Protein AF-0000000085015401 (afdb_homodimer)

pLDDT: mean 90.05, std 7.19, range [37.72, 98.69]

Sequence (870 aa):
MEKFFNSKFMTKLQEIGYKLANNVFIQSLQAGLGSLLGLITVGSLFQVLAAIGNETALGWFKTGDAVYNTLTLPFRYSMDFISIWVAIFFAYHYAKNLKLKSPIMAAVDTAVTFMLVAGAFVDTEKFSGLQLDYLGSQGMFISFFIVFVVVQIEKFCYEKDIKIKMPDVVPQFLQDSFGSILPVFFSITLFLLLNVGISALTAGAYNVPSGFMALLRAPLGAVSSVPGIVMLCMLALVLWCFGIHGTLIIIPIISPLGIQAATTNAALHANGQPMQFFPVLLYTSMALVGGTGNTWALVLMGLRSKSKQISAVSKISLIPGWFGINEPVTFGMPIMFNPILCIPYVLNVPIMMILTYFAYQTGFIIPAWIVVSAQLPMGFSNYLTTLRWQNFVWDYILILPAMLIYYPFFKKYEEQLVKQEAEAEAIEAKGGAAAMEKFFNSKFMTKLQEIGYKLANNVFIQSLQAGLGSLLGLITVGSLFQVLAAIGNETALGWFKTGDAVYNTLTLPFRYSMDFISIWVAIFFAYHYAKNLKLKSPIMAAVDTAVTFMLVAGAFVDTEKFSGLQLDYLGSQGMFISFFIVFVVVQIEKFCYEKDIKIKMPDVVPQFLQDSFGSILPVFFSITLFLLLNVGISALTAGAYNVPSGFMALLRAPLGAVSSVPGIVMLCMLALVLWCFGIHGTLIIIPIISPLGIQAATTNAALHANGQPMQFFPVLLYTSMALVGGTGNTWALVLMGLRSKSKQISAVSKISLIPGWFGINEPVTFGMPIMFNPILCIPYVLNVPIMMILTYFAYQTGFIIPAWIVVSAQLPMGFSNYLTTLRWQNFVWDYILILPAMLIYYPFFKKYEEQLVKQEAEAEAIEAKGGAAA

Solvent-accessible surface area (backbone atoms only — not comparable to full-atom values): 42132 Å² total; per-residue (Å²): 96,66,64,58,63,64,26,70,66,44,46,50,49,50,51,50,47,50,50,50,68,67,28,64,66,53,48,12,45,43,39,11,57,37,42,42,27,18,55,37,30,44,12,31,52,32,38,47,53,34,52,46,30,16,62,90,56,68,45,76,42,44,83,81,34,71,65,33,51,57,36,34,42,53,26,46,58,38,47,47,34,35,15,50,55,37,21,28,41,21,21,24,40,34,28,46,76,70,64,47,92,55,24,65,58,46,9,51,48,29,35,47,44,46,38,67,63,38,44,45,76,44,77,54,98,90,40,57,30,33,41,40,74,35,28,8,49,73,16,35,67,57,29,52,52,47,28,51,54,39,46,48,43,41,48,51,26,60,76,67,65,50,51,53,83,62,65,84,86,49,57,64,44,46,41,53,12,38,33,39,29,51,37,44,41,52,45,44,49,51,53,51,51,48,30,53,47,43,17,60,75,47,75,61,74,29,41,56,55,58,42,50,49,59,70,41,43,61,62,50,49,49,43,41,28,58,68,30,35,52,50,53,51,49,50,20,41,54,30,34,30,71,69,36,70,18,62,64,69,47,39,78,60,48,47,48,53,38,49,37,49,14,52,52,20,30,55,26,49,74,69,73,39,80,66,65,88,54,45,45,63,47,59,56,36,33,32,39,33,14,5,72,39,26,42,34,30,55,28,61,55,21,59,73,41,85,23,66,67,49,23,53,36,16,60,70,25,46,66,44,9,36,38,38,44,38,63,54,40,40,64,60,58,40,25,37,78,24,64,62,48,32,50,38,37,48,53,39,25,62,53,40,30,52,53,50,50,50,31,46,76,71,55,63,28,72,63,51,34,39,62,68,49,60,80,39,47,61,24,48,49,49,17,64,15,52,75,35,69,51,33,22,50,45,28,63,61,47,36,54,63,40,31,64,55,36,42,69,40,49,51,53,52,42,51,52,46,36,52,51,50,51,51,52,50,50,50,50,57,56,52,54,71,75,98,98,68,65,58,64,64,26,70,67,43,45,49,48,49,51,50,49,51,51,49,68,66,29,63,65,53,48,13,46,45,39,10,57,37,41,42,27,18,55,37,29,45,11,32,51,32,36,48,53,33,53,45,31,15,60,90,56,69,44,76,41,45,83,81,34,72,66,35,52,56,36,34,42,52,24,47,58,36,47,46,35,36,15,48,55,36,22,29,41,20,22,25,41,34,28,45,75,68,65,47,92,55,22,66,58,45,11,52,46,29,34,46,44,45,39,66,62,36,45,45,75,44,76,54,99,89,40,56,29,34,40,40,75,35,27,9,50,75,17,35,67,56,28,53,53,46,28,53,53,39,46,50,44,41,48,50,27,60,75,66,64,48,51,53,84,60,67,84,87,50,56,64,46,47,40,52,12,38,32,41,29,51,37,45,41,51,45,45,50,51,53,51,51,47,29,53,47,42,18,61,76,48,75,62,74,28,39,55,57,58,41,52,50,59,69,40,44,61,61,51,50,48,43,41,28,60,68,30,36,53,49,54,51,49,51,21,42,55,30,34,30,71,69,36,70,19,63,64,69,47,39,77,62,47,48,47,53,38,49,38,48,14,51,53,20,31,54,26,49,75,70,73,39,82,67,66,88,54,45,47,64,47,59,54,36,33,33,38,32,14,6,71,40,25,43,34,29,55,28,62,56,19,60,73,41,88,23,67,66,48,22,53,36,16,61,69,24,48,65,44,9,35,39,38,45,36,62,54,42,39,64,60,60,39,26,37,78,25,63,62,49,32,50,37,37,46,54,37,25,61,53,40,31,52,54,48,51,50,33,46,76,70,55,63,28,74,63,49,34,40,61,67,51,59,80,40,45,62,23,48,49,49,16,65,16,52,74,33,70,52,33,22,50,44,27,62,60,46,36,55,62,40,31,63,56,38,42,68,40,50,51,54,52,42,52,53,47,36,52,52,51,52,51,51,51,52,50,52,59,55,52,58,76,72,103

Organism: Streptococcus sanguinis (strain SK36) (NCBI:txid388919)

InterPro domains:
  IPR003352 Phosphotransferase system, EIIC [PF02378] (36-347)
  IPR004501 Phosphotransferase system, EIIC component, type 3 [PS51105] (9-409)
  IPR004796 Phosphotransferase system, cellobiose-type IIC component [PIRSF006351] (4-425)
  IPR051088 Bacterial PTS System Sugar-Specific EIIC/EIIB [PTHR33989] (8-426)

Foldseek 3Di:
DVCVCPDPVNVVLLVVLVCLLPDLLLVLLLQLVVVLQVLQAVLLVLVLVLVCCECVHVNVDHPPDPVSVVSNVSVCVCALQVQLSSLLSSQLSSLVSVVHDDSNLSSVLLSVLLCLQQWDWDDDPVDTDTDSVLSGLLVNVVSSVSSVVLSVLVVVCRVVVPFDADDPVDDPVVRVVRRCVVSSVVSNVVQVCQQVVVCVVVVNPDGDSRVVCVVCVVVLVQCQDLVNVLVLLLSQLSNLLAVRRSCSSCCSSLVSVQSVLLQVQLVCVSVVHARDDTSSLLNCLCQLLQAGLNCLLQLVVLCPFPFPQSNVLSVVCNVNSQLHNCVSVCPSVPSHNDPLQSVSSSVLSVVSSVVVVVCCVVVLAHGFNRDRSGSDGRLPNQCSRGVDNSSSCSSVVSSVVSNVSRPVSSVVSSVVNSVVVVVVVVVVVVVVVVD/DVCVCPDPVNVVLLVVLVCLLPDLLLVLLLQLVVVLQVLQAVLLVLVLVLVCCECVHVNVDHQPDPVSVVSNVSVCVCALQVQLSSLLSSQLSSLVSVVHDDSNLSSVLLSVLLCLQQWDWDDDPVDTDTDSVLSGLLVNVVSSVSSVVLSVLVVVCRVVVPFDADDPVDDPVVRVVRRCVVSSVVSNVVQVCQQVVVCVVVVNPDGDSRVVCVVCVVVLVQCQDLVNVLVLLLSQLSNLLAVRRSCSSCCSSLVSVQSVLLQVQLVCVSVVHARDDTSSLLNCLCQLLQAGLNCLLQLVVLCPFPFPQSNVLSVVCNVNSQLHNCVSVCPSVPSHNDPLQSVSSSVLSVVSSVVVVVCCVVPLAHGFNRDRSGSDGRLPNQCSRGVDNSSSCSSVVSSVVSNVSRPVSSVVSSVVNSVVVVVVVVVVVVVVVVD

Structure (mmCIF, N/CA/C/O backbone):
data_AF-0000000085015401-model_v1
#
loop_
_entity.id
_entity.type
_entity.pdbx_description
1 polymer 'Permease IIC component'
#
loop_
_atom_site.group_PDB
_atom_site.id
_atom_site.type_symbol
_atom_site.label_atom_id
_atom_site.label_alt_id
_atom_site.label_comp_id
_atom_site.label_asym_id
_atom_site.label_entity_id
_atom_site.label_seq_id
_atom_site.pdbx_PDB_ins_code
_atom_site.Cartn_x
_atom_site.Cartn_y
_atom_site.Cartn_z
_atom_site.occupancy
_atom_site.B_iso_or_equiv
_atom_site.auth_seq_id
_atom_site.auth_comp_id
_atom_site.auth_asym_id
_atom_site.auth_atom_id
_atom_site.pdbx_PDB_model_num
ATOM 1 N N . MET A 1 1 ? -19.281 45.75 6.742 1 64.31 1 MET A N 1
ATOM 2 C CA . MET A 1 1 ? -18.844 44.344 6.836 1 64.31 1 MET A CA 1
ATOM 3 C C . MET A 1 1 ? -19.797 43.438 6.059 1 64.31 1 MET A C 1
ATOM 5 O O . MET A 1 1 ? -19.359 42.594 5.27 1 64.31 1 MET A O 1
ATOM 9 N N . GLU A 1 2 ? -21.016 43.812 6.207 1 68.12 2 GLU A N 1
ATOM 10 C CA . GLU A 1 2 ? -22 43.031 5.465 1 68.12 2 GLU A CA 1
ATOM 11 C C . GLU A 1 2 ? -21.844 43.188 3.959 1 68.12 2 GLU A C 1
ATOM 13 O O . GLU A 1 2 ? -21.953 42.25 3.193 1 68.12 2 GLU A O 1
ATOM 18 N N . LYS A 1 3 ? -21.547 44.406 3.586 1 76 3 LYS A N 1
ATOM 19 C CA . LYS A 1 3 ? -21.375 44.688 2.166 1 76 3 LYS A CA 1
ATOM 20 C C . LYS A 1 3 ? -20.172 43.938 1.603 1 76 3 LYS A C 1
ATOM 22 O O . LYS A 1 3 ? -20.219 43.438 0.475 1 76 3 LYS A O 1
ATOM 27 N N . PHE A 1 4 ? -19.125 43.875 2.348 1 78.12 4 PHE A N 1
ATOM 28 C CA . PHE A 1 4 ? -17.922 43.156 1.923 1 78.12 4 PHE A CA 1
ATOM 29 C C . PHE A 1 4 ? -18.203 41.688 1.797 1 78.12 4 PHE A C 1
ATOM 31 O O . PHE A 1 4 ? -17.828 41.062 0.806 1 78.12 4 PHE A O 1
ATOM 38 N N . PHE A 1 5 ? -18.906 41.188 2.715 1 78.56 5 PHE A N 1
ATOM 39 C CA . PHE A 1 5 ? -19.188 39.75 2.73 1 78.56 5 PHE A CA 1
ATOM 40 C C . PHE A 1 5 ? -20.141 39.375 1.591 1 78.56 5 PHE A C 1
ATOM 42 O O . PHE A 1 5 ? -20.125 38.25 1.119 1 78.56 5 PHE A O 1
ATOM 49 N N . ASN A 1 6 ? -20.844 40.406 1.13 1 80 6 ASN A N 1
ATOM 50 C CA . ASN A 1 6 ? -21.781 40.156 0.04 1 80 6 ASN A CA 1
ATOM 51 C C . ASN A 1 6 ? -21.219 40.625 -1.299 1 80 6 ASN A C 1
ATOM 53 O O . ASN A 1 6 ? -21.938 40.656 -2.301 1 80 6 ASN A O 1
ATOM 57 N N . SER A 1 7 ? -20.047 41 -1.231 1 86.88 7 SER A N 1
ATOM 58 C CA . SER A 1 7 ? -19.422 41.469 -2.471 1 86.88 7 SER A CA 1
ATOM 59 C C . SER A 1 7 ? -19.281 40.312 -3.477 1 86.88 7 SER A C 1
ATOM 61 O O . SER A 1 7 ? -19.328 39.156 -3.104 1 86.88 7 SER A O 1
ATOM 63 N N . LYS A 1 8 ? -19.156 40.75 -4.758 1 88.94 8 LYS A N 1
ATOM 64 C CA . LYS A 1 8 ? -19.016 39.781 -5.832 1 88.94 8 LYS A CA 1
ATOM 65 C C . LYS A 1 8 ? -17.75 38.938 -5.645 1 88.94 8 LYS A C 1
ATOM 67 O O . LYS A 1 8 ? -17.75 37.75 -5.941 1 88.94 8 LYS A O 1
ATOM 72 N N . PHE A 1 9 ? -16.781 39.562 -5.203 1 87.56 9 PHE A N 1
ATOM 73 C CA . PHE A 1 9 ? -15.516 38.875 -4.977 1 87.56 9 PHE A CA 1
ATOM 74 C C . PHE A 1 9 ? -15.672 37.812 -3.91 1 87.56 9 PHE A C 1
ATOM 76 O O . PHE A 1 9 ? -15.25 36.656 -4.109 1 87.56 9 PHE A O 1
ATOM 83 N N . MET A 1 10 ? -16.281 38.188 -2.846 1 85.31 10 MET A N 1
ATOM 84 C CA . MET A 1 10 ? -16.453 37.25 -1.739 1 85.31 10 MET A CA 1
ATOM 85 C C . MET A 1 10 ? -17.391 36.094 -2.131 1 85.31 10 MET A C 1
ATOM 87 O O . MET A 1 10 ? -17.172 34.969 -1.736 1 85.31 10 MET A O 1
ATOM 91 N N . THR A 1 11 ? -18.312 36.406 -2.857 1 86.38 11 THR A N 1
ATOM 92 C CA . THR A 1 11 ? -19.266 35.406 -3.307 1 86.38 11 THR A CA 1
ATOM 93 C C . THR A 1 11 ? -18.562 34.406 -4.234 1 86.38 11 THR A C 1
ATOM 95 O O . THR A 1 11 ? -18.812 33.188 -4.148 1 86.38 11 THR A O 1
ATOM 98 N N . LYS A 1 12 ? -17.812 34.906 -5.062 1 89.62 12 LYS A N 1
ATOM 99 C CA . LYS A 1 12 ? -17.078 34.031 -5.965 1 89.62 12 LYS A CA 1
ATOM 100 C C . LYS A 1 12 ? -16.094 33.125 -5.191 1 89.62 12 LYS A C 1
ATOM 102 O O . LYS A 1 12 ? -15.93 31.969 -5.523 1 89.62 12 LYS A O 1
ATOM 107 N N . LEU A 1 13 ? -15.477 33.719 -4.254 1 86.06 13 LEU A N 1
ATOM 108 C CA . LEU A 1 13 ? -14.555 32.969 -3.418 1 86.06 13 LEU A CA 1
ATOM 109 C C . LEU A 1 13 ? -15.289 31.844 -2.682 1 86.06 13 LEU A C 1
ATOM 111 O O . LEU A 1 13 ? -14.766 30.734 -2.549 1 86.06 13 LEU A O 1
ATOM 115 N N . GLN A 1 14 ? -16.359 32.188 -2.211 1 85 14 GLN A N 1
ATOM 116 C CA . GLN A 1 14 ? -17.188 31.203 -1.535 1 85 14 GLN A CA 1
ATOM 117 C C . GLN A 1 14 ? -17.578 30.078 -2.486 1 85 14 GLN A C 1
ATOM 119 O O . GLN A 1 14 ? -17.531 28.891 -2.111 1 85 14 GLN A O 1
ATOM 124 N N . GLU A 1 15 ? -17.938 30.469 -3.637 1 88.94 15 GLU A N 1
ATOM 125 C CA . GLU A 1 15 ? -18.344 29.484 -4.633 1 88.94 15 GLU A CA 1
ATOM 126 C C . GLU A 1 15 ? -17.188 28.547 -4.992 1 88.94 15 GLU A C 1
ATOM 128 O O . GLU A 1 15 ? -17.359 27.328 -5.078 1 88.94 15 GLU A O 1
ATOM 133 N N . ILE A 1 16 ? -16.062 29.125 -5.18 1 89.19 16 ILE A N 1
ATOM 134 C CA . ILE A 1 16 ? -14.875 28.344 -5.508 1 89.19 16 ILE A CA 1
ATOM 135 C C . ILE A 1 16 ? -14.523 27.422 -4.34 1 89.19 16 ILE A C 1
ATOM 137 O O . ILE A 1 16 ? -14.188 26.25 -4.535 1 89.19 16 ILE A O 1
ATOM 141 N N . GLY A 1 17 ? -14.523 27.984 -3.139 1 87.31 17 GLY A N 1
ATOM 142 C CA . GLY A 1 17 ? -14.258 27.188 -1.954 1 87.31 17 GLY A CA 1
ATOM 143 C C . GLY A 1 17 ? -15.188 26 -1.82 1 87.31 17 GLY A C 1
ATOM 144 O O . GLY A 1 17 ? -14.742 24.891 -1.485 1 87.31 17 GLY A O 1
ATOM 145 N N . TYR A 1 18 ? -16.406 26.266 -2.133 1 86.62 18 TYR A N 1
ATOM 146 C CA . TYR A 1 18 ? -17.406 25.188 -2.055 1 86.62 18 TYR A CA 1
ATOM 147 C C . TYR A 1 18 ? -17.125 24.109 -3.092 1 86.62 18 TYR A C 1
ATOM 149 O O . TYR A 1 18 ? -17.234 22.922 -2.805 1 86.62 18 TYR A O 1
ATOM 157 N N . LYS A 1 19 ? -16.781 24.562 -4.215 1 90.81 19 LYS A N 1
ATOM 158 C CA . LYS A 1 19 ? -16.469 23.609 -5.281 1 90.81 19 LYS A CA 1
ATOM 159 C C . LYS A 1 19 ? -15.242 22.781 -4.926 1 90.81 19 LYS A C 1
ATOM 161 O O . LYS A 1 19 ? -15.219 21.578 -5.184 1 90.81 19 LYS A O 1
ATOM 166 N N . LEU A 1 20 ? -14.297 23.391 -4.375 1 89.06 20 LEU A N 1
ATOM 167 C CA . LEU A 1 20 ? -13.086 22.672 -3.979 1 89.06 20 LEU A CA 1
ATOM 168 C C . LEU A 1 20 ? -13.375 21.703 -2.842 1 89.06 20 LEU A C 1
ATOM 170 O O . LEU A 1 20 ? -12.875 20.578 -2.848 1 89.06 20 LEU A O 1
ATOM 174 N N . ALA A 1 21 ? -14.164 22.172 -1.906 1 85.94 21 ALA A N 1
ATOM 175 C CA . ALA A 1 21 ? -14.484 21.344 -0.742 1 85.94 21 ALA A CA 1
ATOM 176 C C . ALA A 1 21 ? -15.273 20.109 -1.146 1 85.94 21 ALA A C 1
ATOM 178 O O . ALA A 1 21 ? -15.18 19.062 -0.497 1 85.94 21 ALA A O 1
ATOM 179 N N . ASN A 1 22 ? -15.961 20.203 -2.256 1 89.5 22 ASN A N 1
ATOM 180 C CA . ASN A 1 22 ? -16.828 19.109 -2.674 1 89.5 22 ASN A CA 1
ATOM 181 C C . ASN A 1 22 ? -16.203 18.312 -3.816 1 89.5 22 ASN A C 1
ATOM 183 O O . ASN A 1 22 ? -16.812 17.375 -4.336 1 89.5 22 ASN A O 1
ATOM 187 N N . ASN A 1 23 ? -15.047 18.688 -4.172 1 93.12 23 ASN A N 1
ATOM 188 C CA . ASN A 1 23 ? -14.336 17.953 -5.211 1 93.12 23 ASN A CA 1
ATOM 189 C C . ASN A 1 23 ? -13.812 16.625 -4.695 1 93.12 23 ASN A C 1
ATOM 191 O O . ASN A 1 23 ? -13.062 16.578 -3.713 1 93.12 23 ASN A O 1
ATOM 195 N N . VAL A 1 24 ? -14.141 15.562 -5.383 1 94.88 24 VAL A N 1
ATOM 196 C CA . VAL A 1 24 ? -13.852 14.203 -4.934 1 94.88 24 VAL A CA 1
ATOM 197 C C . VAL A 1 24 ? -12.336 13.984 -4.898 1 94.88 24 VAL A C 1
ATOM 199 O O . VAL A 1 24 ? -11.82 13.305 -4.008 1 94.88 24 VAL A O 1
ATOM 202 N N . PHE A 1 25 ? -11.695 14.508 -5.863 1 95.88 25 PHE A N 1
ATOM 203 C CA . PHE A 1 25 ? -10.242 14.391 -5.922 1 95.88 25 PHE A CA 1
ATOM 204 C C . PHE A 1 25 ? -9.594 15.047 -4.707 1 95.88 25 PHE A C 1
ATOM 206 O O . PHE A 1 25 ? -8.758 14.445 -4.039 1 95.88 25 PHE A O 1
ATOM 213 N N . ILE A 1 26 ? -10.008 16.266 -4.363 1 91.94 26 ILE A N 1
ATOM 214 C CA . ILE A 1 26 ? -9.43 17.047 -3.27 1 91.94 26 ILE A CA 1
ATOM 215 C C . ILE A 1 26 ? -9.773 16.375 -1.936 1 91.94 26 ILE A C 1
ATOM 217 O O . ILE A 1 26 ? -8.922 16.266 -1.055 1 91.94 26 ILE A O 1
ATOM 221 N N . GLN A 1 27 ? -10.961 15.914 -1.752 1 91.5 27 GLN A N 1
ATOM 222 C CA . GLN A 1 27 ? -11.375 15.227 -0.534 1 91.5 27 GLN A CA 1
ATOM 223 C C . GLN A 1 27 ? -10.547 13.969 -0.306 1 91.5 27 GLN A C 1
ATOM 225 O O . GLN A 1 27 ? -10.156 13.672 0.825 1 91.5 27 GLN A O 1
ATOM 230 N N . SER A 1 28 ? -10.289 13.289 -1.422 1 95.69 28 SER A N 1
ATOM 231 C CA . SER A 1 28 ? -9.523 12.055 -1.335 1 95.69 28 SER A CA 1
ATOM 232 C C . SER A 1 28 ? -8.062 12.328 -1.005 1 95.69 28 SER A C 1
ATOM 234 O O . SER A 1 28 ? -7.426 11.555 -0.288 1 95.69 28 SER A O 1
ATOM 236 N N . LEU A 1 29 ? -7.59 13.367 -1.611 1 94.56 29 LEU A N 1
ATOM 237 C CA . LEU A 1 29 ? -6.215 13.766 -1.341 1 94.56 29 LEU A CA 1
ATOM 238 C C . LEU A 1 29 ? -6.035 14.148 0.126 1 94.56 29 LEU A C 1
ATOM 240 O O . LEU A 1 29 ? -5.059 13.75 0.76 1 94.56 29 LEU A O 1
ATOM 244 N N . GLN A 1 30 ? -7.004 14.875 0.738 1 89.44 30 GLN A N 1
ATOM 245 C CA . GLN A 1 30 ? -6.996 15.211 2.156 1 89.44 30 GLN A CA 1
ATOM 246 C C . GLN A 1 30 ? -7.027 13.961 3.021 1 89.44 30 GLN A C 1
ATOM 248 O O . GLN A 1 30 ? -6.285 13.859 4.004 1 89.44 30 GLN A O 1
ATOM 253 N N . ALA A 1 31 ? -7.844 13.062 2.588 1 91.69 31 ALA A N 1
ATOM 254 C CA . ALA A 1 31 ? -7.953 11.805 3.324 1 91.69 31 ALA A CA 1
ATOM 255 C C . ALA A 1 31 ? -6.648 11.016 3.262 1 91.69 31 ALA A C 1
ATOM 257 O O . ALA A 1 31 ? -6.23 10.414 4.254 1 91.69 31 ALA A O 1
ATOM 258 N N . GLY A 1 32 ? -6.047 11.008 2.107 1 94.44 32 GLY A N 1
ATOM 259 C CA . GLY A 1 32 ? -4.773 10.328 1.948 1 94.44 32 GLY A CA 1
ATOM 260 C C . GLY A 1 32 ? -3.676 10.906 2.824 1 94.44 32 GLY A C 1
ATOM 261 O O . GLY A 1 32 ? -2.982 10.164 3.527 1 94.44 32 GLY A O 1
ATOM 262 N N . LEU A 1 33 ? -3.504 12.164 2.789 1 90.44 33 LEU A N 1
ATOM 263 C CA . LEU A 1 33 ? -2.49 12.844 3.59 1 90.44 33 LEU A CA 1
ATOM 264 C C . LEU A 1 33 ? -2.795 12.711 5.078 1 90.44 33 LEU A C 1
ATOM 266 O O . LEU A 1 33 ? -1.888 12.5 5.887 1 90.44 33 LEU A O 1
ATOM 270 N N . GLY A 1 34 ? -4.086 12.82 5.422 1 88.12 34 GLY A N 1
ATOM 271 C CA . GLY A 1 34 ? -4.488 12.664 6.809 1 88.12 34 GLY A CA 1
ATOM 272 C C . GLY A 1 34 ? -4.207 11.281 7.359 1 88.12 34 GLY A C 1
ATOM 273 O O . GLY A 1 34 ? -3.867 11.125 8.531 1 88.12 34 GLY A O 1
ATOM 274 N N . SER A 1 35 ? -4.328 10.305 6.496 1 91.94 35 SER A N 1
ATOM 275 C CA . SER A 1 35 ? -4.109 8.922 6.898 1 91.94 35 SER A CA 1
ATOM 276 C C . SER A 1 35 ? -2.641 8.664 7.219 1 91.94 35 SER A C 1
ATOM 278 O O . SER A 1 35 ? -2.311 7.691 7.902 1 91.94 35 SER A O 1
ATOM 280 N N . LEU A 1 36 ? -1.766 9.539 6.801 1 91.5 36 LEU A N 1
ATOM 281 C CA . LEU A 1 36 ? -0.328 9.359 6.969 1 91.5 36 LEU A CA 1
ATOM 282 C C . LEU A 1 36 ? 0.133 9.891 8.32 1 91.5 36 LEU A C 1
ATOM 284 O O . LEU A 1 36 ? 1.236 9.578 8.773 1 91.5 36 LEU A O 1
ATOM 288 N N . LEU A 1 37 ? -0.65 10.672 8.961 1 85.31 37 LEU A N 1
ATOM 289 C CA . LEU A 1 37 ? -0.226 11.414 10.141 1 85.31 37 LEU A CA 1
ATOM 290 C C . LEU A 1 37 ? 0.227 10.469 11.242 1 85.31 37 LEU A C 1
ATOM 292 O O . LEU A 1 37 ? 1.225 10.734 11.922 1 85.31 37 LEU A O 1
ATOM 296 N N . GLY A 1 38 ? -0.52 9.391 11.406 1 86.62 38 GLY A N 1
ATOM 297 C CA . GLY A 1 38 ? -0.127 8.422 12.422 1 86.62 38 GLY A CA 1
ATOM 298 C C . GLY A 1 38 ? 1.246 7.824 12.172 1 86.62 38 GLY A C 1
ATOM 299 O O . GLY A 1 38 ? 2.066 7.742 13.094 1 86.62 38 GLY A O 1
ATOM 300 N N . LEU A 1 39 ? 1.505 7.445 10.961 1 90.94 39 LEU A N 1
ATOM 301 C CA . LEU A 1 39 ? 2.789 6.863 10.586 1 90.94 39 LEU A CA 1
ATOM 302 C C . LEU A 1 39 ? 3.918 7.871 10.773 1 90.94 39 LEU A C 1
ATOM 304 O O . LEU A 1 39 ? 4.98 7.527 11.297 1 90.94 39 LEU A O 1
ATOM 308 N N . ILE A 1 40 ? 3.715 9.109 10.344 1 87.06 40 ILE A N 1
ATOM 309 C CA . ILE A 1 40 ? 4.703 10.18 10.469 1 87.06 40 ILE A CA 1
ATOM 310 C C . ILE A 1 40 ? 5.016 10.414 11.945 1 87.06 40 ILE A C 1
ATOM 312 O O . ILE A 1 40 ? 6.18 10.57 12.328 1 87.06 40 ILE A O 1
ATOM 316 N N . THR A 1 41 ? 3.977 10.367 12.75 1 86.12 41 THR A N 1
ATOM 317 C CA . THR A 1 41 ? 4.133 10.594 14.18 1 86.12 41 THR A CA 1
ATOM 318 C C . THR A 1 41 ? 5.035 9.531 14.797 1 86.12 41 THR A C 1
ATOM 320 O O . THR A 1 41 ? 5.949 9.852 15.562 1 86.12 41 THR A O 1
ATOM 323 N N . VAL A 1 42 ? 4.824 8.312 14.469 1 90.69 42 VAL A N 1
ATOM 324 C CA . VAL A 1 42 ? 5.621 7.227 15.031 1 90.69 42 VAL A CA 1
ATOM 325 C C . VAL A 1 42 ? 7.07 7.359 14.57 1 90.69 42 VAL A C 1
ATOM 327 O O . VAL A 1 42 ? 8 7.23 15.375 1 90.69 42 VAL A O 1
ATOM 330 N N . GLY A 1 43 ? 7.309 7.574 13.281 1 90.19 43 GLY A N 1
ATOM 331 C CA . GLY A 1 43 ? 8.664 7.805 12.789 1 90.19 43 GLY A CA 1
ATOM 332 C C . GLY A 1 43 ? 9.359 8.953 13.5 1 90.19 43 GLY A C 1
ATOM 333 O O . GLY A 1 43 ? 10.531 8.844 13.859 1 90.19 43 GLY A O 1
ATOM 334 N N . SER A 1 44 ? 8.641 9.984 13.75 1 84.56 44 SER A N 1
ATOM 335 C CA . SER A 1 44 ? 9.203 11.18 14.367 1 84.56 44 SER A CA 1
ATOM 336 C C . SER A 1 44 ? 9.555 10.938 15.828 1 84.56 44 SER A C 1
ATOM 338 O O . SER A 1 44 ? 10.516 11.508 16.344 1 84.56 44 SER A O 1
ATOM 340 N N . LEU A 1 45 ? 8.742 10.164 16.469 1 86.12 45 LEU A N 1
ATOM 341 C CA . LEU A 1 45 ? 9.039 9.828 17.844 1 86.12 45 LEU A CA 1
ATOM 342 C C . LEU A 1 45 ? 10.406 9.164 17.969 1 86.12 45 LEU A C 1
ATOM 344 O O . LEU A 1 45 ? 11.172 9.477 18.891 1 86.12 45 LEU A O 1
ATOM 348 N N . PHE A 1 46 ? 10.719 8.305 17.109 1 89.88 46 PHE A N 1
ATOM 349 C CA . PHE A 1 46 ? 12.016 7.633 17.141 1 89.88 46 PHE A CA 1
ATOM 350 C C . PHE A 1 46 ? 13.133 8.594 16.766 1 89.88 46 PHE A C 1
ATOM 352 O O . PHE A 1 46 ? 14.242 8.5 17.297 1 89.88 46 PHE A O 1
ATOM 359 N N . GLN A 1 47 ? 12.844 9.469 15.867 1 84.62 47 GLN A N 1
ATOM 360 C CA . GLN A 1 47 ? 13.828 10.484 15.516 1 84.62 47 GLN A CA 1
ATOM 361 C C . GLN A 1 47 ? 14.125 11.391 16.703 1 84.62 47 GLN A C 1
ATOM 363 O O . GLN A 1 47 ? 15.273 11.805 16.906 1 84.62 47 GLN A O 1
ATOM 368 N N . VAL A 1 48 ? 13.109 11.781 17.453 1 83.56 48 VAL A N 1
ATOM 369 C CA . VAL A 1 48 ? 13.258 12.609 18.641 1 83.56 48 VAL A CA 1
ATOM 370 C C . VAL A 1 48 ? 14.117 11.883 19.672 1 83.56 48 VAL A C 1
ATOM 372 O O . VAL A 1 48 ? 15.016 12.477 20.266 1 83.56 48 VAL A O 1
ATOM 375 N N . LEU A 1 49 ? 13.812 10.617 19.844 1 87 49 LEU A N 1
ATOM 376 C CA . LEU A 1 49 ? 14.594 9.82 20.797 1 87 49 LEU A CA 1
ATOM 377 C C . LEU A 1 49 ? 16.062 9.773 20.375 1 87 49 LEU A C 1
ATOM 379 O O . LEU A 1 49 ? 16.953 9.875 21.219 1 87 49 LEU A O 1
ATOM 383 N N . ALA A 1 50 ? 16.328 9.633 19.109 1 86.44 50 ALA A N 1
ATOM 384 C CA . ALA A 1 50 ? 17.703 9.617 18.594 1 86.44 50 ALA A CA 1
ATOM 385 C C . ALA A 1 50 ? 18.375 10.969 18.812 1 86.44 50 ALA A C 1
ATOM 387 O O . ALA A 1 50 ? 19.547 11.031 19.156 1 86.44 50 ALA A O 1
ATOM 388 N N . ALA A 1 51 ? 17.656 11.992 18.641 1 81.12 51 ALA A N 1
ATOM 389 C CA . ALA A 1 51 ? 18.203 13.344 18.766 1 81.12 51 ALA A CA 1
ATOM 390 C C . ALA A 1 51 ? 18.484 13.695 20.219 1 81.12 51 ALA A C 1
ATOM 392 O O . ALA A 1 51 ? 19.5 14.344 20.516 1 81.12 51 ALA A O 1
ATOM 393 N N . ILE A 1 52 ? 17.594 13.266 21.031 1 82.38 52 ILE A N 1
ATOM 394 C CA . ILE A 1 52 ? 17.766 13.547 22.453 1 82.38 52 ILE A CA 1
ATOM 395 C C . ILE A 1 52 ? 18.953 12.75 23 1 82.38 52 ILE A C 1
ATOM 397 O O . ILE A 1 52 ? 19.703 13.242 23.844 1 82.38 52 ILE A O 1
ATOM 401 N N . GLY A 1 53 ? 19.109 11.609 22.547 1 86.38 53 GLY A N 1
ATOM 402 C CA . GLY A 1 53 ? 20.156 10.734 23.047 1 86.38 53 GLY A CA 1
ATOM 403 C C . GLY A 1 53 ? 21.516 11.008 22.438 1 86.38 53 GLY A C 1
ATOM 404 O O . GLY A 1 53 ? 22.531 10.586 22.969 1 86.38 53 GLY A O 1
ATOM 405 N N . ASN A 1 54 ? 21.531 11.734 21.359 1 84.12 54 ASN A N 1
ATOM 406 C CA . ASN A 1 54 ? 22.781 11.906 20.625 1 84.12 54 ASN A CA 1
ATOM 407 C C . ASN A 1 54 ? 23.734 12.867 21.344 1 84.12 54 ASN A C 1
ATOM 409 O O . ASN A 1 54 ? 23.438 13.32 22.453 1 84.12 54 ASN A O 1
ATOM 413 N N . GLU A 1 55 ? 24.844 13.141 20.812 1 80.31 55 GLU A N 1
ATOM 414 C CA . GLU A 1 55 ? 25.938 13.852 21.469 1 80.31 55 GLU A CA 1
ATOM 415 C C . GLU A 1 55 ? 25.594 15.32 21.688 1 80.31 55 GLU A C 1
ATOM 417 O O . GLU A 1 55 ? 26.156 15.984 22.547 1 80.31 55 GLU A O 1
ATOM 422 N N . THR A 1 56 ? 24.656 15.844 21.016 1 73.62 56 THR A N 1
ATOM 423 C CA . THR A 1 56 ? 24.312 17.25 21.109 1 73.62 56 THR A CA 1
ATOM 424 C C . THR A 1 56 ? 23.344 17.5 22.266 1 73.62 56 THR A C 1
ATOM 426 O O . THR A 1 56 ? 23.141 18.641 22.672 1 73.62 56 THR A O 1
ATOM 429 N N . ALA A 1 57 ? 22.828 16.406 22.828 1 81.06 57 ALA A N 1
ATOM 430 C CA . ALA A 1 57 ? 21.906 16.547 23.953 1 81.06 57 ALA A CA 1
ATOM 431 C C . ALA A 1 57 ? 22.391 15.727 25.156 1 81.06 57 ALA A C 1
ATOM 433 O O . ALA A 1 57 ? 23.328 16.125 25.844 1 81.06 57 ALA A O 1
ATOM 434 N N . LEU A 1 58 ? 21.797 14.445 25.328 1 87.94 58 LEU A N 1
ATOM 435 C CA . LEU A 1 58 ? 22.125 13.664 26.516 1 87.94 58 LEU A CA 1
ATOM 436 C C . LEU A 1 58 ? 23.422 12.898 26.328 1 87.94 58 LEU A C 1
ATOM 438 O O . LEU A 1 58 ? 24.031 12.438 27.297 1 87.94 58 LEU A O 1
ATOM 442 N N . GLY A 1 59 ? 23.812 12.703 25.125 1 87.38 59 GLY A N 1
ATOM 443 C CA . GLY A 1 59 ? 25.094 12.094 24.828 1 87.38 59 GLY A CA 1
ATOM 444 C C . GLY A 1 59 ? 25.141 10.609 25.141 1 87.38 59 GLY A C 1
ATOM 445 O O . GLY A 1 59 ? 26.188 10.07 25.5 1 87.38 59 GLY A O 1
ATOM 446 N N . TRP A 1 60 ? 24.016 9.984 25.109 1 91.75 60 TRP A N 1
ATOM 447 C CA . TRP A 1 60 ? 23.969 8.547 25.359 1 91.75 60 TRP A CA 1
ATOM 448 C C . TRP A 1 60 ? 24.672 7.773 24.25 1 91.75 60 TRP A C 1
ATOM 450 O O . TRP A 1 60 ? 25.219 6.691 24.484 1 91.75 60 TRP A O 1
ATOM 460 N N . PHE A 1 61 ? 24.641 8.195 23 1 91.56 61 PHE A N 1
ATOM 461 C CA . PHE A 1 61 ? 25.297 7.637 21.828 1 91.56 61 PHE A CA 1
ATOM 462 C C . PHE A 1 61 ? 25.672 8.742 20.844 1 91.56 61 PHE A C 1
ATOM 464 O O . PHE A 1 61 ? 25.328 9.906 21.062 1 91.56 61 PHE A O 1
ATOM 471 N N . LYS A 1 62 ? 26.516 8.352 19.906 1 87.38 62 LYS A N 1
ATOM 472 C CA . LYS A 1 62 ? 26.969 9.312 18.906 1 87.38 62 LYS A CA 1
ATOM 473 C C . LYS A 1 62 ? 26.25 9.078 17.578 1 87.38 62 LYS A C 1
ATOM 475 O O . LYS A 1 62 ? 25.828 7.961 17.281 1 87.38 62 LYS A O 1
ATOM 480 N N . THR A 1 63 ? 26.109 10.18 16.844 1 82.25 63 THR A N 1
ATOM 481 C CA . THR A 1 63 ? 25.562 10.062 15.5 1 82.25 63 THR A CA 1
ATOM 482 C C . THR A 1 63 ? 26.391 9.102 14.664 1 82.25 63 THR A C 1
ATOM 484 O O . THR A 1 63 ? 27.625 9.18 14.648 1 82.25 63 THR A O 1
ATOM 487 N N . GLY A 1 64 ? 25.688 8.148 14.055 1 81.69 64 GLY A N 1
ATOM 488 C CA . GLY A 1 64 ? 26.391 7.18 13.234 1 81.69 64 GLY A CA 1
ATOM 489 C C . GLY A 1 64 ? 26.625 5.859 13.945 1 81.69 64 GLY A C 1
ATOM 490 O O . GLY A 1 64 ? 26.891 4.84 13.305 1 81.69 64 GLY A O 1
ATOM 491 N N . ASP A 1 65 ? 26.531 5.918 15.289 1 88.44 65 ASP A N 1
ATOM 492 C CA . ASP A 1 65 ? 26.625 4.676 16.047 1 88.44 65 ASP A CA 1
ATOM 493 C C . ASP A 1 65 ? 25.469 3.736 15.719 1 88.44 65 ASP A C 1
ATOM 495 O O . ASP A 1 65 ? 24.469 4.152 15.141 1 88.44 65 ASP A O 1
ATOM 499 N N . ALA A 1 66 ? 25.672 2.492 16.125 1 86.69 66 ALA A N 1
ATOM 500 C CA . ALA A 1 66 ? 24.688 1.454 15.844 1 86.69 66 ALA A CA 1
ATOM 501 C C . ALA A 1 66 ? 23.328 1.789 16.484 1 86.69 66 ALA A C 1
ATOM 503 O O . ALA A 1 66 ? 22.281 1.56 15.883 1 86.69 66 ALA A O 1
ATOM 504 N N . VAL A 1 67 ? 23.438 2.326 17.656 1 89.88 67 VAL A N 1
ATOM 505 C CA . VAL A 1 67 ? 22.219 2.65 18.391 1 89.88 67 VAL A CA 1
ATOM 506 C C . VAL A 1 67 ? 21.484 3.787 17.672 1 89.88 67 VAL A C 1
ATOM 508 O O . VAL A 1 67 ? 20.266 3.709 17.453 1 89.88 67 VAL A O 1
ATOM 511 N N . TYR A 1 68 ? 22.219 4.836 17.312 1 88.62 68 TYR A N 1
ATOM 512 C CA . TYR A 1 68 ? 21.641 5.973 16.594 1 88.62 68 TYR A CA 1
ATOM 513 C C . TYR A 1 68 ? 21.031 5.527 15.273 1 88.62 68 TYR A C 1
ATOM 515 O O . TYR A 1 68 ? 19.891 5.902 14.953 1 88.62 68 TYR A O 1
ATOM 523 N N . ASN A 1 69 ? 21.75 4.742 14.586 1 87.81 69 ASN A N 1
ATOM 524 C CA . ASN A 1 69 ? 21.297 4.285 13.273 1 87.81 69 ASN A CA 1
ATOM 525 C C . ASN A 1 69 ? 20.047 3.418 13.391 1 87.81 69 ASN A C 1
ATOM 527 O O . ASN A 1 69 ? 19.156 3.49 12.539 1 87.81 69 ASN A O 1
ATOM 531 N N . THR A 1 70 ? 20 2.648 14.406 1 91 70 THR A N 1
ATOM 532 C CA . THR A 1 70 ? 18.828 1.8 14.633 1 91 70 THR A CA 1
ATOM 533 C C . THR A 1 70 ? 17.609 2.641 15.008 1 91 70 THR A C 1
ATOM 535 O O . THR A 1 70 ? 16.516 2.42 14.492 1 91 70 THR A O 1
ATOM 538 N N . LEU A 1 71 ? 17.828 3.605 15.844 1 90.69 71 LEU A N 1
ATOM 539 C CA . LEU A 1 71 ? 16.734 4.434 16.344 1 90.69 71 LEU A CA 1
ATOM 540 C C . LEU A 1 71 ? 16.156 5.301 15.234 1 90.69 71 LEU A C 1
ATOM 542 O O . LEU A 1 71 ? 14.961 5.625 15.25 1 90.69 71 LEU A O 1
ATOM 546 N N . THR A 1 72 ? 16.922 5.625 14.219 1 88.94 72 THR A N 1
ATOM 547 C CA . THR A 1 72 ? 16.469 6.543 13.18 1 88.94 72 THR A CA 1
ATOM 548 C C . THR A 1 72 ? 15.797 5.785 12.047 1 88.94 72 THR A C 1
ATOM 550 O O . THR A 1 72 ? 15.164 6.391 11.18 1 88.94 72 THR A O 1
ATOM 553 N N . LEU A 1 73 ? 15.797 4.5 12.07 1 92.69 73 LEU A N 1
ATOM 554 C CA . LEU A 1 73 ? 15.297 3.678 10.969 1 92.69 73 LEU A CA 1
ATOM 555 C C . LEU A 1 73 ? 13.812 3.916 10.742 1 92.69 73 LEU A C 1
ATOM 557 O O . LEU A 1 73 ? 13.375 4.094 9.602 1 92.69 73 LEU A O 1
ATOM 561 N N . PRO A 1 74 ? 13.031 3.93 11.836 1 92.38 74 PRO A N 1
ATOM 562 C CA . PRO A 1 74 ? 11.602 4.148 11.602 1 92.38 74 PRO A CA 1
ATOM 563 C C . PRO A 1 74 ? 11.32 5.473 10.898 1 92.38 74 PRO A C 1
ATOM 565 O O . PRO A 1 74 ? 10.422 5.551 10.055 1 92.38 74 PRO A O 1
ATOM 568 N N . PHE A 1 75 ? 12.062 6.453 11.297 1 89.19 75 PHE A N 1
ATOM 569 C CA . PHE A 1 75 ? 11.914 7.746 10.633 1 89.19 75 PHE A CA 1
ATOM 570 C C . PHE A 1 75 ? 12.266 7.641 9.156 1 89.19 75 PHE A C 1
ATOM 572 O O . PHE A 1 75 ? 11.547 8.164 8.297 1 89.19 75 PHE A O 1
ATOM 579 N N . ARG A 1 76 ? 13.289 7.031 8.82 1 89.5 76 ARG A N 1
ATOM 580 C CA . ARG A 1 76 ? 13.734 6.895 7.438 1 89.5 76 ARG A CA 1
ATOM 581 C C . ARG A 1 76 ? 12.703 6.145 6.602 1 89.5 76 ARG A C 1
ATOM 583 O O . ARG A 1 76 ? 12.414 6.535 5.469 1 89.5 76 ARG A O 1
ATOM 590 N N . TYR A 1 77 ? 12.125 5.098 7.141 1 93.12 77 TYR A N 1
ATOM 591 C CA . TYR A 1 77 ? 11.18 4.297 6.371 1 93.12 77 TYR A CA 1
ATOM 592 C C . TYR A 1 77 ? 9.836 5.004 6.254 1 93.12 77 TYR A C 1
ATOM 594 O O . TYR A 1 77 ? 9.016 4.656 5.402 1 93.12 77 TYR A O 1
ATOM 602 N N . SER A 1 78 ? 9.594 5.941 7.098 1 90.19 78 SER A N 1
ATOM 603 C CA . SER A 1 78 ? 8.398 6.773 6.969 1 90.19 78 SER A CA 1
ATOM 604 C C . SER A 1 78 ? 8.617 7.902 5.969 1 90.19 78 SER A C 1
ATOM 606 O O . SER A 1 78 ? 7.902 8 4.973 1 90.19 78 SER A O 1
ATOM 608 N N . MET A 1 79 ? 9.75 8.586 6.102 1 86.44 79 MET A N 1
ATOM 609 C CA . MET A 1 79 ? 9.938 9.836 5.375 1 86.44 79 MET A CA 1
ATOM 610 C C . MET A 1 79 ? 10.578 9.594 4.016 1 86.44 79 MET A C 1
ATOM 612 O O . MET A 1 79 ? 10.25 10.258 3.035 1 86.44 79 MET A O 1
ATOM 616 N N . ASP A 1 80 ? 11.547 8.703 3.943 1 89.44 80 ASP A N 1
ATOM 617 C CA . ASP A 1 80 ? 12.25 8.469 2.689 1 89.44 80 ASP A CA 1
ATOM 618 C C . ASP A 1 80 ? 11.352 7.781 1.667 1 89.44 80 ASP A C 1
ATOM 620 O O . ASP A 1 80 ? 11.656 7.758 0.474 1 89.44 80 ASP A O 1
ATOM 624 N N . PHE A 1 81 ? 10.211 7.25 2.15 1 94.12 81 PHE A N 1
ATOM 625 C CA . PHE A 1 81 ? 9.266 6.574 1.268 1 94.12 81 PHE A CA 1
ATOM 626 C C . PHE A 1 81 ? 7.887 7.219 1.353 1 94.12 81 PHE A C 1
ATOM 628 O O . PHE A 1 81 ? 6.887 6.605 0.983 1 94.12 81 PHE A O 1
ATOM 635 N N . ILE A 1 82 ? 7.816 8.367 1.829 1 92.75 82 ILE A N 1
ATOM 636 C CA . ILE A 1 82 ? 6.539 8.992 2.156 1 92.75 82 ILE A CA 1
ATOM 637 C C . ILE A 1 82 ? 5.68 9.102 0.899 1 92.75 82 ILE A C 1
ATOM 639 O O . ILE A 1 82 ? 4.453 8.992 0.967 1 92.75 82 ILE A O 1
ATOM 643 N N . SER A 1 83 ? 6.27 9.289 -0.303 1 94.81 83 SER A N 1
ATOM 644 C CA . SER A 1 83 ? 5.508 9.461 -1.536 1 94.81 83 SER A CA 1
ATOM 645 C C . SER A 1 83 ? 4.773 8.188 -1.921 1 94.81 83 SER A C 1
ATOM 647 O O . SER A 1 83 ? 3.68 8.234 -2.488 1 94.81 83 SER A O 1
ATOM 649 N N . ILE A 1 84 ? 5.359 7.059 -1.636 1 96.31 84 ILE A N 1
ATOM 650 C CA . ILE A 1 84 ? 4.703 5.797 -1.955 1 96.31 84 ILE A CA 1
ATOM 651 C C . ILE A 1 84 ? 3.529 5.57 -1.005 1 96.31 84 ILE A C 1
ATOM 653 O O . ILE A 1 84 ? 2.48 5.066 -1.412 1 96.31 84 ILE A O 1
ATOM 657 N N . TRP A 1 85 ? 3.742 5.902 0.281 1 96.94 85 TRP A N 1
ATOM 658 C CA . TRP A 1 85 ? 2.658 5.75 1.247 1 96.94 85 TRP A CA 1
ATOM 659 C C . TRP A 1 85 ? 1.479 6.648 0.893 1 96.94 85 TRP A C 1
ATOM 661 O O . TRP A 1 85 ? 0.324 6.223 0.96 1 96.94 85 TRP A O 1
ATOM 671 N N . VAL A 1 86 ? 1.812 7.852 0.459 1 94.5 86 VAL A N 1
ATOM 672 C CA . VAL A 1 86 ? 0.767 8.781 0.047 1 94.5 86 VAL A CA 1
ATOM 673 C C . VAL A 1 86 ? 0.03 8.227 -1.169 1 94.5 86 VAL A C 1
ATOM 675 O O . VAL A 1 86 ? -1.2 8.289 -1.237 1 94.5 86 VAL A O 1
ATOM 678 N N . ALA A 1 87 ? 0.762 7.715 -2.088 1 97.19 87 ALA A N 1
ATOM 679 C CA . ALA A 1 87 ? 0.153 7.168 -3.297 1 97.19 87 ALA A CA 1
ATOM 680 C C . ALA A 1 87 ? -0.853 6.07 -2.955 1 97.19 87 ALA A C 1
ATOM 682 O O . ALA A 1 87 ? -1.941 6.016 -3.531 1 97.19 87 ALA A O 1
ATOM 683 N N . ILE A 1 88 ? -0.519 5.246 -2.002 1 98.31 88 ILE A N 1
ATOM 684 C CA . ILE A 1 88 ? -1.364 4.117 -1.63 1 98.31 88 ILE A CA 1
ATOM 685 C C . ILE A 1 88 ? -2.623 4.621 -0.931 1 98.31 88 ILE A C 1
ATOM 687 O O . ILE A 1 88 ? -3.74 4.289 -1.332 1 98.31 88 ILE A O 1
ATOM 691 N N . PHE A 1 89 ? -2.473 5.473 0.091 1 97.62 89 PHE A N 1
ATOM 692 C CA . PHE A 1 89 ? -3.617 5.98 0.836 1 97.62 89 PHE A CA 1
ATOM 693 C C . PHE A 1 89 ? -4.52 6.816 -0.064 1 97.62 89 PHE A C 1
ATOM 695 O O . PHE A 1 89 ? -5.738 6.648 -0.057 1 97.62 89 PHE A O 1
ATOM 702 N N . PHE A 1 90 ? -3.906 7.719 -0.847 1 97.88 90 PHE A N 1
ATOM 703 C CA . PHE A 1 90 ? -4.652 8.625 -1.716 1 97.88 90 PHE A CA 1
ATOM 704 C C . PHE A 1 90 ? -5.422 7.844 -2.773 1 97.88 90 PHE A C 1
ATOM 706 O O . PHE A 1 90 ? -6.617 8.078 -2.979 1 97.88 90 PHE A O 1
ATOM 713 N N . ALA A 1 91 ? -4.793 6.918 -3.404 1 98.69 91 ALA A N 1
ATOM 714 C CA . ALA A 1 91 ? -5.449 6.117 -4.434 1 98.69 91 ALA A CA 1
ATOM 715 C C . ALA A 1 91 ? -6.594 5.301 -3.844 1 98.69 91 ALA A C 1
ATOM 717 O O . ALA A 1 91 ? -7.656 5.168 -4.461 1 98.69 91 ALA A O 1
ATOM 718 N N . TYR A 1 92 ? -6.383 4.746 -2.674 1 98.31 92 TYR A N 1
ATOM 719 C CA . TYR A 1 92 ? -7.426 3.969 -2.014 1 98.31 92 TYR A CA 1
ATOM 720 C C . TYR A 1 92 ? -8.656 4.824 -1.75 1 98.31 92 TYR A C 1
ATOM 722 O O . TYR A 1 92 ? -9.781 4.434 -2.098 1 98.31 92 TYR A O 1
ATOM 730 N N . HIS A 1 93 ? -8.445 5.965 -1.151 1 96.88 93 HIS A N 1
ATOM 731 C CA . HIS A 1 93 ? -9.562 6.84 -0.812 1 96.88 93 HIS A CA 1
ATOM 732 C C . HIS A 1 93 ? -10.227 7.398 -2.066 1 96.88 93 HIS A C 1
ATOM 734 O O . HIS A 1 93 ? -11.445 7.555 -2.111 1 96.88 93 HIS A O 1
ATOM 740 N N . TYR A 1 94 ? -9.422 7.762 -3.037 1 98.06 94 TYR A N 1
ATOM 741 C CA . TYR A 1 94 ? -9.961 8.289 -4.285 1 98.06 94 TYR A CA 1
ATOM 742 C C . TYR A 1 94 ? -10.828 7.25 -4.98 1 98.06 94 TYR A C 1
ATOM 744 O O . TYR A 1 94 ? -11.953 7.547 -5.391 1 98.06 94 TYR A O 1
ATOM 752 N N . ALA A 1 95 ? -10.32 6.02 -5.094 1 98.25 95 ALA A N 1
ATOM 753 C CA . ALA A 1 95 ? -11.094 4.938 -5.699 1 98.25 95 ALA A CA 1
ATOM 754 C C . ALA A 1 95 ? -12.367 4.66 -4.898 1 98.25 95 ALA A C 1
ATOM 756 O O . ALA A 1 95 ? -13.43 4.441 -5.477 1 98.25 95 ALA A O 1
ATOM 757 N N . LYS A 1 96 ? -12.242 4.602 -3.615 1 96.88 96 LYS A N 1
ATOM 758 C CA . LYS A 1 96 ? -13.391 4.383 -2.738 1 96.88 96 LYS A CA 1
ATOM 759 C C . LYS A 1 96 ? -14.453 5.465 -2.934 1 96.88 96 LYS A C 1
ATOM 761 O O . LYS A 1 96 ? -15.641 5.164 -3.053 1 96.88 96 LYS A O 1
ATOM 766 N N . ASN A 1 97 ? -14.031 6.707 -2.971 1 96.12 97 ASN A N 1
ATOM 767 C CA . ASN A 1 97 ? -14.953 7.832 -3.105 1 96.12 97 ASN A CA 1
ATOM 768 C C . ASN A 1 97 ? -15.609 7.859 -4.484 1 96.12 97 ASN A C 1
ATOM 770 O O . ASN A 1 97 ? -16.719 8.367 -4.641 1 96.12 97 ASN A O 1
ATOM 774 N N . LEU A 1 98 ? -14.938 7.32 -5.457 1 97 98 LEU A N 1
ATOM 775 C CA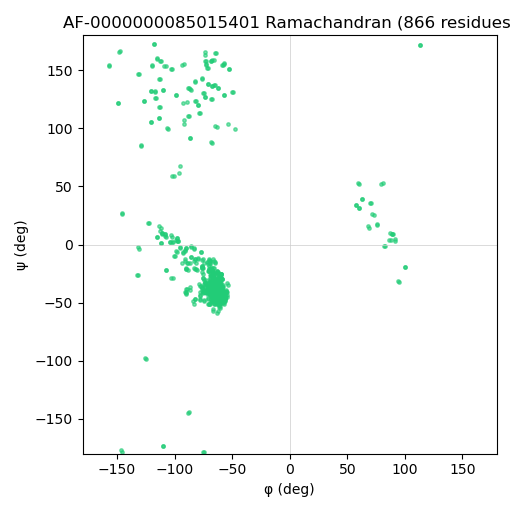 . LEU A 1 98 ? -15.508 7.199 -6.793 1 97 98 LEU A CA 1
ATOM 776 C C . LEU A 1 98 ? -16.344 5.926 -6.914 1 97 98 LEU A C 1
ATOM 778 O O . LEU A 1 98 ? -16.844 5.609 -7.996 1 97 98 LEU A O 1
ATOM 782 N N . LYS A 1 99 ? -16.406 5.117 -5.883 1 95.56 99 LYS A N 1
ATOM 783 C CA . LYS A 1 99 ? -17.25 3.928 -5.758 1 95.56 99 LYS A CA 1
ATOM 784 C C . LYS A 1 99 ? -16.766 2.816 -6.68 1 95.56 99 LYS A C 1
ATOM 786 O O . LYS A 1 99 ? -17.562 2.1 -7.281 1 95.56 99 LYS A O 1
ATOM 791 N N . LEU A 1 100 ? -15.477 2.773 -6.801 1 95.12 100 LEU A N 1
ATOM 792 C CA . LEU A 1 100 ? -14.906 1.637 -7.523 1 95.12 100 LEU A CA 1
ATOM 793 C C . LEU A 1 100 ? -15.008 0.364 -6.688 1 95.12 100 LEU A C 1
ATOM 795 O O . LEU A 1 100 ? -14.984 0.419 -5.457 1 95.12 100 LEU A O 1
ATOM 799 N N . LYS A 1 101 ? -15.023 -0.762 -7.316 1 89.44 101 LYS A N 1
ATOM 800 C CA . LYS A 1 101 ? -15.328 -2.039 -6.68 1 89.44 101 LYS A CA 1
ATOM 801 C C . LYS A 1 101 ? -14.188 -2.477 -5.762 1 89.44 101 LYS A C 1
ATOM 803 O O . LYS A 1 101 ? -14.422 -3.064 -4.703 1 89.44 101 LYS A O 1
ATOM 808 N N . SER A 1 102 ? -13.023 -2.307 -6.168 1 92.94 102 SER A N 1
ATOM 809 C CA . SER A 1 102 ? -11.891 -2.783 -5.391 1 92.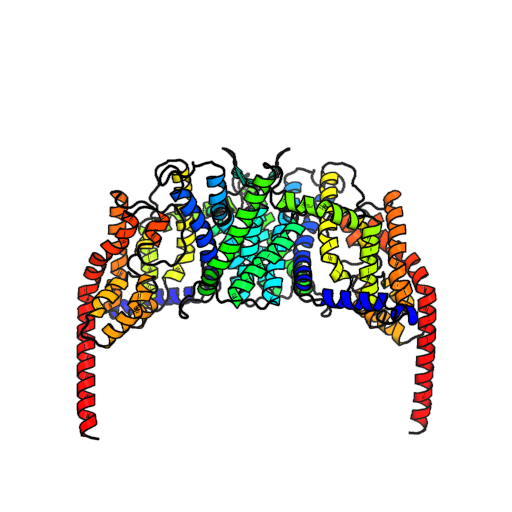94 102 SER A CA 1
ATOM 810 C C . SER A 1 102 ? -10.852 -1.683 -5.199 1 92.94 102 SER A C 1
ATOM 812 O O . SER A 1 102 ? -9.812 -1.678 -5.867 1 92.94 102 SER A O 1
ATOM 814 N N . PRO A 1 103 ? -11.008 -0.855 -4.188 1 96.44 103 PRO A N 1
ATOM 815 C CA . PRO A 1 103 ? -10.102 0.27 -3.969 1 96.44 103 PRO A CA 1
ATOM 816 C C . PRO A 1 103 ? -8.664 -0.177 -3.691 1 96.44 103 PRO A C 1
ATOM 818 O O . PRO A 1 103 ? -7.715 0.525 -4.047 1 96.44 103 PRO A O 1
ATOM 821 N N . ILE A 1 104 ? -8.492 -1.371 -3.1 1 97.25 104 ILE A N 1
ATOM 822 C CA . ILE A 1 104 ? -7.16 -1.847 -2.756 1 97.25 104 ILE A CA 1
ATOM 823 C C . ILE A 1 104 ? -6.383 -2.17 -4.031 1 97.25 104 ILE A C 1
ATOM 825 O O . ILE A 1 104 ? -5.164 -1.981 -4.086 1 97.25 104 ILE A O 1
ATOM 829 N N . MET A 1 105 ? -7.055 -2.617 -5.113 1 96.31 105 MET A N 1
ATOM 830 C CA . MET A 1 105 ? -6.402 -2.871 -6.395 1 96.31 105 MET A CA 1
ATOM 831 C C . MET A 1 105 ? -5.844 -1.58 -6.984 1 96.31 105 MET A C 1
ATOM 833 O O . MET A 1 105 ? -4.715 -1.556 -7.477 1 96.31 105 MET A O 1
ATOM 837 N N . ALA A 1 106 ? -6.691 -0.538 -6.887 1 97 106 ALA A N 1
ATOM 838 C CA . ALA A 1 106 ? -6.254 0.765 -7.383 1 97 106 ALA A CA 1
ATOM 839 C C . ALA A 1 106 ? -5.047 1.273 -6.598 1 97 106 ALA A C 1
ATOM 841 O O . ALA A 1 106 ? -4.141 1.883 -7.168 1 97 106 ALA A O 1
ATOM 842 N N . ALA A 1 107 ? -5.051 1.063 -5.27 1 98.25 107 ALA A N 1
ATOM 843 C CA . ALA A 1 107 ? -3.953 1.495 -4.406 1 98.25 107 ALA A CA 1
ATOM 844 C C . ALA A 1 107 ? -2.643 0.825 -4.809 1 98.25 107 ALA A C 1
ATOM 846 O O . ALA A 1 107 ? -1.625 1.497 -4.988 1 98.25 107 ALA A O 1
ATOM 847 N N . VAL A 1 108 ? -2.629 -0.459 -5.02 1 97.81 108 VAL A N 1
ATOM 848 C CA . VAL A 1 108 ? -1.411 -1.197 -5.336 1 97.81 108 VAL A CA 1
ATOM 849 C C . VAL A 1 108 ? -0.988 -0.9 -6.773 1 97.81 108 VAL A C 1
ATOM 851 O O . VAL A 1 108 ? 0.203 -0.743 -7.059 1 97.81 108 VAL A O 1
ATOM 854 N N . ASP A 1 109 ? -1.981 -0.834 -7.703 1 96.81 109 ASP A N 1
ATOM 855 C CA . ASP A 1 109 ? -1.681 -0.469 -9.086 1 96.81 109 ASP A CA 1
ATOM 856 C C . ASP A 1 109 ? -0.979 0.886 -9.148 1 96.81 109 ASP A C 1
ATOM 858 O O . ASP A 1 109 ? -0.04 1.065 -9.93 1 96.81 109 ASP A O 1
ATOM 862 N N . THR A 1 110 ? -1.474 1.788 -8.383 1 98.06 110 THR A N 1
ATOM 863 C CA . THR A 1 110 ? -0.879 3.119 -8.336 1 98.06 110 THR A CA 1
ATOM 864 C C . THR A 1 110 ? 0.537 3.061 -7.77 1 98.06 110 THR A C 1
ATOM 866 O O . THR A 1 110 ? 1.443 3.721 -8.281 1 98.06 110 THR A O 1
ATOM 869 N N . ALA A 1 111 ? 0.725 2.309 -6.68 1 97.81 111 ALA A N 1
ATOM 870 C CA . ALA A 1 111 ? 2.041 2.18 -6.059 1 97.81 111 ALA A CA 1
ATOM 871 C C . ALA A 1 111 ? 3.057 1.6 -7.039 1 97.81 111 ALA A C 1
ATOM 873 O O . ALA A 1 111 ? 4.188 2.084 -7.129 1 97.81 111 ALA A O 1
ATOM 874 N N . VAL A 1 112 ? 2.676 0.593 -7.773 1 96.94 112 VAL A N 1
ATOM 875 C CA . VAL A 1 112 ? 3.562 -0.051 -8.734 1 96.94 112 VAL A CA 1
ATOM 876 C C . VAL A 1 112 ? 3.91 0.93 -9.852 1 96.94 112 VAL A C 1
ATOM 878 O O . VAL A 1 112 ? 5.074 1.039 -10.25 1 96.94 112 VAL A O 1
ATOM 881 N N . THR A 1 113 ? 2.895 1.595 -10.367 1 96.81 113 THR A N 1
ATOM 882 C CA . THR A 1 113 ? 3.105 2.572 -11.43 1 96.81 113 THR A CA 1
ATOM 883 C C . THR A 1 113 ? 3.988 3.719 -10.945 1 96.81 113 THR A C 1
ATOM 885 O O . THR A 1 113 ? 4.848 4.199 -11.688 1 96.81 113 THR A O 1
ATOM 888 N N . PHE A 1 114 ? 3.748 4.141 -9.727 1 96.81 114 PHE A N 1
ATOM 889 C CA . PHE A 1 114 ? 4.57 5.195 -9.141 1 96.81 114 PHE A CA 1
ATOM 890 C C . PHE A 1 114 ? 6.027 4.762 -9.062 1 96.81 114 PHE A C 1
ATOM 892 O O . PHE A 1 114 ? 6.93 5.527 -9.422 1 96.81 114 PHE A O 1
ATOM 899 N N . MET A 1 115 ? 6.246 3.547 -8.578 1 95.12 115 MET A N 1
ATOM 900 C CA . MET A 1 115 ? 7.605 3.021 -8.477 1 95.12 115 MET A CA 1
ATOM 901 C C . MET A 1 115 ? 8.266 2.943 -9.852 1 95.12 115 MET A C 1
ATOM 903 O O . MET A 1 115 ? 9.461 3.213 -9.992 1 95.12 115 MET A O 1
ATOM 907 N N . LEU A 1 116 ? 7.52 2.582 -10.812 1 94.31 116 LEU A N 1
ATOM 908 C CA . LEU A 1 116 ? 8.023 2.496 -12.18 1 94.31 116 LEU A CA 1
ATOM 909 C C . LEU A 1 116 ? 8.523 3.855 -12.656 1 94.31 116 LEU A C 1
ATOM 911 O O . LEU A 1 116 ? 9.531 3.938 -13.359 1 94.31 116 LEU A O 1
ATOM 915 N N . VAL A 1 117 ? 7.879 4.855 -12.203 1 92.56 117 VAL A N 1
ATOM 916 C CA . VAL A 1 117 ? 8.164 6.207 -12.672 1 92.56 117 VAL A CA 1
ATOM 917 C C . VAL A 1 117 ? 9.25 6.84 -11.805 1 92.56 117 VAL A C 1
ATOM 919 O O . VAL A 1 117 ? 10.164 7.492 -12.312 1 92.56 117 VAL A O 1
ATOM 922 N N . ALA A 1 118 ? 9.172 6.555 -10.492 1 91.56 118 ALA A N 1
ATOM 923 C CA . ALA A 1 118 ? 9.961 7.34 -9.547 1 91.56 118 ALA A CA 1
ATOM 924 C C . ALA A 1 118 ? 11.133 6.523 -8.992 1 91.56 118 ALA A C 1
ATOM 926 O O . ALA A 1 118 ? 12.086 7.086 -8.453 1 91.56 118 ALA A O 1
ATOM 927 N N . GLY A 1 119 ? 10.977 5.219 -9.07 1 88.06 119 GLY A N 1
ATOM 928 C CA . GLY A 1 119 ? 12.023 4.371 -8.523 1 88.06 119 GLY A CA 1
ATOM 929 C C . GLY A 1 119 ? 13.07 3.98 -9.539 1 88.06 119 GLY A C 1
ATOM 930 O O . GLY A 1 119 ? 12.859 3.064 -10.336 1 88.06 119 GLY A O 1
ATOM 931 N N . ALA A 1 120 ? 14.195 4.586 -9.477 1 86.62 120 ALA A N 1
ATOM 932 C CA . ALA A 1 120 ? 15.258 4.277 -10.43 1 86.62 120 ALA A CA 1
ATOM 933 C C . ALA A 1 120 ? 16.141 3.146 -9.914 1 86.62 120 ALA A C 1
ATOM 935 O O . ALA A 1 120 ? 16.719 3.246 -8.828 1 86.62 120 ALA A O 1
ATOM 936 N N . PHE A 1 121 ? 16.234 2.09 -10.703 1 88.06 121 PHE A N 1
ATOM 937 C CA . PHE A 1 121 ? 17.125 0.984 -10.367 1 88.06 121 PHE A CA 1
ATOM 938 C C . PHE A 1 121 ? 18.578 1.393 -10.531 1 88.06 121 PHE A C 1
ATOM 940 O O . PHE A 1 121 ? 18.922 2.133 -11.461 1 88.06 121 PHE A O 1
ATOM 947 N N . VAL A 1 122 ? 19.375 1.005 -9.617 1 85.38 122 VAL A N 1
ATOM 948 C CA . VAL A 1 122 ? 20.828 1.118 -9.711 1 85.38 122 VAL A CA 1
ATOM 949 C C . VAL A 1 122 ? 21.469 -0.266 -9.609 1 85.38 122 VAL A C 1
ATOM 951 O O . VAL A 1 122 ? 21.484 -0.87 -8.531 1 85.38 122 VAL A O 1
ATOM 954 N N . ASP A 1 123 ? 21.922 -0.741 -10.773 1 81.44 123 ASP A N 1
ATOM 955 C CA . ASP A 1 123 ? 22.516 -2.076 -10.797 1 81.44 123 ASP A CA 1
ATOM 956 C C . ASP A 1 123 ? 24.016 -2.012 -11.102 1 81.44 123 ASP A C 1
ATOM 958 O O . ASP A 1 123 ? 24.422 -1.347 -12.055 1 81.44 123 ASP A O 1
ATOM 962 N N . THR A 1 124 ? 24.766 -2.469 -10.156 1 78.12 124 THR A N 1
ATOM 963 C CA . THR A 1 124 ? 26.188 -2.705 -10.352 1 78.12 124 THR A CA 1
ATOM 964 C C . THR A 1 124 ? 26.516 -4.184 -10.172 1 78.12 124 THR A C 1
ATOM 966 O O . THR A 1 124 ? 25.625 -5.004 -9.953 1 78.12 124 THR A O 1
ATOM 969 N N . GLU A 1 125 ? 27.656 -4.605 -10.43 1 69.38 125 GLU A N 1
ATOM 970 C CA . GLU A 1 125 ? 28.047 -6.004 -10.289 1 69.38 125 GLU A CA 1
ATOM 971 C C . GLU A 1 125 ? 27.766 -6.52 -8.883 1 69.38 125 GLU A C 1
ATOM 973 O O . GLU A 1 125 ? 27.406 -7.688 -8.711 1 69.38 125 GLU A O 1
ATOM 978 N N . LYS A 1 126 ? 27.922 -5.578 -7.949 1 68.81 126 LYS A N 1
ATOM 979 C CA . LYS A 1 126 ? 27.844 -6.039 -6.566 1 68.81 126 LYS A CA 1
ATOM 980 C C . LYS A 1 126 ? 26.594 -5.496 -5.879 1 68.81 126 LYS A C 1
ATOM 982 O O . LYS A 1 126 ? 26.328 -5.801 -4.715 1 68.81 126 LYS A O 1
ATOM 987 N N . PHE A 1 127 ? 25.781 -4.73 -6.664 1 76.31 127 PHE A N 1
ATOM 988 C CA . PHE A 1 127 ? 24.688 -4.059 -5.969 1 76.31 127 PHE A CA 1
ATOM 989 C C . PHE A 1 127 ? 23.484 -3.902 -6.883 1 76.31 127 PHE A C 1
ATOM 991 O O . PHE A 1 127 ? 23.625 -3.523 -8.047 1 76.31 127 PHE A O 1
ATOM 998 N N . SER A 1 128 ? 22.391 -4.449 -6.449 1 81.12 128 SER A N 1
ATOM 999 C CA . SER A 1 128 ? 21.094 -4.16 -7.059 1 81.12 128 SER A CA 1
ATOM 1000 C C . SER A 1 128 ? 20.188 -3.412 -6.094 1 81.12 128 SER A C 1
ATOM 1002 O O . SER A 1 128 ? 19.828 -3.939 -5.039 1 81.12 128 SER A O 1
ATOM 1004 N N . GLY A 1 129 ? 20.016 -2.158 -6.441 1 86.75 129 GLY A N 1
ATOM 1005 C CA . GLY A 1 129 ? 19.234 -1.358 -5.5 1 86.75 129 GLY A CA 1
ATOM 1006 C C . GLY A 1 129 ? 18.391 -0.296 -6.172 1 86.75 129 GLY A C 1
ATOM 1007 O O . GLY A 1 129 ? 18.203 -0.324 -7.391 1 86.75 129 GLY A O 1
ATOM 1008 N N . LEU A 1 130 ? 17.734 0.463 -5.344 1 90.5 130 LEU A N 1
ATOM 1009 C CA . LEU A 1 130 ? 16.812 1.516 -5.773 1 90.5 130 LEU A CA 1
ATOM 1010 C C . LEU A 1 130 ? 17.266 2.875 -5.25 1 90.5 130 LEU A C 1
ATOM 1012 O O . LEU A 1 130 ? 17.641 3 -4.078 1 90.5 130 LEU A O 1
ATOM 1016 N N . GLN A 1 131 ? 17.281 3.867 -6.184 1 88.81 131 GLN A N 1
ATOM 1017 C CA . GLN A 1 131 ? 17.531 5.238 -5.758 1 88.81 131 GLN A CA 1
ATOM 1018 C C . GLN A 1 131 ? 16.297 5.844 -5.09 1 88.81 131 GLN A C 1
ATOM 1020 O O . GLN A 1 131 ? 15.172 5.637 -5.543 1 88.81 131 GLN A O 1
ATOM 1025 N N . LEU A 1 132 ? 16.5 6.66 -4.047 1 88.5 132 LEU A N 1
ATOM 1026 C CA . LEU A 1 132 ? 15.391 7.09 -3.201 1 88.5 132 LEU A CA 1
ATOM 1027 C C . LEU A 1 132 ? 14.977 8.516 -3.541 1 88.5 132 LEU A C 1
ATOM 1029 O O . LEU A 1 132 ? 13.992 9.023 -2.994 1 88.5 132 LEU A O 1
ATOM 1033 N N . ASP A 1 133 ? 15.523 9.242 -4.496 1 84.25 133 ASP A N 1
ATOM 1034 C CA . ASP A 1 133 ? 15.383 10.672 -4.73 1 84.25 133 ASP A CA 1
ATOM 1035 C C . ASP A 1 133 ? 13.914 11.078 -4.832 1 84.25 133 ASP A C 1
ATOM 1037 O O . ASP A 1 133 ? 13.5 12.07 -4.23 1 84.25 133 ASP A O 1
ATOM 1041 N N . TYR A 1 134 ? 13.133 10.336 -5.523 1 90.25 134 TYR A N 1
ATOM 1042 C CA . TYR A 1 134 ? 11.75 10.742 -5.762 1 90.25 134 TYR A CA 1
ATOM 1043 C C . TYR A 1 134 ? 10.781 9.875 -4.969 1 90.25 134 TYR A C 1
ATOM 1045 O O . TYR A 1 134 ? 9.57 9.961 -5.16 1 90.25 134 TYR A O 1
ATOM 1053 N N . LEU A 1 135 ? 11.32 9.07 -4.102 1 92.75 135 LEU A N 1
ATOM 1054 C CA . LEU A 1 135 ? 10.445 8.242 -3.275 1 92.75 135 LEU A CA 1
ATOM 1055 C C . LEU A 1 135 ? 10.078 8.961 -1.98 1 92.75 135 LEU A C 1
ATOM 1057 O O . LEU A 1 135 ? 9.102 8.602 -1.322 1 92.75 135 LEU A O 1
ATOM 1061 N N . GLY A 1 136 ? 10.914 9.969 -1.607 1 89.69 136 GLY A N 1
ATOM 1062 C CA . GLY A 1 136 ? 10.664 10.781 -0.429 1 89.69 136 GLY A CA 1
ATOM 1063 C C . GLY A 1 136 ? 9.789 11.992 -0.713 1 89.69 136 GLY A C 1
ATOM 1064 O O . GLY A 1 136 ? 8.891 11.93 -1.555 1 89.69 136 GLY A O 1
ATOM 1065 N N . SER A 1 137 ? 10.07 13.055 -0.044 1 86.31 137 SER A N 1
ATOM 1066 C CA . SER A 1 137 ? 9.227 14.242 -0.086 1 86.31 137 SER A CA 1
ATOM 1067 C C . SER A 1 137 ? 9.242 14.883 -1.469 1 86.31 137 SER A C 1
ATOM 1069 O O . SER A 1 137 ? 8.25 15.477 -1.896 1 86.31 137 SER A O 1
ATOM 1071 N N . GLN A 1 138 ? 10.258 14.688 -2.246 1 85.94 138 GLN A N 1
ATOM 1072 C CA . GLN A 1 138 ? 10.383 15.297 -3.564 1 85.94 138 GLN A CA 1
ATOM 1073 C C . GLN A 1 138 ? 9.383 14.688 -4.547 1 85.94 138 GLN A C 1
ATOM 1075 O O . GLN A 1 138 ? 9.047 15.305 -5.562 1 85.94 138 GLN A O 1
ATOM 1080 N N . GLY A 1 139 ? 8.969 13.516 -4.246 1 91.81 139 GLY A N 1
ATOM 1081 C CA . GLY A 1 139 ? 8.094 12.828 -5.176 1 91.81 139 GLY A CA 1
ATOM 1082 C C . GLY A 1 139 ? 6.625 12.938 -4.816 1 91.81 139 GLY A C 1
ATOM 1083 O O . GLY A 1 139 ? 5.766 12.367 -5.492 1 91.81 139 GLY A O 1
ATOM 1084 N N . MET A 1 140 ? 6.25 13.695 -3.824 1 91.69 140 MET A N 1
ATOM 1085 C CA . MET A 1 140 ? 4.875 13.719 -3.332 1 91.69 140 MET A CA 1
ATOM 1086 C C . MET A 1 140 ? 3.932 14.297 -4.383 1 91.69 140 MET A C 1
ATOM 1088 O O . MET A 1 140 ? 2.861 13.742 -4.637 1 91.69 140 MET A O 1
ATOM 1092 N N . PHE A 1 141 ? 4.328 15.359 -5.082 1 92.25 141 PHE A N 1
ATOM 1093 C CA . PHE A 1 141 ? 3.451 15.977 -6.07 1 92.25 141 PHE A CA 1
ATOM 1094 C C . PHE A 1 141 ? 3.281 15.07 -7.285 1 92.25 141 PHE A C 1
ATOM 1096 O O . PHE A 1 141 ? 2.199 15 -7.871 1 92.25 141 PHE A O 1
ATOM 1103 N N . ILE A 1 142 ? 4.328 14.414 -7.668 1 93.19 142 ILE A N 1
ATOM 1104 C CA . ILE A 1 142 ? 4.23 13.477 -8.773 1 93.19 142 ILE A CA 1
ATOM 1105 C C . ILE A 1 142 ? 3.277 12.336 -8.406 1 93.19 142 ILE A C 1
ATOM 1107 O O . ILE A 1 142 ? 2.551 11.828 -9.266 1 93.19 142 ILE A O 1
ATOM 1111 N N . SER A 1 143 ? 3.369 11.938 -7.145 1 96.06 143 SER A N 1
ATOM 1112 C CA . SER A 1 143 ? 2.465 10.891 -6.688 1 96.06 143 SER A CA 1
ATOM 1113 C C . SER A 1 143 ? 1.007 11.297 -6.859 1 96.06 143 SER A C 1
ATOM 1115 O O . SER A 1 143 ? 0.163 10.477 -7.219 1 96.06 143 SER A O 1
ATOM 1117 N N . PHE A 1 144 ? 0.721 12.617 -6.629 1 95.75 144 PHE A N 1
ATOM 1118 C CA . PHE A 1 144 ? -0.645 13.094 -6.801 1 95.75 144 PHE A CA 1
ATOM 1119 C C . PHE A 1 144 ? -1.098 12.93 -8.25 1 95.75 144 PHE A C 1
ATOM 1121 O O . PHE A 1 144 ? -2.217 12.477 -8.508 1 95.75 144 PHE A O 1
ATOM 1128 N N . PHE A 1 145 ? -0.242 13.297 -9.109 1 95.31 145 PHE A N 1
ATOM 1129 C CA . PHE A 1 145 ? -0.54 13.227 -10.531 1 95.31 145 PHE A CA 1
ATOM 1130 C C . PHE A 1 145 ? -0.76 11.781 -10.969 1 95.31 145 PHE A C 1
ATOM 1132 O O . PHE A 1 145 ? -1.724 11.477 -11.68 1 95.31 145 PHE A O 1
ATOM 1139 N N . ILE A 1 146 ? 0.083 10.898 -10.562 1 97.12 146 ILE A N 1
ATOM 1140 C CA . ILE A 1 146 ? -0.003 9.5 -10.953 1 97.12 146 ILE A CA 1
ATOM 1141 C C . ILE A 1 146 ? -1.28 8.883 -10.383 1 97.12 146 ILE A C 1
ATOM 1143 O O . ILE A 1 146 ? -1.959 8.109 -11.062 1 97.12 146 ILE A O 1
ATOM 1147 N N . VAL A 1 147 ? -1.604 9.219 -9.117 1 98.31 147 VAL A N 1
ATOM 1148 C CA . VAL A 1 147 ? -2.84 8.727 -8.523 1 98.31 147 VAL A CA 1
ATOM 1149 C C . VAL A 1 147 ? -4.031 9.141 -9.383 1 98.31 147 VAL A C 1
ATOM 1151 O O . VAL A 1 147 ? -4.91 8.328 -9.672 1 98.31 147 VAL A O 1
ATOM 1154 N N . PHE A 1 148 ? -4.02 10.406 -9.789 1 97.94 148 PHE A N 1
ATOM 1155 C CA . PHE A 1 148 ? -5.125 10.914 -10.586 1 97.94 148 PHE A CA 1
ATOM 1156 C C . PHE A 1 148 ? -5.266 10.125 -11.883 1 97.94 148 PHE A C 1
ATOM 1158 O O . PHE A 1 148 ? -6.355 9.656 -12.219 1 97.94 148 PHE A O 1
ATOM 1165 N N . VAL A 1 149 ? -4.211 9.938 -12.586 1 97.81 149 VAL A N 1
ATOM 1166 C CA . VAL A 1 149 ? -4.242 9.297 -13.898 1 97.81 149 VAL A CA 1
ATOM 1167 C C . VAL A 1 149 ? -4.613 7.824 -13.742 1 97.81 149 VAL A C 1
ATOM 1169 O O . VAL A 1 149 ? -5.496 7.324 -14.445 1 97.81 149 VAL A O 1
ATOM 1172 N N . VAL A 1 150 ? -3.982 7.074 -12.852 1 98.19 150 VAL A N 1
ATOM 1173 C CA . VAL A 1 150 ? -4.188 5.637 -12.688 1 98.19 150 VAL A CA 1
ATOM 1174 C C . VAL A 1 150 ? -5.629 5.363 -12.258 1 98.19 150 VAL A C 1
ATOM 1176 O O . VAL A 1 150 ? -6.285 4.473 -12.805 1 98.19 150 VAL A O 1
ATOM 1179 N N . VAL A 1 151 ? -6.109 6.145 -11.258 1 98.31 151 VAL A N 1
ATOM 1180 C CA . VAL A 1 151 ? -7.461 5.902 -10.758 1 98.31 151 VAL A CA 1
ATOM 1181 C C . VAL A 1 151 ? -8.484 6.27 -11.828 1 98.31 151 VAL A C 1
ATOM 1183 O O . VAL A 1 151 ? -9.523 5.621 -11.945 1 98.31 151 VAL A O 1
ATOM 1186 N N . GLN A 1 152 ? -8.18 7.328 -12.641 1 98.06 152 GLN A N 1
ATOM 1187 C CA . GLN A 1 152 ? -9.078 7.668 -13.742 1 98.06 152 GLN A CA 1
ATOM 1188 C C . GLN A 1 152 ? -9.109 6.562 -14.789 1 98.06 152 GLN A C 1
ATOM 1190 O O . GLN A 1 152 ? -10.156 6.309 -15.398 1 98.06 152 GLN A O 1
ATOM 1195 N N . ILE A 1 153 ? -8.023 5.965 -15.039 1 98.06 153 ILE A N 1
ATOM 1196 C CA . ILE A 1 153 ? -7.977 4.836 -15.961 1 98.06 153 ILE A CA 1
ATOM 1197 C C . ILE A 1 153 ? -8.789 3.674 -15.398 1 98.06 153 ILE A C 1
ATOM 1199 O O . ILE A 1 153 ? -9.562 3.037 -16.125 1 98.06 153 ILE A O 1
ATOM 1203 N N . GLU A 1 154 ? -8.562 3.393 -14.125 1 96.94 154 GLU A N 1
ATOM 1204 C CA . GLU A 1 154 ? -9.352 2.35 -13.469 1 96.94 154 GLU A CA 1
ATOM 1205 C C . GLU A 1 154 ? -10.844 2.641 -13.578 1 96.94 154 GLU A C 1
ATOM 1207 O O . GLU A 1 154 ? -11.641 1.735 -13.836 1 96.94 154 GLU A O 1
ATOM 1212 N N . LYS A 1 155 ? -11.227 3.855 -13.312 1 96.88 155 LYS A N 1
ATOM 1213 C CA . LYS A 1 155 ? -12.625 4.266 -13.398 1 96.88 155 LYS A CA 1
ATOM 1214 C C . LYS A 1 155 ? -13.164 4.09 -14.82 1 96.88 155 LYS A C 1
ATOM 1216 O O . LYS A 1 155 ? -14.266 3.578 -15.008 1 96.88 155 LYS A O 1
ATOM 1221 N N . PHE A 1 156 ? -12.391 4.539 -15.773 1 97.44 156 PHE A N 1
ATOM 1222 C CA . PHE A 1 156 ? -12.789 4.418 -17.172 1 97.44 156 PHE A CA 1
ATOM 1223 C C . PHE A 1 156 ? -13.023 2.961 -17.547 1 97.44 156 PHE A C 1
ATOM 1225 O O . PHE A 1 156 ? -14.047 2.627 -18.156 1 97.44 156 PHE A O 1
ATOM 1232 N N . CYS A 1 157 ? -12.094 2.098 -17.172 1 96.25 157 CYS A N 1
ATOM 1233 C CA . CYS A 1 157 ? -12.227 0.675 -17.469 1 96.25 157 CYS A CA 1
ATOM 1234 C C . CYS A 1 157 ? -13.43 0.076 -16.766 1 96.25 157 CYS A C 1
ATOM 1236 O O . CYS A 1 157 ? -14.125 -0.778 -17.312 1 96.25 157 CYS A O 1
ATOM 1238 N N . TYR A 1 158 ? -13.656 0.49 -15.562 1 93.31 158 TYR A N 1
ATOM 1239 C CA . TYR A 1 158 ? -14.789 0.011 -14.781 1 93.31 158 TYR A CA 1
ATOM 1240 C C . TYR A 1 158 ? -16.109 0.43 -15.43 1 93.31 158 TYR A C 1
ATOM 1242 O O . TYR A 1 158 ? -17 -0.394 -15.609 1 93.31 158 TYR A O 1
ATOM 1250 N N . GLU A 1 159 ? -16.219 1.642 -15.805 1 95.19 159 GLU A N 1
ATOM 1251 C CA . GLU A 1 159 ? -17.453 2.186 -16.359 1 95.19 159 GLU A CA 1
ATOM 1252 C C . GLU A 1 159 ? -17.734 1.604 -17.734 1 95.19 159 GLU A C 1
ATOM 1254 O O . GLU A 1 159 ? -18.906 1.396 -18.109 1 95.19 159 GLU A O 1
ATOM 1259 N N . LYS A 1 160 ? -16.734 1.328 -18.453 1 96.25 160 LYS A N 1
ATOM 1260 C CA . LYS A 1 160 ? -16.891 0.807 -19.812 1 96.25 160 LYS A CA 1
ATOM 1261 C C . LYS A 1 160 ? -16.828 -0.717 -19.828 1 96.25 160 LYS A C 1
ATOM 1263 O O . LYS A 1 160 ? -16.859 -1.335 -20.891 1 96.25 160 LYS A O 1
ATOM 1268 N N . ASP A 1 161 ? -16.609 -1.312 -18.75 1 93.38 161 ASP A N 1
ATOM 1269 C CA . ASP A 1 161 ? -16.578 -2.762 -18.578 1 93.38 161 ASP A CA 1
ATOM 1270 C C . ASP A 1 161 ? -15.453 -3.383 -19.406 1 93.38 161 ASP A C 1
ATOM 1272 O O . ASP A 1 161 ? -15.656 -4.383 -20.094 1 93.38 161 ASP A O 1
ATOM 1276 N N . ILE A 1 162 ? -14.43 -2.68 -19.391 1 93.75 162 ILE A N 1
ATOM 1277 C CA . ILE A 1 162 ? -13.203 -3.182 -20 1 93.75 162 ILE A CA 1
ATOM 1278 C C . ILE A 1 162 ? -12.422 -4.02 -18.984 1 93.75 162 ILE A C 1
ATOM 1280 O O . ILE A 1 162 ? -11.625 -3.482 -18.219 1 93.75 162 ILE A O 1
ATOM 1284 N N . LYS A 1 163 ? -12.648 -5.285 -18.953 1 89.31 163 LYS A N 1
ATOM 1285 C CA . LYS A 1 163 ? -12 -6.195 -18.016 1 89.31 163 LYS A CA 1
ATOM 1286 C C . LYS A 1 163 ? -12.008 -7.625 -18.547 1 89.31 163 LYS A C 1
ATOM 1288 O O . LYS A 1 163 ? -12.797 -7.965 -19.422 1 89.31 163 LYS A O 1
ATOM 1293 N N . ILE A 1 164 ? -11.07 -8.352 -18.094 1 83.94 164 ILE A N 1
ATOM 1294 C CA . ILE A 1 164 ? -11.117 -9.797 -18.297 1 83.94 164 ILE A CA 1
ATOM 1295 C C . ILE A 1 164 ? -12.078 -10.422 -17.297 1 83.94 164 ILE A C 1
ATOM 1297 O O . ILE A 1 164 ? -11.812 -10.422 -16.094 1 83.94 164 ILE A O 1
ATOM 1301 N N . LYS A 1 165 ? -13.141 -10.938 -17.797 1 82.44 165 LYS A N 1
ATOM 1302 C CA . LYS A 1 165 ? -14.203 -11.469 -16.938 1 82.44 165 LYS A CA 1
ATOM 1303 C C . LYS A 1 165 ? -13.938 -12.93 -16.578 1 82.44 165 LYS A C 1
ATOM 1305 O O . LYS A 1 165 ? -13.5 -13.711 -17.438 1 82.44 165 LYS A O 1
ATOM 1310 N N . MET A 1 166 ? -14.148 -13.156 -15.273 1 77.5 166 MET A N 1
ATOM 1311 C CA . MET A 1 166 ? -14.086 -14.531 -14.781 1 77.5 166 MET A CA 1
ATOM 1312 C C . MET A 1 166 ? -15.477 -15.031 -14.398 1 77.5 166 MET A C 1
ATOM 1314 O O . MET A 1 166 ? -16.375 -14.234 -14.133 1 77.5 166 MET A O 1
ATOM 1318 N N . PRO A 1 167 ? -15.562 -16.359 -14.492 1 77.06 167 PRO A N 1
ATOM 1319 C CA . PRO A 1 167 ? -16.859 -16.906 -14.078 1 77.06 167 PRO A CA 1
ATOM 1320 C C . PRO A 1 167 ? -17.219 -16.562 -12.641 1 77.06 167 PRO A C 1
ATOM 1322 O O . PRO A 1 167 ? -16.312 -16.375 -11.805 1 77.06 167 PRO A O 1
ATOM 1325 N N . ASP A 1 168 ? -18.469 -16.516 -12.297 1 78.62 168 ASP A N 1
ATOM 1326 C CA . ASP A 1 168 ? -18.969 -16.109 -10.992 1 78.62 168 ASP A CA 1
ATOM 1327 C C . ASP A 1 168 ? -18.562 -17.109 -9.914 1 78.62 168 ASP A C 1
ATOM 1329 O O . ASP A 1 168 ? -18.547 -16.781 -8.727 1 78.62 168 ASP A O 1
ATOM 1333 N N . VAL A 1 169 ? -18.234 -18.281 -10.375 1 75.69 169 VAL A N 1
ATOM 1334 C CA . VAL A 1 169 ? -17.922 -19.328 -9.406 1 75.69 169 VAL A CA 1
ATOM 1335 C C . VAL A 1 169 ? -16.531 -19.094 -8.812 1 75.69 169 VAL A C 1
ATOM 1337 O O . VAL A 1 169 ? -16.219 -19.594 -7.734 1 75.69 169 VAL A O 1
ATOM 1340 N N . VAL A 1 170 ? -15.797 -18.203 -9.422 1 77.19 170 VAL A N 1
ATOM 1341 C CA . VAL A 1 170 ? -14.438 -17.922 -8.977 1 77.19 170 VAL A CA 1
ATOM 1342 C C . VAL A 1 170 ? -14.469 -16.953 -7.805 1 77.19 170 VAL A C 1
ATOM 1344 O O . VAL A 1 170 ? -15.281 -16.016 -7.785 1 77.19 170 VAL A O 1
ATOM 1347 N N . PRO A 1 171 ? -13.594 -17.234 -6.863 1 81.88 171 PRO A N 1
ATOM 1348 C CA . PRO A 1 171 ? -13.547 -16.328 -5.715 1 81.88 171 PRO A CA 1
ATOM 1349 C C . PRO A 1 171 ? -13.383 -14.867 -6.121 1 81.88 171 PRO A C 1
ATOM 1351 O O . PRO A 1 171 ? -12.727 -14.57 -7.125 1 81.88 171 PRO A O 1
ATOM 1354 N N . GLN A 1 172 ? -13.898 -13.969 -5.297 1 87.62 172 GLN A N 1
ATOM 1355 C CA . GLN A 1 172 ? -13.977 -12.547 -5.605 1 87.62 172 GLN A CA 1
ATOM 1356 C C . GLN A 1 172 ? -12.586 -11.938 -5.777 1 87.62 172 GLN A C 1
ATOM 1358 O O . GLN A 1 172 ? -12.375 -11.102 -6.656 1 87.62 172 GLN A O 1
ATOM 1363 N N . PHE A 1 173 ? -11.672 -12.289 -4.918 1 86.19 173 PHE A N 1
ATOM 1364 C CA . PHE A 1 173 ? -10.336 -11.703 -5 1 86.19 173 PHE A CA 1
ATOM 1365 C C . PHE A 1 173 ? -9.688 -12.039 -6.336 1 86.19 173 PHE A C 1
ATOM 1367 O O . PHE A 1 173 ? -8.93 -11.227 -6.883 1 86.19 173 PHE A O 1
ATOM 1374 N N . LEU A 1 174 ? -10.016 -13.188 -6.934 1 84.31 174 LEU A N 1
ATOM 1375 C CA . LEU A 1 174 ? -9.492 -13.562 -8.242 1 84.31 174 LEU A CA 1
ATOM 1376 C C . LEU A 1 174 ? -10.172 -12.758 -9.344 1 84.31 174 LEU A C 1
ATOM 1378 O O . LEU A 1 174 ? -9.523 -12.344 -10.305 1 84.31 174 LEU A O 1
ATOM 1382 N N . GLN A 1 175 ? -11.438 -12.586 -9.172 1 86.25 175 GLN A N 1
ATOM 1383 C CA . GLN A 1 175 ? -12.172 -11.773 -10.133 1 86.25 175 GLN A CA 1
ATOM 1384 C C . GLN A 1 175 ? -11.625 -10.352 -10.18 1 86.25 175 GLN A C 1
ATOM 1386 O O . GLN A 1 175 ? -11.445 -9.781 -11.258 1 86.25 175 GLN A O 1
ATOM 1391 N N . ASP A 1 176 ? -11.352 -9.82 -9.008 1 89.19 176 ASP A N 1
ATOM 1392 C CA . ASP A 1 176 ? -10.828 -8.461 -8.906 1 89.19 176 ASP A CA 1
ATOM 1393 C C . ASP A 1 176 ? -9.438 -8.367 -9.523 1 89.19 176 ASP A C 1
ATOM 1395 O O . ASP A 1 176 ? -9.117 -7.391 -10.203 1 89.19 176 ASP A O 1
ATOM 1399 N N . SER A 1 177 ? -8.656 -9.328 -9.266 1 88.38 177 SER A N 1
ATOM 1400 C CA . SER A 1 177 ? -7.289 -9.352 -9.781 1 88.38 177 SER A CA 1
ATOM 1401 C C . SER A 1 177 ? -7.281 -9.398 -11.305 1 88.38 177 SER A C 1
ATOM 1403 O O . SER A 1 177 ? -6.562 -8.625 -11.953 1 88.38 177 SER A O 1
ATOM 1405 N N . PHE A 1 178 ? -8.094 -10.234 -11.914 1 86.56 178 PHE A N 1
ATOM 1406 C CA . PHE A 1 178 ? -8.141 -10.367 -13.359 1 86.56 178 PHE A CA 1
ATOM 1407 C C . PHE A 1 178 ? -8.789 -9.133 -13.992 1 86.56 178 PHE A C 1
ATOM 1409 O O . PHE A 1 178 ? -8.398 -8.719 -15.086 1 86.56 178 PHE A O 1
ATOM 1416 N N . GLY A 1 179 ? -9.727 -8.641 -13.328 1 88.94 179 GLY A N 1
ATOM 1417 C CA . GLY A 1 179 ? -10.344 -7.414 -13.789 1 88.94 179 GLY A CA 1
ATOM 1418 C C . GLY A 1 179 ? -9.391 -6.234 -13.812 1 88.94 179 GLY A C 1
ATOM 1419 O O . GLY A 1 179 ? -9.602 -5.273 -14.555 1 88.94 179 GLY A O 1
ATOM 1420 N N . SER A 1 180 ? -8.352 -6.348 -13.016 1 91.19 180 SER A N 1
ATOM 1421 C CA . SER A 1 180 ? -7.418 -5.234 -12.891 1 91.19 180 SER A CA 1
ATOM 1422 C C . SER A 1 180 ? -6.297 -5.34 -13.914 1 91.19 180 SER A C 1
ATOM 1424 O O . SER A 1 180 ? -5.492 -4.414 -14.062 1 91.19 180 SER A O 1
ATOM 1426 N N . ILE A 1 181 ? -6.246 -6.379 -14.711 1 91.69 181 ILE A N 1
ATOM 1427 C CA . ILE A 1 181 ? -5.141 -6.629 -15.633 1 91.69 181 ILE A CA 1
ATOM 1428 C C . ILE A 1 181 ? -5.07 -5.508 -16.672 1 91.69 181 ILE A C 1
ATOM 1430 O O . ILE A 1 181 ? -4.02 -4.895 -16.859 1 91.69 181 ILE A O 1
ATOM 1434 N N . LEU A 1 182 ? -6.152 -5.188 -17.266 1 95.06 182 LEU A N 1
ATOM 1435 C CA . LEU A 1 182 ? -6.148 -4.211 -18.344 1 95.06 182 LEU A CA 1
ATOM 1436 C C . LEU A 1 182 ? -5.895 -2.807 -17.812 1 95.06 182 LEU A C 1
ATOM 1438 O O . LEU A 1 182 ? -5.039 -2.084 -18.328 1 95.06 182 LEU A O 1
ATOM 1442 N N . PRO A 1 183 ? -6.566 -2.408 -16.75 1 95.56 183 PRO A N 1
ATOM 1443 C CA . PRO A 1 183 ? -6.262 -1.089 -16.188 1 95.56 183 PRO A CA 1
ATOM 1444 C C . PRO A 1 183 ? -4.785 -0.927 -15.828 1 95.56 183 PRO A C 1
ATOM 1446 O O . PRO A 1 183 ? -4.191 0.116 -16.109 1 95.56 183 PRO A O 1
ATOM 1449 N N . VAL A 1 184 ? -4.227 -1.901 -15.188 1 95.25 184 VAL A N 1
ATOM 1450 C CA . VAL A 1 184 ? -2.822 -1.829 -14.797 1 95.25 184 VAL A CA 1
ATOM 1451 C C . VAL A 1 184 ? -1.939 -1.795 -16.047 1 95.25 184 VAL A C 1
ATOM 1453 O O . VAL A 1 184 ? -0.967 -1.038 -16.109 1 95.25 184 VAL A O 1
ATOM 1456 N N . PHE A 1 185 ? -2.314 -2.619 -17 1 95.94 185 PHE A N 1
ATOM 1457 C CA . PHE A 1 185 ? -1.581 -2.643 -18.266 1 95.94 185 PHE A CA 1
ATOM 1458 C C . PHE A 1 185 ? -1.576 -1.265 -18.906 1 95.94 185 PHE A C 1
ATOM 1460 O O . PHE A 1 185 ? -0.53 -0.785 -19.359 1 95.94 185 PHE A O 1
ATOM 1467 N N . PHE A 1 186 ? -2.697 -0.63 -19 1 97.81 186 PHE A N 1
ATOM 1468 C CA . PHE A 1 186 ? -2.816 0.683 -19.609 1 97.81 186 PHE A CA 1
ATOM 1469 C C . PHE A 1 186 ? -2.016 1.724 -18.844 1 97.81 186 PHE A C 1
ATOM 1471 O O . PHE A 1 186 ? -1.337 2.562 -19.438 1 97.81 186 PHE A O 1
ATOM 1478 N N . SER A 1 187 ? -2.109 1.717 -17.516 1 97.56 187 SER A N 1
ATOM 1479 C CA . SER A 1 187 ? -1.385 2.678 -16.688 1 97.56 187 SER A CA 1
ATOM 1480 C C . SER A 1 187 ? 0.123 2.537 -16.875 1 97.56 187 SER A C 1
ATOM 1482 O O . SER A 1 187 ? 0.82 3.525 -17.109 1 97.56 187 SER A O 1
ATOM 1484 N N . ILE A 1 188 ? 0.595 1.295 -16.781 1 96.75 188 ILE A N 1
ATOM 1485 C CA . ILE A 1 188 ? 2.023 1.015 -16.891 1 96.75 188 ILE A CA 1
ATOM 1486 C C . ILE A 1 188 ? 2.525 1.4 -18.281 1 96.75 188 ILE A C 1
ATOM 1488 O O . ILE A 1 188 ? 3.566 2.049 -18.422 1 96.75 188 ILE A O 1
ATOM 1492 N N . THR A 1 189 ? 1.761 1.019 -19.297 1 97 189 THR A N 1
ATOM 1493 C CA . THR A 1 189 ? 2.154 1.322 -20.672 1 97 189 THR A CA 1
ATOM 1494 C C . THR A 1 189 ? 2.197 2.83 -20.906 1 97 189 THR A C 1
ATOM 1496 O O . THR A 1 189 ? 3.135 3.344 -21.516 1 97 189 THR A O 1
ATOM 1499 N N . LEU A 1 190 ? 1.211 3.51 -20.438 1 97.44 190 LEU A N 1
ATOM 1500 C CA . LEU A 1 190 ? 1.139 4.957 -20.594 1 97.44 190 LEU A CA 1
ATOM 1501 C C . LEU A 1 190 ? 2.363 5.637 -20 1 97.44 190 LEU A C 1
ATOM 1503 O O . LEU A 1 190 ? 3.008 6.461 -20.641 1 97.44 190 LEU A O 1
ATOM 1507 N N . PHE A 1 191 ? 2.703 5.328 -18.781 1 96.12 191 PHE A N 1
ATOM 1508 C CA . PHE A 1 191 ? 3.787 6.023 -18.094 1 96.12 191 PHE A CA 1
ATOM 1509 C C . PHE A 1 191 ? 5.141 5.559 -18.609 1 96.12 191 PHE A C 1
ATOM 1511 O O . PHE A 1 191 ? 6.113 6.312 -18.594 1 96.12 191 PHE A O 1
ATOM 1518 N N . LEU A 1 192 ? 5.227 4.277 -19.094 1 94.62 192 LEU A N 1
ATOM 1519 C CA . LEU A 1 192 ? 6.441 3.83 -19.766 1 94.62 192 LEU A CA 1
ATOM 1520 C C . LEU A 1 192 ? 6.699 4.648 -21.031 1 94.62 192 LEU A C 1
ATOM 1522 O O . LEU A 1 192 ? 7.82 5.109 -21.25 1 94.62 192 LEU A O 1
ATOM 1526 N N . LEU A 1 193 ? 5.656 4.801 -21.828 1 94.94 193 LEU A N 1
ATOM 1527 C CA . LEU A 1 193 ? 5.77 5.559 -23.062 1 94.94 193 LEU A CA 1
ATOM 1528 C C . LEU A 1 193 ? 6.051 7.031 -22.781 1 94.94 193 LEU A C 1
ATOM 1530 O O . LEU A 1 193 ? 6.824 7.668 -23.5 1 94.94 193 LEU A O 1
ATOM 1534 N N . LEU A 1 194 ? 5.395 7.543 -21.75 1 94.62 194 LEU A N 1
ATOM 1535 C CA . LEU A 1 194 ? 5.637 8.93 -21.359 1 94.62 194 LEU A CA 1
ATOM 1536 C C . LEU A 1 194 ? 7.09 9.133 -20.953 1 94.62 194 LEU A C 1
ATOM 1538 O O . LEU A 1 194 ? 7.695 10.156 -21.281 1 94.62 194 LEU A O 1
ATOM 1542 N N . ASN A 1 195 ? 7.602 8.242 -20.156 1 90.81 195 ASN A N 1
ATOM 1543 C CA . ASN A 1 195 ? 8.984 8.344 -19.703 1 90.81 195 ASN A CA 1
ATOM 1544 C C . ASN A 1 195 ? 9.961 8.273 -20.875 1 90.81 195 ASN A C 1
ATOM 1546 O O . ASN A 1 195 ? 10.914 9.055 -20.938 1 90.81 195 ASN A O 1
ATOM 1550 N N . VAL A 1 196 ? 9.797 7.344 -21.797 1 89.12 196 VAL A N 1
ATOM 1551 C CA . VAL A 1 196 ? 10.641 7.207 -22.984 1 89.12 196 VAL A CA 1
ATOM 1552 C C . VAL A 1 196 ? 10.492 8.445 -23.859 1 89.12 196 VAL A C 1
ATOM 1554 O O . VAL A 1 196 ? 11.484 8.961 -24.375 1 89.12 196 VAL A O 1
ATOM 1557 N N . GLY A 1 197 ? 9.266 8.867 -24 1 92.06 197 GLY A N 1
ATOM 1558 C CA . GLY A 1 197 ? 9.008 10.047 -24.828 1 92.06 197 GLY A CA 1
ATOM 1559 C C . GLY A 1 197 ? 9.672 11.297 -24.297 1 92.06 197 GLY A C 1
ATOM 1560 O O . GLY A 1 197 ? 10.305 12.039 -25.047 1 92.06 197 GLY A O 1
ATOM 1561 N N . ILE A 1 198 ? 9.562 11.547 -23.047 1 91.88 198 ILE A N 1
ATOM 1562 C CA . ILE A 1 198 ? 10.156 12.727 -22.438 1 91.88 198 ILE A CA 1
ATOM 1563 C C . ILE A 1 198 ? 11.68 12.641 -22.516 1 91.88 198 ILE A C 1
ATOM 1565 O O . ILE A 1 198 ? 12.352 13.633 -22.812 1 91.88 198 ILE A O 1
ATOM 1569 N N . SER A 1 199 ? 12.211 11.477 -22.219 1 88.56 199 SER A N 1
ATOM 1570 C CA . SER A 1 199 ? 13.656 11.289 -22.297 1 88.56 199 SER A CA 1
ATOM 1571 C C . SER A 1 199 ? 14.156 11.508 -23.719 1 88.56 199 SER A C 1
ATOM 1573 O O . SER A 1 199 ? 15.203 12.133 -23.938 1 88.56 199 SER A O 1
ATOM 1575 N N . ALA A 1 200 ? 13.43 11.062 -24.703 1 89.69 200 ALA A N 1
ATOM 1576 C CA . ALA A 1 200 ? 13.805 11.219 -26.109 1 89.69 200 ALA A CA 1
ATOM 1577 C C . ALA A 1 200 ? 13.711 12.68 -26.547 1 89.69 200 ALA A C 1
ATOM 1579 O O . ALA A 1 200 ? 14.594 13.195 -27.234 1 89.69 200 ALA A O 1
ATOM 1580 N N . LEU A 1 201 ? 12.641 13.32 -26.125 1 91.44 201 LEU A N 1
ATOM 1581 C CA . LEU A 1 201 ? 12.391 14.695 -26.531 1 91.44 201 LEU A CA 1
ATOM 1582 C C . LEU A 1 201 ? 13.391 15.648 -25.875 1 91.44 201 LEU A C 1
ATOM 1584 O O . LEU A 1 201 ? 13.672 16.719 -26.422 1 91.44 201 LEU A O 1
ATOM 1588 N N . THR A 1 202 ? 13.961 15.25 -24.781 1 92.38 202 THR A N 1
ATOM 1589 C CA . THR A 1 202 ? 14.867 16.125 -24.062 1 92.38 202 THR A CA 1
ATOM 1590 C C . THR A 1 202 ? 16.312 15.617 -24.141 1 92.38 202 THR A C 1
ATOM 1592 O O . THR A 1 202 ? 17.172 16.047 -23.375 1 92.38 202 THR A O 1
ATOM 1595 N N . ALA A 1 203 ? 16.547 14.648 -24.969 1 90.69 203 ALA A N 1
ATOM 1596 C CA . ALA A 1 203 ? 17.875 14.062 -25.172 1 90.69 203 ALA A CA 1
ATOM 1597 C C . ALA A 1 203 ? 18.453 13.531 -23.859 1 90.69 203 ALA A C 1
ATOM 1599 O O . ALA A 1 203 ? 19.625 13.766 -23.547 1 90.69 203 ALA A O 1
ATOM 1600 N N . GLY A 1 204 ? 17.516 13.016 -23.016 1 86.94 204 GLY A N 1
ATOM 1601 C CA . GLY A 1 204 ? 17.953 12.344 -21.797 1 86.94 204 GLY A CA 1
ATOM 1602 C C . GLY A 1 204 ? 18.047 13.281 -20.609 1 86.94 204 GLY A C 1
ATOM 1603 O O . GLY A 1 204 ? 18.391 12.852 -19.516 1 86.94 204 GLY A O 1
ATOM 1604 N N . ALA A 1 205 ? 17.688 14.508 -20.75 1 87.19 205 ALA A N 1
ATOM 1605 C CA . ALA A 1 205 ? 17.828 15.492 -19.688 1 87.19 205 ALA A CA 1
ATOM 1606 C C . ALA A 1 205 ? 16.797 15.273 -18.578 1 87.19 205 ALA A C 1
ATOM 1608 O O . ALA A 1 205 ? 17.078 15.516 -17.406 1 87.19 205 ALA A O 1
ATOM 1609 N N . TYR A 1 206 ? 15.68 14.891 -19.062 1 90.06 206 TYR A N 1
ATOM 1610 C CA . TYR A 1 206 ? 14.602 14.734 -18.078 1 90.06 206 TYR A CA 1
ATOM 1611 C C . TYR A 1 206 ? 13.898 13.398 -18.25 1 90.06 206 TYR A C 1
ATOM 1613 O O . TYR A 1 206 ? 13.883 12.836 -19.344 1 90.06 206 TYR A O 1
ATOM 1621 N N . ASN A 1 207 ? 13.445 12.859 -17.125 1 89.31 207 ASN A N 1
ATOM 1622 C CA . ASN A 1 207 ? 12.43 11.805 -17.078 1 89.31 207 ASN A CA 1
ATOM 1623 C C . ASN A 1 207 ? 11.109 12.32 -16.516 1 89.31 207 ASN A C 1
ATOM 1625 O O . ASN A 1 207 ? 10.938 13.531 -16.328 1 89.31 207 ASN A O 1
ATOM 1629 N N . VAL A 1 208 ? 10.156 11.477 -16.297 1 88.56 208 VAL A N 1
ATOM 1630 C CA . VAL A 1 208 ? 8.828 11.914 -15.875 1 88.56 208 VAL A CA 1
ATOM 1631 C C . VAL A 1 208 ? 8.922 12.664 -14.555 1 88.56 208 VAL A C 1
ATOM 1633 O O . VAL A 1 208 ? 8.438 13.797 -14.438 1 88.56 208 VAL A O 1
ATOM 1636 N N . PRO A 1 209 ? 9.586 12.109 -13.555 1 89.56 209 PRO A N 1
ATOM 1637 C CA . PRO A 1 209 ? 9.602 12.836 -12.281 1 89.56 209 PRO A CA 1
ATOM 1638 C C . PRO A 1 209 ? 10.391 14.141 -12.359 1 89.56 209 PRO A C 1
ATOM 1640 O O . PRO A 1 209 ? 9.93 15.18 -11.875 1 89.56 209 PRO A O 1
ATOM 1643 N N . SER A 1 210 ? 11.586 14.102 -12.977 1 89.94 210 SER A N 1
ATOM 1644 C CA . SER A 1 210 ? 12.398 15.305 -13.062 1 89.94 210 SER A CA 1
ATOM 1645 C C . SER A 1 210 ? 11.742 16.359 -13.953 1 89.94 210 SER A C 1
ATOM 1647 O O . SER A 1 210 ? 11.797 17.547 -13.664 1 89.94 210 SER A O 1
ATOM 1649 N N . GLY A 1 211 ? 11.148 15.891 -15.055 1 89.75 211 GLY A N 1
ATOM 1650 C CA . GLY A 1 211 ? 10.422 16.812 -15.922 1 89.75 211 GLY A CA 1
ATOM 1651 C C . GLY A 1 211 ? 9.219 17.438 -15.242 1 89.75 211 GLY A C 1
ATOM 1652 O O . GLY A 1 211 ? 8.969 18.641 -15.391 1 89.75 211 GLY A O 1
ATOM 1653 N N . PHE A 1 212 ? 8.508 16.625 -14.57 1 91.06 212 PHE A N 1
ATOM 1654 C CA . PHE A 1 212 ? 7.336 17.109 -13.836 1 91.06 212 PHE A CA 1
ATOM 1655 C C . PHE A 1 212 ? 7.738 18.141 -12.789 1 91.06 212 PHE A C 1
ATOM 1657 O O . PHE A 1 212 ? 7.098 19.188 -12.672 1 91.06 212 PHE A O 1
ATOM 1664 N N . MET A 1 213 ? 8.727 17.875 -12.062 1 87.94 213 MET A N 1
ATOM 1665 C CA . MET A 1 213 ? 9.172 18.797 -11.016 1 87.94 213 MET A CA 1
ATOM 1666 C C . MET A 1 213 ? 9.711 20.078 -11.625 1 87.94 213 MET A C 1
ATOM 1668 O O . MET A 1 213 ? 9.57 21.156 -11.039 1 87.94 213 MET A O 1
ATOM 1672 N N . ALA A 1 214 ? 10.32 19.953 -12.789 1 89.62 214 ALA A N 1
ATOM 1673 C CA . ALA A 1 214 ? 10.789 21.141 -13.492 1 89.62 214 ALA A CA 1
ATOM 1674 C C . ALA A 1 214 ? 9.625 22.047 -13.891 1 89.62 214 ALA A C 1
ATOM 1676 O O . ALA A 1 214 ? 9.727 23.266 -13.812 1 89.62 214 ALA A O 1
ATOM 1677 N N . LEU A 1 215 ? 8.594 21.422 -14.328 1 90.38 215 LEU A N 1
ATOM 1678 C CA . LEU A 1 215 ? 7.402 22.172 -14.719 1 90.38 215 LEU A CA 1
ATOM 1679 C C . LEU A 1 215 ? 6.781 22.875 -13.516 1 90.38 215 LEU A C 1
ATOM 1681 O O . LEU A 1 215 ? 6.234 23.969 -13.648 1 90.38 215 LEU A O 1
ATOM 1685 N N . LEU A 1 216 ? 6.902 22.266 -12.312 1 91 216 LEU A N 1
ATOM 1686 C CA . LEU A 1 216 ? 6.219 22.781 -11.133 1 91 216 LEU A CA 1
ATOM 1687 C C . LEU A 1 216 ? 7.125 23.734 -10.367 1 91 216 LEU A C 1
ATOM 1689 O O . LEU A 1 216 ? 6.672 24.422 -9.445 1 91 216 LEU A O 1
ATOM 1693 N N . ARG A 1 217 ? 8.297 23.797 -10.789 1 89.12 217 ARG A N 1
ATOM 1694 C CA . ARG A 1 217 ? 9.281 24.562 -10.039 1 89.12 217 ARG A CA 1
ATOM 1695 C C . ARG A 1 217 ? 8.82 26 -9.859 1 89.12 217 ARG A C 1
ATOM 1697 O O . ARG A 1 217 ? 8.836 26.531 -8.742 1 89.12 217 ARG A O 1
ATOM 1704 N N . ALA A 1 218 ? 8.391 26.641 -10.891 1 88.56 218 ALA A N 1
ATOM 1705 C CA . ALA A 1 218 ? 8.016 28.047 -10.852 1 88.56 218 ALA A CA 1
ATOM 1706 C C . ALA A 1 218 ? 6.738 28.25 -10.039 1 88.56 218 ALA A C 1
ATOM 1708 O O . ALA A 1 218 ? 6.703 29.078 -9.117 1 88.56 218 ALA A O 1
ATOM 1709 N N . PRO A 1 219 ? 5.75 27.516 -10.336 1 91.5 219 PRO A N 1
ATOM 1710 C CA . PRO A 1 219 ? 4.539 27.688 -9.531 1 91.5 219 PRO A CA 1
ATOM 1711 C C . PRO A 1 219 ? 4.762 27.359 -8.055 1 91.5 219 PRO A C 1
ATOM 1713 O O . PRO A 1 219 ? 4.23 28.047 -7.18 1 91.5 219 PRO A O 1
ATOM 1716 N N . LEU A 1 220 ? 5.445 26.375 -7.777 1 89.56 220 LEU A N 1
ATOM 1717 C CA . LEU A 1 220 ? 5.707 26 -6.391 1 89.56 220 LEU A CA 1
ATOM 1718 C C . LEU A 1 220 ? 6.598 27.031 -5.711 1 89.56 220 LEU A C 1
ATOM 1720 O O . LEU A 1 220 ? 6.465 27.297 -4.512 1 89.56 220 LEU A O 1
ATOM 1724 N N . GLY A 1 221 ? 7.496 27.578 -6.52 1 89.94 221 GLY A N 1
ATOM 1725 C CA . GLY A 1 221 ? 8.312 28.672 -6.004 1 89.94 221 GLY A CA 1
ATOM 1726 C C . GLY A 1 221 ? 7.496 29.891 -5.617 1 89.94 221 GLY A C 1
ATOM 1727 O O . GLY A 1 221 ? 7.766 30.516 -4.594 1 89.94 221 GLY A O 1
ATOM 1728 N N . ALA A 1 222 ? 6.539 30.141 -6.387 1 91.38 222 ALA A N 1
ATOM 1729 C CA . ALA A 1 222 ? 5.656 31.281 -6.109 1 91.38 222 ALA A CA 1
ATOM 1730 C C . ALA A 1 222 ? 4.828 31.031 -4.852 1 91.38 222 ALA A C 1
ATOM 1732 O O . ALA A 1 222 ? 4.711 31.906 -3.992 1 91.38 222 ALA A O 1
ATOM 1733 N N . VAL A 1 223 ? 4.359 29.859 -4.734 1 91 223 VAL A N 1
ATOM 1734 C CA . VAL A 1 223 ? 3.488 29.516 -3.617 1 91 223 VAL A CA 1
ATOM 1735 C C . VAL A 1 223 ? 4.309 29.438 -2.33 1 91 223 VAL A C 1
ATOM 1737 O O . VAL A 1 223 ? 3.824 29.797 -1.256 1 91 223 VAL A O 1
ATOM 1740 N N . SER A 1 224 ? 5.48 29 -2.502 1 91.81 224 SER A N 1
ATOM 1741 C CA . SER A 1 224 ? 6.324 28.781 -1.331 1 91.81 224 SER A CA 1
ATOM 1742 C C . SER A 1 224 ? 6.996 30.078 -0.891 1 91.81 224 SER A C 1
ATOM 1744 O O . SER A 1 224 ? 7.668 30.125 0.142 1 91.81 224 SER A O 1
ATOM 1746 N N . SER A 1 225 ? 6.777 31.156 -1.638 1 92.81 225 SER A N 1
ATOM 1747 C CA . SER A 1 225 ? 7.289 32.469 -1.234 1 92.81 225 SER A CA 1
ATOM 1748 C C . SER A 1 225 ? 6.48 33.031 -0.076 1 92.81 225 SER A C 1
ATOM 1750 O O . SER A 1 225 ? 5.406 32.531 0.252 1 92.81 225 SER A O 1
ATOM 1752 N N . VAL A 1 226 ? 7.031 34.062 0.571 1 93.38 226 VAL A N 1
ATOM 1753 C CA . VAL A 1 226 ? 6.359 34.656 1.714 1 93.38 226 VAL A CA 1
ATOM 1754 C C . VAL A 1 226 ? 4.992 35.188 1.289 1 93.38 226 VAL A C 1
ATOM 1756 O O . VAL A 1 226 ? 3.969 34.844 1.882 1 93.38 226 VAL A O 1
ATOM 1759 N N . PRO A 1 227 ? 4.906 35.938 0.197 1 94.06 227 PRO A N 1
ATOM 1760 C CA . PRO A 1 227 ? 3.576 36.375 -0.228 1 94.06 227 PRO A CA 1
ATOM 1761 C C . PRO A 1 227 ? 2.658 35.219 -0.604 1 94.06 227 PRO A C 1
ATOM 1763 O O . PRO A 1 227 ? 1.451 35.281 -0.357 1 94.06 227 PRO A O 1
ATOM 1766 N N . GLY A 1 228 ? 3.246 34.25 -1.227 1 94.44 228 GLY A N 1
ATOM 1767 C CA . GLY A 1 228 ? 2.447 33.094 -1.62 1 94.44 228 GLY A CA 1
ATOM 1768 C C . GLY A 1 228 ? 1.814 32.375 -0.443 1 94.44 228 GLY A C 1
ATOM 1769 O O . GLY A 1 228 ? 0.62 32.062 -0.463 1 94.44 228 GLY A O 1
ATOM 1770 N N . ILE A 1 229 ? 2.584 32.156 0.538 1 94.38 229 ILE A N 1
ATOM 1771 C CA . ILE A 1 229 ? 2.096 31.422 1.706 1 94.38 229 ILE A CA 1
ATOM 1772 C C . ILE A 1 229 ? 1.079 32.281 2.457 1 94.38 229 ILE A C 1
ATOM 1774 O O . ILE A 1 229 ? 0.072 31.766 2.953 1 94.38 229 ILE A O 1
ATOM 1778 N N . VAL A 1 230 ? 1.33 33.562 2.559 1 94.56 230 VAL A N 1
ATOM 1779 C CA . VAL A 1 230 ? 0.392 34.469 3.219 1 94.56 230 VAL A CA 1
ATOM 1780 C C . VAL A 1 230 ? -0.946 34.438 2.484 1 94.56 230 VAL A C 1
ATOM 1782 O O . VAL A 1 230 ? -2.004 34.344 3.109 1 94.56 230 VAL A O 1
ATOM 1785 N N . MET A 1 231 ? -0.885 34.469 1.241 1 93.75 231 MET A N 1
ATOM 1786 C CA . MET A 1 231 ? -2.102 34.469 0.435 1 93.75 231 MET A CA 1
ATOM 1787 C C . MET A 1 231 ? -2.863 33.156 0.589 1 93.75 231 MET A C 1
ATOM 1789 O O . MET A 1 231 ? -4.094 33.156 0.688 1 93.75 231 MET A O 1
ATOM 1793 N N . LEU A 1 232 ? -2.125 32.156 0.522 1 93.69 232 LEU A N 1
ATOM 1794 C CA . LEU A 1 232 ? -2.748 30.844 0.659 1 93.69 232 LEU A CA 1
ATOM 1795 C C . LEU A 1 232 ? -3.432 30.703 2.016 1 93.69 232 LEU A C 1
ATOM 1797 O O . LEU A 1 232 ? -4.551 30.188 2.102 1 93.69 232 LEU A O 1
ATOM 1801 N N . CYS A 1 233 ? -2.809 31.141 3.037 1 94.62 233 CYS A N 1
ATOM 1802 C CA . CYS A 1 233 ? -3.381 31.062 4.375 1 94.62 233 CYS A CA 1
ATOM 1803 C C . CYS A 1 233 ? -4.59 31.984 4.5 1 94.62 233 CYS A C 1
ATOM 1805 O O . CYS A 1 233 ? -5.59 31.625 5.125 1 94.62 233 CYS A O 1
ATOM 1807 N N . MET A 1 234 ? -4.508 33.094 3.893 1 93.38 234 MET A N 1
ATOM 1808 C CA . MET A 1 234 ? -5.641 34.031 3.908 1 93.38 234 MET A CA 1
ATOM 1809 C C . MET A 1 234 ? -6.855 33.406 3.221 1 93.38 234 MET A C 1
ATOM 1811 O O . MET A 1 234 ? -7.984 33.562 3.691 1 93.38 234 MET A O 1
ATOM 1815 N N . LEU A 1 235 ? -6.531 32.812 2.172 1 92.69 235 LEU A N 1
ATOM 1816 C CA . LEU A 1 235 ? -7.609 32.125 1.475 1 92.69 235 LEU A CA 1
ATOM 1817 C C . LEU A 1 235 ? -8.281 31.094 2.389 1 92.69 235 LEU A C 1
ATOM 1819 O O . LEU A 1 235 ? -9.516 31.047 2.465 1 92.69 235 LEU A O 1
ATOM 1823 N N . ALA A 1 236 ? -7.523 30.359 3.029 1 93.38 236 ALA A N 1
ATOM 1824 C CA . ALA A 1 236 ? -8.055 29.344 3.943 1 93.38 236 ALA A CA 1
ATOM 1825 C C . ALA A 1 236 ? -8.906 29.984 5.035 1 93.38 236 ALA A C 1
ATOM 1827 O O . ALA A 1 236 ? -9.977 29.484 5.383 1 93.38 236 ALA A O 1
ATOM 1828 N N . LEU A 1 237 ? -8.469 31.062 5.578 1 93.81 237 LEU A N 1
ATOM 1829 C CA . LEU A 1 237 ? -9.164 31.75 6.668 1 93.81 237 LEU A CA 1
ATOM 1830 C C . LEU A 1 237 ? -10.492 32.344 6.188 1 93.81 237 LEU A C 1
ATOM 1832 O O . LEU A 1 237 ? -11.5 32.25 6.891 1 93.81 237 LEU A O 1
ATOM 1836 N N . VAL A 1 238 ? -10.469 32.844 5.039 1 91.88 238 VAL A N 1
ATOM 1837 C CA . VAL A 1 238 ? -11.695 33.406 4.477 1 91.88 238 VAL A CA 1
ATOM 1838 C C . VAL A 1 238 ? -12.719 32.312 4.246 1 91.88 238 VAL A C 1
ATOM 1840 O O . VAL A 1 238 ? -13.914 32.5 4.48 1 91.88 238 VAL A O 1
ATOM 1843 N N . LEU A 1 239 ? -12.266 31.234 3.822 1 91 239 LEU A N 1
ATOM 1844 C CA . LEU A 1 239 ? -13.172 30.109 3.604 1 91 239 LEU A CA 1
ATOM 1845 C C . LEU A 1 239 ? -13.812 29.656 4.914 1 91 239 LEU A C 1
ATOM 1847 O O . LEU A 1 239 ? -14.992 29.328 4.949 1 91 239 LEU A O 1
ATOM 1851 N N . TRP A 1 240 ? -13.039 29.688 5.934 1 90.12 240 TRP A N 1
ATOM 1852 C CA . TRP A 1 240 ? -13.594 29.344 7.242 1 90.12 240 TRP A CA 1
ATOM 1853 C C . TRP A 1 240 ? -14.719 30.312 7.617 1 90.12 240 TRP A C 1
ATOM 1855 O O . TRP A 1 240 ? -15.703 29.906 8.25 1 90.12 240 TRP A O 1
ATOM 1865 N N . CYS A 1 241 ? -14.641 31.547 7.238 1 89.5 241 CYS A N 1
ATOM 1866 C CA . CYS A 1 241 ? -15.664 32.531 7.531 1 89.5 241 CYS A CA 1
ATOM 1867 C C . CYS A 1 241 ? -16.984 32.188 6.836 1 89.5 241 CYS A C 1
ATOM 1869 O O . CYS A 1 241 ? -18.047 32.688 7.234 1 89.5 241 CYS A O 1
ATOM 1871 N N . PHE A 1 242 ? -16.875 31.312 5.898 1 87.12 242 PHE A N 1
ATOM 1872 C CA . PHE A 1 242 ? -18.078 30.922 5.172 1 87.12 242 PHE A CA 1
ATOM 1873 C C . PHE A 1 242 ? -18.453 29.484 5.504 1 87.12 242 PHE A C 1
ATOM 1875 O O . PHE A 1 242 ? -19.281 28.875 4.805 1 87.12 242 PHE A O 1
ATOM 1882 N N . GLY A 1 243 ? -17.812 28.938 6.457 1 83.38 243 GLY A N 1
ATOM 1883 C CA . GLY A 1 243 ? -18.188 27.625 6.93 1 83.38 243 GLY A CA 1
ATOM 1884 C C . GLY A 1 243 ? -17.469 26.5 6.184 1 83.38 243 GLY A C 1
ATOM 1885 O O . GLY A 1 243 ? -17.844 25.328 6.32 1 83.38 243 GLY A O 1
ATOM 1886 N N . ILE A 1 244 ? -16.547 26.906 5.41 1 85.5 244 ILE A N 1
ATOM 1887 C CA . ILE A 1 244 ? -15.742 25.922 4.684 1 85.5 244 ILE A CA 1
ATOM 1888 C C . ILE A 1 244 ? -14.422 25.703 5.406 1 85.5 244 ILE A C 1
ATOM 1890 O O . ILE A 1 244 ? -13.75 26.656 5.797 1 85.5 244 ILE A O 1
ATOM 1894 N N . HIS A 1 245 ? -14.109 24.406 5.656 1 87.31 245 HIS A N 1
ATOM 1895 C CA . HIS A 1 245 ? -12.836 24.125 6.309 1 87.31 245 HIS A CA 1
ATOM 1896 C C . HIS A 1 245 ? -11.664 24.453 5.387 1 87.31 245 HIS A C 1
ATOM 1898 O O . HIS A 1 245 ? -11.07 23.547 4.789 1 87.31 245 HIS A O 1
ATOM 1904 N N . GLY A 1 246 ? -11.273 25.625 5.453 1 88.88 246 GLY A N 1
ATOM 1905 C CA . GLY A 1 246 ? -10.258 26.125 4.535 1 88.88 246 GLY A CA 1
ATOM 1906 C C . GLY A 1 246 ? -8.906 25.484 4.734 1 88.88 246 GLY A C 1
ATOM 1907 O O . GLY A 1 246 ? -8.141 25.328 3.783 1 88.88 246 GLY A O 1
ATOM 1908 N N . THR A 1 247 ? -8.547 25.141 5.918 1 89.12 247 THR A N 1
ATOM 1909 C CA . THR A 1 247 ? -7.262 24.5 6.203 1 89.12 247 THR A CA 1
ATOM 1910 C C . THR A 1 247 ? -7.125 23.188 5.441 1 89.12 247 THR A C 1
ATOM 1912 O O . THR A 1 247 ? -6.062 22.891 4.898 1 89.12 247 THR A O 1
ATOM 1915 N N . LEU A 1 248 ? -8.133 22.453 5.367 1 84.12 248 LEU A N 1
ATOM 1916 C CA . LEU A 1 248 ? -8.102 21.188 4.652 1 84.12 248 LEU A CA 1
ATOM 1917 C C . LEU A 1 248 ? -7.906 21.406 3.156 1 84.12 248 LEU A C 1
ATOM 1919 O O . LEU A 1 248 ? -7.332 20.562 2.469 1 84.12 248 LEU A O 1
ATOM 1923 N N . ILE A 1 249 ? -8.344 22.562 2.717 1 87.06 249 ILE A N 1
ATOM 1924 C CA . ILE A 1 249 ? -8.258 22.859 1.292 1 87.06 249 ILE A CA 1
ATOM 1925 C C . ILE A 1 249 ? -6.809 23.141 0.913 1 87.06 249 ILE A C 1
ATOM 1927 O O . ILE A 1 249 ? -6.363 22.781 -0.18 1 87.06 249 ILE A O 1
ATOM 1931 N N . ILE A 1 250 ? -6.043 23.703 1.771 1 91.31 250 ILE A N 1
ATOM 1932 C CA . ILE A 1 250 ? -4.711 24.156 1.379 1 91.31 250 ILE A CA 1
ATOM 1933 C C . ILE A 1 250 ? -3.674 23.125 1.833 1 91.31 250 ILE A C 1
ATOM 1935 O O . ILE A 1 250 ? -2.521 23.156 1.396 1 91.31 250 ILE A O 1
ATOM 1939 N N . ILE A 1 251 ? -3.982 22.172 2.602 1 88.12 251 ILE A N 1
ATOM 1940 C CA . ILE A 1 251 ? -3.064 21.203 3.18 1 88.12 251 ILE A CA 1
ATOM 1941 C C . ILE A 1 251 ? -2.375 20.406 2.066 1 88.12 251 ILE A C 1
ATOM 1943 O O . ILE A 1 251 ? -1.178 20.125 2.148 1 88.12 251 ILE A O 1
ATOM 1947 N N . PRO A 1 252 ? -3.045 20.047 1.035 1 88.31 252 PRO A N 1
ATOM 1948 C CA . PRO A 1 252 ? -2.389 19.297 -0.035 1 88.31 252 PRO A CA 1
ATOM 1949 C C . PRO A 1 252 ? -1.216 20.062 -0.655 1 88.31 252 PRO A C 1
ATOM 1951 O O . PRO A 1 252 ? -0.293 19.438 -1.193 1 88.31 252 PRO A O 1
ATOM 1954 N N . ILE A 1 253 ? -1.309 21.328 -0.543 1 90.12 253 ILE A N 1
ATOM 1955 C CA . ILE A 1 253 ? -0.234 22.141 -1.099 1 90.12 253 ILE A CA 1
ATOM 1956 C C . ILE A 1 253 ? 0.842 22.375 -0.039 1 90.12 253 ILE A C 1
ATOM 1958 O O . ILE A 1 253 ? 2.033 22.188 -0.305 1 90.12 253 ILE A O 1
ATOM 1962 N N . ILE A 1 254 ? 0.491 22.625 1.124 1 91 254 ILE A N 1
ATOM 1963 C CA . ILE A 1 254 ? 1.383 23.031 2.201 1 91 254 ILE A CA 1
ATOM 1964 C C . ILE A 1 254 ? 2.156 21.828 2.725 1 91 254 ILE A C 1
ATOM 1966 O O . ILE A 1 254 ? 3.344 21.938 3.039 1 91 254 ILE A O 1
ATOM 1970 N N . SER A 1 255 ? 1.49 20.719 2.768 1 89.81 255 SER A N 1
ATOM 1971 C CA . SER A 1 255 ? 2.082 19.562 3.434 1 89.81 255 SER A CA 1
ATOM 1972 C C . SER A 1 255 ? 3.324 19.078 2.695 1 89.81 255 SER A C 1
ATOM 1974 O O . SER A 1 255 ? 4.387 18.922 3.299 1 89.81 255 SER A O 1
ATOM 1976 N N . PRO A 1 256 ? 3.258 18.859 1.409 1 90.69 256 PRO A N 1
ATOM 1977 C CA . PRO A 1 256 ? 4.48 18.422 0.72 1 90.69 256 PRO A CA 1
ATOM 1978 C C . PRO A 1 256 ? 5.613 19.438 0.846 1 90.69 256 PRO A C 1
ATOM 1980 O O . PRO A 1 256 ? 6.77 19.062 1.05 1 90.69 256 PRO A O 1
ATOM 1983 N N . LEU A 1 257 ? 5.293 20.719 0.771 1 91.88 257 LEU A N 1
ATOM 1984 C CA . LEU A 1 257 ? 6.297 21.766 0.849 1 91.88 257 LEU A CA 1
ATOM 1985 C C . LEU A 1 257 ? 6.902 21.844 2.248 1 91.88 257 LEU A C 1
ATOM 1987 O O . LEU A 1 257 ? 8.109 22.016 2.396 1 91.88 257 LEU A O 1
ATOM 1991 N N . GLY A 1 258 ? 6.031 21.719 3.207 1 91.5 258 GLY A N 1
ATOM 1992 C CA . GLY A 1 258 ? 6.5 21.719 4.582 1 91.5 258 GLY A CA 1
ATOM 1993 C C . GLY A 1 258 ? 7.375 20.516 4.918 1 91.5 258 GLY A C 1
ATOM 1994 O O . GLY A 1 258 ? 8.398 20.672 5.582 1 91.5 258 GLY A O 1
ATOM 1995 N N . ILE A 1 259 ? 6.93 19.406 4.48 1 90.38 259 ILE A N 1
ATOM 1996 C CA . ILE A 1 259 ? 7.691 18.172 4.715 1 90.38 259 ILE A CA 1
ATOM 1997 C C . ILE A 1 259 ? 9.047 18.281 4.027 1 90.38 259 ILE A C 1
ATOM 1999 O O . ILE A 1 259 ? 10.078 17.922 4.609 1 90.38 259 ILE A O 1
ATOM 2003 N N . GLN A 1 260 ? 9.078 18.766 2.846 1 90.19 260 GLN A N 1
ATOM 2004 C CA . GLN A 1 260 ? 10.336 18.969 2.131 1 90.19 260 GLN A CA 1
ATOM 2005 C C . GLN A 1 260 ? 11.258 19.922 2.895 1 90.19 260 GLN A C 1
ATOM 2007 O O . GLN A 1 260 ? 12.461 19.672 2.996 1 90.19 260 GLN A O 1
ATOM 2012 N N . ALA A 1 261 ? 10.719 21 3.398 1 92.19 261 ALA A N 1
ATOM 2013 C CA . ALA A 1 261 ? 11.5 21.969 4.168 1 92.19 261 ALA A CA 1
ATOM 2014 C C . ALA A 1 261 ? 12.109 21.312 5.406 1 92.19 261 ALA A C 1
ATOM 2016 O O . ALA A 1 261 ? 13.305 21.469 5.676 1 92.19 261 ALA A O 1
ATOM 2017 N N . ALA A 1 262 ? 11.297 20.562 6.094 1 90.81 262 ALA A N 1
ATOM 2018 C CA . ALA A 1 262 ? 11.758 19.938 7.328 1 90.81 262 ALA A CA 1
ATOM 2019 C C . ALA A 1 262 ? 12.805 18.859 7.039 1 90.81 262 ALA A C 1
ATOM 2021 O O . ALA A 1 262 ? 13.773 18.719 7.785 1 90.81 262 ALA A O 1
ATOM 2022 N N . THR A 1 263 ? 12.562 18.109 6.039 1 88.25 263 THR A N 1
ATOM 2023 C CA . THR A 1 263 ? 13.508 17.062 5.691 1 88.25 263 THR A CA 1
ATOM 2024 C C . THR A 1 263 ? 14.844 17.656 5.234 1 88.25 263 THR A C 1
ATOM 2026 O O . THR A 1 263 ? 15.906 17.094 5.523 1 88.25 263 THR A O 1
ATOM 2029 N N . THR A 1 264 ? 14.805 18.75 4.477 1 89.94 264 THR A N 1
ATOM 2030 C CA . THR A 1 264 ? 16.031 19.453 4.094 1 89.94 264 THR A CA 1
ATOM 2031 C C . THR A 1 264 ? 16.797 19.922 5.332 1 89.94 264 THR A C 1
ATOM 2033 O O . THR A 1 264 ? 18 19.734 5.426 1 89.94 264 THR A O 1
ATOM 2036 N N . ASN A 1 265 ? 16.078 20.453 6.246 1 93.06 265 ASN A N 1
ATOM 2037 C CA . ASN A 1 265 ? 16.703 20.922 7.48 1 93.06 265 ASN A CA 1
ATOM 2038 C C . ASN A 1 265 ? 17.219 19.766 8.32 1 93.06 265 ASN A C 1
ATOM 2040 O O . ASN A 1 265 ? 18.25 19.891 9 1 93.06 265 ASN A O 1
ATOM 2044 N N . ALA A 1 266 ? 16.484 18.625 8.289 1 87.44 266 ALA A N 1
ATOM 2045 C CA . ALA A 1 266 ? 16.969 17.438 8.992 1 87.44 266 ALA A CA 1
ATOM 2046 C C . ALA A 1 266 ? 18.328 17.016 8.477 1 87.44 266 ALA A C 1
ATOM 2048 O O . ALA A 1 266 ? 19.219 16.656 9.258 1 87.44 266 ALA A O 1
ATOM 2049 N N . ALA A 1 267 ? 18.484 17.016 7.188 1 83.38 267 ALA A N 1
ATOM 2050 C CA . ALA A 1 267 ? 19.766 16.656 6.57 1 83.38 267 ALA A CA 1
ATOM 2051 C C . ALA A 1 267 ? 20.859 17.641 6.945 1 83.38 267 ALA A C 1
ATOM 2053 O O . ALA A 1 267 ? 21.984 17.25 7.238 1 83.38 267 ALA A O 1
ATOM 2054 N N . LEU A 1 268 ? 20.547 18.953 6.941 1 88.81 268 LEU A N 1
ATOM 2055 C CA . LEU A 1 268 ? 21.5 19.984 7.328 1 88.81 268 LEU A CA 1
ATOM 2056 C C . LEU A 1 268 ? 21.906 19.828 8.789 1 88.81 268 LEU A C 1
ATOM 2058 O O . LEU A 1 268 ? 23.094 19.922 9.117 1 88.81 268 LEU A O 1
ATOM 2062 N N . HIS A 1 269 ? 20.906 19.547 9.578 1 85.88 269 HIS A N 1
ATOM 2063 C CA . HIS A 1 269 ? 21.156 19.344 11 1 85.88 269 HIS A CA 1
ATOM 2064 C C . HIS A 1 269 ? 22.062 18.141 11.234 1 85.88 269 HIS A C 1
ATOM 2066 O O . HIS A 1 269 ? 23 18.219 12.047 1 85.88 269 HIS A O 1
ATOM 2072 N N . ALA A 1 270 ? 21.766 17.094 10.586 1 77.44 270 ALA A N 1
ATOM 2073 C CA . ALA A 1 270 ? 22.531 15.867 10.727 1 77.44 270 ALA A CA 1
ATOM 2074 C C . ALA A 1 270 ? 23.984 16.078 10.32 1 77.44 270 ALA A C 1
ATOM 2076 O O . ALA A 1 270 ? 24.891 15.453 10.867 1 77.44 270 ALA A O 1
ATOM 2077 N N . ASN A 1 271 ? 24.234 17.031 9.422 1 82.25 271 ASN A N 1
ATOM 2078 C CA . ASN A 1 271 ? 25.578 17.297 8.906 1 82.25 271 ASN A CA 1
ATOM 2079 C C . ASN A 1 271 ? 26.219 18.484 9.633 1 82.25 271 ASN A C 1
ATOM 2081 O O . ASN A 1 271 ? 27.297 18.953 9.234 1 82.25 271 ASN A O 1
ATOM 2085 N N . GLY A 1 272 ? 25.531 19 10.602 1 83.12 272 GLY A N 1
ATOM 2086 C CA . GLY A 1 272 ? 26.078 20.109 11.383 1 83.12 272 GLY A CA 1
ATOM 2087 C C . GLY A 1 272 ? 26.047 21.438 10.656 1 83.12 272 GLY A C 1
ATOM 2088 O O . GLY A 1 272 ? 26.828 22.344 10.961 1 83.12 272 GLY A O 1
ATOM 2089 N N . GLN A 1 273 ? 25.297 21.5 9.68 1 90.38 273 GLN A N 1
ATOM 2090 C CA . GLN A 1 273 ? 25.141 22.734 8.914 1 90.38 273 GLN A CA 1
ATOM 2091 C C . GLN A 1 273 ? 23.984 23.562 9.438 1 90.38 273 GLN A C 1
ATOM 2093 O O . GLN A 1 273 ? 23.047 23.031 10.047 1 90.38 273 GLN A O 1
ATOM 2098 N N . PRO A 1 274 ? 24.094 24.844 9.18 1 91.81 274 PRO A N 1
ATOM 2099 C CA . PRO A 1 274 ? 22.984 25.688 9.625 1 91.81 274 PRO A CA 1
ATOM 2100 C C . PRO A 1 274 ? 21.672 25.391 8.891 1 91.81 274 PRO A C 1
ATOM 2102 O O . PRO A 1 274 ? 21.688 25.219 7.668 1 91.81 274 PRO A O 1
ATOM 2105 N N . MET A 1 275 ? 20.625 25.359 9.641 1 93.81 275 MET A N 1
ATOM 2106 C CA . MET A 1 275 ? 19.312 25.156 9.062 1 93.81 275 MET A CA 1
ATOM 2107 C C . MET A 1 275 ? 18.828 26.406 8.328 1 93.81 275 MET A C 1
ATOM 2109 O O . MET A 1 275 ? 19.328 27.5 8.57 1 93.81 275 MET A O 1
ATOM 2113 N N . GLN A 1 276 ? 17.891 26.156 7.406 1 93.19 276 GLN A N 1
ATOM 2114 C CA . GLN A 1 276 ? 17.391 27.234 6.566 1 93.19 276 GLN A CA 1
ATOM 2115 C C . GLN A 1 276 ? 15.922 27.547 6.871 1 93.19 276 GLN A C 1
ATOM 2117 O O . GLN A 1 276 ? 15.156 26.641 7.195 1 93.19 276 GLN A O 1
ATOM 2122 N N . PHE A 1 277 ? 15.68 28.859 6.793 1 94.44 277 PHE A N 1
ATOM 2123 C CA . PHE A 1 277 ? 14.289 29.281 6.883 1 94.44 277 PHE A CA 1
ATOM 2124 C C . PHE A 1 277 ? 13.594 29.141 5.531 1 94.44 277 PHE A C 1
ATOM 2126 O O . PHE A 1 277 ? 14.055 29.703 4.535 1 94.44 277 PHE A O 1
ATOM 2133 N N . PHE A 1 278 ? 12.516 28.391 5.531 1 94.25 278 PHE A N 1
ATOM 2134 C CA . PHE A 1 278 ? 11.625 28.297 4.375 1 94.25 278 PHE A CA 1
ATOM 2135 C C . PHE A 1 278 ? 10.297 28.984 4.66 1 94.25 278 PHE A C 1
ATOM 2137 O O . PHE A 1 278 ? 9.656 28.719 5.676 1 94.25 278 PHE A O 1
ATOM 2144 N N . PRO A 1 279 ? 9.812 29.797 3.766 1 93.94 279 PRO A N 1
ATOM 2145 C CA . PRO A 1 279 ? 8.586 30.578 4.004 1 93.94 279 PRO A CA 1
ATOM 2146 C C . PRO A 1 279 ? 7.387 29.688 4.305 1 93.94 279 PRO A C 1
ATOM 2148 O O . PRO A 1 279 ? 6.477 30.094 5.031 1 93.94 279 PRO A O 1
ATOM 2151 N N . VAL A 1 280 ? 7.383 28.516 3.775 1 92.44 280 VAL A N 1
ATOM 2152 C CA . VAL A 1 280 ? 6.254 27.609 3.969 1 92.44 280 VAL A CA 1
ATOM 2153 C C . VAL A 1 280 ? 6.066 27.328 5.457 1 92.44 280 VAL A C 1
ATOM 2155 O O . VAL A 1 280 ? 4.949 27.078 5.91 1 92.44 280 VAL A O 1
ATOM 2158 N N . LEU A 1 281 ? 7.066 27.438 6.219 1 91.25 281 LEU A N 1
ATOM 2159 C CA . LEU A 1 281 ? 7.004 27.141 7.645 1 91.25 281 LEU A CA 1
ATOM 2160 C C . LEU A 1 281 ? 6.18 28.188 8.383 1 91.25 281 LEU A C 1
ATOM 2162 O O . LEU A 1 281 ? 5.746 27.953 9.516 1 91.25 281 LEU A O 1
ATOM 2166 N N . LEU A 1 282 ? 5.898 29.297 7.734 1 93.56 282 LEU A N 1
ATOM 2167 C CA . LEU A 1 282 ? 5.062 30.328 8.328 1 93.56 282 LEU A CA 1
ATOM 2168 C C . LEU A 1 282 ? 3.607 29.875 8.406 1 93.56 282 LEU A C 1
ATOM 2170 O O . LEU A 1 282 ? 2.809 30.469 9.133 1 93.56 282 LEU A O 1
ATOM 2174 N N . TYR A 1 283 ? 3.293 28.828 7.684 1 92.62 283 TYR A N 1
ATOM 2175 C CA . TYR A 1 283 ? 1.927 28.328 7.703 1 92.62 283 TYR A CA 1
ATOM 2176 C C . TYR A 1 283 ? 1.513 27.922 9.117 1 92.62 283 TYR A C 1
ATOM 2178 O O . TYR A 1 283 ? 0.335 28 9.469 1 92.62 283 TYR A O 1
ATOM 2186 N N . THR A 1 284 ? 2.428 27.547 9.891 1 91.19 284 THR A N 1
ATOM 2187 C CA . THR A 1 284 ? 2.125 27.094 11.242 1 91.19 284 THR A CA 1
ATOM 2188 C C . THR A 1 284 ? 1.509 28.219 12.07 1 91.19 284 THR A C 1
ATOM 2190 O O . THR A 1 284 ? 0.745 27.969 13 1 91.19 284 THR A O 1
ATOM 2193 N N . SER A 1 285 ? 1.747 29.453 11.719 1 93.5 285 SER A N 1
ATOM 2194 C CA . SER A 1 285 ? 1.25 30.609 12.445 1 93.5 285 SER A CA 1
ATOM 2195 C C . SER A 1 285 ? -0.269 30.719 12.352 1 93.5 285 SER A C 1
ATOM 2197 O O . SER A 1 285 ? -0.895 31.438 13.125 1 93.5 285 SER A O 1
ATOM 2199 N N . MET A 1 286 ? -0.763 29.938 11.469 1 93.25 286 MET A N 1
ATOM 2200 C CA . MET A 1 286 ? -2.213 29.969 11.297 1 93.25 286 MET A CA 1
ATOM 2201 C C . MET A 1 286 ? -2.918 29.391 12.516 1 93.25 286 MET A C 1
ATOM 2203 O O . MET A 1 286 ? -4.078 29.703 12.781 1 93.25 286 MET A O 1
ATOM 2207 N N . ALA A 1 287 ? -2.127 28.578 13.273 1 91.81 287 ALA A N 1
ATOM 2208 C CA . ALA A 1 287 ? -2.814 27.844 14.336 1 91.81 287 ALA A CA 1
ATOM 2209 C C . ALA A 1 287 ? -1.911 27.672 15.555 1 91.81 287 ALA A C 1
ATOM 2211 O O . ALA A 1 287 ? -2.08 26.734 16.328 1 91.81 287 ALA A O 1
ATOM 2212 N N . LEU A 1 288 ? -0.993 28.531 15.734 1 92.81 288 LEU A N 1
ATOM 2213 C CA . LEU A 1 288 ? -0.042 28.391 16.828 1 92.81 288 LEU A CA 1
ATOM 2214 C C . LEU A 1 288 ? -0.74 28.578 18.172 1 92.81 288 LEU A C 1
ATOM 2216 O O . LEU A 1 288 ? -0.35 27.953 19.172 1 92.81 288 LEU A O 1
ATOM 2220 N N . VAL A 1 289 ? -1.711 29.438 18.156 1 94 289 VAL A N 1
ATOM 2221 C CA . VAL A 1 289 ? -2.416 29.719 19.406 1 94 289 VAL A CA 1
ATOM 2222 C C . VAL A 1 289 ? -3.746 28.984 19.422 1 94 289 VAL A C 1
ATOM 2224 O O . VAL A 1 289 ? -4.809 29.594 19.547 1 94 289 VAL A O 1
ATOM 2227 N N . GLY A 1 290 ? -3.717 27.703 19.312 1 89.56 290 GLY A N 1
ATOM 2228 C CA . GLY A 1 290 ? -4.809 26.781 19.609 1 89.56 290 GLY A CA 1
ATOM 2229 C C . GLY A 1 290 ? -5.824 26.688 18.484 1 89.56 290 GLY A C 1
ATOM 2230 O O . GLY A 1 290 ? -7.023 26.859 18.703 1 89.56 290 GLY A O 1
ATOM 2231 N N . GLY A 1 291 ? -5.418 26.422 17.266 1 88.06 291 GLY A N 1
ATOM 2232 C CA . GLY A 1 291 ? -6.324 26.203 16.141 1 88.06 291 GLY A CA 1
ATOM 2233 C C . GLY A 1 291 ? -6.258 27.281 15.086 1 88.06 291 GLY A C 1
ATOM 2234 O O . GLY A 1 291 ? -5.699 28.359 15.328 1 88.06 291 GLY A O 1
ATOM 2235 N N . THR A 1 292 ? -6.926 27 14.016 1 91.88 292 THR A N 1
ATOM 2236 C CA . THR A 1 292 ? -6.898 27.938 12.898 1 91.88 292 THR A CA 1
ATOM 2237 C C . THR A 1 292 ? -7.492 29.281 13.312 1 91.88 292 THR A C 1
ATOM 2239 O O . THR A 1 292 ? -8.555 29.344 13.945 1 91.88 292 THR A O 1
ATOM 2242 N N . GLY A 1 293 ? -6.828 30.359 12.953 1 94.19 293 GLY A N 1
ATOM 2243 C CA . GLY A 1 293 ? -7.242 31.688 13.367 1 94.19 293 GLY A CA 1
ATOM 2244 C C . GLY A 1 293 ? -6.777 32.062 14.758 1 94.19 293 GLY A C 1
ATOM 2245 O O . GLY A 1 293 ? -7.074 33.156 15.258 1 94.19 293 GLY A O 1
ATOM 2246 N N . ASN A 1 294 ? -6.078 31.062 15.383 1 96.12 294 ASN A N 1
ATOM 2247 C CA . ASN A 1 294 ? -5.582 31.297 16.734 1 96.12 294 ASN A CA 1
ATOM 2248 C C . ASN A 1 294 ? -6.715 31.594 17.703 1 96.12 294 ASN A C 1
ATOM 2250 O O . ASN A 1 294 ? -6.66 32.594 18.453 1 96.12 294 ASN A O 1
ATOM 2254 N N . THR A 1 295 ? -7.637 30.797 17.719 1 94.44 295 THR A N 1
ATOM 2255 C CA . THR A 1 295 ? -8.93 31.062 18.344 1 94.44 295 THR A CA 1
ATOM 2256 C C . THR A 1 295 ? -8.875 30.797 19.844 1 94.44 295 THR A C 1
ATOM 2258 O O . THR A 1 295 ? -9.789 31.172 20.578 1 94.44 295 THR A O 1
ATOM 2261 N N . TRP A 1 296 ? -7.809 30.156 20.266 1 95.75 296 TRP A N 1
ATOM 2262 C CA . TRP A 1 296 ? -7.707 29.906 21.703 1 95.75 296 TRP A CA 1
ATOM 2263 C C . TRP A 1 296 ? -7.68 31.219 22.484 1 95.75 296 TRP A C 1
ATOM 2265 O O . TRP A 1 296 ? -8.094 31.266 23.656 1 95.75 296 TRP A O 1
ATOM 2275 N N . ALA A 1 297 ? -7.199 32.25 21.891 1 95.62 297 ALA A N 1
ATOM 2276 C CA . ALA A 1 297 ? -7.246 33.562 22.484 1 95.62 297 ALA A CA 1
ATOM 2277 C C . ALA A 1 297 ? -8.688 34 22.781 1 95.62 297 ALA A C 1
ATOM 2279 O O . ALA A 1 297 ? -8.969 34.562 23.828 1 95.62 297 ALA A O 1
ATOM 2280 N N . LEU A 1 298 ? -9.547 33.75 21.875 1 94.44 298 LEU A N 1
ATOM 2281 C CA . LEU A 1 298 ? -10.961 34.031 22.047 1 94.44 298 LEU A CA 1
ATOM 2282 C C . LEU A 1 298 ? -11.555 33.219 23.188 1 94.44 298 LEU A C 1
ATOM 2284 O O . LEU A 1 298 ? -12.391 33.688 23.953 1 94.44 298 LEU A O 1
ATOM 2288 N N . VAL A 1 299 ? -11.172 31.984 23.203 1 95.25 299 VAL A N 1
ATOM 2289 C CA . VAL A 1 299 ? -11.656 31.062 24.234 1 95.25 299 VAL A CA 1
ATOM 2290 C C . VAL A 1 299 ? -11.266 31.578 25.609 1 95.25 299 VAL A C 1
ATOM 2292 O O . VAL A 1 299 ? -12.094 31.594 26.531 1 95.25 299 VAL A O 1
ATOM 2295 N N . LEU A 1 300 ? -10.07 31.984 25.75 1 96.75 300 LEU A N 1
ATOM 2296 C CA . LEU A 1 300 ? -9.586 32.5 27.031 1 96.75 300 LEU A CA 1
ATOM 2297 C C . LEU A 1 300 ? -10.352 33.75 27.453 1 96.75 300 LEU A C 1
ATOM 2299 O O . LEU A 1 300 ? -10.719 33.875 28.625 1 96.75 300 LEU A O 1
ATOM 2303 N N . MET A 1 301 ? -10.617 34.625 26.562 1 96.06 301 MET A N 1
ATOM 2304 C CA . MET A 1 301 ? -11.383 35.812 26.859 1 96.06 301 MET A CA 1
ATOM 2305 C C . MET A 1 301 ? -12.836 35.469 27.172 1 96.06 301 MET A C 1
ATOM 2307 O O . MET A 1 301 ? -13.453 36.094 28.047 1 96.06 301 MET A O 1
ATOM 2311 N N . GLY A 1 302 ? -13.352 34.562 26.5 1 95.62 302 GLY A N 1
ATOM 2312 C CA . GLY A 1 302 ? -14.742 34.188 26.656 1 95.62 302 GLY A CA 1
ATOM 2313 C C . GLY A 1 302 ? -15.039 33.531 27.984 1 95.62 302 GLY A C 1
ATOM 2314 O O . GLY A 1 302 ? -16.188 33.531 28.438 1 95.62 302 GLY A O 1
ATOM 2315 N N . LEU A 1 303 ? -14.031 33 28.625 1 96.06 303 LEU A N 1
ATOM 2316 C CA . LEU A 1 303 ? -14.219 32.344 29.906 1 96.06 303 LEU A CA 1
ATOM 2317 C C . LEU A 1 303 ? -14.742 33.312 30.953 1 96.06 303 LEU A C 1
ATOM 2319 O O . LEU A 1 303 ? -15.445 32.938 31.875 1 96.06 303 LEU A O 1
ATOM 2323 N N . ARG A 1 304 ? -14.5 34.562 30.734 1 94.88 304 ARG A N 1
ATOM 2324 C CA . ARG A 1 304 ? -14.914 35.594 31.688 1 94.88 304 ARG A CA 1
ATOM 2325 C C . ARG A 1 304 ? -16 36.5 31.094 1 94.88 304 ARG A C 1
ATOM 2327 O O . ARG A 1 304 ? -16.234 37.594 31.594 1 94.88 304 ARG A O 1
ATOM 2334 N N . SER A 1 305 ? -16.547 36.062 30.109 1 95.38 305 SER A N 1
ATOM 2335 C CA . SER A 1 305 ? -17.547 36.875 29.422 1 95.38 305 SER A CA 1
ATOM 2336 C C . SER A 1 305 ? -18.844 36.969 30.25 1 95.38 305 SER A C 1
ATOM 2338 O O . SER A 1 305 ? -19.203 36 30.922 1 95.38 305 SER A O 1
ATOM 2340 N N . LYS A 1 306 ? -19.547 38.031 30.078 1 94.5 306 LYS A N 1
ATOM 2341 C CA . LYS A 1 306 ? -20.844 38.219 30.719 1 94.5 306 LYS A CA 1
ATOM 2342 C C . LYS A 1 306 ? -21.953 37.5 29.938 1 94.5 306 LYS A C 1
ATOM 2344 O O . LYS A 1 306 ? -23.047 37.281 30.469 1 94.5 306 LYS A O 1
ATOM 2349 N N . SER A 1 307 ? -21.672 37.25 28.734 1 94.62 307 SER A N 1
ATOM 2350 C CA . SER A 1 307 ? -22.625 36.531 27.906 1 94.62 307 SER A CA 1
ATOM 2351 C C . SER A 1 307 ? -22.625 35.031 28.281 1 94.62 307 SER A C 1
ATOM 2353 O O . SER A 1 307 ? -21.562 34.406 28.312 1 94.62 307 SER A O 1
ATOM 2355 N N . LYS A 1 308 ? -23.812 34.438 28.516 1 92.31 308 LYS A N 1
ATOM 2356 C CA . LYS A 1 308 ? -23.938 33.031 28.859 1 92.31 308 LYS A CA 1
ATOM 2357 C C . LYS A 1 308 ? -23.516 32.125 27.703 1 92.31 308 LYS A C 1
ATOM 2359 O O . LYS A 1 308 ? -22.906 31.078 27.906 1 92.31 308 LYS A O 1
ATOM 2364 N N . GLN A 1 309 ? -23.875 32.469 26.578 1 90.56 309 GLN A N 1
ATOM 2365 C CA . GLN A 1 309 ? -23.531 31.703 25.375 1 90.56 309 GLN A CA 1
ATOM 2366 C C . GLN A 1 309 ? -22.016 31.656 25.172 1 90.56 309 GLN A C 1
ATOM 2368 O O . GLN A 1 309 ? -21.453 30.594 24.953 1 90.56 309 GLN A O 1
ATOM 2373 N N . ILE A 1 310 ? -21.438 32.844 25.219 1 93.88 310 ILE A N 1
ATOM 2374 C CA . ILE A 1 310 ? -20 32.938 25 1 93.88 310 ILE A CA 1
ATOM 2375 C C . ILE A 1 310 ? -19.266 32.125 26.078 1 93.88 310 ILE A C 1
ATOM 2377 O O . ILE A 1 310 ? -18.328 31.391 25.781 1 93.88 310 ILE A O 1
ATOM 2381 N N . SER A 1 311 ? -19.672 32.281 27.234 1 94.56 311 SER A N 1
ATOM 2382 C CA . SER A 1 311 ? -19.031 31.578 28.344 1 94.56 311 SER A CA 1
ATOM 2383 C C . SER A 1 311 ? -19.172 30.078 28.203 1 94.56 311 SER A C 1
ATOM 2385 O O . SER A 1 311 ? -18.219 29.328 28.438 1 94.56 311 SER A O 1
ATOM 2387 N N . ALA A 1 312 ? -20.328 29.625 27.875 1 90.88 312 ALA A N 1
ATOM 2388 C CA . ALA A 1 312 ? -20.594 28.203 27.703 1 90.88 312 ALA A CA 1
ATOM 2389 C C . ALA A 1 312 ? -19.719 27.609 26.594 1 90.88 312 ALA A C 1
ATOM 2391 O O . ALA A 1 312 ? -19.125 26.547 26.766 1 90.88 312 ALA A O 1
ATOM 2392 N N . VAL A 1 313 ? -19.625 28.219 25.5 1 91.5 313 VAL A N 1
ATOM 2393 C CA . VAL A 1 313 ? -18.844 27.766 24.344 1 91.5 313 VAL A CA 1
ATOM 2394 C C . VAL A 1 313 ? -17.359 27.766 24.703 1 91.5 313 VAL A C 1
ATOM 2396 O O . VAL A 1 313 ? -16.625 26.844 24.328 1 91.5 313 VAL A O 1
ATOM 2399 N N . SER A 1 314 ? -16.938 28.797 25.391 1 93.88 314 SER A N 1
ATOM 2400 C CA . SER A 1 314 ? -15.531 28.906 25.781 1 93.88 314 SER A CA 1
ATOM 2401 C C . SER A 1 314 ? -15.125 27.766 26.719 1 93.88 314 SER A C 1
ATOM 2403 O O . SER A 1 314 ? -14.039 27.219 26.594 1 93.88 314 SER A O 1
ATOM 2405 N N . LYS A 1 315 ? -15.977 27.453 27.594 1 91.38 315 LYS A N 1
ATOM 2406 C CA . LYS A 1 315 ? -15.688 26.375 28.531 1 91.38 315 LYS A CA 1
ATOM 2407 C C . LYS A 1 315 ? -15.539 25.047 27.828 1 91.38 315 LYS A C 1
ATOM 2409 O O . LYS A 1 315 ? -14.609 24.281 28.109 1 91.38 315 LYS A O 1
ATOM 2414 N N . ILE A 1 316 ? -16.359 24.781 26.906 1 88.44 316 ILE A N 1
ATOM 2415 C CA . ILE A 1 316 ? -16.344 23.516 26.203 1 88.44 316 ILE A CA 1
ATOM 2416 C C . ILE A 1 316 ? -15.188 23.484 25.203 1 88.44 316 ILE A C 1
ATOM 2418 O O . ILE A 1 316 ? -14.695 22.406 24.859 1 88.44 316 ILE A O 1
ATOM 2422 N N . SER A 1 317 ? -14.625 24.609 24.781 1 90.31 317 SER A N 1
ATOM 2423 C CA . SER A 1 317 ? -13.609 24.703 23.734 1 90.31 317 SER A CA 1
ATOM 2424 C C . SER A 1 317 ? -12.211 24.812 24.344 1 90.31 317 SER A C 1
ATOM 2426 O O . SER A 1 317 ? -11.211 24.719 23.625 1 90.31 317 SER A O 1
ATOM 2428 N N . LEU A 1 318 ? -12.141 24.922 25.594 1 92 318 LEU A N 1
ATOM 2429 C CA . LEU A 1 318 ? -10.859 25.188 26.25 1 92 318 LEU A CA 1
ATOM 2430 C C . LEU A 1 318 ? -9.859 24.062 25.969 1 92 318 LEU A C 1
ATOM 2432 O O . LEU A 1 318 ? -8.766 24.312 25.469 1 92 318 LEU A O 1
ATOM 2436 N N . ILE A 1 319 ? -10.258 22.922 26.219 1 87.06 319 ILE A N 1
ATOM 2437 C CA . ILE A 1 319 ? -9.344 21.797 26.109 1 87.06 319 ILE A CA 1
ATOM 2438 C C . ILE A 1 319 ? -9.172 21.422 24.625 1 87.06 319 ILE A C 1
ATOM 2440 O O . ILE A 1 319 ? -8.047 21.344 24.141 1 87.06 319 ILE A O 1
ATOM 2444 N N . PRO A 1 320 ? -10.242 21.281 23.844 1 84.56 320 PRO A N 1
ATOM 2445 C CA . PRO A 1 320 ? -10.055 21 22.422 1 84.56 320 PRO A CA 1
ATOM 2446 C C . PRO A 1 320 ? -9.242 22.078 21.703 1 84.56 320 PRO A C 1
ATOM 2448 O O . PRO A 1 320 ? -8.43 21.75 20.844 1 84.56 320 PRO A O 1
ATOM 2451 N N . GLY A 1 321 ? -9.484 23.266 22.125 1 88.69 321 GLY A N 1
ATOM 2452 C CA . GLY A 1 321 ? -8.734 24.359 21.531 1 88.69 321 GLY A CA 1
ATOM 2453 C C . GLY A 1 321 ? -7.246 24.297 21.828 1 88.69 321 GLY A C 1
ATOM 2454 O O . GLY A 1 321 ? -6.426 24.656 20.984 1 88.69 321 GLY A O 1
ATOM 2455 N N . TRP A 1 322 ? -6.945 23.797 22.953 1 91 322 TRP A N 1
ATOM 2456 C CA . TRP A 1 322 ? -5.543 23.625 23.328 1 91 322 TRP A CA 1
ATOM 2457 C C . TRP A 1 322 ? -4.867 22.594 22.438 1 91 322 TRP A C 1
ATOM 2459 O O . TRP A 1 322 ? -3.652 22.641 22.219 1 91 322 TRP A O 1
ATOM 2469 N N . PHE A 1 323 ? -5.68 21.703 21.844 1 85 323 PHE A N 1
ATOM 2470 C CA . PHE A 1 323 ? -5.18 20.688 20.938 1 85 323 PHE A CA 1
ATOM 2471 C C . PHE A 1 323 ? -5.332 21.141 19.484 1 85 323 PHE A C 1
ATOM 2473 O O . PHE A 1 323 ? -5.082 20.359 18.562 1 85 323 PHE A O 1
ATOM 2480 N N . GLY A 1 324 ? -5.793 22.297 19.312 1 86.81 324 GLY A N 1
ATOM 2481 C CA . GLY A 1 324 ? -5.906 22.844 17.969 1 86.81 324 GLY A CA 1
ATOM 2482 C C . GLY A 1 324 ? -7.238 22.516 17.297 1 86.81 324 GLY A C 1
ATOM 2483 O O . GLY A 1 324 ? -7.418 22.766 16.109 1 86.81 324 GLY A O 1
ATOM 2484 N N . ILE A 1 325 ? -8.156 21.969 18.047 1 83.31 325 ILE A N 1
ATOM 2485 C CA . ILE A 1 325 ? -9.492 21.688 17.547 1 83.31 325 ILE A CA 1
ATOM 2486 C C . ILE A 1 325 ? -10.383 22.922 17.75 1 83.31 325 ILE A C 1
ATOM 2488 O O . ILE A 1 325 ? -10.836 23.188 18.859 1 83.31 325 ILE A O 1
ATOM 2492 N N . ASN A 1 326 ? -10.75 23.562 16.703 1 85 326 ASN A N 1
ATOM 2493 C CA . ASN A 1 326 ? -11.406 24.859 16.875 1 85 326 ASN A CA 1
ATOM 2494 C C . ASN A 1 326 ? -12.852 24.812 16.375 1 85 326 ASN A C 1
ATOM 2496 O O . ASN A 1 326 ? -13.539 25.844 16.375 1 85 326 ASN A O 1
ATOM 2500 N N . GLU A 1 327 ? -13.391 23.719 16 1 79.5 327 GLU A N 1
ATOM 2501 C CA . GLU A 1 327 ? -14.75 23.594 15.492 1 79.5 327 GLU A CA 1
ATOM 2502 C C . GLU A 1 327 ? -15.773 24.062 16.531 1 79.5 327 GLU A C 1
ATOM 2504 O O . GLU A 1 327 ? -16.703 24.797 16.203 1 79.5 327 GLU A O 1
ATOM 2509 N N . PRO A 1 328 ? -15.57 23.75 17.797 1 81.81 328 PRO A N 1
ATOM 2510 C CA . PRO A 1 328 ? -16.531 24.234 18.781 1 81.81 328 PRO A CA 1
ATOM 2511 C C . PRO A 1 328 ? -16.594 25.766 18.844 1 81.81 328 PRO A C 1
ATOM 2513 O O . PRO A 1 328 ? -17.672 26.344 19.016 1 81.81 328 PRO A O 1
ATOM 2516 N N . VAL A 1 329 ? -15.5 26.375 18.688 1 87.38 329 VAL A N 1
ATOM 2517 C CA . VAL A 1 329 ? -15.453 27.828 18.766 1 87.38 329 VAL A CA 1
ATOM 2518 C C . VAL A 1 329 ? -15.969 28.422 17.453 1 87.38 329 VAL A C 1
ATOM 2520 O O . VAL A 1 329 ? -16.766 29.375 17.469 1 87.38 329 VAL A O 1
ATOM 2523 N N . THR A 1 330 ? -15.555 27.875 16.359 1 84.62 330 THR A N 1
ATOM 2524 C CA . THR A 1 330 ? -15.914 28.391 15.039 1 84.62 330 THR A CA 1
ATOM 2525 C C . THR A 1 330 ? -17.422 28.281 14.805 1 84.62 330 THR A C 1
ATOM 2527 O O . THR A 1 330 ? -18.016 29.156 14.18 1 84.62 330 THR A O 1
ATOM 2530 N N . PHE A 1 331 ? -18 27.312 15.414 1 76.94 331 PHE A N 1
ATOM 2531 C CA . PHE A 1 331 ? -19.422 27.109 15.188 1 76.94 331 PHE A CA 1
ATOM 2532 C C . PHE A 1 331 ? -20.25 27.625 16.359 1 76.94 331 PHE A C 1
ATOM 2534 O O . PHE A 1 331 ? -21.391 28.031 16.188 1 76.94 331 PHE A O 1
ATOM 2541 N N . GLY A 1 332 ? -19.719 27.625 17.562 1 80.38 332 GLY A N 1
ATOM 2542 C CA . GLY A 1 332 ? -20.438 28.047 18.75 1 80.38 332 GLY A CA 1
ATOM 2543 C C . GLY A 1 332 ? -20.422 29.547 18.953 1 80.38 332 GLY A C 1
ATOM 2544 O O . GLY A 1 332 ? -21.422 30.141 19.344 1 80.38 332 GLY A O 1
ATOM 2545 N N . MET A 1 333 ? -19.344 30.078 18.906 1 79.88 333 MET A N 1
ATOM 2546 C CA . MET A 1 333 ? -19.156 31.531 18.844 1 79.88 333 MET A CA 1
ATOM 2547 C C . MET A 1 333 ? -18.984 31.984 17.406 1 79.88 333 MET A C 1
ATOM 2549 O O . MET A 1 333 ? -17.891 32.406 17.016 1 79.88 333 MET A O 1
ATOM 2553 N N . PRO A 1 334 ? -20.094 31.812 16.766 1 76.75 334 PRO A N 1
ATOM 2554 C CA . PRO A 1 334 ? -19.922 31.484 15.359 1 76.75 334 PRO A CA 1
ATOM 2555 C C . PRO A 1 334 ? -19.047 32.5 14.617 1 76.75 334 PRO A C 1
ATOM 2557 O O . PRO A 1 334 ? -19.453 33.625 14.406 1 76.75 334 PRO A O 1
ATOM 2560 N N . ILE A 1 335 ? -17.859 32.094 14.383 1 85.81 335 ILE A N 1
ATOM 2561 C CA . ILE A 1 335 ? -16.984 32.844 13.492 1 85.81 335 ILE A CA 1
ATOM 2562 C C . ILE A 1 335 ? -17.531 32.781 12.062 1 85.81 335 ILE A C 1
ATOM 2564 O O . ILE A 1 335 ? -17.484 33.781 11.336 1 85.81 335 ILE A O 1
ATOM 2568 N N . MET A 1 336 ? -18.062 31.688 11.844 1 83.44 336 MET A N 1
ATOM 2569 C CA . MET A 1 336 ? -18.656 31.516 10.523 1 83.44 336 MET A CA 1
ATOM 2570 C C . MET A 1 336 ? -19.875 32.406 10.344 1 83.44 336 MET A C 1
ATOM 2572 O O . MET A 1 336 ? -20.734 32.5 11.219 1 83.44 336 MET A O 1
ATOM 2576 N N . PHE A 1 337 ? -19.875 33.188 9.344 1 79.5 337 PHE A N 1
ATOM 2577 C CA . PHE A 1 337 ? -20.953 34.094 8.938 1 79.5 337 PHE A CA 1
ATOM 2578 C C . PHE A 1 337 ? -21.141 35.219 9.945 1 79.5 337 PHE A C 1
ATOM 2580 O O . PHE A 1 337 ? -22.234 35.781 10.07 1 79.5 337 PHE A O 1
ATOM 2587 N N . ASN A 1 338 ? -20.219 35.469 10.82 1 85.94 338 ASN A N 1
ATOM 2588 C CA . ASN A 1 338 ? -20.172 36.594 11.742 1 85.94 338 ASN A CA 1
ATOM 2589 C C . ASN A 1 338 ? -19.141 37.625 11.312 1 85.94 338 ASN A C 1
ATOM 2591 O O . ASN A 1 338 ? -17.953 37.5 11.641 1 85.94 338 ASN A O 1
ATOM 2595 N N . PRO A 1 339 ? -19.578 38.625 10.703 1 85.06 339 PRO A N 1
ATOM 2596 C CA . PRO A 1 339 ? -18.641 39.594 10.164 1 85.06 339 PRO A CA 1
ATOM 2597 C C . PRO A 1 339 ? -17.797 40.281 11.25 1 85.06 339 PRO A C 1
ATOM 2599 O O . PRO A 1 339 ? -16.656 40.625 11.008 1 85.06 339 PRO A O 1
ATOM 2602 N N . ILE A 1 340 ? -18.297 40.344 12.391 1 88.88 340 ILE A N 1
ATOM 2603 C CA . ILE A 1 340 ? -17.578 41 13.484 1 88.88 340 ILE A CA 1
ATOM 2604 C C . ILE A 1 340 ? -16.375 40.156 13.891 1 88.88 340 ILE A C 1
ATOM 2606 O O . ILE A 1 340 ? -15.281 40.688 14.086 1 88.88 340 ILE A O 1
ATOM 2610 N N . LEU A 1 341 ? -16.578 38.906 13.969 1 92.06 341 LEU A N 1
ATOM 2611 C CA . LEU A 1 341 ? -15.516 38.031 14.438 1 92.06 341 LEU A CA 1
ATOM 2612 C C . LEU A 1 341 ? -14.641 37.594 13.281 1 92.06 341 LEU A C 1
ATOM 2614 O O . LEU A 1 341 ? -13.5 37.156 13.492 1 92.06 341 LEU A O 1
ATOM 2618 N N . CYS A 1 342 ? -15.086 37.625 12.07 1 92.12 342 CYS A N 1
ATOM 2619 C CA . CYS A 1 342 ? -14.328 37.188 10.898 1 92.12 342 CYS A CA 1
ATOM 2620 C C . CYS A 1 342 ? -13.109 38.094 10.688 1 92.12 342 CYS A C 1
ATOM 2622 O O . CYS A 1 342 ? -12.055 37.625 10.25 1 92.12 342 CYS A O 1
ATOM 2624 N N . ILE A 1 343 ? -13.266 39.312 11 1 91.81 343 ILE A N 1
ATOM 2625 C CA . ILE A 1 343 ? -12.203 40.281 10.758 1 91.81 343 ILE A CA 1
ATOM 2626 C C . ILE A 1 343 ? -10.969 39.906 11.578 1 91.81 343 ILE A C 1
ATOM 2628 O O . ILE A 1 343 ? -9.891 39.688 11.031 1 91.81 343 ILE A O 1
ATOM 2632 N N . PRO A 1 344 ? -11.164 39.812 12.906 1 94.44 344 PRO A N 1
ATOM 2633 C CA . PRO A 1 344 ? -9.977 39.438 13.68 1 94.44 344 PRO A CA 1
ATOM 2634 C C . PRO A 1 344 ? -9.516 38 13.383 1 94.44 344 PRO A C 1
ATOM 2636 O O . PRO A 1 344 ? -8.32 37.719 13.469 1 94.44 344 PRO A O 1
ATOM 2639 N N . TYR A 1 345 ? -10.422 37.125 13.016 1 94.88 345 TYR A N 1
ATOM 2640 C CA . TYR A 1 345 ? -10.086 35.75 12.664 1 94.88 345 TYR A CA 1
ATOM 2641 C C . TYR A 1 345 ? -9.086 35.719 11.516 1 94.88 345 TYR A C 1
ATOM 2643 O O . TYR A 1 345 ? -8.125 34.938 11.547 1 94.88 345 TYR A O 1
ATOM 2651 N N . VAL A 1 346 ? -9.242 36.562 10.547 1 94.5 346 VAL A N 1
ATOM 2652 C CA . VAL A 1 346 ? -8.398 36.594 9.359 1 94.5 346 VAL A CA 1
ATOM 2653 C C . VAL A 1 346 ? -7.168 37.469 9.625 1 94.5 346 VAL A C 1
ATOM 2655 O O . VAL A 1 346 ? -6.055 37.094 9.25 1 94.5 346 VAL A O 1
ATOM 2658 N N . LEU A 1 347 ? -7.328 38.5 10.336 1 94.31 347 LEU A N 1
ATOM 2659 C CA . LEU A 1 347 ? -6.266 39.469 10.547 1 94.31 347 LEU A CA 1
ATOM 2660 C C . LEU A 1 347 ? -5.215 38.938 11.508 1 94.31 347 LEU A C 1
ATOM 2662 O O . LEU A 1 347 ? -4.043 39.312 11.438 1 94.31 347 LEU A O 1
ATOM 2666 N N . ASN A 1 348 ? -5.59 38.156 12.375 1 95.75 348 ASN A N 1
ATOM 2667 C CA . ASN A 1 348 ? -4.688 37.594 13.383 1 95.75 348 ASN A CA 1
ATOM 2668 C C . ASN A 1 348 ? -3.523 36.844 12.75 1 95.75 348 ASN A C 1
ATOM 2670 O O . ASN A 1 348 ? -2.389 36.938 13.227 1 95.75 348 ASN A O 1
ATOM 2674 N N . VAL A 1 349 ? -3.729 36.156 11.672 1 95.94 349 VAL A N 1
ATOM 2675 C CA . VAL A 1 349 ? -2.785 35.188 11.125 1 95.94 349 VAL A CA 1
ATOM 2676 C C . VAL A 1 349 ? -1.617 35.906 10.469 1 95.94 349 VAL A C 1
ATOM 2678 O O . VAL A 1 349 ? -0.453 35.625 10.75 1 95.94 349 VAL A O 1
ATOM 2681 N N . PRO A 1 350 ? -1.876 36.938 9.609 1 96.06 350 PRO A N 1
ATOM 2682 C CA . PRO A 1 350 ? -0.724 37.625 9.047 1 96.06 350 PRO A CA 1
ATOM 2683 C C . PRO A 1 350 ? 0.139 38.312 10.117 1 96.06 350 PRO A C 1
ATOM 2685 O O . PRO A 1 350 ? 1.36 38.375 9.961 1 96.06 350 PRO A O 1
ATOM 2688 N N . ILE A 1 351 ? -0.433 38.781 11.117 1 96.62 351 ILE A N 1
ATOM 2689 C CA . ILE A 1 351 ? 0.327 39.406 12.188 1 96.62 351 ILE A CA 1
ATOM 2690 C C . ILE A 1 351 ? 1.169 38.344 12.906 1 96.62 351 ILE A C 1
ATOM 2692 O O . ILE A 1 351 ? 2.348 38.594 13.195 1 96.62 351 ILE A O 1
ATOM 2696 N N . MET A 1 352 ? 0.557 37.25 13.188 1 97.06 352 MET A N 1
ATOM 2697 C CA . MET A 1 352 ? 1.307 36.156 13.805 1 97.06 352 MET A CA 1
ATOM 2698 C C . MET A 1 352 ? 2.457 35.719 12.906 1 97.06 352 MET A C 1
ATOM 2700 O O . MET A 1 352 ? 3.525 35.344 13.398 1 97.06 352 MET A O 1
ATOM 2704 N N . MET A 1 353 ? 2.246 35.719 11.625 1 96.56 353 MET A N 1
ATOM 2705 C CA . MET A 1 353 ? 3.285 35.344 10.672 1 96.56 353 MET A CA 1
ATOM 2706 C C . MET A 1 353 ? 4.445 36.312 10.711 1 96.56 353 MET A C 1
ATOM 2708 O O . MET A 1 353 ? 5.609 35.906 10.672 1 96.56 353 MET A O 1
ATOM 2712 N N . ILE A 1 354 ? 4.094 37.562 10.766 1 96.5 354 ILE A N 1
ATOM 2713 C CA . ILE A 1 354 ? 5.117 38.625 10.836 1 96.5 354 ILE A CA 1
ATOM 2714 C C . ILE A 1 354 ? 5.934 38.438 12.117 1 96.5 354 ILE A C 1
ATOM 2716 O O . ILE A 1 354 ? 7.164 38.5 12.078 1 96.5 354 ILE A O 1
ATOM 2720 N N . LEU A 1 355 ? 5.285 38.25 13.195 1 97.19 355 LEU A N 1
ATOM 2721 C CA . LEU A 1 355 ? 5.973 38.094 14.469 1 97.19 355 LEU A CA 1
ATOM 2722 C C . LEU A 1 355 ? 6.848 36.844 14.445 1 97.19 355 LEU A C 1
ATOM 2724 O O . LEU A 1 355 ? 7.977 36.844 14.938 1 97.19 355 LEU A O 1
ATOM 2728 N N . THR A 1 356 ? 6.301 35.781 13.906 1 96.44 356 THR A N 1
ATOM 2729 C CA . THR A 1 356 ? 7.043 34.531 13.828 1 96.44 356 THR A CA 1
ATOM 2730 C C . THR A 1 356 ? 8.258 34.688 12.906 1 96.44 356 THR A C 1
ATOM 2732 O O . THR A 1 356 ? 9.328 34.125 13.195 1 96.44 356 THR A O 1
ATOM 2735 N N . TYR A 1 357 ? 8.047 35.375 11.828 1 95.25 357 TYR A N 1
ATOM 2736 C CA . TYR A 1 357 ? 9.164 35.625 10.922 1 95.25 357 TYR A CA 1
ATOM 2737 C C . TYR A 1 357 ? 10.281 36.375 11.641 1 95.25 357 TYR A C 1
ATOM 2739 O O . TYR A 1 357 ? 11.461 36.031 11.492 1 95.25 357 TYR A O 1
ATOM 2747 N N . PHE A 1 358 ? 9.93 37.312 12.383 1 95.81 358 PHE A N 1
ATOM 2748 C CA . PHE A 1 358 ? 10.914 38.062 13.148 1 95.81 358 PHE A CA 1
ATOM 2749 C C . PHE A 1 358 ? 11.602 37.188 14.18 1 95.81 358 PHE A C 1
ATOM 2751 O O . PHE A 1 358 ? 12.797 37.344 14.438 1 95.81 358 PHE A O 1
ATOM 2758 N N . ALA A 1 359 ? 10.844 36.344 14.742 1 96.38 359 ALA A N 1
ATOM 2759 C CA . ALA A 1 359 ? 11.422 35.406 15.711 1 96.38 359 ALA A CA 1
ATOM 2760 C C . ALA A 1 359 ? 12.453 34.5 15.055 1 96.38 359 ALA A C 1
ATOM 2762 O O . ALA A 1 359 ? 13.477 34.156 15.656 1 96.38 359 ALA A O 1
ATOM 2763 N N . TYR A 1 360 ? 12.195 34.094 13.867 1 94.38 360 TYR A N 1
ATOM 2764 C CA . TYR A 1 360 ? 13.172 33.312 13.109 1 94.38 360 TYR A CA 1
ATOM 2765 C C . TYR A 1 360 ? 14.422 34.125 12.812 1 94.38 360 TYR A C 1
ATOM 2767 O O . TYR A 1 360 ? 15.539 33.656 13 1 94.38 360 TYR A O 1
ATOM 2775 N N . GLN A 1 361 ? 14.266 35.375 12.383 1 93.31 361 GLN A N 1
ATOM 2776 C CA . GLN A 1 361 ? 15.367 36.219 11.969 1 93.31 361 GLN A CA 1
ATOM 2777 C C . GLN A 1 361 ? 16.281 36.531 13.141 1 93.31 361 GLN A C 1
ATOM 2779 O O . GLN A 1 361 ? 17.5 36.688 12.969 1 93.31 361 GLN A O 1
ATOM 2784 N N . THR A 1 362 ? 15.734 36.562 14.266 1 95.12 362 THR A N 1
ATOM 2785 C CA . THR A 1 362 ? 16.516 36.906 15.445 1 95.12 362 THR A CA 1
ATOM 2786 C C . THR A 1 362 ? 17.141 35.656 16.062 1 95.12 362 THR A C 1
ATOM 2788 O O . THR A 1 362 ? 18 35.75 16.938 1 95.12 362 THR A O 1
ATOM 2791 N N . GLY A 1 363 ? 16.609 34.562 15.648 1 94 363 GLY A N 1
ATOM 2792 C CA . GLY A 1 363 ? 17.141 33.312 16.172 1 94 363 GLY A CA 1
ATOM 2793 C C . GLY A 1 363 ? 16.469 32.875 17.469 1 94 363 GLY A C 1
ATOM 2794 O O . GLY A 1 363 ? 16.906 31.922 18.094 1 94 363 GLY A O 1
ATOM 2795 N N . PHE A 1 364 ? 15.5 33.656 17.828 1 96.56 364 PHE A N 1
ATOM 2796 C CA . PHE A 1 364 ? 14.797 33.25 19.047 1 96.56 364 PHE A CA 1
ATOM 2797 C C . PHE A 1 364 ? 14.195 31.844 18.875 1 96.56 364 PHE A C 1
ATOM 2799 O O . PHE A 1 364 ? 14.242 31.031 19.797 1 96.56 364 PHE A O 1
ATOM 2806 N N . ILE A 1 365 ? 13.602 31.609 17.75 1 96.56 365 ILE A N 1
ATOM 2807 C CA . ILE A 1 365 ? 13.141 30.266 17.406 1 96.56 365 ILE A CA 1
ATOM 2808 C C . ILE A 1 365 ? 13.914 29.734 16.203 1 96.56 365 ILE A C 1
ATOM 2810 O O . ILE A 1 365 ? 14.586 30.5 15.516 1 96.56 365 ILE A O 1
ATOM 2814 N N . ILE A 1 366 ? 13.922 28.484 16.016 1 95.44 366 ILE A N 1
ATOM 2815 C CA . ILE A 1 366 ? 14.602 27.859 14.891 1 95.44 366 ILE A CA 1
ATOM 2816 C C . ILE A 1 366 ? 13.594 27.094 14.031 1 95.44 366 ILE A C 1
ATOM 2818 O O . ILE A 1 366 ? 12.5 26.766 14.5 1 95.44 366 ILE A O 1
ATOM 2822 N N . PRO A 1 367 ? 13.898 26.938 12.781 1 94.88 367 PRO A N 1
ATOM 2823 C CA . PRO A 1 367 ? 12.969 26.219 11.906 1 94.88 367 PRO A CA 1
ATOM 2824 C C . PRO A 1 367 ? 12.875 24.734 12.234 1 94.88 367 PRO A C 1
ATOM 2826 O O . PRO A 1 367 ? 13.812 24.172 12.812 1 94.88 367 PRO A O 1
ATOM 2829 N N . ALA A 1 368 ? 11.742 24.172 11.805 1 92.06 368 ALA A N 1
ATOM 2830 C CA . ALA A 1 368 ? 11.484 22.75 12.031 1 92.06 368 ALA A CA 1
ATOM 2831 C C . ALA A 1 368 ? 12.445 21.875 11.227 1 92.06 368 ALA A C 1
ATOM 2833 O O . ALA A 1 368 ? 12.758 22.188 10.078 1 92.06 368 ALA A O 1
ATOM 2834 N N . TRP A 1 369 ? 12.977 20.812 11.867 1 91 369 TRP A N 1
ATOM 2835 C CA . TRP A 1 369 ? 13.828 19.859 11.18 1 91 369 TRP A CA 1
ATOM 2836 C C . TRP A 1 369 ? 13.383 18.422 11.469 1 91 369 TRP A C 1
ATOM 2838 O O . TRP A 1 369 ? 14 17.469 10.992 1 91 369 TRP A O 1
ATOM 2848 N N . ILE A 1 370 ? 12.352 18.281 12.32 1 86.44 370 ILE A N 1
ATOM 2849 C CA . ILE A 1 370 ? 11.664 17.016 12.555 1 86.44 370 ILE A CA 1
ATOM 2850 C C . ILE A 1 370 ? 10.203 17.125 12.117 1 86.44 370 ILE A C 1
ATOM 2852 O O . ILE A 1 370 ? 9.523 18.094 12.453 1 86.44 370 ILE A O 1
ATOM 2856 N N . VAL A 1 371 ? 9.789 16.266 11.312 1 85.69 371 VAL A N 1
ATOM 2857 C CA . VAL A 1 371 ? 8.398 16.266 10.875 1 85.69 371 VAL A CA 1
ATOM 2858 C C . VAL A 1 371 ? 7.516 15.617 11.945 1 85.69 371 VAL A C 1
ATOM 2860 O O . VAL A 1 371 ? 7.754 14.477 12.352 1 85.69 371 VAL A O 1
ATOM 2863 N N . VAL A 1 372 ? 6.594 16.359 12.445 1 77.75 372 VAL A N 1
ATOM 2864 C CA . VAL A 1 372 ? 5.652 15.852 13.438 1 77.75 372 VAL A CA 1
ATOM 2865 C C . VAL A 1 372 ? 4.223 16.125 12.977 1 77.75 372 VAL A C 1
ATOM 2867 O O . VAL A 1 372 ? 3.914 17.219 12.492 1 77.75 372 VAL A O 1
ATOM 2870 N N . SER A 1 373 ? 3.434 15.109 12.875 1 65.94 373 SER A N 1
ATOM 2871 C CA . SER A 1 373 ? 2.09 15.297 12.336 1 65.94 373 SER A CA 1
ATOM 2872 C C . SER A 1 373 ? 1.036 15.188 13.438 1 65.94 373 SER A C 1
ATOM 2874 O O . SER A 1 373 ? -0.151 15.414 13.188 1 65.94 373 SER A O 1
ATOM 2876 N N . ALA A 1 374 ? 1.319 15.086 14.547 1 60.28 374 ALA A N 1
ATOM 2877 C CA . ALA A 1 374 ? 0.283 14.852 15.547 1 60.28 374 ALA A CA 1
ATOM 2878 C C . ALA A 1 374 ? -0.318 16.172 16.031 1 60.28 374 ALA A C 1
ATOM 2880 O O . ALA A 1 374 ? 0.351 17.203 16.031 1 60.28 374 ALA A O 1
ATOM 2881 N N . GLN A 1 375 ? -1.573 16.047 16.031 1 66.56 375 GLN A N 1
ATOM 2882 C CA . GLN A 1 375 ? -2.217 17.109 16.797 1 66.56 375 GLN A CA 1
ATOM 2883 C C . GLN A 1 375 ? -1.832 17.062 18.266 1 66.56 375 GLN A C 1
ATOM 2885 O O . GLN A 1 375 ? -2.287 16.172 19 1 66.56 375 GLN A O 1
ATOM 2890 N N . LEU A 1 376 ? -0.983 17.859 18.625 1 78.94 376 LEU A N 1
ATOM 2891 C CA . LEU A 1 376 ? -0.498 17.938 20 1 78.94 376 LEU A CA 1
ATOM 2892 C C . LEU A 1 376 ? -0.931 19.25 20.656 1 78.94 376 LEU A C 1
ATOM 2894 O O . LEU A 1 376 ? -1.315 20.188 19.969 1 78.94 376 LEU A O 1
ATOM 2898 N N . PRO A 1 377 ? -0.913 19.125 21.953 1 84.38 377 PRO A N 1
ATOM 2899 C CA . PRO A 1 377 ? -1.236 20.359 22.672 1 84.38 377 PRO A CA 1
ATOM 2900 C C . PRO A 1 377 ? -0.306 21.516 22.297 1 84.38 377 PRO A C 1
ATOM 2902 O O . PRO A 1 377 ? 0.847 21.281 21.922 1 84.38 377 PRO A O 1
ATOM 2905 N N . MET A 1 378 ? -0.821 22.672 22.484 1 91.12 378 MET A N 1
ATOM 2906 C CA . MET A 1 378 ? -0.099 23.891 22.141 1 91.12 378 MET A CA 1
ATOM 2907 C C . MET A 1 378 ? 1.311 23.875 22.719 1 91.12 378 MET A C 1
ATOM 2909 O O . MET A 1 378 ? 1.5 23.531 23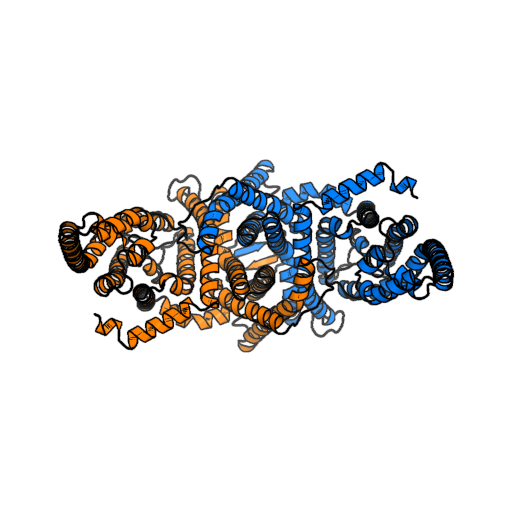.891 1 91.12 378 MET A O 1
ATOM 2913 N N . GLY A 1 379 ? 2.248 24.188 21.859 1 92.12 379 GLY A N 1
ATOM 2914 C CA . GLY A 1 379 ? 3.639 24.266 22.281 1 92.12 379 GLY A CA 1
ATOM 2915 C C . GLY A 1 379 ? 4.402 22.984 22.047 1 92.12 379 GLY A C 1
ATOM 2916 O O . GLY A 1 379 ? 5.59 23 21.703 1 92.12 379 GLY A O 1
ATOM 2917 N N . PHE A 1 380 ? 3.748 21.875 22.141 1 88.81 380 PHE A N 1
ATOM 2918 C CA . PHE A 1 380 ? 4.434 20.594 22.078 1 88.81 380 PHE A CA 1
ATOM 2919 C C . PHE A 1 380 ? 4.852 20.266 20.656 1 88.81 380 PHE A C 1
ATOM 2921 O O . PHE A 1 380 ? 5.941 19.734 20.422 1 88.81 380 PHE A O 1
ATOM 2928 N N . SER A 1 381 ? 4.012 20.547 19.734 1 86.62 381 SER A N 1
ATOM 2929 C CA . SER A 1 381 ? 4.383 20.297 18.344 1 86.62 381 SER A CA 1
ATOM 2930 C C . SER A 1 381 ? 5.609 21.109 17.938 1 86.62 381 SER A C 1
ATOM 2932 O O . SER A 1 381 ? 6.547 20.578 17.344 1 86.62 381 SER A O 1
ATOM 2934 N N . ASN A 1 382 ? 5.578 22.391 18.328 1 91.19 382 ASN A N 1
ATOM 2935 C CA . ASN A 1 382 ? 6.703 23.266 18 1 91.19 382 ASN A CA 1
ATOM 2936 C C . ASN A 1 382 ? 7.98 22.828 18.719 1 91.19 382 ASN A C 1
ATOM 2938 O O . ASN A 1 382 ? 9.078 22.969 18.172 1 91.19 382 ASN A O 1
ATOM 2942 N N . TYR A 1 383 ? 7.855 22.344 19.875 1 91.31 383 TYR A N 1
ATOM 2943 C CA . TYR A 1 383 ? 9.023 21.844 20.594 1 91.31 383 TYR A CA 1
ATOM 2944 C C . TYR A 1 383 ? 9.57 20.594 19.906 1 91.31 383 TYR A C 1
ATOM 2946 O O . TYR A 1 383 ? 10.773 20.5 19.641 1 91.31 383 TYR A O 1
ATOM 2954 N N . LEU A 1 384 ? 8.703 19.688 19.625 1 88.44 384 LEU A N 1
ATOM 2955 C CA . LEU A 1 384 ? 9.125 18.391 19.125 1 88.44 384 LEU A CA 1
ATOM 2956 C C . LEU A 1 384 ? 9.727 18.5 17.734 1 88.44 384 LEU A C 1
ATOM 2958 O O . LEU A 1 384 ? 10.609 17.734 17.359 1 88.44 384 LEU A O 1
ATOM 2962 N N . THR A 1 385 ? 9.312 19.453 17 1 91.62 385 THR A N 1
ATOM 2963 C CA . THR A 1 385 ? 9.828 19.609 15.641 1 91.62 385 THR A CA 1
ATOM 2964 C C . THR A 1 385 ? 11.195 20.281 15.656 1 91.62 385 THR A C 1
ATOM 2966 O O . THR A 1 385 ? 11.922 20.25 14.656 1 91.62 385 THR A O 1
ATOM 2969 N N . THR A 1 386 ? 11.633 20.859 16.797 1 91.75 386 THR A N 1
ATOM 2970 C CA . THR A 1 386 ? 12.859 21.641 16.844 1 91.75 386 THR A CA 1
ATOM 2971 C C . THR A 1 386 ? 13.734 21.219 18.016 1 91.75 386 THR A C 1
ATOM 2973 O O . THR A 1 386 ? 14.938 21.5 18.031 1 91.75 386 THR A O 1
ATOM 2976 N N . LEU A 1 387 ? 13.102 20.672 19.062 1 90.31 387 LEU A N 1
ATOM 2977 C CA . LEU A 1 387 ? 13.734 20.297 20.328 1 90.31 387 LEU A CA 1
ATOM 2978 C C . LEU A 1 387 ? 14.367 21.531 20.984 1 90.31 387 LEU A C 1
ATOM 2980 O O . LEU A 1 387 ? 15.43 21.422 21.609 1 90.31 387 LEU A O 1
ATOM 2984 N N . ARG A 1 388 ? 13.781 22.656 20.766 1 93.12 388 ARG A N 1
ATOM 2985 C CA . ARG A 1 388 ? 14.195 23.906 21.391 1 93.12 388 ARG A CA 1
ATOM 2986 C C . ARG A 1 388 ? 13.086 24.453 22.281 1 93.12 388 ARG A C 1
ATOM 2988 O O . ARG A 1 388 ? 11.945 24.609 21.844 1 93.12 388 ARG A O 1
ATOM 2995 N N . TRP A 1 389 ? 13.406 24.828 23.469 1 94.38 389 TRP A N 1
ATOM 2996 C CA . TRP A 1 389 ? 12.406 25.266 24.438 1 94.38 389 TRP A CA 1
ATOM 2997 C C . TRP A 1 389 ? 11.805 26.609 24.031 1 94.38 389 TRP A C 1
ATOM 2999 O O . TRP A 1 389 ? 10.633 26.875 24.328 1 94.38 389 TRP A O 1
ATOM 3009 N N . GLN A 1 390 ? 12.57 27.438 23.344 1 96.75 390 GLN A N 1
ATOM 3010 C CA . GLN A 1 390 ? 12.055 28.719 22.875 1 96.75 390 GLN A CA 1
ATOM 3011 C C . GLN A 1 390 ? 10.883 28.516 21.906 1 96.75 390 GLN A C 1
ATOM 3013 O O . GLN A 1 390 ? 9.922 29.281 21.922 1 96.75 390 GLN A O 1
ATOM 3018 N N . ASN A 1 391 ? 11.039 27.484 21.078 1 95.75 391 ASN A N 1
ATOM 3019 C CA . ASN A 1 391 ? 9.945 27.156 20.172 1 95.75 391 ASN A CA 1
ATOM 3020 C C . ASN A 1 391 ? 8.695 26.719 20.938 1 95.75 391 ASN A C 1
ATOM 3022 O O . ASN A 1 391 ? 7.574 27.016 20.531 1 95.75 391 ASN A O 1
ATOM 3026 N N . PHE A 1 392 ? 8.883 26.062 22.031 1 95.19 392 PHE A N 1
ATOM 3027 C CA . PHE A 1 392 ? 7.77 25.656 22.875 1 95.19 392 PHE A CA 1
ATOM 3028 C C . PHE A 1 392 ? 7.043 26.859 23.438 1 95.19 392 PHE A C 1
ATOM 3030 O O . PHE A 1 392 ? 5.816 26.953 23.344 1 95.19 392 PHE A O 1
ATOM 3037 N N . VAL A 1 393 ? 7.707 27.766 23.984 1 97.38 393 VAL A N 1
ATOM 3038 C CA . VAL A 1 393 ? 7.133 28.891 24.703 1 97.38 393 VAL A CA 1
ATOM 3039 C C . VAL A 1 393 ? 6.566 29.906 23.719 1 97.38 393 VAL A C 1
ATOM 3041 O O . VAL A 1 393 ? 5.711 30.719 24.078 1 97.38 393 VAL A O 1
ATOM 3044 N N . TRP A 1 394 ? 7.008 29.859 22.469 1 96.88 394 TRP A N 1
ATOM 3045 C CA . TRP A 1 394 ? 6.598 30.828 21.453 1 96.88 394 TRP A CA 1
ATOM 3046 C C . TRP A 1 394 ? 5.082 30.828 21.281 1 96.88 394 TRP A C 1
ATOM 3048 O O . TRP A 1 394 ? 4.465 31.891 21.172 1 96.88 394 TRP A O 1
ATOM 3058 N N . ASP A 1 395 ? 4.492 29.656 21.25 1 96.12 395 ASP A N 1
ATOM 3059 C CA . ASP A 1 395 ? 3.039 29.547 21.125 1 96.12 395 ASP A CA 1
ATOM 3060 C C . ASP A 1 395 ? 2.338 30.344 22.234 1 96.12 395 ASP A C 1
ATOM 3062 O O . ASP A 1 395 ? 1.327 31 21.984 1 96.12 395 ASP A O 1
ATOM 3066 N N . TYR A 1 396 ? 2.867 30.266 23.375 1 97.06 396 TYR A N 1
ATOM 3067 C CA . TYR A 1 396 ? 2.25 30.891 24.547 1 97.06 396 TYR A CA 1
ATOM 3068 C C . TYR A 1 396 ? 2.521 32.406 24.547 1 97.06 396 TYR A C 1
ATOM 3070 O O . TYR A 1 396 ? 1.682 33.188 25 1 97.06 396 TYR A O 1
ATOM 3078 N N . ILE A 1 397 ? 3.625 32.781 24.109 1 97.56 397 ILE A N 1
ATOM 3079 C CA . ILE A 1 397 ? 3.949 34.188 23.984 1 97.56 397 ILE A CA 1
ATOM 3080 C C . ILE A 1 397 ? 2.982 34.875 23.016 1 97.56 397 ILE A C 1
ATOM 3082 O O . ILE A 1 397 ? 2.578 36.031 23.234 1 97.56 397 ILE A O 1
ATOM 3086 N N . LEU A 1 398 ? 2.594 34.188 22.016 1 97.75 398 LEU A N 1
ATOM 3087 C CA . LEU A 1 398 ? 1.771 34.75 20.953 1 97.75 398 LEU A CA 1
ATOM 3088 C C . LEU A 1 398 ? 0.318 34.875 21.391 1 97.75 398 LEU A C 1
ATOM 3090 O O . LEU A 1 398 ? -0.499 35.469 20.703 1 97.75 398 LEU A O 1
ATOM 3094 N N . ILE A 1 399 ? -0.023 34.344 22.578 1 97.56 399 ILE A N 1
ATOM 3095 C CA . ILE A 1 399 ? -1.381 34.438 23.109 1 97.56 399 ILE A CA 1
ATOM 3096 C C . ILE A 1 399 ? -1.729 35.938 23.297 1 97.56 399 ILE A C 1
ATOM 3098 O O . ILE A 1 399 ? -2.832 36.344 22.953 1 97.56 399 ILE A O 1
ATOM 3102 N N . LEU A 1 400 ? -0.793 36.625 23.734 1 97.5 400 LEU A N 1
ATOM 3103 C CA . LEU A 1 400 ? -1.038 38.031 24.062 1 97.5 400 LEU A CA 1
ATOM 3104 C C . LEU A 1 400 ? -1.351 38.844 22.812 1 97.5 400 LEU A C 1
ATOM 3106 O O . LEU A 1 400 ? -2.377 39.5 22.75 1 97.5 400 LEU A O 1
ATOM 3110 N N . PRO A 1 401 ? -0.465 38.812 21.828 1 97.5 401 PRO A N 1
ATOM 3111 C CA . PRO A 1 401 ? -0.844 39.562 20.625 1 97.5 401 PRO A CA 1
ATOM 3112 C C . PRO A 1 401 ? -2.139 39.062 20 1 97.5 401 PRO A C 1
ATOM 3114 O O . PRO A 1 401 ? -2.91 39.844 19.438 1 97.5 401 PRO A O 1
ATOM 3117 N N . ALA A 1 402 ? -2.408 37.812 20.016 1 97.5 402 ALA A N 1
ATOM 3118 C CA . ALA A 1 402 ? -3.66 37.281 19.484 1 97.5 402 ALA A CA 1
ATOM 3119 C C . ALA A 1 402 ? -4.863 37.844 20.219 1 97.5 402 ALA A C 1
ATOM 3121 O O . ALA A 1 402 ? -5.852 38.25 19.609 1 97.5 402 ALA A O 1
ATOM 3122 N N . MET A 1 403 ? -4.793 37.938 21.516 1 97.25 403 MET A N 1
ATOM 3123 C CA . MET A 1 403 ? -5.867 38.5 22.344 1 97.25 403 MET A CA 1
ATOM 3124 C C . MET A 1 403 ? -6.078 39.969 22.031 1 97.25 403 MET A C 1
ATOM 3126 O O . MET A 1 403 ? -7.215 40.438 21.984 1 97.25 403 MET A O 1
ATOM 3130 N N . LEU A 1 404 ? -5.016 40.625 21.859 1 97.75 404 LEU A N 1
ATOM 3131 C CA . LEU A 1 404 ? -5.105 42.062 21.594 1 97.75 404 LEU A CA 1
ATOM 3132 C C . LEU A 1 404 ? -5.844 42.312 20.281 1 97.75 404 LEU A C 1
ATOM 3134 O O . LEU A 1 404 ? -6.59 43.281 20.172 1 97.75 404 LEU A O 1
ATOM 3138 N N . ILE A 1 405 ? -5.629 41.469 19.328 1 96.88 405 ILE A N 1
ATOM 3139 C CA . ILE A 1 405 ? -6.277 41.625 18.031 1 96.88 405 ILE A CA 1
ATOM 3140 C C . ILE A 1 405 ? -7.762 41.281 18.141 1 96.88 405 ILE A C 1
ATOM 3142 O O . ILE A 1 405 ? -8.617 41.969 17.609 1 96.88 405 ILE A O 1
ATOM 3146 N N . TYR A 1 406 ? -8.062 40.25 18.875 1 96.5 406 TYR A N 1
ATOM 3147 C CA . TYR A 1 406 ? -9.438 39.781 19 1 96.5 406 TYR A CA 1
ATOM 3148 C C . TYR A 1 406 ? -10.242 40.688 19.922 1 96.5 406 TYR A C 1
ATOM 3150 O O . TYR A 1 406 ? -11.461 40.781 19.797 1 96.5 406 TYR A O 1
ATOM 3158 N N . TYR A 1 407 ? -9.695 41.406 20.812 1 96.62 407 TYR A N 1
ATOM 3159 C CA . TYR A 1 407 ? -10.328 42.031 21.969 1 96.62 407 TYR A CA 1
ATOM 3160 C C . TYR A 1 407 ? -11.406 43.031 21.547 1 96.62 407 TYR A C 1
ATOM 3162 O O . TYR A 1 407 ? -12.547 42.938 22 1 96.62 407 TYR A O 1
ATOM 3170 N N . PRO A 1 408 ? -11.062 44 20.672 1 96.44 408 PRO A N 1
ATOM 3171 C CA . PRO A 1 408 ? -12.094 45 20.328 1 96.44 408 PRO A CA 1
ATOM 3172 C C . PRO A 1 408 ? -13.32 44.344 19.672 1 96.44 408 PRO A C 1
ATOM 3174 O O . PRO A 1 408 ? -14.453 44.75 19.922 1 96.44 408 PRO A O 1
ATOM 3177 N N . PHE A 1 409 ? -13.133 43.406 18.891 1 95.25 409 PHE A N 1
ATOM 3178 C CA . PHE A 1 409 ? -14.227 42.75 18.188 1 95.25 409 PHE A CA 1
ATOM 3179 C C . PHE A 1 409 ? -14.992 41.844 19.125 1 95.25 409 PHE A C 1
ATOM 3181 O O . PHE A 1 409 ? -16.219 41.75 19.047 1 95.25 409 PHE A O 1
ATOM 3188 N N . PHE A 1 410 ? -14.25 41.125 19.969 1 95.38 410 PHE A N 1
ATOM 3189 C CA . PHE A 1 410 ? -14.859 40.281 20.984 1 95.38 410 PHE A CA 1
ATOM 3190 C C . PHE A 1 410 ? -15.797 41.094 21.875 1 95.38 410 PHE A C 1
ATOM 3192 O O . PHE A 1 410 ? -16.922 40.688 22.156 1 95.38 410 PHE A O 1
ATOM 3199 N N . LYS A 1 411 ? -15.344 42.25 22.312 1 95.75 411 LYS A N 1
ATOM 3200 C CA . LYS A 1 411 ? -16.141 43.094 23.188 1 95.75 411 LYS A CA 1
ATOM 3201 C C . LYS A 1 411 ? -17.406 43.562 22.484 1 95.75 411 LYS A C 1
ATOM 3203 O O . LYS A 1 411 ? -18.469 43.625 23.109 1 95.75 411 LYS A O 1
ATOM 3208 N N . LYS A 1 412 ? -17.234 43.938 21.281 1 94.31 412 LYS A N 1
ATOM 3209 C CA . LYS A 1 412 ? -18.406 44.344 20.531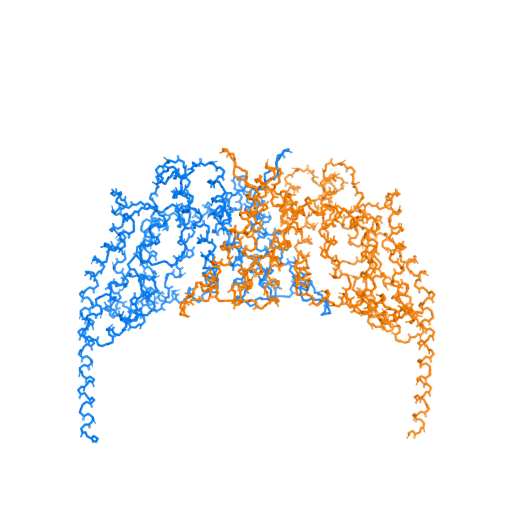 1 94.31 412 LYS A CA 1
ATOM 3210 C C . LYS A 1 412 ? -19.422 43.219 20.391 1 94.31 412 LYS A C 1
ATOM 3212 O O . LYS A 1 412 ? -20.625 43.406 20.547 1 94.31 412 LYS A O 1
ATOM 3217 N N . TYR A 1 413 ? -19 42.094 20.078 1 93.81 413 TYR A N 1
ATOM 3218 C CA . TYR A 1 413 ? -19.859 40.938 19.953 1 93.81 413 TYR A CA 1
ATOM 3219 C C . TYR A 1 413 ? -20.5 40.562 21.297 1 93.81 413 TYR A C 1
ATOM 3221 O O . TYR A 1 413 ? -21.688 40.25 21.359 1 93.81 413 TYR A O 1
ATOM 3229 N N . GLU A 1 414 ? -19.656 40.594 22.328 1 95 414 GLU A N 1
ATOM 3230 C CA . GLU A 1 414 ? -20.156 40.312 23.672 1 95 414 GLU A CA 1
ATOM 3231 C C . GLU A 1 414 ? -21.281 41.25 24.047 1 95 414 GLU A C 1
ATOM 3233 O O . GLU A 1 414 ? -22.312 40.844 24.594 1 95 414 GLU A O 1
ATOM 3238 N N . GLU A 1 415 ? -21.062 42.469 23.797 1 94.81 415 GLU A N 1
ATOM 3239 C CA . GLU A 1 415 ? -22.078 43.5 24.094 1 94.81 415 GLU A CA 1
ATOM 3240 C C . GLU A 1 415 ? -23.375 43.188 23.375 1 94.81 415 GLU A C 1
ATOM 3242 O O . GLU A 1 415 ? -24.453 43.312 23.953 1 94.81 415 GLU A O 1
ATOM 3247 N N . GLN A 1 416 ? -23.234 42.875 22.188 1 92.62 416 GLN A N 1
ATOM 3248 C CA . GLN A 1 416 ? -24.406 42.562 21.391 1 92.62 416 GLN A CA 1
ATOM 3249 C C . GLN A 1 416 ? -25.156 41.375 22 1 92.62 416 GLN A C 1
ATOM 3251 O O . GLN A 1 416 ? -26.375 41.375 22.094 1 92.62 416 GLN A O 1
ATOM 3256 N N . LEU A 1 417 ? -24.484 40.375 22.375 1 92.56 417 LEU A N 1
ATOM 3257 C CA . LEU A 1 417 ? -25.109 39.156 22.891 1 92.56 417 LEU A CA 1
ATOM 3258 C C . LEU A 1 417 ? -25.703 39.375 24.266 1 92.56 417 LEU A C 1
ATOM 3260 O O . LEU A 1 417 ? -26.75 38.844 24.594 1 92.56 417 LEU A O 1
ATOM 3264 N N . VAL A 1 418 ? -25 40.125 25.047 1 94 418 VAL A N 1
ATOM 3265 C CA . VAL A 1 418 ? -25.484 40.406 26.391 1 94 418 VAL A CA 1
ATOM 3266 C C . VAL A 1 418 ? -26.812 41.188 26.297 1 94 418 VAL A C 1
ATOM 3268 O O . VAL A 1 418 ? -27.734 40.906 27.062 1 94 418 VAL A O 1
ATOM 3271 N N . LYS A 1 419 ? -26.875 42.094 25.422 1 93.62 419 LYS A N 1
ATOM 3272 C CA . LYS A 1 419 ? -28.109 42.844 25.203 1 93.62 419 LYS A CA 1
ATOM 3273 C C . LYS A 1 419 ? -29.234 41.906 24.75 1 93.62 419 LYS A C 1
ATOM 3275 O O . LYS A 1 419 ? -30.375 42.031 25.219 1 93.62 419 LYS A O 1
ATOM 3280 N N . GLN A 1 420 ? -28.875 41.094 23.828 1 92.75 420 GLN A N 1
ATOM 3281 C CA . GLN A 1 420 ? -29.875 40.156 23.328 1 92.75 420 GLN A CA 1
ATOM 3282 C C . GLN A 1 420 ? -30.359 39.219 24.422 1 92.75 420 GLN A C 1
ATOM 3284 O O . GLN A 1 420 ? -31.547 38.906 24.5 1 92.75 420 GLN A O 1
ATOM 3289 N N . GLU A 1 421 ? -29.453 38.75 25.219 1 92.38 421 GLU A N 1
ATOM 3290 C CA . GLU A 1 421 ? -29.781 37.875 26.328 1 92.38 421 GLU A CA 1
ATOM 3291 C C . GLU A 1 421 ? -30.641 38.562 27.375 1 92.38 421 GLU A C 1
ATOM 3293 O O . GLU A 1 421 ? -31.562 37.969 27.938 1 92.38 421 GLU A O 1
ATOM 3298 N N . ALA A 1 422 ? -30.344 39.781 27.625 1 91.06 422 ALA A N 1
ATOM 3299 C CA . ALA A 1 422 ? -31.125 40.562 28.562 1 91.06 422 ALA A CA 1
ATOM 3300 C C . ALA A 1 422 ? -32.531 40.812 28.047 1 91.06 422 ALA A C 1
ATOM 3302 O O . ALA A 1 422 ? -33.5 40.781 28.812 1 91.06 422 ALA A O 1
ATOM 3303 N N . GLU A 1 423 ? -32.594 41.062 26.797 1 91 423 GLU A N 1
ATOM 3304 C CA . GLU A 1 423 ? -33.906 41.25 26.188 1 91 423 GLU A CA 1
ATOM 3305 C C . GLU A 1 423 ? -34.719 39.969 26.219 1 91 423 GLU A C 1
ATOM 3307 O O . GLU A 1 423 ? -35.938 40.031 26.469 1 91 423 GLU A O 1
ATOM 3312 N N . ALA A 1 424 ? -34.062 38.938 25.969 1 89.06 424 ALA A N 1
ATOM 3313 C CA . ALA A 1 424 ? -34.75 37.625 26 1 89.06 424 ALA A CA 1
ATOM 3314 C C . ALA A 1 424 ? -35.219 37.312 27.422 1 89.06 424 ALA A C 1
ATOM 3316 O O . ALA A 1 424 ? -36.312 36.75 27.609 1 89.06 424 ALA A O 1
ATOM 3317 N N . GLU A 1 425 ? -34.438 37.625 28.406 1 87.81 425 GLU A N 1
ATOM 3318 C CA . GLU A 1 425 ? -34.812 37.375 29.797 1 87.81 425 GLU A CA 1
ATOM 3319 C C . GLU A 1 425 ? -35.969 38.281 30.234 1 87.81 425 GLU A C 1
ATOM 3321 O O . GLU A 1 425 ? -36.812 37.875 31.016 1 87.81 425 GLU A O 1
ATOM 3326 N N . ALA A 1 426 ? -36.031 39.406 29.75 1 89.75 426 ALA A N 1
ATOM 3327 C CA . ALA A 1 426 ? -37.094 40.375 30.062 1 89.75 426 ALA A CA 1
ATOM 3328 C C . ALA A 1 426 ? -38.406 39.906 29.453 1 89.75 426 ALA A C 1
ATOM 3330 O O . ALA A 1 426 ? -39.469 40.062 30.078 1 89.75 426 ALA A O 1
ATOM 3331 N N . ILE A 1 427 ? -38.281 39.406 28.297 1 86.5 427 ILE A N 1
ATOM 3332 C CA . ILE A 1 427 ? -39.5 38.938 27.641 1 86.5 427 ILE A CA 1
ATOM 3333 C C . ILE A 1 427 ? -40.031 37.719 28.375 1 86.5 427 ILE A C 1
ATOM 3335 O O . ILE A 1 427 ? -41.25 37.562 28.547 1 86.5 427 ILE A O 1
ATOM 3339 N N . GLU A 1 428 ? -39.156 36.781 28.734 1 77.69 428 GLU A N 1
ATOM 3340 C CA . GLU A 1 428 ? -39.562 35.594 29.469 1 77.69 428 GLU A CA 1
ATOM 3341 C C . GLU A 1 428 ? -40.156 35.938 30.828 1 77.69 428 GLU A C 1
ATOM 3343 O O . GLU A 1 428 ? -41.094 35.312 31.281 1 77.69 428 GLU A O 1
ATOM 3348 N N . ALA A 1 429 ? -39.656 36.906 31.516 1 80.44 429 ALA A N 1
ATOM 3349 C CA . ALA A 1 429 ? -40.156 37.344 32.812 1 80.44 429 ALA A CA 1
ATOM 3350 C C . ALA A 1 429 ? -41.531 38 32.656 1 80.44 429 ALA A C 1
ATOM 3352 O O . ALA A 1 429 ? -42.375 37.812 33.531 1 80.44 429 ALA A O 1
ATOM 3353 N N . LYS A 1 430 ? -41.719 38.625 31.625 1 80.06 430 LYS A N 1
ATOM 3354 C CA . LYS A 1 430 ? -43.031 39.219 31.391 1 80.06 430 LYS A CA 1
ATOM 3355 C C . LYS A 1 430 ? -44.062 38.156 30.953 1 80.06 430 LYS A C 1
ATOM 3357 O O . LYS A 1 430 ? -45.25 38.281 31.266 1 80.06 430 LYS A O 1
ATOM 3362 N N . GLY A 1 431 ? -43.5 37.219 30.188 1 67.19 431 GLY A N 1
ATOM 3363 C CA . GLY A 1 431 ? -44.406 36.156 29.781 1 67.19 431 GLY A CA 1
ATOM 3364 C C . GLY A 1 431 ? -44.719 35.188 30.891 1 67.19 431 GLY A C 1
ATOM 3365 O O . GLY A 1 431 ? -45.781 34.562 30.906 1 67.19 431 GLY A O 1
ATOM 3366 N N . GLY A 1 432 ? -43.969 34.812 31.812 1 56.16 432 GLY A N 1
ATOM 3367 C CA . GLY A 1 432 ? -44.25 34.031 33 1 56.16 432 GLY A CA 1
ATOM 3368 C C . GLY A 1 432 ? -45.188 34.719 33.969 1 56.16 432 GLY A C 1
ATOM 3369 O O . GLY A 1 432 ? -45.875 34.062 34.75 1 56.16 432 GLY A O 1
ATOM 3370 N N . ALA A 1 433 ? -45.312 35.875 34.25 1 57.28 433 ALA A N 1
ATOM 3371 C CA . ALA A 1 433 ? -46.281 36.594 35.094 1 57.28 433 ALA A CA 1
ATOM 3372 C C . ALA A 1 433 ? -47.688 36.594 34.469 1 57.28 433 ALA A C 1
ATOM 3374 O O . ALA A 1 433 ? -48.688 36.75 35.156 1 57.28 433 ALA A O 1
ATOM 3375 N N . ALA A 1 434 ? -47.844 36.375 33.312 1 49.88 434 ALA A N 1
ATOM 3376 C CA . ALA A 1 434 ? -49.156 36.25 32.688 1 49.88 434 ALA A CA 1
ATOM 3377 C C . ALA A 1 434 ? -49.656 34.812 32.688 1 49.88 434 ALA A C 1
ATOM 3379 O O . ALA A 1 434 ? -50.812 34.531 32.344 1 49.88 434 ALA A O 1
ATOM 3380 N N . ALA A 1 435 ? -48.688 33.969 33 1 37.72 435 ALA A N 1
ATOM 3381 C CA . ALA A 1 435 ? -49.25 32.625 33.094 1 37.72 435 ALA A CA 1
ATOM 3382 C C . ALA A 1 435 ? -49.719 32.312 34.531 1 37.72 435 ALA A C 1
ATOM 3384 O O . ALA A 1 435 ? -49.031 32.625 35.5 1 37.72 435 ALA A O 1
ATOM 3385 N N . MET B 1 1 ? -13.25 -49.125 -1.341 1 64.44 1 MET B N 1
ATOM 3386 C CA . MET B 1 1 ? -13.117 -47.688 -1.534 1 64.44 1 MET B CA 1
ATOM 3387 C C . MET B 1 1 ? -13.875 -46.938 -0.458 1 64.44 1 MET B C 1
ATOM 3389 O O . MET B 1 1 ? -13.328 -46 0.153 1 64.44 1 MET B O 1
ATOM 3393 N N . GLU B 1 2 ? -15.016 -47.469 -0.183 1 68.12 2 GLU B N 1
ATOM 3394 C CA . GLU B 1 2 ? -15.805 -46.844 0.869 1 68.12 2 GLU B CA 1
ATOM 3395 C C . GLU B 1 2 ? -15.109 -46.938 2.223 1 68.12 2 GLU B C 1
ATOM 3397 O O . GLU B 1 2 ? -15.109 -46 3.01 1 68.12 2 GLU B O 1
ATOM 3402 N N . LYS B 1 3 ? -14.516 -48.094 2.475 1 76.94 3 LYS B N 1
ATOM 3403 C CA . LYS B 1 3 ? -13.82 -48.312 3.74 1 76.94 3 LYS B CA 1
ATOM 3404 C C . LYS B 1 3 ? -12.633 -47.375 3.883 1 76.94 3 LYS B C 1
ATOM 3406 O O . LYS B 1 3 ? -12.375 -46.844 4.969 1 76.94 3 LYS B O 1
ATOM 3411 N N . PHE B 1 4 ? -11.93 -47.156 2.787 1 78.38 4 PHE B N 1
ATOM 3412 C CA . PHE B 1 4 ? -10.781 -46.25 2.801 1 78.38 4 PHE B CA 1
ATOM 3413 C C . PHE B 1 4 ? -11.227 -44.844 3.053 1 78.38 4 PHE B C 1
ATOM 3415 O O . PHE B 1 4 ? -10.633 -44.125 3.869 1 78.38 4 PHE B O 1
ATOM 3422 N N . PHE B 1 5 ? -12.25 -44.469 2.455 1 78.19 5 PHE B N 1
ATOM 3423 C CA . PHE B 1 5 ? -12.742 -43.094 2.57 1 78.19 5 PHE B CA 1
ATOM 3424 C C . PHE B 1 5 ? -13.297 -42.844 3.969 1 78.19 5 PHE B C 1
ATOM 3426 O O . PHE B 1 5 ? -13.305 -41.688 4.438 1 78.19 5 PHE B O 1
ATOM 3433 N N . ASN B 1 6 ? -13.641 -43.969 4.617 1 80.12 6 ASN B N 1
ATOM 3434 C CA . ASN B 1 6 ? -14.18 -43.812 5.965 1 80.12 6 ASN B CA 1
ATOM 3435 C C . ASN B 1 6 ? -13.141 -44.156 7.023 1 80.12 6 ASN B C 1
ATOM 3437 O O . ASN B 1 6 ? -13.461 -44.281 8.211 1 80.12 6 ASN B O 1
ATOM 3441 N N . SER B 1 7 ? -11.992 -44.344 6.559 1 87 7 SER B N 1
ATOM 3442 C CA . SER B 1 7 ? -10.93 -44.688 7.5 1 87 7 SER B CA 1
ATOM 3443 C C . SER B 1 7 ? -10.625 -43.5 8.422 1 87 7 SER B C 1
ATOM 3445 O O . SER B 1 7 ? -10.977 -42.375 8.117 1 87 7 SER B O 1
ATOM 3447 N N . LYS B 1 8 ? -10.008 -43.875 9.578 1 89.19 8 LYS B N 1
ATOM 3448 C CA . LYS B 1 8 ? -9.648 -42.844 10.562 1 89.19 8 LYS B CA 1
ATOM 3449 C C . LYS B 1 8 ? -8.672 -41.844 9.977 1 89.19 8 LYS B C 1
ATOM 3451 O O . LYS B 1 8 ? -8.75 -40.656 10.281 1 89.19 8 LYS B O 1
ATOM 3456 N N . PHE B 1 9 ? -7.828 -42.344 9.203 1 87.62 9 PHE B N 1
ATOM 3457 C CA . PHE B 1 9 ? -6.836 -41.469 8.578 1 87.62 9 PHE B CA 1
ATOM 3458 C C . PHE B 1 9 ? -7.504 -40.438 7.656 1 87.62 9 PHE B C 1
ATOM 3460 O O . PHE B 1 9 ? -7.227 -39.25 7.73 1 87.62 9 PHE B O 1
ATOM 3467 N N . MET B 1 10 ? -8.383 -40.938 6.863 1 85.19 10 MET B N 1
ATOM 3468 C CA . MET B 1 10 ? -9.062 -40.094 5.906 1 85.19 10 MET B CA 1
ATOM 3469 C C . MET B 1 10 ? -9.969 -39.094 6.621 1 85.19 10 MET B C 1
ATOM 3471 O O . MET B 1 10 ? -10.078 -37.938 6.207 1 85.19 10 MET B O 1
ATOM 3475 N N . THR B 1 11 ? -10.539 -39.531 7.617 1 86.06 11 THR B N 1
ATOM 3476 C CA . THR B 1 11 ? -11.414 -38.625 8.391 1 86.06 11 THR B CA 1
ATOM 3477 C C . THR B 1 11 ? -10.609 -37.531 9.047 1 86.06 11 THR B C 1
ATOM 3479 O O . THR B 1 11 ? -11.047 -36.375 9.078 1 86.06 11 THR B O 1
ATOM 3482 N N . LYS B 1 12 ? -9.539 -37.875 9.562 1 89.56 12 LYS B N 1
ATOM 3483 C CA . LYS B 1 12 ? -8.68 -36.875 10.172 1 89.56 12 LYS B CA 1
ATOM 3484 C C . LYS B 1 12 ? -8.172 -35.875 9.141 1 89.56 12 LYS B C 1
ATOM 3486 O O . LYS B 1 12 ? -8.078 -34.656 9.422 1 89.56 12 LYS B O 1
ATOM 3491 N N . LEU B 1 13 ? -7.828 -36.375 8.023 1 85.88 13 LEU B N 1
ATOM 3492 C CA . LEU B 1 13 ? -7.375 -35.5 6.941 1 85.88 13 LEU B CA 1
ATOM 3493 C C . LEU B 1 13 ? -8.477 -34.531 6.527 1 85.88 13 LEU B C 1
ATOM 3495 O O . LEU B 1 13 ? -8.203 -33.375 6.246 1 85.88 13 LEU B O 1
ATOM 3499 N N . GLN B 1 14 ? -9.586 -35.062 6.445 1 84.38 14 GLN B N 1
ATOM 3500 C CA . GLN B 1 14 ? -10.727 -34.219 6.113 1 84.38 14 GLN B CA 1
ATOM 3501 C C . GLN B 1 14 ? -10.93 -33.125 7.168 1 84.38 14 GLN B C 1
ATOM 3503 O O . GLN B 1 14 ? -11.203 -31.969 6.832 1 84.38 14 GLN B O 1
ATOM 3508 N N . GLU B 1 15 ? -10.82 -33.531 8.359 1 88.75 15 GLU B N 1
ATOM 3509 C CA . GLU B 1 15 ? -11 -32.594 9.461 1 88.75 15 GLU B CA 1
ATOM 3510 C C . GLU B 1 15 ? -9.945 -31.5 9.422 1 88.75 15 GLU B C 1
ATOM 3512 O O . GLU B 1 15 ? -10.258 -30.312 9.594 1 88.75 15 GLU B O 1
ATOM 3517 N N . ILE B 1 16 ? -8.742 -31.891 9.203 1 89.12 16 ILE B N 1
ATOM 3518 C CA . ILE B 1 16 ? -7.652 -30.922 9.117 1 89.12 16 ILE B CA 1
ATOM 3519 C C . ILE B 1 16 ? -7.863 -30 7.922 1 89.12 16 ILE B C 1
ATOM 3521 O O . ILE B 1 16 ? -7.668 -28.781 8.023 1 89.12 16 ILE B O 1
ATOM 3525 N N . GLY B 1 17 ? -8.195 -30.594 6.793 1 87.12 17 GLY B N 1
ATOM 3526 C CA . GLY B 1 17 ? -8.477 -29.797 5.609 1 87.12 17 GLY B CA 1
ATOM 3527 C C . GLY B 1 17 ? -9.562 -28.766 5.828 1 87.12 17 GLY B C 1
ATOM 3528 O O . GLY B 1 17 ? -9.438 -27.609 5.387 1 87.12 17 GLY B O 1
ATOM 3529 N N . TYR B 1 18 ? -10.555 -29.203 6.527 1 86.25 18 TYR B N 1
ATOM 3530 C CA . TYR B 1 18 ? -11.664 -28.297 6.816 1 86.25 18 TYR B CA 1
ATOM 3531 C C . TYR B 1 18 ? -11.211 -27.156 7.723 1 86.25 18 TYR B C 1
ATOM 3533 O O . TYR B 1 18 ? -11.602 -26 7.523 1 86.25 18 TYR B O 1
ATOM 3541 N N . LYS B 1 19 ? -10.461 -27.516 8.656 1 90.69 19 LYS B N 1
ATOM 3542 C CA . LYS B 1 19 ? -9.945 -26.5 9.57 1 90.69 19 LYS B CA 1
ATOM 3543 C C . LYS B 1 19 ? -9.055 -25.5 8.844 1 90.69 19 LYS B C 1
ATOM 3545 O O . LYS B 1 19 ? -9.125 -24.297 9.102 1 90.69 19 LYS B O 1
ATOM 3550 N N . LEU B 1 20 ? -8.273 -25.969 7.98 1 88.94 20 LEU B N 1
ATOM 3551 C CA . LEU B 1 20 ? -7.395 -25.094 7.211 1 88.94 20 LEU B CA 1
ATOM 3552 C C . LEU B 1 20 ? -8.195 -24.203 6.266 1 88.94 20 LEU B C 1
ATOM 3554 O O . LEU B 1 20 ? -7.906 -23.016 6.133 1 88.94 20 LEU B O 1
ATOM 3558 N N . ALA B 1 21 ? -9.188 -24.812 5.656 1 85.75 21 ALA B N 1
ATOM 3559 C CA . ALA B 1 21 ? -10.008 -24.078 4.691 1 85.75 21 ALA B CA 1
ATOM 3560 C C . ALA B 1 21 ? -10.789 -22.969 5.375 1 85.75 21 ALA B C 1
ATOM 3562 O O . ALA B 1 21 ? -11.078 -21.938 4.758 1 85.75 21 ALA B O 1
ATOM 3563 N N . ASN B 1 22 ? -11.023 -23.141 6.652 1 89.44 22 ASN B N 1
ATOM 3564 C CA . ASN B 1 22 ? -11.844 -22.172 7.367 1 89.44 22 ASN B CA 1
ATOM 3565 C C . ASN B 1 22 ? -10.992 -21.25 8.25 1 89.44 22 ASN B C 1
ATOM 3567 O O . ASN B 1 22 ? -11.523 -20.422 8.977 1 89.44 22 ASN B O 1
ATOM 3571 N N . ASN B 1 23 ? -9.75 -21.453 8.18 1 93 23 ASN B N 1
ATOM 3572 C CA . ASN B 1 23 ? -8.852 -20.594 8.93 1 93 23 ASN B CA 1
ATOM 3573 C C . ASN B 1 23 ? -8.742 -19.203 8.305 1 93 23 ASN B C 1
ATOM 3575 O O . ASN B 1 23 ? -8.391 -19.078 7.125 1 93 23 ASN B O 1
ATOM 3579 N N . VAL B 1 24 ? -8.969 -18.188 9.078 1 94.81 24 VAL B N 1
ATOM 3580 C CA . VAL B 1 24 ? -9.055 -16.812 8.594 1 94.81 24 VAL B CA 1
ATOM 3581 C C . VAL B 1 24 ? -7.699 -16.375 8.047 1 94.81 24 VAL B C 1
ATOM 3583 O O . VAL B 1 24 ? -7.629 -15.648 7.055 1 94.81 24 VAL B O 1
ATOM 3586 N N . PHE B 1 25 ? -6.688 -16.766 8.711 1 95.88 25 PHE B N 1
ATOM 3587 C CA . PHE B 1 25 ? -5.336 -16.438 8.273 1 95.88 25 PHE B CA 1
ATOM 3588 C C . PHE B 1 25 ? -5.051 -17.031 6.898 1 95.88 25 PHE B C 1
ATOM 3590 O O . PHE B 1 25 ? -4.594 -16.312 5.996 1 95.88 25 PHE B O 1
ATOM 3597 N N . ILE B 1 26 ? -5.371 -18.297 6.691 1 92 26 ILE B N 1
ATOM 3598 C CA . ILE B 1 26 ? -5.098 -19 5.445 1 92 26 ILE B CA 1
ATOM 3599 C C . ILE B 1 26 ? -5.973 -18.438 4.328 1 92 26 ILE B C 1
ATOM 3601 O O . ILE B 1 26 ? -5.496 -18.219 3.209 1 92 26 ILE B O 1
ATOM 3605 N N . GLN B 1 27 ? -7.211 -18.172 4.566 1 91.44 27 GLN B N 1
ATOM 3606 C CA . GLN B 1 27 ? -8.109 -17.578 3.584 1 91.44 27 GLN B CA 1
ATOM 3607 C C . GLN B 1 27 ? -7.605 -16.219 3.117 1 91.44 27 GLN B C 1
ATOM 3609 O O . GLN B 1 27 ? -7.68 -15.891 1.93 1 91.44 27 GLN B O 1
ATOM 3614 N N . SER B 1 28 ? -7.086 -15.477 4.109 1 95.62 28 SER B N 1
ATOM 3615 C CA . SER B 1 28 ? -6.594 -14.141 3.799 1 95.62 28 SER B CA 1
ATOM 3616 C C . SER B 1 28 ? -5.309 -14.203 2.98 1 95.62 28 SER B C 1
ATOM 3618 O O . SER B 1 28 ? -5.078 -13.359 2.109 1 95.62 28 SER B O 1
ATOM 3620 N N . LEU B 1 29 ? -4.512 -15.141 3.346 1 94.5 29 LEU B N 1
ATOM 3621 C CA . LEU B 1 29 ? -3.268 -15.344 2.611 1 94.5 29 LEU B CA 1
ATOM 3622 C C . LEU B 1 29 ? -3.549 -15.734 1.163 1 94.5 29 LEU B C 1
ATOM 3624 O O . LEU B 1 29 ? -2.918 -15.211 0.241 1 94.5 29 LEU B O 1
ATOM 3628 N N . GLN B 1 30 ? -4.551 -16.625 0.9 1 89.38 30 GLN B N 1
ATOM 3629 C CA . GLN B 1 30 ? -4.98 -16.984 -0.444 1 89.38 30 GLN B CA 1
ATOM 3630 C C . GLN B 1 30 ? -5.488 -15.773 -1.213 1 89.38 30 GLN B C 1
ATOM 3632 O O . GLN B 1 30 ? -5.156 -15.594 -2.385 1 89.38 30 GLN B O 1
ATOM 3637 N N . ALA B 1 31 ? -6.23 -14.992 -0.499 1 91.69 31 ALA B N 1
ATOM 3638 C CA . ALA B 1 31 ? -6.773 -13.789 -1.118 1 91.69 31 ALA B CA 1
ATOM 3639 C C . ALA B 1 31 ? -5.656 -12.812 -1.486 1 91.69 31 ALA B C 1
ATOM 3641 O O . ALA B 1 31 ? -5.699 -12.18 -2.547 1 91.69 31 ALA B O 1
ATOM 3642 N N . GLY B 1 32 ? -4.703 -12.688 -0.61 1 94.44 32 GLY B N 1
ATOM 3643 C CA . GLY B 1 32 ? -3.566 -11.82 -0.879 1 94.44 32 GLY B CA 1
ATOM 3644 C C . GLY B 1 32 ? -2.764 -12.242 -2.092 1 94.44 32 GLY B C 1
ATOM 3645 O O . GLY B 1 32 ? -2.473 -11.43 -2.971 1 94.44 32 GLY B O 1
ATOM 3646 N N . LEU B 1 33 ? -2.41 -13.461 -2.156 1 90.44 33 LEU B N 1
ATOM 3647 C CA . LEU B 1 33 ? -1.643 -14 -3.273 1 90.44 33 LEU B CA 1
ATOM 3648 C C . LEU B 1 33 ? -2.455 -13.961 -4.562 1 90.44 33 LEU B C 1
ATOM 3650 O O . LEU B 1 33 ? -1.923 -13.633 -5.625 1 90.44 33 LEU B O 1
ATOM 3654 N N . GLY B 1 34 ? -3.752 -14.273 -4.453 1 88.06 34 GLY B N 1
ATOM 3655 C CA . GLY B 1 34 ? -4.625 -14.211 -5.613 1 88.06 34 GLY B CA 1
ATOM 3656 C C . GLY B 1 34 ? -4.758 -12.82 -6.188 1 88.06 34 GLY B C 1
ATOM 3657 O O . GLY B 1 34 ? -4.879 -12.648 -7.406 1 88.06 34 GLY B O 1
ATOM 3658 N N . SER B 1 35 ? -4.715 -11.852 -5.316 1 91.88 35 SER B N 1
ATOM 3659 C CA . SER B 1 35 ? -4.859 -10.461 -5.734 1 91.88 35 SER B CA 1
ATOM 3660 C C . SER B 1 35 ? -3.646 -9.992 -6.531 1 91.88 35 SER B C 1
ATOM 3662 O O . SER B 1 35 ? -3.721 -9 -7.262 1 91.88 35 SER B O 1
ATOM 3664 N N . LEU B 1 36 ? -2.564 -10.719 -6.465 1 91.56 36 LEU B N 1
ATOM 3665 C CA . LEU B 1 36 ? -1.316 -10.32 -7.109 1 91.56 36 LEU B CA 1
ATOM 3666 C C . LEU B 1 36 ? -1.269 -10.82 -8.547 1 91.56 36 LEU B C 1
ATOM 3668 O O . LEU B 1 36 ? -0.445 -10.367 -9.344 1 91.56 36 LEU B O 1
ATOM 3672 N N . LEU B 1 37 ? -2.098 -11.727 -8.898 1 85.38 37 LEU B N 1
ATOM 3673 C CA . LEU B 1 37 ? -1.996 -12.438 -10.172 1 85.38 37 LEU B CA 1
ATOM 3674 C C . LEU B 1 37 ? -2.098 -11.461 -11.344 1 85.38 37 LEU B C 1
ATOM 3676 O O . LEU B 1 37 ? -1.367 -11.594 -12.328 1 85.38 37 LEU B O 1
ATOM 3680 N N . GLY B 1 38 ? -3.006 -10.516 -11.211 1 86.69 38 GLY B N 1
ATOM 3681 C CA . GLY B 1 38 ? -3.135 -9.523 -12.266 1 86.69 38 GLY B CA 1
ATOM 3682 C C . GLY B 1 38 ? -1.867 -8.719 -12.492 1 86.69 38 GLY B C 1
ATOM 3683 O O . GLY B 1 38 ? -1.436 -8.531 -13.633 1 86.69 38 GLY B O 1
ATOM 3684 N N . LEU B 1 39 ? -1.27 -8.273 -11.43 1 91.06 39 LEU B N 1
ATOM 3685 C CA . LEU B 1 39 ? -0.039 -7.492 -11.5 1 91.06 39 LEU B CA 1
ATOM 3686 C C . LEU B 1 39 ? 1.096 -8.32 -12.094 1 91.06 39 LEU B C 1
ATOM 3688 O O . LEU B 1 39 ? 1.851 -7.836 -12.938 1 91.06 39 LEU B O 1
ATOM 3692 N N . ILE B 1 40 ? 1.242 -9.57 -11.648 1 87.31 40 ILE B N 1
ATOM 3693 C CA . ILE B 1 40 ? 2.275 -10.477 -12.141 1 87.31 40 ILE B CA 1
ATOM 3694 C C . ILE B 1 40 ? 2.094 -10.703 -13.641 1 87.31 40 ILE B C 1
ATOM 3696 O O . ILE B 1 40 ? 3.066 -10.695 -14.398 1 87.31 40 ILE B O 1
ATOM 3700 N N . THR B 1 41 ? 0.845 -10.836 -14.031 1 86.19 41 THR B N 1
ATOM 3701 C CA . THR B 1 41 ? 0.534 -11.078 -15.438 1 86.19 41 THR B CA 1
ATOM 3702 C C . THR B 1 41 ? 0.996 -9.906 -16.297 1 86.19 41 THR B C 1
ATOM 3704 O O . THR B 1 41 ? 1.628 -10.102 -17.344 1 86.19 41 THR B O 1
ATOM 3707 N N . VAL B 1 42 ? 0.73 -8.727 -15.883 1 90.69 42 VAL B N 1
ATOM 3708 C CA . VAL B 1 42 ? 1.115 -7.551 -16.656 1 90.69 42 VAL B CA 1
ATOM 3709 C C . VAL B 1 42 ? 2.637 -7.453 -16.719 1 90.69 42 VAL B C 1
ATOM 3711 O O . VAL B 1 42 ? 3.201 -7.207 -17.797 1 90.69 42 VAL B O 1
ATOM 3714 N N . GLY B 1 43 ? 3.334 -7.586 -15.602 1 90.12 43 GLY B N 1
ATOM 3715 C CA . GLY B 1 43 ? 4.789 -7.602 -15.609 1 90.12 43 GLY B CA 1
ATOM 3716 C C . GLY B 1 43 ? 5.363 -8.648 -16.547 1 90.12 43 GLY B C 1
ATOM 3717 O O . GLY B 1 43 ? 6.309 -8.375 -17.297 1 90.12 43 GLY B O 1
ATOM 3718 N N . SER B 1 44 ? 4.781 -9.789 -16.562 1 84.75 44 SER B N 1
ATOM 3719 C CA . SER B 1 44 ? 5.266 -10.906 -17.375 1 84.75 44 SER B CA 1
ATOM 3720 C C . SER B 1 44 ? 5.051 -10.641 -18.859 1 84.75 44 SER B C 1
ATOM 3722 O O . SER B 1 44 ? 5.848 -11.078 -19.688 1 84.75 44 SER B O 1
ATOM 3724 N N . LEU B 1 45 ? 3.961 -10.016 -19.156 1 86.19 45 LEU B N 1
ATOM 3725 C CA . LEU B 1 45 ? 3.709 -9.672 -20.547 1 86.19 45 LEU B CA 1
ATOM 3726 C C . LEU B 1 45 ? 4.84 -8.82 -21.109 1 86.19 45 LEU B C 1
ATOM 3728 O O . LEU B 1 45 ? 5.285 -9.031 -22.234 1 86.19 45 LEU B O 1
ATOM 3732 N N . PHE B 1 46 ? 5.293 -7.898 -20.391 1 89.88 46 PHE B N 1
ATOM 3733 C CA . PHE B 1 46 ? 6.383 -7.039 -20.844 1 89.88 46 PHE B CA 1
ATOM 3734 C C . PHE B 1 46 ? 7.691 -7.816 -20.906 1 89.88 46 PHE B C 1
ATOM 3736 O O . PHE B 1 46 ? 8.523 -7.566 -21.781 1 89.88 46 PHE B O 1
ATOM 3743 N N . GLN B 1 47 ? 7.859 -8.703 -19.984 1 84.56 47 GLN B N 1
ATOM 3744 C CA . GLN B 1 47 ? 9.047 -9.555 -20.016 1 84.56 47 GLN B CA 1
ATOM 3745 C C . GLN B 1 47 ? 9.047 -10.43 -21.266 1 84.56 47 GLN B C 1
ATOM 3747 O O . GLN B 1 47 ? 10.102 -10.672 -21.859 1 84.56 47 GLN B O 1
ATOM 3752 N N . VAL B 1 48 ? 7.91 -10.984 -21.625 1 83.5 48 VAL B N 1
ATOM 3753 C CA . VAL B 1 48 ? 7.766 -11.812 -22.828 1 83.5 48 VAL B CA 1
ATOM 3754 C C . VAL B 1 48 ? 8.094 -10.992 -24.062 1 83.5 48 VAL B C 1
ATOM 3756 O O . VAL B 1 48 ? 8.812 -11.461 -24.953 1 83.5 48 VAL B O 1
ATOM 3759 N N . LEU B 1 49 ? 7.559 -9.805 -24.094 1 87 49 LEU B N 1
ATOM 3760 C CA . LEU B 1 49 ? 7.84 -8.922 -25.219 1 87 49 LEU B CA 1
ATOM 3761 C C . LEU B 1 49 ? 9.336 -8.641 -25.328 1 87 49 LEU B C 1
ATOM 3763 O O . LEU B 1 49 ? 9.891 -8.633 -26.438 1 87 49 LEU B O 1
ATOM 3767 N N . ALA B 1 50 ? 10 -8.422 -24.234 1 86.44 50 ALA B N 1
ATOM 3768 C CA . ALA B 1 50 ? 11.445 -8.195 -24.219 1 86.44 50 ALA B CA 1
ATOM 3769 C C . ALA B 1 50 ? 12.203 -9.438 -24.688 1 86.44 50 ALA B C 1
ATOM 3771 O O . ALA B 1 50 ? 13.18 -9.328 -25.422 1 86.44 50 ALA B O 1
ATOM 3772 N N . ALA B 1 51 ? 11.75 -10.547 -24.312 1 81.19 51 ALA B N 1
ATOM 3773 C CA . ALA B 1 51 ? 12.414 -11.805 -24.656 1 81.19 51 ALA B CA 1
ATOM 3774 C C . ALA B 1 51 ? 12.234 -12.141 -26.141 1 81.19 51 ALA B C 1
ATOM 3776 O O . ALA B 1 51 ? 13.156 -12.633 -26.781 1 81.19 51 ALA B O 1
ATOM 3777 N N . ILE B 1 52 ? 11.055 -11.875 -26.594 1 82.31 52 ILE B N 1
ATOM 3778 C CA . ILE B 1 52 ? 10.766 -12.156 -28 1 82.31 52 ILE B CA 1
ATOM 3779 C C . ILE B 1 52 ? 11.562 -11.203 -28.891 1 82.31 52 ILE B C 1
ATOM 3781 O O . ILE B 1 52 ? 12.047 -11.602 -29.953 1 82.31 52 ILE B O 1
ATOM 3785 N N . GLY B 1 53 ? 11.695 -10.039 -28.469 1 86.5 53 GLY B N 1
ATOM 3786 C CA . GLY B 1 53 ? 12.359 -9.031 -29.281 1 86.5 53 GLY B CA 1
ATOM 3787 C C . GLY B 1 53 ? 13.875 -9.078 -29.172 1 86.5 53 GLY B C 1
ATOM 3788 O O . GLY B 1 53 ? 14.578 -8.516 -30.016 1 86.5 53 GLY B O 1
ATOM 3789 N N . ASN B 1 54 ? 14.367 -9.781 -28.203 1 84.12 54 ASN B N 1
ATOM 3790 C CA . ASN B 1 54 ? 15.797 -9.75 -27.953 1 84.12 54 ASN B CA 1
ATOM 3791 C C . ASN B 1 54 ? 16.578 -10.57 -28.984 1 84.12 54 ASN B C 1
ATOM 3793 O O . ASN B 1 54 ? 15.984 -11.086 -29.938 1 84.12 54 ASN B O 1
ATOM 3797 N N . GLU B 1 55 ? 17.844 -10.656 -28.875 1 80.5 55 GLU B N 1
ATOM 3798 C CA . GLU B 1 55 ? 18.719 -11.203 -29.891 1 80.5 55 GLU B CA 1
ATOM 3799 C C . GLU B 1 55 ? 18.562 -12.719 -30.016 1 80.5 55 GLU B C 1
ATOM 3801 O O . GLU B 1 55 ? 18.891 -13.305 -31.047 1 80.5 55 GLU B O 1
ATOM 3806 N N . THR B 1 56 ? 18 -13.359 -29.078 1 73.75 56 THR B N 1
ATOM 3807 C CA . THR B 1 56 ? 17.859 -14.812 -29.094 1 73.75 56 THR B CA 1
ATOM 3808 C C . THR B 1 56 ? 16.609 -15.227 -29.859 1 73.75 56 THR B C 1
ATOM 3810 O O . THR B 1 56 ? 16.438 -16.391 -30.188 1 73.75 56 THR B O 1
ATOM 3813 N N . ALA B 1 57 ? 15.781 -14.242 -30.172 1 81.19 57 ALA B N 1
ATOM 3814 C CA . ALA B 1 57 ? 14.555 -14.539 -30.906 1 81.19 57 ALA B CA 1
ATOM 3815 C C . ALA B 1 57 ? 14.469 -13.688 -32.188 1 81.19 57 ALA B C 1
ATOM 3817 O O . ALA B 1 57 ? 15.156 -13.961 -33.156 1 81.19 57 ALA B O 1
ATOM 3818 N N . LEU B 1 58 ? 13.656 -12.508 -32.094 1 88.06 58 LEU B N 1
ATOM 3819 C CA . LEU B 1 58 ? 13.43 -11.711 -33.281 1 88.06 58 LEU B CA 1
ATOM 3820 C C . LEU B 1 58 ? 14.594 -10.758 -33.531 1 88.06 58 LEU B C 1
ATOM 3822 O O . LEU B 1 58 ? 14.742 -10.234 -34.656 1 88.06 58 LEU B O 1
ATOM 3826 N N . GLY B 1 59 ? 15.328 -10.484 -32.531 1 87.44 59 GLY B N 1
ATOM 3827 C CA . GLY B 1 59 ? 16.531 -9.68 -32.688 1 87.44 59 GLY B CA 1
ATOM 3828 C C . GLY B 1 59 ? 16.234 -8.211 -32.938 1 87.44 59 GLY B C 1
ATOM 3829 O O . GLY B 1 59 ? 17 -7.535 -33.625 1 87.44 59 GLY B O 1
ATOM 3830 N N . TRP B 1 60 ? 15.109 -7.758 -32.5 1 91.75 60 TRP B N 1
ATOM 3831 C CA . TRP B 1 60 ? 14.766 -6.355 -32.688 1 91.75 60 TRP B CA 1
ATOM 3832 C C . TRP B 1 60 ? 15.68 -5.457 -31.859 1 91.75 60 TRP B C 1
ATOM 3834 O O . TRP B 1 60 ? 15.938 -4.309 -32.25 1 91.75 60 TRP B O 1
ATOM 3844 N N . PHE B 1 61 ? 16.156 -5.84 -30.688 1 91.5 61 PHE B N 1
ATOM 3845 C CA . PHE B 1 61 ? 17.078 -5.164 -29.797 1 91.5 61 PHE B CA 1
ATOM 3846 C C . PHE B 1 61 ? 17.938 -6.176 -29.031 1 91.5 61 PHE B C 1
ATOM 3848 O O . PHE B 1 61 ? 17.719 -7.383 -29.156 1 91.5 61 PHE B O 1
ATOM 3855 N N . LYS B 1 62 ? 18.969 -5.648 -28.453 1 87.44 62 LYS B N 1
ATOM 3856 C CA . LYS B 1 62 ? 19.875 -6.504 -27.688 1 87.44 62 LYS B CA 1
ATOM 3857 C C . LYS B 1 62 ? 19.625 -6.355 -26.188 1 87.44 62 LYS B C 1
ATOM 3859 O O . LYS B 1 62 ? 19.172 -5.309 -25.734 1 87.44 62 LYS B O 1
ATOM 3864 N N . THR B 1 63 ? 19.922 -7.449 -25.5 1 82.31 63 THR B N 1
ATOM 3865 C CA . THR B 1 63 ? 19.859 -7.387 -24.031 1 82.31 63 THR B CA 1
ATOM 3866 C C . THR B 1 63 ? 20.781 -6.285 -23.5 1 82.31 63 THR B C 1
ATOM 3868 O O . THR B 1 63 ? 21.938 -6.176 -23.922 1 82.31 63 THR B O 1
ATOM 3871 N N . GLY B 1 64 ? 20.188 -5.441 -22.656 1 81.69 64 GLY B N 1
ATOM 3872 C CA . GLY B 1 64 ? 20.984 -4.355 -22.109 1 81.69 64 GLY B CA 1
ATOM 3873 C C . GLY B 1 64 ? 20.766 -3.033 -22.812 1 81.69 64 GLY B C 1
ATOM 3874 O O . GLY B 1 64 ? 21.078 -1.971 -22.266 1 81.69 64 GLY B O 1
ATOM 3875 N N . ASP B 1 65 ? 20.219 -3.135 -24.047 1 88.56 65 ASP B N 1
ATOM 3876 C CA . ASP B 1 65 ? 19.875 -1.908 -24.75 1 88.56 65 ASP B CA 1
ATOM 3877 C C . ASP B 1 65 ? 18.766 -1.144 -24.031 1 88.56 65 ASP B C 1
ATOM 3879 O O . ASP B 1 65 ? 18.094 -1.693 -23.156 1 88.56 65 ASP B O 1
ATOM 3883 N N . ALA B 1 66 ? 18.625 0.107 -24.438 1 86.81 66 ALA B N 1
ATOM 3884 C CA . ALA B 1 66 ? 17.656 0.992 -23.797 1 86.81 66 ALA B CA 1
ATOM 3885 C C . ALA B 1 66 ? 16.234 0.446 -23.953 1 86.81 66 ALA B C 1
ATOM 3887 O O . ALA B 1 66 ? 15.43 0.529 -23.016 1 86.81 66 ALA B O 1
ATOM 3888 N N . VAL B 1 67 ? 16 -0.092 -25.094 1 89.94 67 VAL B N 1
ATOM 3889 C CA . VAL B 1 67 ? 14.664 -0.612 -25.375 1 89.94 67 VAL B CA 1
ATOM 3890 C C . VAL B 1 67 ? 14.391 -1.829 -24.5 1 89.94 67 VAL B C 1
ATOM 3892 O O . VAL B 1 67 ? 13.336 -1.926 -23.859 1 89.94 67 VAL B O 1
ATOM 3895 N N . TYR B 1 68 ? 15.367 -2.756 -24.438 1 88.75 68 TYR B N 1
ATOM 3896 C CA . TYR B 1 68 ? 15.242 -3.947 -23.609 1 88.75 68 TYR B CA 1
ATOM 3897 C C . TYR B 1 68 ? 15.062 -3.57 -22.141 1 88.75 68 TYR B C 1
ATOM 3899 O O . TYR B 1 68 ? 14.18 -4.102 -21.453 1 88.75 68 TYR B O 1
ATOM 3907 N N . ASN B 1 69 ? 15.852 -2.658 -21.719 1 87.88 69 ASN B N 1
ATOM 3908 C CA . ASN B 1 69 ? 15.812 -2.244 -20.312 1 87.88 69 ASN B CA 1
ATOM 3909 C C . ASN B 1 69 ? 14.484 -1.575 -19.969 1 87.88 69 ASN B C 1
ATOM 3911 O O . ASN B 1 69 ? 13.961 -1.763 -18.875 1 87.88 69 ASN B O 1
ATOM 3915 N N . THR B 1 70 ? 13.977 -0.849 -20.875 1 91 70 THR B N 1
ATOM 3916 C CA . THR B 1 70 ? 12.695 -0.19 -20.656 1 91 70 THR B CA 1
ATOM 3917 C C . THR B 1 70 ? 11.562 -1.212 -20.625 1 91 70 THR B C 1
ATOM 3919 O O . THR B 1 70 ? 10.688 -1.146 -19.75 1 91 70 THR B O 1
ATOM 3922 N N . LEU B 1 71 ? 11.617 -2.152 -21.516 1 90.75 71 LEU B N 1
ATOM 3923 C CA . LEU B 1 71 ? 10.555 -3.146 -21.641 1 90.75 71 LEU B CA 1
ATOM 3924 C C . LEU B 1 71 ? 10.531 -4.062 -20.422 1 90.75 71 LEU B C 1
ATOM 3926 O O . LEU B 1 71 ? 9.469 -4.562 -20.031 1 90.75 71 LEU B O 1
ATOM 3930 N N . THR B 1 72 ? 11.648 -4.246 -19.734 1 89.06 72 THR B N 1
ATOM 3931 C CA . THR B 1 72 ? 11.719 -5.195 -18.641 1 89.06 72 THR B CA 1
ATOM 3932 C C . THR B 1 72 ? 11.367 -4.516 -17.312 1 89.06 72 THR B C 1
ATOM 3934 O O . THR B 1 72 ? 11.156 -5.188 -16.297 1 89.06 72 THR B O 1
ATOM 3937 N N . LEU B 1 73 ? 11.164 -3.25 -17.297 1 92.69 73 LEU B N 1
ATOM 3938 C CA . LEU B 1 73 ? 10.961 -2.484 -16.078 1 92.69 73 LEU B CA 1
ATOM 3939 C C . LEU B 1 73 ? 9.695 -2.938 -15.352 1 92.69 73 LEU B C 1
ATOM 3941 O O . LEU B 1 73 ? 9.703 -3.154 -14.141 1 92.69 73 LEU B O 1
ATOM 3945 N N . PRO B 1 74 ? 8.594 -3.088 -16.109 1 92.56 74 PRO B N 1
ATOM 3946 C CA . PRO B 1 74 ? 7.379 -3.514 -15.406 1 92.56 74 PRO B CA 1
ATOM 3947 C C . PRO B 1 74 ? 7.555 -4.848 -14.695 1 92.56 74 PRO B C 1
ATOM 3949 O O . PRO B 1 74 ? 7.031 -5.035 -13.594 1 92.56 74 PRO B O 1
ATOM 3952 N N . PHE B 1 75 ? 8.258 -5.727 -15.336 1 89.25 75 PHE B N 1
ATOM 3953 C CA . PHE B 1 75 ? 8.539 -7.012 -14.703 1 89.25 75 PHE B CA 1
ATOM 3954 C C . PHE B 1 75 ? 9.359 -6.82 -13.43 1 89.25 75 PHE B C 1
ATOM 3956 O O . PHE B 1 75 ? 9.062 -7.43 -12.398 1 89.25 75 PHE B O 1
ATOM 3963 N N . ARG B 1 76 ? 10.328 -6.055 -13.461 1 89.69 76 ARG B N 1
ATOM 3964 C CA . ARG B 1 76 ? 11.195 -5.82 -12.312 1 89.69 76 ARG B CA 1
ATOM 3965 C C . ARG B 1 76 ? 10.414 -5.207 -11.156 1 89.69 76 ARG B C 1
ATOM 3967 O O . ARG B 1 76 ? 10.586 -5.609 -10 1 89.69 76 ARG B O 1
ATOM 3974 N N . TYR B 1 77 ? 9.539 -4.273 -11.43 1 93.19 77 TYR B N 1
ATOM 3975 C CA . TYR B 1 77 ? 8.805 -3.604 -10.359 1 93.19 77 TYR B CA 1
ATOM 3976 C C . TYR B 1 77 ? 7.703 -4.5 -9.812 1 93.19 77 TYR B C 1
ATOM 3978 O O . TYR B 1 77 ? 7.188 -4.262 -8.711 1 93.19 77 TYR B O 1
ATOM 3986 N N . SER B 1 78 ? 7.324 -5.484 -10.555 1 90.38 78 SER B N 1
ATOM 3987 C CA . SER B 1 78 ? 6.383 -6.477 -10.047 1 90.38 78 SER B CA 1
ATOM 3988 C C . SER B 1 78 ? 7.098 -7.535 -9.211 1 90.38 78 SER B C 1
ATOM 3990 O O . SER B 1 78 ? 6.777 -7.727 -8.039 1 90.38 78 SER B O 1
ATOM 3992 N N . MET B 1 79 ? 8.211 -8.039 -9.734 1 86.56 79 MET B N 1
ATOM 3993 C CA . MET B 1 79 ? 8.82 -9.227 -9.148 1 86.56 79 MET B CA 1
ATOM 3994 C C . MET B 1 79 ? 9.844 -8.852 -8.086 1 86.56 79 MET B C 1
ATOM 3996 O O . MET B 1 79 ? 9.977 -9.531 -7.07 1 86.56 79 MET B O 1
ATOM 4000 N N . ASP B 1 80 ? 10.641 -7.828 -8.328 1 89.44 80 ASP B N 1
ATOM 4001 C CA . ASP B 1 80 ? 11.695 -7.461 -7.391 1 89.44 80 ASP B CA 1
ATOM 4002 C C . ASP B 1 80 ? 11.102 -6.891 -6.102 1 89.44 80 ASP B C 1
ATOM 4004 O O . ASP B 1 80 ? 11.797 -6.793 -5.086 1 89.44 80 ASP B O 1
ATOM 4008 N N . PHE B 1 81 ? 9.805 -6.543 -6.148 1 94.12 81 PHE B N 1
ATOM 4009 C CA . PHE B 1 81 ? 9.133 -5.992 -4.977 1 94.12 81 PHE B CA 1
ATOM 4010 C C . PHE B 1 81 ? 7.926 -6.84 -4.598 1 94.12 81 PHE B C 1
ATOM 4012 O O . PHE B 1 81 ? 7.031 -6.375 -3.889 1 94.12 81 PHE B O 1
ATOM 4019 N N . ILE B 1 82 ? 7.863 -7.996 -5.047 1 92.75 82 ILE B N 1
ATOM 4020 C CA . ILE B 1 82 ? 6.66 -8.812 -4.934 1 92.75 82 ILE B CA 1
ATOM 4021 C C . ILE B 1 82 ? 6.309 -9.016 -3.461 1 92.75 82 ILE B C 1
ATOM 4023 O O . ILE B 1 82 ? 5.133 -9.102 -3.102 1 92.75 82 ILE B O 1
ATOM 4027 N N . SER B 1 83 ? 7.297 -9.086 -2.539 1 94.81 83 SER B N 1
ATOM 4028 C CA . SER B 1 83 ? 7.039 -9.336 -1.125 1 94.81 83 SER B CA 1
ATOM 4029 C C . SER B 1 83 ? 6.297 -8.172 -0.479 1 94.81 83 SER B C 1
ATOM 4031 O O . SER B 1 83 ? 5.488 -8.375 0.428 1 94.81 83 SER B O 1
ATOM 4033 N N . ILE B 1 84 ? 6.574 -6.977 -0.922 1 96.31 84 ILE B N 1
ATOM 4034 C CA . ILE B 1 84 ? 5.887 -5.82 -0.364 1 96.31 84 ILE B CA 1
ATOM 4035 C C . ILE B 1 84 ? 4.438 -5.801 -0.846 1 96.31 84 ILE B C 1
ATOM 4037 O O . ILE B 1 84 ? 3.529 -5.449 -0.089 1 96.31 84 ILE B O 1
ATOM 4041 N N . TRP B 1 85 ? 4.242 -6.129 -2.127 1 96.88 85 TRP B N 1
ATOM 4042 C CA . TRP B 1 85 ? 2.885 -6.16 -2.658 1 96.88 85 TRP B CA 1
ATOM 4043 C C . TRP B 1 85 ? 2.047 -7.219 -1.948 1 96.88 85 TRP B C 1
ATOM 4045 O O . TRP B 1 85 ? 0.888 -6.973 -1.603 1 96.88 85 TRP B O 1
ATOM 4055 N N . VAL B 1 86 ? 2.686 -8.352 -1.688 1 94.38 86 VAL B N 1
ATOM 4056 C CA . VAL B 1 86 ? 1.996 -9.414 -0.969 1 94.38 86 VAL B CA 1
ATOM 4057 C C . VAL B 1 86 ? 1.646 -8.945 0.441 1 94.38 86 VAL B C 1
ATOM 4059 O O . VAL B 1 86 ? 0.538 -9.188 0.925 1 94.38 86 VAL B O 1
ATOM 4062 N N . ALA B 1 87 ? 2.564 -8.312 1.062 1 97.19 87 ALA B N 1
ATOM 4063 C CA . ALA B 1 87 ? 2.334 -7.828 2.422 1 97.19 87 ALA B CA 1
ATOM 4064 C C . ALA B 1 87 ? 1.121 -6.902 2.477 1 97.19 87 ALA B C 1
ATOM 4066 O O . ALA B 1 87 ? 0.302 -7 3.395 1 97.19 87 ALA B O 1
ATOM 4067 N N . ILE B 1 88 ? 0.981 -6.059 1.496 1 98.31 88 ILE B N 1
ATOM 4068 C CA . ILE B 1 88 ? -0.098 -5.074 1.469 1 98.31 88 ILE B CA 1
ATOM 4069 C C . ILE B 1 88 ? -1.432 -5.781 1.231 1 98.31 88 ILE B C 1
ATOM 4071 O O . ILE B 1 88 ? -2.379 -5.605 2 1 98.31 88 ILE B O 1
ATOM 4075 N N . PHE B 1 89 ? -1.516 -6.629 0.2 1 97.62 89 PHE B N 1
ATOM 4076 C CA . PHE B 1 89 ? -2.758 -7.32 -0.119 1 97.62 89 PHE B CA 1
ATOM 4077 C C . PHE B 1 89 ? -3.162 -8.258 1.014 1 97.62 89 PHE B C 1
ATOM 4079 O O . PHE B 1 89 ? -4.32 -8.273 1.431 1 97.62 89 PHE B O 1
ATOM 4086 N N . PHE B 1 90 ? -2.189 -9.031 1.519 1 97.88 90 PHE B N 1
ATOM 4087 C CA . PHE B 1 90 ? -2.445 -10.008 2.566 1 97.88 90 PHE B CA 1
ATOM 4088 C C . PHE B 1 90 ? -2.914 -9.328 3.846 1 97.88 90 PHE B C 1
ATOM 4090 O O . PHE B 1 90 ? -3.916 -9.727 4.438 1 97.88 90 PHE B O 1
ATOM 4097 N N . ALA B 1 91 ? -2.246 -8.305 4.242 1 98.69 91 ALA B N 1
ATOM 4098 C CA . ALA B 1 91 ? -2.623 -7.582 5.453 1 98.69 91 ALA B CA 1
ATOM 4099 C C . ALA B 1 91 ? -4.008 -6.957 5.312 1 98.69 91 ALA B C 1
ATOM 4101 O O . ALA B 1 91 ? -4.801 -6.969 6.262 1 98.69 91 ALA B O 1
ATOM 4102 N N . TYR B 1 92 ? -4.301 -6.41 4.16 1 98.31 92 TYR B N 1
ATOM 4103 C CA . TYR B 1 92 ? -5.609 -5.812 3.918 1 98.31 92 TYR B CA 1
ATOM 4104 C C . TYR B 1 92 ? -6.715 -6.848 4.07 1 98.31 92 TYR B C 1
ATOM 4106 O O . TYR B 1 92 ? -7.691 -6.617 4.789 1 98.31 92 TYR B O 1
ATOM 4114 N N . HIS B 1 93 ? -6.547 -7.957 3.408 1 96.88 93 HIS B N 1
ATOM 4115 C CA . HIS B 1 93 ? -7.57 -9 3.449 1 96.88 93 HIS B CA 1
ATOM 4116 C C . HIS B 1 93 ? -7.672 -9.617 4.84 1 96.88 93 HIS B C 1
ATOM 4118 O O . HIS B 1 93 ? -8.766 -9.953 5.297 1 96.88 93 HIS B O 1
ATOM 4124 N N . TYR B 1 94 ? -6.535 -9.836 5.465 1 98.06 94 TYR B N 1
ATOM 4125 C CA . TYR B 1 94 ? -6.535 -10.406 6.809 1 98.06 94 TYR B CA 1
ATOM 4126 C C . TYR B 1 94 ? -7.258 -9.492 7.785 1 98.06 94 TYR B C 1
ATOM 4128 O O . TYR B 1 94 ? -8.117 -9.938 8.547 1 98.06 94 TYR B O 1
ATOM 4136 N N . ALA B 1 95 ? -6.934 -8.195 7.75 1 98.25 95 ALA B N 1
ATOM 4137 C CA . ALA B 1 95 ? -7.605 -7.219 8.609 1 98.25 95 ALA B CA 1
ATOM 4138 C C . ALA B 1 95 ? -9.102 -7.156 8.297 1 98.25 95 ALA B C 1
ATOM 4140 O O . ALA B 1 95 ? -9.93 -7.082 9.211 1 98.25 95 ALA B O 1
ATOM 4141 N N . LYS B 1 96 ? -9.43 -7.105 7.055 1 96.88 96 LYS B N 1
ATOM 4142 C CA . LYS B 1 96 ? -10.828 -7.082 6.629 1 96.88 96 LYS B CA 1
ATOM 4143 C C . LYS B 1 96 ? -11.586 -8.305 7.145 1 96.88 96 LYS B C 1
ATOM 4145 O O . LYS B 1 96 ? -12.688 -8.18 7.672 1 96.88 96 LYS B O 1
ATOM 4150 N N . ASN B 1 97 ? -11 -9.484 7.012 1 96.12 97 ASN B N 1
ATOM 4151 C CA . ASN B 1 97 ? -11.641 -10.727 7.422 1 96.12 97 ASN B CA 1
ATOM 4152 C C . ASN B 1 97 ? -11.766 -10.82 8.938 1 96.12 97 ASN B C 1
ATOM 4154 O O . ASN B 1 97 ? -12.672 -11.484 9.453 1 96.12 97 ASN B O 1
ATOM 4158 N N . LEU B 1 98 ? -10.891 -10.156 9.633 1 96.94 98 LEU B N 1
ATOM 4159 C CA . LEU B 1 98 ? -10.984 -10.086 11.086 1 96.94 98 LEU B CA 1
ATOM 4160 C C . LEU B 1 98 ? -11.906 -8.953 11.523 1 96.94 98 LEU B C 1
ATOM 4162 O O . LEU B 1 98 ? -12.055 -8.68 12.711 1 96.94 98 LEU B O 1
ATOM 4166 N N . LYS B 1 99 ? -12.453 -8.195 10.602 1 95.56 99 LYS B N 1
ATOM 4167 C CA . LYS B 1 99 ? -13.445 -7.148 10.805 1 95.56 99 LYS B CA 1
ATOM 4168 C C . LYS B 1 99 ? -12.844 -5.949 11.523 1 95.56 99 LYS B C 1
ATOM 4170 O O . LYS B 1 99 ? -13.5 -5.34 12.375 1 95.56 99 LYS B O 1
ATOM 4175 N N . LEU B 1 100 ? -11.617 -5.715 11.195 1 95.12 100 LEU B N 1
ATOM 4176 C CA . LEU B 1 100 ? -11.016 -4.484 11.703 1 95.12 100 LEU B CA 1
ATOM 4177 C C . LEU B 1 100 ? -11.586 -3.268 10.984 1 95.12 100 LEU B C 1
ATOM 4179 O O . LEU B 1 100 ? -11.969 -3.355 9.812 1 95.12 100 LEU B O 1
ATOM 4183 N N . LYS B 1 101 ? -11.57 -2.133 11.617 1 89.5 101 LYS B N 1
ATOM 4184 C CA . LYS B 1 101 ? -12.266 -0.938 11.141 1 89.5 101 LYS B CA 1
ATOM 4185 C C . LYS B 1 101 ? -11.578 -0.354 9.914 1 89.5 101 LYS B C 1
ATOM 4187 O O . LYS B 1 101 ? -12.25 0.16 9.008 1 89.5 101 LYS B O 1
ATOM 4192 N N . SER B 1 102 ? -10.328 -0.338 9.898 1 92.94 102 SER B N 1
ATOM 4193 C CA . SER B 1 102 ? -9.609 0.289 8.797 1 92.94 102 SER B CA 1
ATOM 4194 C C . SER B 1 102 ? -8.539 -0.644 8.227 1 92.94 102 SER B C 1
ATOM 4196 O O . SER B 1 102 ? -7.352 -0.467 8.5 1 92.94 102 SER B O 1
ATOM 4198 N N . PRO B 1 103 ? -8.914 -1.516 7.316 1 96.44 103 PRO B N 1
ATOM 4199 C CA . PRO B 1 103 ? -7.969 -2.498 6.77 1 96.44 103 PRO B CA 1
ATOM 4200 C C . PRO B 1 103 ? -6.801 -1.849 6.031 1 96.44 103 PRO B C 1
ATOM 4202 O O . PRO B 1 103 ? -5.695 -2.391 6.023 1 96.44 103 PRO B O 1
ATOM 4205 N N . ILE B 1 104 ? -7.027 -0.664 5.445 1 97.31 104 ILE B N 1
ATOM 4206 C CA . ILE B 1 104 ? -5.98 -0.003 4.676 1 97.31 104 ILE B CA 1
ATOM 4207 C C . ILE B 1 104 ? -4.871 0.465 5.613 1 97.31 104 ILE B C 1
ATOM 4209 O O . ILE B 1 104 ? -3.693 0.464 5.246 1 97.31 104 ILE B O 1
ATOM 4213 N N . MET B 1 105 ? -5.188 0.834 6.875 1 96.38 105 MET B N 1
ATOM 4214 C CA . MET B 1 105 ? -4.18 1.216 7.863 1 96.38 105 MET B CA 1
ATOM 4215 C C . MET B 1 105 ? -3.268 0.04 8.188 1 96.38 105 MET B C 1
ATOM 4217 O O . MET B 1 105 ? -2.047 0.196 8.258 1 96.38 105 MET B O 1
ATOM 4221 N N . ALA B 1 106 ? -3.932 -1.121 8.359 1 97 106 ALA B N 1
ATOM 4222 C CA . ALA B 1 106 ? -3.16 -2.328 8.641 1 97 106 ALA B CA 1
ATOM 4223 C C . ALA B 1 106 ? -2.236 -2.674 7.473 1 97 106 ALA B C 1
ATOM 4225 O O . ALA B 1 106 ? -1.108 -3.125 7.684 1 97 106 ALA B O 1
ATOM 4226 N N . ALA B 1 107 ? -2.727 -2.504 6.234 1 98.25 107 ALA B N 1
ATOM 4227 C CA . ALA B 1 107 ? -1.941 -2.793 5.039 1 98.25 107 ALA B CA 1
ATOM 4228 C C . ALA B 1 107 ? -0.688 -1.925 4.98 1 98.25 107 ALA B C 1
ATOM 4230 O O . ALA B 1 107 ? 0.418 -2.434 4.781 1 98.25 107 ALA B O 1
ATOM 4231 N N . VAL B 1 108 ? -0.791 -0.643 5.203 1 97.81 108 VAL B N 1
ATOM 4232 C CA . VAL B 1 108 ? 0.34 0.275 5.105 1 97.81 108 VAL B CA 1
ATOM 4233 C C . VAL B 1 108 ? 1.27 0.082 6.301 1 97.81 108 VAL B C 1
ATOM 4235 O O . VAL B 1 108 ? 2.494 0.112 6.152 1 97.81 108 VAL B O 1
ATOM 4238 N N . ASP B 1 109 ? 0.676 -0.102 7.516 1 96.81 109 ASP B N 1
ATOM 4239 C CA . ASP B 1 109 ? 1.484 -0.38 8.695 1 96.81 109 ASP B CA 1
ATOM 4240 C C . ASP B 1 109 ? 2.359 -1.614 8.484 1 96.81 109 ASP B C 1
ATOM 4242 O O . ASP B 1 109 ? 3.523 -1.632 8.891 1 96.81 109 ASP B O 1
ATOM 4246 N N . THR B 1 110 ? 1.769 -2.602 7.902 1 98 110 THR B N 1
ATOM 4247 C CA . THR B 1 110 ? 2.502 -3.83 7.621 1 98 110 THR B CA 1
ATOM 4248 C C . THR B 1 110 ? 3.613 -3.578 6.605 1 98 110 THR B C 1
ATOM 4250 O O . THR B 1 110 ? 4.727 -4.082 6.758 1 98 110 THR B O 1
ATOM 4253 N N . ALA B 1 111 ? 3.303 -2.836 5.539 1 97.75 111 ALA B N 1
ATOM 4254 C CA . ALA B 1 111 ? 4.293 -2.531 4.508 1 97.75 111 ALA B CA 1
ATOM 4255 C C . ALA B 1 111 ? 5.484 -1.778 5.094 1 97.75 111 ALA B C 1
ATOM 4257 O O . ALA B 1 111 ? 6.637 -2.086 4.781 1 97.75 111 ALA B O 1
ATOM 4258 N N . VAL B 1 112 ? 5.23 -0.818 5.945 1 96.94 112 VAL B N 1
ATOM 4259 C CA . VAL B 1 112 ? 6.285 -0.024 6.566 1 96.94 112 VAL B CA 1
ATOM 4260 C C . VAL B 1 112 ? 7.137 -0.913 7.469 1 96.94 112 VAL B C 1
ATOM 4262 O O . VAL B 1 112 ? 8.367 -0.837 7.445 1 96.94 112 VAL B O 1
ATOM 4265 N N . THR B 1 113 ? 6.473 -1.71 8.281 1 96.75 113 THR B N 1
ATOM 4266 C CA . THR B 1 113 ? 7.18 -2.617 9.18 1 96.75 113 THR B CA 1
ATOM 4267 C C . THR B 1 113 ? 8 -3.631 8.383 1 96.75 113 THR B C 1
ATOM 4269 O O . THR B 1 113 ? 9.125 -3.957 8.766 1 96.75 113 THR B O 1
ATOM 4272 N N . PHE B 1 114 ? 7.426 -4.121 7.316 1 96.75 114 PHE B N 1
ATOM 4273 C CA . PHE B 1 114 ? 8.148 -5.055 6.461 1 96.75 114 PHE B CA 1
ATOM 4274 C C . PHE B 1 114 ? 9.406 -4.41 5.898 1 96.75 114 PHE B C 1
ATOM 4276 O O . PHE B 1 114 ? 10.477 -5.023 5.895 1 96.75 114 PHE B O 1
ATOM 4283 N N . MET B 1 115 ? 9.258 -3.191 5.398 1 95.06 115 MET B N 1
ATOM 4284 C CA . MET B 1 115 ? 10.406 -2.471 4.852 1 95.06 115 MET B CA 1
ATOM 4285 C C . MET B 1 115 ? 11.477 -2.26 5.914 1 95.06 115 MET B C 1
ATOM 4287 O O . MET B 1 115 ? 12.672 -2.342 5.625 1 95.06 115 MET B O 1
ATOM 4291 N N . LEU B 1 116 ? 11.07 -1.984 7.078 1 94.19 116 LEU B N 1
ATOM 4292 C CA . LEU B 1 116 ? 11.992 -1.79 8.188 1 94.19 116 LEU B CA 1
ATOM 4293 C C . LEU B 1 116 ? 12.82 -3.045 8.43 1 94.19 116 LEU B C 1
ATOM 4295 O O . LEU B 1 116 ? 14.016 -2.957 8.742 1 94.19 116 LEU B O 1
ATOM 4299 N N . VAL B 1 117 ? 12.219 -4.145 8.195 1 92.44 117 VAL B N 1
ATOM 4300 C CA . VAL B 1 117 ? 12.844 -5.426 8.5 1 92.44 117 VAL B CA 1
ATOM 4301 C C . VAL B 1 117 ? 13.641 -5.91 7.293 1 92.44 117 VAL B C 1
ATOM 4303 O O . VAL B 1 117 ? 14.766 -6.41 7.441 1 92.44 117 VAL B O 1
ATOM 4306 N N . ALA B 1 118 ? 13.078 -5.668 6.098 1 91.5 118 ALA B N 1
ATOM 4307 C CA . ALA B 1 118 ? 13.602 -6.352 4.914 1 91.5 118 ALA B CA 1
ATOM 4308 C C . ALA B 1 118 ? 14.375 -5.387 4.02 1 91.5 118 ALA B C 1
ATOM 4310 O O . ALA B 1 118 ? 15.156 -5.812 3.166 1 91.5 118 ALA B O 1
ATOM 4311 N N . GLY B 1 119 ? 14.07 -4.121 4.191 1 87.88 119 GLY B N 1
ATOM 4312 C CA . GLY B 1 119 ? 14.727 -3.139 3.346 1 87.88 119 GLY B CA 1
ATOM 4313 C C . GLY B 1 119 ? 16 -2.586 3.961 1 87.88 119 GLY B C 1
ATOM 4314 O O . GLY B 1 119 ? 15.945 -1.75 4.867 1 87.88 119 GLY B O 1
ATOM 4315 N N . ALA B 1 120 ? 17.109 -2.971 3.457 1 86.44 120 ALA B N 1
ATOM 4316 C CA . ALA B 1 120 ? 18.391 -2.49 3.988 1 86.44 120 ALA B CA 1
ATOM 4317 C C . ALA B 1 120 ? 18.859 -1.251 3.232 1 86.44 120 ALA B C 1
ATOM 4319 O O . ALA B 1 120 ? 19.047 -1.291 2.014 1 86.44 120 ALA B O 1
ATOM 4320 N N . PHE B 1 121 ? 19.047 -0.188 3.971 1 88 121 PHE B N 1
ATOM 4321 C CA . PHE B 1 121 ? 19.578 1.033 3.383 1 88 121 PHE B CA 1
ATOM 4322 C C . PHE B 1 121 ? 21.047 0.857 3.023 1 88 121 PHE B C 1
ATOM 4324 O O . PHE B 1 121 ? 21.797 0.201 3.75 1 88 121 PHE B O 1
ATOM 4331 N N . VAL B 1 122 ? 21.422 1.34 1.905 1 85.44 122 VAL B N 1
ATOM 4332 C CA . VAL B 1 122 ? 22.812 1.453 1.487 1 85.44 122 VAL B CA 1
ATOM 4333 C C . VAL B 1 122 ? 23.156 2.916 1.211 1 85.44 122 VAL B C 1
ATOM 4335 O O . VAL B 1 122 ? 22.703 3.484 0.211 1 85.44 122 VAL B O 1
ATOM 4338 N N . ASP B 1 123 ? 23.906 3.49 2.16 1 81.5 123 ASP B N 1
ATOM 4339 C CA . ASP B 1 123 ? 24.25 4.902 2.021 1 81.5 123 ASP B CA 1
ATOM 4340 C C . ASP B 1 123 ? 25.75 5.086 1.792 1 81.5 123 ASP B C 1
ATOM 4342 O O . ASP B 1 123 ? 26.578 4.508 2.512 1 81.5 123 ASP B O 1
ATOM 4346 N N . THR B 1 124 ? 26.047 5.645 0.664 1 78.12 124 THR B N 1
ATOM 4347 C CA . THR B 1 124 ? 27.391 6.113 0.37 1 78.12 124 THR B CA 1
ATOM 4348 C C . THR B 1 124 ? 27.406 7.621 0.138 1 78.12 124 THR B C 1
ATOM 4350 O O . THR B 1 124 ? 26.375 8.281 0.271 1 78.12 124 THR B O 1
ATOM 4353 N N . GLU B 1 125 ? 28.469 8.234 0.005 1 69.5 125 GLU B N 1
ATOM 4354 C CA . GLU B 1 125 ? 28.578 9.672 -0.223 1 69.5 125 GLU B CA 1
ATOM 4355 C C . GLU B 1 125 ? 27.734 10.094 -1.431 1 69.5 125 GLU B C 1
ATOM 4357 O O . GLU B 1 125 ? 27.172 11.188 -1.441 1 69.5 125 GLU B O 1
ATOM 4362 N N . LYS B 1 126 ? 27.719 9.172 -2.393 1 69.06 126 LYS B N 1
ATOM 4363 C CA . LYS B 1 126 ? 27.109 9.578 -3.65 1 69.06 126 LYS B CA 1
ATOM 4364 C C . LYS B 1 126 ? 25.797 8.82 -3.887 1 69.06 126 LYS B C 1
ATOM 4366 O O . LYS B 1 126 ? 25.125 9.047 -4.891 1 69.06 126 LYS B O 1
ATOM 4371 N N . PHE B 1 127 ? 25.438 7.957 -2.885 1 76.44 127 PHE B N 1
ATOM 4372 C CA . PHE B 1 127 ? 24.297 7.109 -3.188 1 76.44 127 PHE B CA 1
ATOM 4373 C C . PHE B 1 127 ? 23.516 6.777 -1.919 1 76.44 127 PHE B C 1
ATOM 4375 O O . PHE B 1 127 ? 24.109 6.461 -0.886 1 76.44 127 PHE B O 1
ATOM 4382 N N . SER B 1 128 ? 22.281 7.125 -1.935 1 81.12 128 SER B N 1
ATOM 4383 C CA . SER B 1 128 ? 21.328 6.641 -0.928 1 81.12 128 SER B CA 1
ATOM 4384 C C . SER B 1 128 ? 20.281 5.73 -1.548 1 81.12 128 SER B C 1
ATOM 4386 O O . SER B 1 128 ? 19.5 6.16 -2.398 1 81.12 128 SER B O 1
ATOM 4388 N N . GLY B 1 129 ? 20.438 4.465 -1.19 1 86.69 129 GLY B N 1
ATOM 4389 C CA . GLY B 1 129 ? 19.531 3.525 -1.838 1 86.69 129 GLY B CA 1
ATOM 4390 C C . GLY B 1 129 ? 19.125 2.371 -0.94 1 86.69 129 GLY B C 1
ATOM 4391 O O . GLY B 1 129 ? 19.359 2.406 0.269 1 86.69 129 GLY B O 1
ATOM 4392 N N . LEU B 1 130 ? 18.344 1.504 -1.512 1 90.5 130 LEU B N 1
ATOM 4393 C CA . LEU B 1 130 ? 17.797 0.342 -0.819 1 90.5 130 LEU B CA 1
ATOM 4394 C C . LEU B 1 130 ? 18.234 -0.951 -1.507 1 90.5 130 LEU B C 1
ATOM 4396 O O . LEU B 1 130 ? 18.172 -1.054 -2.734 1 90.5 130 LEU B O 1
ATOM 4400 N N . GLN B 1 131 ? 18.719 -1.904 -0.662 1 88.75 131 GLN B N 1
ATOM 4401 C CA . GLN B 1 131 ? 19 -3.234 -1.187 1 88.75 131 GLN B CA 1
ATOM 4402 C C . GLN B 1 131 ? 17.719 -4.035 -1.403 1 88.75 131 GLN B C 1
ATOM 4404 O O . GLN B 1 131 ? 16.812 -3.982 -0.581 1 88.75 131 GLN B O 1
ATOM 4409 N N . LEU B 1 132 ? 17.672 -4.836 -2.48 1 88.44 132 LEU B N 1
ATOM 4410 C CA . LEU B 1 132 ? 16.422 -5.453 -2.898 1 88.44 132 LEU B CA 1
ATOM 4411 C C . LEU B 1 132 ? 16.359 -6.914 -2.473 1 88.44 132 LEU B C 1
ATOM 4413 O O . LEU B 1 132 ? 15.336 -7.578 -2.662 1 88.44 132 LEU B O 1
ATOM 4417 N N . ASP B 1 133 ? 17.297 -7.52 -1.774 1 84.12 133 ASP B N 1
ATOM 4418 C CA . ASP B 1 133 ? 17.484 -8.953 -1.545 1 84.12 133 ASP B CA 1
ATOM 4419 C C . ASP B 1 133 ? 16.203 -9.57 -0.96 1 84.12 133 ASP B C 1
ATOM 4421 O O . ASP B 1 133 ? 15.766 -10.625 -1.411 1 84.12 133 ASP B O 1
ATOM 4425 N N . TYR B 1 134 ? 15.609 -8.945 -0.015 1 90.12 134 TYR B N 1
ATOM 4426 C CA . TYR B 1 134 ? 14.477 -9.555 0.672 1 90.12 134 TYR B CA 1
ATOM 4427 C C . TYR B 1 134 ? 13.172 -8.867 0.283 1 90.12 134 TYR B C 1
ATOM 4429 O O . TYR B 1 134 ? 12.125 -9.133 0.872 1 90.12 134 TYR B O 1
ATOM 4437 N N . LEU B 1 135 ? 13.25 -8.008 -0.703 1 92.75 135 LEU B N 1
ATOM 4438 C CA . LEU B 1 135 ? 12.031 -7.34 -1.156 1 92.75 135 LEU B CA 1
ATOM 4439 C C . LEU B 1 135 ? 11.352 -8.141 -2.262 1 92.75 135 LEU B C 1
ATOM 4441 O O . LEU B 1 135 ? 10.164 -7.949 -2.537 1 92.75 135 LEU B O 1
ATOM 4445 N N . GLY B 1 136 ? 12.156 -9.023 -2.932 1 89.69 136 GLY B N 1
ATOM 4446 C CA . GLY B 1 136 ? 11.641 -9.898 -3.971 1 89.69 136 GLY B CA 1
ATOM 4447 C C . GLY B 1 136 ? 11.102 -11.211 -3.436 1 89.69 136 GLY B C 1
ATOM 4448 O O . GLY B 1 136 ? 10.555 -11.266 -2.334 1 89.69 136 GLY B O 1
ATOM 4449 N N . SER B 1 137 ? 11.297 -12.234 -4.188 1 86.25 137 SER B N 1
ATOM 4450 C CA . SER B 1 137 ? 10.703 -13.539 -3.889 1 86.25 137 SER B CA 1
ATOM 4451 C C . SER B 1 137 ? 11.289 -14.133 -2.615 1 86.25 137 SER B C 1
ATOM 4453 O O . SER B 1 137 ? 10.609 -14.859 -1.889 1 86.25 137 SER B O 1
ATOM 4455 N N . GLN B 1 138 ? 12.469 -13.766 -2.232 1 85.94 138 GLN B N 1
ATOM 4456 C CA . GLN B 1 138 ? 13.125 -14.312 -1.054 1 85.94 138 GLN B CA 1
ATOM 4457 C C . GLN B 1 138 ? 12.453 -13.836 0.229 1 85.94 138 GLN B C 1
ATOM 4459 O O . GLN B 1 138 ? 12.586 -14.477 1.278 1 85.94 138 GLN B O 1
ATOM 4464 N N . GLY B 1 139 ? 11.789 -12.75 0.121 1 91.69 139 GLY B N 1
ATOM 4465 C CA . GLY B 1 139 ? 11.195 -12.172 1.317 1 91.69 139 GLY B CA 1
ATOM 4466 C C . GLY B 1 139 ? 9.727 -12.516 1.479 1 91.69 139 GLY B C 1
ATOM 4467 O O . GLY B 1 139 ? 9.078 -12.062 2.426 1 91.69 139 GLY B O 1
ATOM 4468 N N . MET B 1 140 ? 9.148 -13.352 0.664 1 91.56 140 MET B N 1
ATOM 4469 C CA . MET B 1 140 ? 7.707 -13.594 0.675 1 91.56 140 MET B CA 1
ATOM 4470 C C . MET B 1 140 ? 7.277 -14.281 1.968 1 91.56 140 MET B C 1
ATOM 4472 O O . MET B 1 140 ? 6.289 -13.883 2.59 1 91.56 140 MET B O 1
ATOM 4476 N N . PHE B 1 141 ? 8.039 -15.25 2.463 1 92.19 141 PHE B N 1
ATOM 4477 C CA . PHE B 1 141 ? 7.656 -15.961 3.678 1 92.19 141 PHE B CA 1
ATOM 4478 C C . PHE B 1 141 ? 7.781 -15.055 4.898 1 92.19 141 PHE B C 1
ATOM 4480 O O . PHE B 1 141 ? 6.969 -15.133 5.82 1 92.19 141 PHE B O 1
ATOM 4487 N N . ILE B 1 142 ? 8.781 -14.242 4.914 1 93.06 142 ILE B N 1
ATOM 4488 C CA . ILE B 1 142 ? 8.938 -13.297 6.012 1 93.06 142 ILE B CA 1
ATOM 4489 C C . ILE B 1 142 ? 7.754 -12.328 6.023 1 93.06 142 ILE B C 1
ATOM 4491 O O . ILE B 1 142 ? 7.297 -11.906 7.09 1 93.06 142 ILE B O 1
ATOM 4495 N N . SER B 1 143 ? 7.348 -11.953 4.816 1 96 143 SER B N 1
ATOM 4496 C CA . SER B 1 143 ? 6.199 -11.062 4.727 1 96 143 SER B CA 1
ATOM 4497 C C . SER B 1 143 ? 4.965 -11.68 5.375 1 96 143 SER B C 1
ATOM 4499 O O . SER B 1 143 ? 4.184 -10.984 6.023 1 96 143 SER B O 1
ATOM 4501 N N . PHE B 1 144 ? 4.82 -13.031 5.234 1 95.75 144 PHE B N 1
ATOM 4502 C CA . PHE B 1 144 ? 3.686 -13.711 5.855 1 95.75 144 PHE B CA 1
ATOM 4503 C C . PHE B 1 144 ? 3.738 -13.57 7.371 1 95.75 144 PHE B C 1
ATOM 4505 O O . PHE B 1 144 ? 2.721 -13.289 8.008 1 95.75 144 PHE B O 1
ATOM 4512 N N . PHE B 1 145 ? 4.875 -13.773 7.875 1 95.19 145 PHE B N 1
ATOM 4513 C CA . PHE B 1 145 ? 5.078 -13.711 9.32 1 95.19 145 PHE B CA 1
ATOM 4514 C C . PHE B 1 145 ? 4.809 -12.305 9.836 1 95.19 145 PHE B C 1
ATOM 4516 O O . PHE B 1 145 ? 4.113 -12.133 10.844 1 95.19 145 PHE B O 1
ATOM 4523 N N . ILE B 1 146 ? 5.324 -11.32 9.195 1 97.06 146 ILE B N 1
ATOM 4524 C CA . ILE B 1 146 ? 5.164 -9.93 9.617 1 97.06 146 ILE B CA 1
ATOM 4525 C C . ILE B 1 146 ? 3.693 -9.531 9.539 1 97.06 146 ILE B C 1
ATOM 4527 O O . ILE B 1 146 ? 3.182 -8.852 10.43 1 97.06 146 ILE B O 1
ATOM 4531 N N . VAL B 1 147 ? 3.008 -9.945 8.453 1 98.38 147 VAL B N 1
ATOM 4532 C CA . VAL B 1 147 ? 1.582 -9.664 8.328 1 98.38 147 VAL B CA 1
ATOM 4533 C C . VAL B 1 147 ? 0.834 -10.227 9.539 1 98.38 147 VAL B C 1
ATOM 4535 O O . VAL B 1 147 ? -0.002 -9.547 10.133 1 98.38 147 VAL B O 1
ATOM 4538 N N . PHE B 1 148 ? 1.171 -11.453 9.875 1 97.94 148 PHE B N 1
ATOM 4539 C CA . PHE B 1 148 ? 0.495 -12.102 11 1 97.94 148 PHE B CA 1
ATOM 4540 C C . PHE B 1 148 ? 0.693 -11.305 12.281 1 97.94 148 PHE B C 1
ATOM 4542 O O . PHE B 1 148 ? -0.273 -10.992 12.984 1 97.94 148 PHE B O 1
ATOM 4549 N N . VAL B 1 149 ? 1.886 -10.945 12.578 1 97.81 149 VAL B N 1
ATOM 4550 C CA . VAL B 1 149 ? 2.211 -10.281 13.836 1 97.81 149 VAL B CA 1
ATOM 4551 C C . VAL B 1 149 ? 1.594 -8.883 13.859 1 97.81 149 VAL B C 1
ATOM 4553 O O . VAL B 1 149 ? 0.944 -8.5 14.836 1 97.81 149 VAL B O 1
ATOM 4556 N N . VAL B 1 150 ? 1.758 -8.078 12.82 1 98.19 150 VAL B N 1
ATOM 4557 C CA . VAL B 1 150 ? 1.298 -6.695 12.773 1 98.19 150 VAL B CA 1
ATOM 4558 C C . VAL B 1 150 ? -0.225 -6.652 12.875 1 98.19 150 VAL B C 1
ATOM 4560 O O . VAL B 1 150 ? -0.779 -5.855 13.633 1 98.19 150 VAL B O 1
ATOM 4563 N N . VAL B 1 151 ? -0.9 -7.516 12.078 1 98.31 151 VAL B N 1
ATOM 4564 C CA . VAL B 1 151 ? -2.359 -7.492 12.078 1 98.31 151 VAL B CA 1
ATOM 4565 C C . VAL B 1 151 ? -2.887 -7.98 13.43 1 98.31 151 VAL B C 1
ATOM 4567 O O . VAL B 1 151 ? -3.908 -7.492 13.914 1 98.31 151 VAL B O 1
ATOM 4570 N N . GLN B 1 152 ? -2.172 -8.961 14.07 1 98.06 152 GLN B N 1
ATOM 4571 C CA . GLN B 1 152 ? -2.58 -9.406 15.398 1 98.06 152 GLN B CA 1
ATOM 4572 C C . GLN B 1 152 ? -2.412 -8.289 16.422 1 98.06 152 GLN B C 1
ATOM 4574 O O . GLN B 1 152 ? -3.203 -8.18 17.359 1 98.06 152 GLN B O 1
ATOM 4579 N N . ILE B 1 153 ? -1.409 -7.531 16.297 1 98.06 153 ILE B N 1
ATOM 4580 C CA . ILE B 1 153 ? -1.217 -6.387 17.188 1 98.06 153 ILE B CA 1
ATOM 4581 C C . ILE B 1 153 ? -2.34 -5.375 16.969 1 98.06 153 ILE B C 1
ATOM 4583 O O . ILE B 1 153 ? -2.898 -4.84 17.922 1 98.06 153 ILE B O 1
ATOM 4587 N N . GLU B 1 154 ? -2.6 -5.098 15.695 1 96.94 154 GLU B N 1
ATOM 4588 C CA . GLU B 1 154 ? -3.709 -4.199 15.383 1 96.94 154 GLU B CA 1
ATOM 4589 C C . GLU B 1 154 ? -5.016 -4.711 15.984 1 96.94 154 GLU B C 1
ATOM 4591 O O . GLU B 1 154 ? -5.801 -3.93 16.531 1 96.94 154 GLU B O 1
ATOM 4596 N N . LYS B 1 155 ? -5.277 -5.977 15.836 1 96.88 155 LYS B N 1
ATOM 4597 C CA . LYS B 1 155 ? -6.484 -6.586 16.375 1 96.88 155 LYS B CA 1
ATOM 4598 C C . LYS B 1 155 ? -6.527 -6.461 17.906 1 96.88 155 LYS B C 1
ATOM 4600 O O . LYS B 1 155 ? -7.566 -6.113 18.469 1 96.88 155 LYS B O 1
ATOM 4605 N N . PHE B 1 156 ? -5.414 -6.75 18.516 1 97.5 156 PHE B N 1
ATOM 4606 C CA . PHE B 1 156 ? -5.324 -6.656 19.969 1 97.5 156 PHE B CA 1
ATOM 4607 C C . PHE B 1 156 ? -5.633 -5.242 20.453 1 97.5 156 PHE B C 1
ATOM 4609 O O . PHE B 1 156 ? -6.426 -5.047 21.375 1 97.5 156 PHE B O 1
ATOM 4616 N N . CYS B 1 157 ? -5.027 -4.266 19.812 1 96.19 157 CYS B N 1
ATOM 4617 C CA . CYS B 1 157 ? -5.258 -2.871 20.156 1 96.19 157 CYS B CA 1
ATOM 4618 C C . CYS B 1 157 ? -6.707 -2.479 19.922 1 96.19 157 CYS B C 1
ATOM 4620 O O . CYS B 1 157 ? -7.289 -1.724 20.703 1 96.19 157 CYS B O 1
ATOM 4622 N N . TYR B 1 158 ? -7.262 -2.949 18.859 1 93.25 158 TYR B N 1
ATOM 4623 C CA . TYR B 1 158 ? -8.656 -2.666 18.531 1 93.25 158 TYR B CA 1
ATOM 4624 C C . TYR B 1 158 ? -9.594 -3.26 19.578 1 93.25 158 TYR B C 1
ATOM 4626 O O . TYR B 1 158 ? -10.484 -2.574 20.078 1 93.25 158 TYR B O 1
ATOM 4634 N N . GLU B 1 159 ? -9.383 -4.465 19.938 1 95.19 159 GLU B N 1
ATOM 4635 C CA . GLU B 1 159 ? -10.258 -5.172 20.859 1 95.19 159 GLU B CA 1
ATOM 4636 C C . GLU B 1 159 ? -10.141 -4.602 22.281 1 95.19 159 GLU B C 1
ATOM 4638 O O . GLU B 1 159 ? -11.117 -4.562 23.016 1 95.19 159 GLU B O 1
ATOM 4643 N N . LYS B 1 160 ? -9 -4.156 22.625 1 96.25 160 LYS B N 1
ATOM 4644 C CA . LYS B 1 160 ? -8.766 -3.633 23.969 1 96.25 160 LYS B CA 1
ATOM 4645 C C . LYS B 1 160 ? -8.93 -2.117 24 1 96.25 160 LYS B C 1
ATOM 4647 O O . LYS B 1 160 ? -8.68 -1.484 25.031 1 96.25 160 LYS B O 1
ATOM 4652 N N . ASP B 1 161 ? -9.195 -1.526 22.922 1 93.38 161 ASP B N 1
ATOM 4653 C CA . ASP B 1 161 ? -9.438 -0.093 22.797 1 93.38 161 ASP B CA 1
ATOM 4654 C C . ASP B 1 161 ? -8.203 0.71 23.203 1 93.38 161 ASP B C 1
ATOM 4656 O O . ASP B 1 161 ? -8.305 1.687 23.938 1 93.38 161 ASP B O 1
ATOM 4660 N N . ILE B 1 162 ? -7.148 0.167 22.812 1 93.75 162 ILE B N 1
ATOM 4661 C CA . ILE B 1 162 ? -5.879 0.863 22.984 1 93.75 162 ILE B CA 1
ATOM 4662 C C . ILE B 1 162 ? -5.625 1.78 21.797 1 93.75 162 ILE B C 1
ATOM 4664 O O . ILE B 1 162 ? -5.07 1.35 20.781 1 93.75 162 ILE B O 1
ATOM 4668 N N . LYS B 1 163 ? -6.027 3 21.859 1 89.31 163 LYS B N 1
ATOM 4669 C CA . LYS B 1 163 ? -5.879 3.971 20.781 1 89.31 163 LYS B CA 1
ATOM 4670 C C . LYS B 1 163 ? -5.922 5.398 21.312 1 89.31 163 LYS B C 1
ATOM 4672 O O . LYS B 1 163 ? -6.414 5.641 22.422 1 89.31 163 LYS B O 1
ATOM 4677 N N . ILE B 1 164 ? -5.305 6.246 20.594 1 83.81 164 ILE B N 1
ATOM 4678 C CA . ILE B 1 164 ? -5.5 7.668 20.844 1 83.81 164 ILE B CA 1
ATOM 4679 C C . ILE B 1 164 ? -6.832 8.117 20.25 1 83.81 164 ILE B C 1
ATOM 4681 O O . ILE B 1 164 ? -7 8.117 19.031 1 83.81 164 ILE B O 1
ATOM 4685 N N . LYS B 1 165 ? -7.738 8.484 21.094 1 82.31 165 LYS B N 1
ATOM 4686 C CA . LYS B 1 165 ? -9.094 8.828 20.656 1 82.31 165 LYS B CA 1
ATOM 4687 C C . LYS B 1 165 ? -9.195 10.297 20.281 1 82.31 165 LYS B C 1
ATOM 4689 O O . LYS B 1 165 ? -8.617 11.164 20.938 1 82.31 165 LYS B O 1
ATOM 4694 N N . MET B 1 166 ? -9.859 10.445 19.109 1 77.31 166 MET B N 1
ATOM 4695 C CA . MET B 1 166 ? -10.188 11.797 18.656 1 77.31 166 MET B CA 1
ATOM 4696 C C . MET B 1 166 ? -11.68 12.07 18.797 1 77.31 166 MET B C 1
ATOM 4698 O O . MET B 1 166 ? -12.484 11.133 18.828 1 77.31 166 MET B O 1
ATOM 4702 N N . PRO B 1 167 ? -11.938 13.375 18.953 1 77 167 PRO B N 1
ATOM 4703 C CA . PRO B 1 167 ? -13.359 13.703 19.016 1 77 167 PRO B CA 1
ATOM 4704 C C . PRO B 1 167 ? -14.125 13.258 17.781 1 77 167 PRO B C 1
ATOM 4706 O O . PRO B 1 167 ? -13.555 13.18 16.688 1 77 167 PRO B O 1
ATOM 4709 N N . ASP B 1 168 ? -15.391 13.016 17.891 1 78.62 168 ASP B N 1
ATOM 4710 C CA . ASP B 1 168 ? -16.25 12.508 16.828 1 78.62 168 ASP B CA 1
ATOM 4711 C C . ASP B 1 168 ? -16.391 13.531 15.695 1 78.62 168 ASP B C 1
ATOM 4713 O O . ASP B 1 168 ? -16.719 13.172 14.562 1 78.62 168 ASP B O 1
ATOM 4717 N N . VAL B 1 169 ? -16.094 14.75 16.047 1 75.38 169 VAL B N 1
ATOM 4718 C CA . VAL B 1 169 ? -16.297 15.805 15.055 1 75.38 169 VAL B CA 1
ATOM 4719 C C . VAL B 1 169 ? -15.188 15.766 14.016 1 75.38 169 VAL B C 1
ATOM 4721 O O . VAL B 1 169 ? -15.344 16.281 12.914 1 75.38 169 VAL B O 1
ATOM 4724 N N . VAL B 1 170 ? -14.156 15.023 14.32 1 77.12 170 VAL B N 1
ATOM 4725 C CA . VAL B 1 170 ? -13.008 14.945 13.422 1 77.12 170 VAL B CA 1
ATOM 4726 C C . VAL B 1 170 ? -13.289 13.945 12.312 1 77.12 170 VAL B C 1
ATOM 4728 O O . VAL B 1 170 ? -13.906 12.906 12.539 1 77.12 170 VAL B O 1
ATOM 4731 N N . PRO B 1 171 ? -12.836 14.336 11.133 1 82.25 171 PRO B N 1
ATOM 4732 C CA . PRO B 1 171 ? -13.047 13.414 10.008 1 82.25 171 PRO B CA 1
ATOM 4733 C C . PRO B 1 171 ? -12.539 12.008 10.297 1 82.25 171 PRO B C 1
ATOM 4735 O O . PRO B 1 171 ? -11.539 11.844 11.008 1 82.25 171 PRO B O 1
ATOM 4738 N N . GLN B 1 172 ? -13.164 11.023 9.68 1 87.5 172 GLN B N 1
ATOM 4739 C CA . GLN B 1 172 ? -12.922 9.609 9.961 1 87.5 172 GLN B CA 1
ATOM 4740 C C . GLN B 1 172 ? -11.484 9.227 9.633 1 87.5 172 GLN B C 1
ATOM 4742 O O . GLN B 1 172 ? -10.859 8.453 10.359 1 87.5 172 GLN B O 1
ATOM 4747 N N . PHE B 1 173 ? -10.969 9.688 8.523 1 86.19 173 PHE B N 1
ATOM 4748 C CA . PH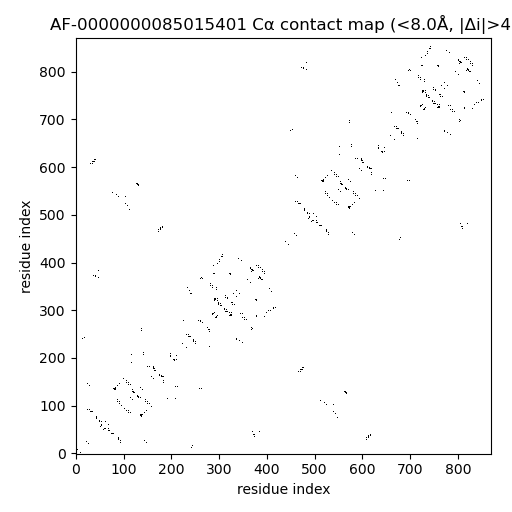E B 1 173 ? -9.609 9.312 8.141 1 86.19 173 PHE B CA 1
ATOM 4749 C C . PHE B 1 173 ? -8.602 9.773 9.18 1 86.19 173 PHE B C 1
ATOM 4751 O O . PHE B 1 173 ? -7.594 9.109 9.414 1 86.19 173 PHE B O 1
ATOM 4758 N N . LEU B 1 174 ? -8.883 10.875 9.875 1 84.62 174 LEU B N 1
ATOM 4759 C CA . LEU B 1 174 ? -8.008 11.367 10.938 1 84.62 174 LEU B CA 1
ATOM 4760 C C . LEU B 1 174 ? -8.141 10.5 12.188 1 84.62 174 LEU B C 1
ATOM 4762 O O . LEU B 1 174 ? -7.148 10.211 12.852 1 84.62 174 LEU B O 1
ATOM 4766 N N . GLN B 1 175 ? -9.352 10.133 12.445 1 86.38 175 GLN B N 1
ATOM 4767 C CA . GLN B 1 175 ? -9.586 9.234 13.578 1 86.38 175 GLN B CA 1
ATOM 4768 C C . GLN B 1 175 ? -8.844 7.914 13.391 1 86.38 175 GLN B C 1
ATOM 4770 O O . GLN B 1 175 ? -8.227 7.406 14.328 1 86.38 175 GLN B O 1
ATOM 4775 N N . ASP B 1 176 ? -8.914 7.402 12.188 1 89.31 176 ASP B N 1
ATOM 4776 C CA . ASP B 1 176 ? -8.258 6.137 11.875 1 89.31 176 ASP B CA 1
ATOM 4777 C C . ASP B 1 176 ? -6.738 6.27 11.977 1 89.31 176 ASP B C 1
ATOM 4779 O O . ASP B 1 176 ? -6.066 5.367 12.484 1 89.31 176 ASP B O 1
ATOM 4783 N N . SER B 1 177 ? -6.242 7.332 11.484 1 88.62 177 SER B N 1
ATOM 4784 C CA . SER B 1 177 ? -4.805 7.57 11.516 1 88.62 177 SER B CA 1
ATOM 4785 C C . SER B 1 177 ? -4.285 7.652 12.945 1 88.62 177 SER B C 1
ATOM 4787 O O . SER B 1 177 ? -3.287 7.012 13.281 1 88.62 177 SER B O 1
ATOM 4789 N N . PHE B 1 178 ? -4.953 8.375 13.812 1 86.69 178 PHE B N 1
ATOM 4790 C CA . PHE B 1 178 ? -4.523 8.531 15.195 1 86.69 178 PHE B CA 1
ATOM 4791 C C . PHE B 1 178 ? -4.723 7.238 15.977 1 86.69 178 PHE B C 1
ATOM 4793 O O . PHE B 1 178 ? -3.928 6.914 16.859 1 86.69 178 PHE B O 1
ATOM 4800 N N . GLY B 1 179 ? -5.746 6.598 15.648 1 89.06 179 GLY B N 1
ATOM 4801 C CA . GLY B 1 179 ? -5.977 5.301 16.266 1 89.06 179 GLY B CA 1
ATOM 4802 C C . GLY B 1 179 ? -4.906 4.281 15.93 1 89.06 179 GLY B C 1
ATOM 4803 O O . GLY B 1 179 ? -4.703 3.318 16.672 1 89.06 179 GLY B O 1
ATOM 4804 N N . SER B 1 180 ? -4.234 4.527 14.82 1 91.25 180 SER B N 1
ATOM 4805 C CA . SER B 1 180 ? -3.242 3.564 14.359 1 91.25 180 SER B CA 1
ATOM 4806 C C . SER B 1 180 ? -1.866 3.863 14.938 1 91.25 180 SER B C 1
ATOM 4808 O O . SER B 1 180 ? -0.932 3.076 14.773 1 91.25 180 SER B O 1
ATOM 4810 N N . ILE B 1 181 ? -1.703 4.922 15.703 1 91.75 181 ILE B N 1
ATOM 4811 C CA . ILE B 1 181 ? -0.402 5.359 16.188 1 91.75 181 ILE B CA 1
ATOM 4812 C C . ILE B 1 181 ? 0.187 4.289 17.109 1 91.75 181 ILE B C 1
ATOM 4814 O O . ILE B 1 181 ? 1.321 3.848 16.906 1 91.75 181 ILE B O 1
ATOM 4818 N N . LEU B 1 182 ? -0.558 3.83 18.031 1 95 182 LEU B N 1
ATOM 4819 C CA . LEU B 1 182 ? -0.036 2.893 19.031 1 95 182 LEU B CA 1
ATOM 4820 C C . LEU B 1 182 ? 0.223 1.528 18.391 1 95 182 LEU B C 1
ATOM 4822 O O . LEU B 1 182 ? 1.303 0.957 18.562 1 95 182 LEU B O 1
ATOM 4826 N N . PRO B 1 183 ? -0.705 1.002 17.625 1 95.62 183 PRO B N 1
ATOM 4827 C CA . PRO B 1 183 ? -0.419 -0.271 16.969 1 95.62 183 PRO B CA 1
ATOM 4828 C C . PRO B 1 183 ? 0.85 -0.223 16.109 1 95.62 183 PRO B C 1
ATOM 4830 O O . PRO B 1 183 ? 1.656 -1.155 16.156 1 95.62 183 PRO B O 1
ATOM 4833 N N . VAL B 1 184 ? 1.001 0.811 15.336 1 95.25 184 VAL B N 1
ATOM 4834 C CA . VAL B 1 184 ? 2.18 0.935 14.484 1 95.25 184 VAL B CA 1
ATOM 4835 C C . VAL B 1 184 ? 3.432 1.067 15.352 1 95.25 184 VAL B C 1
ATOM 4837 O O . VAL B 1 184 ? 4.465 0.467 15.055 1 95.25 184 VAL B O 1
ATOM 4840 N N . PHE B 1 185 ? 3.291 1.851 16.406 1 95.94 185 PHE B N 1
ATOM 4841 C CA . PHE B 1 185 ? 4.398 2.016 17.344 1 95.94 185 PHE B CA 1
ATOM 4842 C C . PHE B 1 185 ? 4.832 0.67 17.906 1 95.94 185 PHE B C 1
ATOM 4844 O O . PHE B 1 185 ? 6.027 0.364 17.953 1 95.94 185 PHE B O 1
ATOM 4851 N N . PHE B 1 186 ? 3.916 -0.119 18.344 1 97.81 186 PHE B N 1
ATOM 4852 C CA . PHE B 1 186 ? 4.215 -1.418 18.938 1 97.81 186 PHE B CA 1
ATOM 4853 C C . PHE B 1 186 ? 4.848 -2.348 17.906 1 97.81 186 PHE B C 1
ATOM 4855 O O . PHE B 1 186 ? 5.809 -3.057 18.219 1 97.81 186 PHE B O 1
ATOM 4862 N N . SER B 1 187 ? 4.301 -2.389 16.703 1 97.56 187 SER B N 1
ATOM 4863 C CA . SER B 1 187 ? 4.832 -3.252 15.656 1 97.56 187 SER B CA 1
ATOM 4864 C C . SER B 1 187 ? 6.273 -2.883 15.312 1 97.56 187 SER B C 1
ATOM 4866 O O . SER B 1 187 ? 7.148 -3.75 15.266 1 97.56 187 SER B O 1
ATOM 4868 N N . ILE B 1 188 ? 6.5 -1.59 15.102 1 96.81 188 ILE B N 1
ATOM 4869 C CA . ILE B 1 188 ? 7.816 -1.097 14.711 1 96.81 188 ILE B CA 1
ATOM 4870 C C . ILE B 1 188 ? 8.82 -1.365 15.836 1 96.81 188 ILE B C 1
ATOM 4872 O O . ILE B 1 188 ? 9.93 -1.848 15.586 1 96.81 188 ILE B O 1
ATOM 4876 N N . THR B 1 189 ? 8.398 -1.07 17.078 1 97 189 THR B N 1
ATOM 4877 C CA . THR B 1 189 ? 9.281 -1.274 18.219 1 97 189 THR B CA 1
ATOM 4878 C C . THR B 1 189 ? 9.633 -2.752 18.375 1 97 189 THR B C 1
ATOM 4880 O O . THR B 1 189 ? 10.789 -3.102 18.609 1 97 189 THR B O 1
ATOM 4883 N N . LEU B 1 190 ? 8.664 -3.59 18.25 1 97.44 190 LEU B N 1
ATOM 4884 C CA . LEU B 1 190 ? 8.867 -5.027 18.391 1 97.44 190 LEU B CA 1
ATOM 4885 C C . LEU B 1 190 ? 9.898 -5.527 17.391 1 97.44 190 LEU B C 1
ATOM 4887 O O . LEU B 1 190 ? 10.844 -6.227 17.75 1 97.44 190 LEU B O 1
ATOM 4891 N N . PHE B 1 191 ? 9.742 -5.199 16.141 1 96.12 191 PHE B N 1
ATOM 4892 C CA . PHE B 1 191 ? 10.617 -5.746 15.109 1 96.12 191 PHE B CA 1
ATOM 4893 C C . PHE B 1 191 ? 11.984 -5.066 15.141 1 96.12 191 PHE B C 1
ATOM 4895 O O . PHE B 1 191 ? 12.992 -5.672 14.766 1 96.12 191 PHE B O 1
ATOM 4902 N N . LEU B 1 192 ? 12.023 -3.775 15.586 1 94.62 192 LEU B N 1
ATOM 4903 C CA . LEU B 1 192 ? 13.312 -3.131 15.812 1 94.62 192 LEU B CA 1
ATOM 4904 C C . LEU B 1 192 ? 14.109 -3.869 16.891 1 94.62 192 LEU B C 1
ATOM 4906 O O . LEU B 1 192 ? 15.297 -4.148 16.703 1 94.62 192 LEU B O 1
ATOM 4910 N N . LEU B 1 193 ? 13.438 -4.16 17.984 1 94.94 193 LEU B N 1
ATOM 4911 C CA . LEU B 1 193 ? 14.086 -4.855 19.094 1 94.94 193 LEU B CA 1
ATOM 4912 C C . LEU B 1 193 ? 14.469 -6.277 18.688 1 94.94 193 LEU B C 1
ATOM 4914 O O . LEU B 1 193 ? 15.523 -6.777 19.078 1 94.94 193 LEU B O 1
ATOM 4918 N N . LEU B 1 194 ? 13.586 -6.914 17.938 1 94.56 194 LEU B N 1
ATOM 4919 C CA . LEU B 1 194 ? 13.883 -8.258 17.469 1 94.56 194 LEU B CA 1
ATOM 4920 C C . LEU B 1 194 ? 15.117 -8.258 16.562 1 94.56 194 LEU B C 1
ATOM 4922 O O . LEU B 1 194 ? 15.945 -9.164 16.641 1 94.56 194 LEU B O 1
ATOM 4926 N N . ASN B 1 195 ? 15.188 -7.309 15.68 1 90.75 195 ASN B N 1
ATOM 4927 C CA . ASN B 1 195 ? 16.328 -7.211 14.773 1 90.75 195 ASN B CA 1
ATOM 4928 C C . ASN B 1 195 ? 17.625 -6.969 15.539 1 90.75 195 ASN B C 1
ATOM 4930 O O . ASN B 1 195 ? 18.656 -7.594 15.242 1 90.75 195 ASN B O 1
ATOM 4934 N N . VAL B 1 196 ? 17.641 -6.051 16.484 1 89.19 196 VAL B N 1
ATOM 4935 C CA . VAL B 1 196 ? 18.812 -5.762 17.312 1 89.19 196 VAL B CA 1
ATOM 4936 C C . VAL B 1 196 ? 19.156 -6.984 18.156 1 89.19 196 VAL B C 1
ATOM 4938 O O . VAL B 1 196 ? 20.344 -7.336 18.297 1 89.19 196 VAL B O 1
ATOM 4941 N N . GLY B 1 197 ? 18.141 -7.586 18.703 1 92.06 197 GLY B N 1
ATOM 4942 C CA . GLY B 1 197 ? 18.359 -8.766 19.531 1 92.06 197 GLY B CA 1
ATOM 4943 C C . GLY B 1 197 ? 18.984 -9.922 18.766 1 92.06 197 GLY B C 1
ATOM 4944 O O . GLY B 1 197 ? 19.938 -10.539 19.25 1 92.06 197 GLY B O 1
ATOM 4945 N N . ILE B 1 198 ? 18.484 -10.219 17.625 1 91.88 198 ILE B N 1
ATOM 4946 C CA . ILE B 1 198 ? 19 -11.312 16.812 1 91.88 198 ILE B CA 1
ATOM 4947 C C . ILE B 1 198 ? 20.438 -11 16.375 1 91.88 198 ILE B C 1
ATOM 4949 O O . ILE B 1 198 ? 21.297 -11.875 16.391 1 91.88 198 ILE B O 1
ATOM 4953 N N . SER B 1 199 ? 20.656 -9.773 15.945 1 88.56 199 SER B N 1
ATOM 4954 C CA . SER B 1 199 ? 21.984 -9.367 15.539 1 88.56 199 SER B CA 1
ATOM 4955 C C . SER B 1 199 ? 22.969 -9.477 16.703 1 88.56 199 SER B C 1
ATOM 4957 O O . SER B 1 199 ? 24.109 -9.93 16.516 1 88.56 199 SER B O 1
ATOM 4959 N N . ALA B 1 200 ? 22.562 -9.125 17.875 1 89.75 200 ALA B N 1
ATOM 4960 C CA . ALA B 1 200 ? 23.422 -9.188 19.062 1 89.75 200 ALA B CA 1
ATOM 4961 C C . ALA B 1 200 ? 23.688 -10.633 19.469 1 89.75 200 ALA B C 1
ATOM 4963 O O . ALA B 1 200 ? 24.828 -10.984 19.797 1 89.75 200 ALA B O 1
ATOM 4964 N N . LEU B 1 201 ? 22.656 -11.438 19.406 1 91.44 201 LEU B N 1
ATOM 4965 C CA . LEU B 1 201 ? 22.766 -12.828 19.844 1 91.44 201 LEU B CA 1
ATOM 4966 C C . LEU B 1 201 ? 23.609 -13.633 18.859 1 91.44 201 LEU B C 1
ATOM 4968 O O . LEU B 1 201 ? 24.219 -14.641 19.25 1 91.44 201 LEU B O 1
ATOM 4972 N N . THR B 1 202 ? 23.703 -13.18 17.641 1 92.31 202 THR B N 1
ATOM 4973 C CA . THR B 1 202 ? 24.422 -13.938 16.625 1 92.31 202 THR B CA 1
ATOM 4974 C C . THR B 1 202 ? 25.703 -13.211 16.234 1 92.31 202 THR B C 1
ATOM 4976 O O . THR B 1 202 ? 26.312 -13.523 15.203 1 92.31 202 THR B O 1
ATOM 4979 N N . ALA B 1 203 ? 26.078 -12.188 16.953 1 90.56 203 ALA B N 1
ATOM 4980 C CA . ALA B 1 203 ? 27.297 -11.406 16.719 1 90.56 203 ALA B CA 1
ATOM 4981 C C . ALA B 1 203 ? 27.297 -10.828 15.312 1 90.56 203 ALA B C 1
ATOM 4983 O O . ALA B 1 203 ? 28.312 -10.883 14.609 1 90.56 203 ALA B O 1
ATOM 4984 N N . GLY B 1 204 ? 26.078 -10.484 14.852 1 86.81 204 GLY B N 1
ATOM 4985 C CA . GLY B 1 204 ? 25.969 -9.789 13.578 1 86.81 204 GLY B CA 1
ATOM 4986 C C . GLY B 1 204 ? 25.797 -10.734 12.398 1 86.81 204 GLY B C 1
ATOM 4987 O O . GLY B 1 204 ? 25.656 -10.289 11.258 1 86.81 204 GLY B O 1
ATOM 4988 N N . ALA B 1 205 ? 25.672 -11.992 12.609 1 87.12 205 ALA B N 1
ATOM 4989 C CA . ALA B 1 205 ? 25.594 -12.977 11.531 1 87.12 205 ALA B CA 1
ATOM 4990 C C . ALA B 1 205 ? 24.219 -12.938 10.859 1 87.12 205 ALA B C 1
ATOM 4992 O O . ALA B 1 205 ? 24.109 -13.164 9.648 1 87.12 205 ALA B O 1
ATOM 4993 N N . TYR B 1 206 ? 23.281 -12.719 11.695 1 89.94 206 TYR B N 1
ATOM 4994 C CA . TYR B 1 206 ? 21.922 -12.75 11.148 1 89.94 206 TYR B CA 1
ATOM 4995 C C . TYR B 1 206 ? 21.141 -11.523 11.578 1 89.94 206 TYR B C 1
ATOM 4997 O O . TYR B 1 206 ? 21.406 -10.945 12.633 1 89.94 206 TYR B O 1
ATOM 5005 N N . ASN B 1 207 ? 20.25 -11.078 10.695 1 89.06 207 ASN B N 1
ATOM 5006 C CA . ASN B 1 207 ? 19.141 -10.188 11.023 1 89.06 207 ASN B CA 1
ATOM 5007 C C . ASN B 1 207 ? 17.812 -10.906 10.938 1 89.06 207 ASN B C 1
ATOM 5009 O O . ASN B 1 207 ? 17.766 -12.133 10.781 1 89.06 207 ASN B O 1
ATOM 5013 N N . VAL B 1 208 ? 16.719 -10.219 11.078 1 88.56 208 VAL B N 1
ATOM 5014 C CA . VAL B 1 208 ? 15.406 -10.859 11.133 1 88.56 208 VAL B CA 1
ATOM 5015 C C . VAL B 1 208 ? 15.148 -11.625 9.836 1 88.56 208 VAL B C 1
ATOM 5017 O O . VAL B 1 208 ? 14.828 -12.812 9.867 1 88.56 208 VAL B O 1
ATOM 5020 N N . PRO B 1 209 ? 15.336 -11.016 8.688 1 89.38 209 PRO B N 1
ATOM 5021 C CA . PRO B 1 209 ? 15.023 -11.766 7.473 1 89.38 209 PRO B CA 1
ATOM 5022 C C . PRO B 1 209 ? 15.977 -12.938 7.246 1 89.38 209 PRO B C 1
ATOM 5024 O O . PRO B 1 209 ? 15.539 -14.047 6.926 1 89.38 209 PRO B O 1
ATOM 5027 N N . SER B 1 210 ? 17.297 -12.695 7.422 1 89.81 210 SER B N 1
ATOM 5028 C CA . SER B 1 210 ? 18.25 -13.773 7.195 1 89.81 210 SER B CA 1
ATOM 5029 C C . SER B 1 210 ? 18.109 -14.875 8.234 1 89.81 210 SER B C 1
ATOM 5031 O O . SER B 1 210 ? 18.234 -16.062 7.91 1 89.81 210 SER B O 1
ATOM 5033 N N . GLY B 1 211 ? 17.859 -14.469 9.484 1 89.81 211 GLY B N 1
ATOM 5034 C CA . GLY B 1 211 ? 17.625 -15.461 10.523 1 89.81 211 GLY B CA 1
ATOM 5035 C C . GLY B 1 211 ? 16.359 -16.281 10.281 1 89.81 211 GLY B C 1
ATOM 5036 O O . GLY B 1 211 ? 16.375 -17.5 10.477 1 89.81 211 GLY B O 1
ATOM 5037 N N . PHE B 1 212 ? 15.359 -15.617 9.914 1 91 212 PHE B N 1
ATOM 5038 C CA . PHE B 1 212 ? 14.094 -16.281 9.609 1 91 212 PHE B CA 1
ATOM 5039 C C . PHE B 1 212 ? 14.266 -17.266 8.461 1 91 212 PHE B C 1
ATOM 5041 O O . PHE B 1 212 ? 13.789 -18.406 8.539 1 91 212 PHE B O 1
ATOM 5048 N N . MET B 1 213 ? 14.891 -16.875 7.441 1 87.88 213 MET B N 1
ATOM 5049 C CA . MET B 1 213 ? 15.086 -17.75 6.285 1 87.88 213 MET B CA 1
ATOM 5050 C C . MET B 1 213 ? 15.992 -18.922 6.641 1 87.88 213 MET B C 1
ATOM 5052 O O . MET B 1 213 ? 15.82 -20.016 6.109 1 87.88 213 MET B O 1
ATOM 5056 N N . ALA B 1 214 ? 16.922 -18.672 7.543 1 89.44 214 ALA B N 1
ATOM 5057 C CA . ALA B 1 214 ? 17.781 -19.766 8.008 1 89.44 214 ALA B CA 1
ATOM 5058 C C . ALA B 1 214 ? 16.969 -20.812 8.758 1 89.44 214 ALA B C 1
ATOM 5060 O O . ALA B 1 214 ? 17.219 -22.016 8.609 1 89.44 214 ALA B O 1
ATOM 5061 N N . LEU B 1 215 ? 16.062 -20.359 9.531 1 90.31 215 LEU B N 1
ATOM 5062 C CA . LEU B 1 215 ? 15.203 -21.25 10.289 1 90.31 215 LEU B CA 1
ATOM 5063 C C . LEU B 1 215 ? 14.32 -22.078 9.352 1 90.31 215 LEU B C 1
ATOM 5065 O O . LEU B 1 215 ? 14.023 -23.234 9.633 1 90.31 215 LEU B O 1
ATOM 5069 N N . LEU B 1 216 ? 13.93 -21.484 8.195 1 90.94 216 LEU B N 1
ATOM 5070 C CA . LEU B 1 216 ? 12.969 -22.141 7.305 1 90.94 216 LEU B CA 1
ATOM 5071 C C . LEU B 1 216 ? 13.688 -22.969 6.246 1 90.94 216 LEU B C 1
ATOM 5073 O O . LEU B 1 216 ? 13.055 -23.719 5.512 1 90.94 216 LEU B O 1
ATOM 5077 N N . ARG B 1 217 ? 14.938 -22.828 6.246 1 89.12 217 ARG B N 1
ATOM 5078 C CA . ARG B 1 217 ? 15.711 -23.453 5.184 1 89.12 217 ARG B CA 1
ATOM 5079 C C . ARG B 1 217 ? 15.438 -24.953 5.133 1 89.12 217 ARG B C 1
ATOM 5081 O O . ARG B 1 217 ? 15.148 -25.5 4.066 1 89.12 217 ARG B O 1
ATOM 5088 N N . ALA B 1 218 ? 15.477 -25.609 6.234 1 88.5 218 ALA B N 1
ATOM 5089 C CA . ALA B 1 218 ? 15.328 -27.062 6.285 1 88.5 218 ALA B CA 1
ATOM 5090 C C . ALA B 1 218 ? 13.898 -27.484 5.949 1 88.5 218 ALA B C 1
ATOM 5092 O O . ALA B 1 218 ? 13.672 -28.312 5.074 1 88.5 218 ALA B O 1
ATOM 5093 N N . PRO B 1 219 ? 12.969 -26.906 6.59 1 91.44 219 PRO B N 1
ATOM 5094 C CA . PRO B 1 219 ? 11.594 -27.266 6.242 1 91.44 219 PRO B CA 1
ATOM 5095 C C . PRO B 1 219 ? 11.25 -26.953 4.789 1 91.44 219 PRO B C 1
ATOM 5097 O O . PRO B 1 219 ? 10.562 -27.734 4.129 1 91.44 219 PRO B O 1
ATOM 5100 N N . LEU B 1 220 ? 11.648 -25.875 4.316 1 89.56 220 LEU B N 1
ATOM 5101 C CA . LEU B 1 220 ? 11.359 -25.516 2.934 1 89.56 220 LEU B CA 1
ATOM 5102 C C . LEU B 1 220 ? 12.117 -26.422 1.967 1 89.56 220 LEU B C 1
ATOM 5104 O O . LEU B 1 220 ? 11.617 -26.719 0.878 1 89.56 220 LEU B O 1
ATOM 5108 N N . GLY B 1 221 ? 13.305 -26.797 2.406 1 89.88 221 GLY B N 1
ATOM 5109 C CA . GLY B 1 221 ? 14.047 -27.766 1.614 1 89.88 221 GLY B CA 1
ATOM 5110 C C . GLY B 1 221 ? 13.344 -29.109 1.496 1 89.88 221 GLY B C 1
ATOM 5111 O O . GLY B 1 221 ? 13.336 -29.719 0.427 1 89.88 221 GLY B O 1
ATOM 5112 N N . ALA B 1 222 ? 12.75 -29.484 2.537 1 91.19 222 ALA B N 1
ATOM 5113 C CA . ALA B 1 222 ? 12.008 -30.734 2.547 1 91.19 222 ALA B CA 1
ATOM 5114 C C . ALA B 1 222 ? 10.766 -30.641 1.659 1 91.19 222 ALA B C 1
ATOM 5116 O O . ALA B 1 222 ? 10.5 -31.547 0.866 1 91.19 222 ALA B O 1
ATOM 5117 N N . VAL B 1 223 ? 10.125 -29.578 1.741 1 90.81 223 VAL B N 1
ATOM 5118 C CA . VAL B 1 223 ? 8.883 -29.406 0.999 1 90.81 223 VAL B CA 1
ATOM 5119 C C . VAL B 1 223 ? 9.188 -29.219 -0.488 1 90.81 223 VAL B C 1
ATOM 5121 O O . VAL B 1 223 ? 8.43 -29.688 -1.342 1 90.81 223 VAL B O 1
ATOM 5124 N N . SER B 1 224 ? 10.266 -28.609 -0.714 1 91.69 224 SER B N 1
ATOM 5125 C CA . SER B 1 224 ? 10.617 -28.297 -2.098 1 91.69 224 SER B CA 1
ATOM 5126 C C . SER B 1 224 ? 11.281 -29.5 -2.775 1 91.69 224 SER B C 1
ATOM 5128 O O . SER B 1 224 ? 11.555 -29.453 -3.977 1 91.69 224 SER B O 1
ATOM 5130 N N . SER B 1 225 ? 11.508 -30.562 -2.025 1 92.62 225 SER B N 1
ATOM 5131 C CA . SER B 1 225 ? 12.039 -31.797 -2.611 1 92.62 225 SER B CA 1
ATOM 5132 C C . SER B 1 225 ? 10.984 -32.531 -3.439 1 92.62 225 SER B C 1
ATOM 5134 O O . SER B 1 225 ? 9.797 -32.188 -3.367 1 92.62 225 SER B O 1
ATOM 5136 N N . VAL B 1 226 ? 11.43 -33.438 -4.27 1 93.25 226 VAL B N 1
ATOM 5137 C CA . VAL B 1 226 ? 10.508 -34.188 -5.129 1 93.25 226 VAL B CA 1
ATOM 5138 C C . VAL B 1 226 ? 9.461 -34.906 -4.273 1 93.25 226 VAL B C 1
ATOM 5140 O O . VAL B 1 226 ? 8.258 -34.719 -4.465 1 93.25 226 VAL B O 1
ATOM 5143 N N . PRO B 1 227 ? 9.867 -35.625 -3.232 1 93.88 227 PRO B N 1
ATOM 5144 C CA . PRO B 1 227 ? 8.852 -36.25 -2.387 1 93.88 227 PRO B CA 1
ATOM 5145 C C . PRO B 1 227 ? 7.949 -35.219 -1.688 1 93.88 227 PRO B C 1
ATOM 5147 O O . PRO B 1 227 ? 6.754 -35.469 -1.507 1 93.88 227 PRO B O 1
ATOM 5150 N N . GLY B 1 228 ? 8.562 -34.188 -1.279 1 94.31 228 GLY B N 1
ATOM 5151 C CA . GLY B 1 228 ? 7.781 -33.156 -0.604 1 94.31 228 GLY B CA 1
ATOM 5152 C C . GLY B 1 228 ? 6.684 -32.562 -1.474 1 94.31 228 GLY B C 1
ATOM 5153 O O . GLY B 1 228 ? 5.535 -32.438 -1.039 1 94.31 228 GLY B O 1
ATOM 5154 N N . ILE B 1 229 ? 7.023 -32.219 -2.65 1 94.31 229 ILE B N 1
ATOM 5155 C CA . ILE B 1 229 ? 6.062 -31.625 -3.561 1 94.31 229 ILE B CA 1
ATOM 5156 C C . ILE B 1 229 ? 4.992 -32.656 -3.941 1 94.31 229 ILE B C 1
ATOM 5158 O O . ILE B 1 229 ? 3.812 -32.312 -4.051 1 94.31 229 ILE B O 1
ATOM 5162 N N . VAL B 1 230 ? 5.379 -33.875 -4.16 1 94.5 230 VAL B N 1
ATOM 5163 C CA . VAL B 1 230 ? 4.422 -34.938 -4.48 1 94.5 230 VAL B CA 1
ATOM 5164 C C . VAL B 1 230 ? 3.43 -35.094 -3.334 1 94.5 230 VAL B C 1
ATOM 5166 O O . VAL B 1 230 ? 2.219 -35.156 -3.557 1 94.5 230 VAL B O 1
ATOM 5169 N N . MET B 1 231 ? 3.912 -35.094 -2.186 1 93.69 231 MET B N 1
ATOM 5170 C CA . MET B 1 231 ? 3.059 -35.25 -1.014 1 93.69 231 MET B CA 1
ATOM 5171 C C . MET B 1 231 ? 2.102 -34.062 -0.864 1 93.69 231 MET B C 1
ATOM 5173 O O . MET B 1 231 ? 0.927 -34.25 -0.538 1 93.69 231 MET B O 1
ATOM 5177 N N . LEU B 1 232 ? 2.66 -32.969 -1.027 1 93.62 232 LEU B N 1
ATOM 5178 C CA . LEU B 1 232 ? 1.837 -31.75 -0.908 1 93.62 232 LEU B CA 1
ATOM 5179 C C . LEU B 1 232 ? 0.716 -31.766 -1.942 1 93.62 232 LEU B C 1
ATOM 5181 O O . LEU B 1 232 ? -0.428 -31.422 -1.626 1 93.62 232 LEU B O 1
ATOM 5185 N N . CYS B 1 233 ? 1.012 -32.125 -3.135 1 94.62 233 CYS B N 1
ATOM 5186 C CA . CYS B 1 233 ? 0.01 -32.188 -4.195 1 94.62 233 CYS B CA 1
ATOM 5187 C C . CYS B 1 233 ? -1.014 -33.281 -3.92 1 94.62 233 CYS B C 1
ATOM 5189 O O . CYS B 1 233 ? -2.209 -33.094 -4.152 1 94.62 233 CYS B O 1
ATOM 5191 N N . MET B 1 234 ? -0.568 -34.344 -3.398 1 93.44 234 MET B N 1
ATOM 5192 C CA . MET B 1 234 ? -1.482 -35.438 -3.045 1 93.44 234 MET B CA 1
ATOM 5193 C C . MET B 1 234 ? -2.465 -35 -1.968 1 93.44 234 MET B C 1
ATOM 5195 O O . MET B 1 234 ? -3.65 -35.312 -2.025 1 93.44 234 MET B O 1
ATOM 5199 N N . LEU B 1 235 ? -1.89 -34.312 -1.078 1 92.56 235 LEU B N 1
ATOM 5200 C CA . LEU B 1 235 ? -2.754 -33.75 -0.034 1 92.56 235 LEU B CA 1
ATOM 5201 C C . LEU B 1 235 ? -3.848 -32.875 -0.633 1 92.56 235 LEU B C 1
ATOM 5203 O O . LEU B 1 235 ? -5.02 -33.031 -0.278 1 92.56 235 LEU B O 1
ATOM 5207 N N . ALA B 1 236 ? -3.475 -32.062 -1.482 1 93.31 236 ALA B N 1
ATOM 5208 C CA . ALA B 1 236 ? -4.434 -31.156 -2.133 1 93.31 236 ALA B CA 1
ATOM 5209 C C . ALA B 1 236 ? -5.5 -31.953 -2.881 1 93.31 236 ALA B C 1
ATOM 5211 O O . ALA B 1 236 ? -6.684 -31.625 -2.824 1 93.31 236 ALA B O 1
ATOM 5212 N N . LEU B 1 237 ? -5.121 -32.969 -3.566 1 93.81 237 LEU B N 1
ATOM 5213 C CA . LEU B 1 237 ? -6.031 -33.781 -4.367 1 93.81 237 LEU B CA 1
ATOM 5214 C C . LEU B 1 237 ? -7.008 -34.531 -3.479 1 93.81 237 LEU B C 1
ATOM 5216 O O . LEU B 1 237 ? -8.203 -34.625 -3.789 1 93.81 237 LEU B O 1
ATOM 5220 N N . VAL B 1 238 ? -6.527 -35 -2.418 1 91.69 238 VAL B N 1
ATOM 5221 C CA . VAL B 1 238 ? -7.383 -35.75 -1.484 1 91.69 238 VAL B CA 1
ATOM 5222 C C . VAL B 1 238 ? -8.414 -34.781 -0.888 1 91.69 238 VAL B C 1
ATOM 5224 O O . VAL B 1 238 ? -9.578 -35.156 -0.703 1 91.69 238 VAL B O 1
ATOM 5227 N N . LEU B 1 239 ? -8.023 -33.656 -0.617 1 90.94 239 LEU B N 1
ATOM 5228 C CA . LEU B 1 239 ? -8.953 -32.688 -0.074 1 90.94 239 LEU B CA 1
ATOM 5229 C C . LEU B 1 239 ? -10.062 -32.375 -1.074 1 90.94 239 LEU B C 1
ATOM 5231 O O . LEU B 1 239 ? -11.227 -32.219 -0.692 1 90.94 239 LEU B O 1
ATOM 5235 N N . TRP B 1 240 ? -9.688 -32.281 -2.301 1 90.06 240 TRP B N 1
ATOM 5236 C CA . TRP B 1 240 ? -10.703 -32.094 -3.334 1 90.06 240 TRP B CA 1
ATOM 5237 C C . TRP B 1 240 ? -11.727 -33.219 -3.322 1 90.06 240 TRP B C 1
ATOM 5239 O O . TRP B 1 240 ? -12.914 -32.969 -3.57 1 90.06 240 TRP B O 1
ATOM 5249 N N . CYS B 1 241 ? -11.344 -34.406 -3.021 1 89.44 241 CYS B N 1
ATOM 5250 C CA . CYS B 1 241 ? -12.242 -35.562 -2.973 1 89.44 241 CYS B CA 1
ATOM 5251 C C . CYS B 1 241 ? -13.273 -35.406 -1.863 1 89.44 241 CYS B C 1
ATOM 5253 O O . CYS B 1 241 ? -14.328 -36.062 -1.886 1 89.44 241 CYS B O 1
ATOM 5255 N N . PHE B 1 242 ? -12.984 -34.469 -0.997 1 86.94 242 PHE B N 1
ATOM 5256 C CA . PHE B 1 242 ? -13.914 -34.25 0.105 1 86.94 242 PHE B CA 1
ATOM 5257 C C . PHE B 1 242 ? -14.594 -32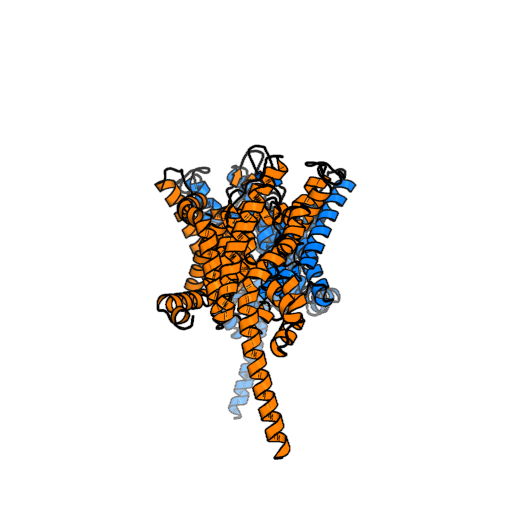.875 -0.035 1 86.94 242 PHE B C 1
ATOM 5259 O O . PHE B 1 242 ? -15.195 -32.375 0.919 1 86.94 242 PHE B O 1
ATOM 5266 N N . GLY B 1 243 ? -14.414 -32.312 -1.129 1 83.12 243 GLY B N 1
ATOM 5267 C CA . GLY B 1 243 ? -15.117 -31.062 -1.414 1 83.12 243 GLY B CA 1
ATOM 5268 C C . GLY B 1 243 ? -14.375 -29.828 -0.93 1 83.12 243 GLY B C 1
ATOM 5269 O O . GLY B 1 243 ? -14.93 -28.734 -0.902 1 83.12 243 GLY B O 1
ATOM 5270 N N . ILE B 1 244 ? -13.172 -30.062 -0.528 1 85.5 244 ILE B N 1
ATOM 5271 C CA . ILE B 1 244 ? -12.328 -28.953 -0.096 1 85.5 244 ILE B CA 1
ATOM 5272 C C . ILE B 1 244 ? -11.383 -28.547 -1.225 1 85.5 244 ILE B C 1
ATOM 5274 O O . ILE B 1 244 ? -10.75 -29.406 -1.844 1 85.5 244 ILE B O 1
ATOM 5278 N N . HIS B 1 245 ? -11.375 -27.234 -1.529 1 87.31 245 HIS B N 1
ATOM 5279 C CA . HIS B 1 245 ? -10.461 -26.781 -2.57 1 87.31 245 HIS B CA 1
ATOM 5280 C C . HIS B 1 245 ? -9.008 -26.906 -2.119 1 87.31 245 HIS B C 1
ATOM 5282 O O . HIS B 1 245 ? -8.398 -25.906 -1.717 1 87.31 245 HIS B O 1
ATOM 5288 N N . GLY B 1 246 ? -8.508 -28.016 -2.348 1 89 246 GLY B N 1
ATOM 5289 C CA . GLY B 1 246 ? -7.176 -28.328 -1.852 1 89 246 GLY B CA 1
ATOM 5290 C C . GLY B 1 246 ? -6.086 -27.484 -2.488 1 89 246 GLY B C 1
ATOM 5291 O O . GLY B 1 246 ? -5.066 -27.203 -1.854 1 89 246 GLY B O 1
ATOM 5292 N N . THR B 1 247 ? -6.203 -27.125 -3.707 1 89.25 247 THR B N 1
ATOM 5293 C CA . THR B 1 247 ? -5.215 -26.312 -4.398 1 89.25 247 THR B CA 1
ATOM 5294 C C . THR B 1 247 ? -5.027 -24.969 -3.695 1 89.25 247 THR B C 1
ATOM 5296 O O . THR B 1 247 ? -3.898 -24.5 -3.545 1 89.25 247 THR B O 1
ATOM 5299 N N . LEU B 1 248 ? -6.043 -24.391 -3.264 1 84.19 248 LEU B N 1
ATOM 5300 C CA . LEU B 1 248 ? -5.965 -23.109 -2.568 1 84.19 248 LEU B CA 1
ATOM 5301 C C . LEU B 1 248 ? -5.234 -23.266 -1.237 1 84.19 248 LEU B C 1
ATOM 5303 O O . LEU B 1 248 ? -4.594 -22.328 -0.767 1 84.19 248 LEU B O 1
ATOM 5307 N N . ILE B 1 249 ? -5.32 -24.453 -0.702 1 87.12 249 ILE B N 1
ATOM 5308 C CA . ILE B 1 249 ? -4.707 -24.703 0.597 1 87.12 249 ILE B CA 1
ATOM 5309 C C . ILE B 1 249 ? -3.188 -24.766 0.446 1 87.12 249 ILE B C 1
ATOM 5311 O O . ILE B 1 249 ? -2.453 -24.312 1.329 1 87.12 249 ILE B O 1
ATOM 5315 N N . ILE B 1 250 ? -2.686 -25.219 -0.639 1 91.31 250 ILE B N 1
ATOM 5316 C CA . ILE B 1 250 ? -1.247 -25.438 -0.742 1 91.31 250 ILE B CA 1
ATOM 5317 C C . ILE B 1 250 ? -0.596 -24.281 -1.492 1 91.31 250 ILE B C 1
ATOM 5319 O O . ILE B 1 250 ? 0.628 -24.141 -1.476 1 91.31 250 ILE B O 1
ATOM 5323 N N . ILE B 1 251 ? -1.288 -23.422 -2.074 1 88.25 251 ILE B N 1
ATOM 5324 C CA . ILE B 1 251 ? -0.782 -22.328 -2.904 1 88.25 251 ILE B CA 1
ATOM 5325 C C . ILE B 1 251 ? 0.121 -21.422 -2.07 1 88.25 251 ILE B C 1
ATOM 5327 O O . ILE B 1 251 ? 1.164 -20.969 -2.547 1 88.25 251 ILE B O 1
ATOM 5331 N N . PRO B 1 252 ? -0.2 -21.141 -0.864 1 88.38 252 PRO B N 1
ATOM 5332 C CA . PRO B 1 252 ? 0.664 -20.266 -0.063 1 88.38 252 PRO B CA 1
ATOM 5333 C C . PRO B 1 252 ? 2.076 -20.828 0.094 1 88.38 252 PRO B C 1
ATOM 5335 O O . PRO B 1 252 ? 3.023 -20.062 0.301 1 88.38 252 PRO B O 1
ATOM 5338 N N . ILE B 1 253 ? 2.141 -22.094 -0.019 1 90.06 253 ILE B N 1
ATOM 5339 C CA . ILE B 1 253 ? 3.451 -22.719 0.11 1 90.06 253 ILE B CA 1
ATOM 5340 C C . ILE B 1 253 ? 4.117 -22.812 -1.261 1 90.06 253 ILE B C 1
ATOM 5342 O O . ILE B 1 253 ? 5.285 -22.453 -1.415 1 90.06 253 ILE B O 1
ATOM 5346 N N . ILE B 1 254 ? 3.43 -23.156 -2.242 1 90.94 254 ILE B N 1
ATOM 5347 C CA . ILE B 1 254 ? 3.949 -23.453 -3.57 1 90.94 254 ILE B CA 1
ATOM 5348 C C . ILE B 1 254 ? 4.305 -22.156 -4.297 1 90.94 254 ILE B C 1
ATOM 5350 O O . ILE B 1 254 ? 5.312 -22.094 -5 1 90.94 254 ILE B O 1
ATOM 5354 N N . SER B 1 255 ? 3.506 -21.172 -4.082 1 89.75 255 SER B N 1
ATOM 5355 C CA . SER B 1 255 ? 3.65 -19.953 -4.879 1 89.75 255 SER B CA 1
ATOM 5356 C C . SER B 1 255 ? 4.98 -19.266 -4.602 1 89.75 255 SER B C 1
ATOM 5358 O O . SER B 1 255 ? 5.738 -18.969 -5.527 1 89.75 255 SER B O 1
ATOM 5360 N N . PRO B 1 256 ? 5.328 -19.016 -3.357 1 90.62 256 PRO B N 1
ATOM 5361 C CA . PRO B 1 256 ? 6.633 -18.391 -3.117 1 90.62 256 PRO B CA 1
ATOM 5362 C C . PRO B 1 256 ? 7.793 -19.234 -3.65 1 90.62 256 PRO B C 1
ATOM 5364 O O . PRO B 1 256 ? 8.734 -18.688 -4.23 1 90.62 256 PRO B O 1
ATOM 5367 N N . LEU B 1 257 ? 7.723 -20.531 -3.514 1 91.75 257 LEU B N 1
ATOM 5368 C CA . LEU B 1 257 ? 8.789 -21.422 -3.961 1 91.75 257 LEU B CA 1
ATOM 5369 C C . LEU B 1 257 ? 8.875 -21.438 -5.484 1 91.75 257 LEU B C 1
ATOM 5371 O O . LEU B 1 257 ? 9.977 -21.438 -6.043 1 91.75 257 LEU B O 1
ATOM 5375 N N . GLY B 1 258 ? 7.723 -21.469 -6.078 1 91.44 258 GLY B N 1
ATOM 5376 C CA . GLY B 1 258 ? 7.684 -21.438 -7.531 1 91.44 258 GLY B CA 1
ATOM 5377 C C . GLY B 1 258 ? 8.195 -20.141 -8.117 1 91.44 258 GLY B C 1
ATOM 5378 O O . GLY B 1 258 ? 8.945 -20.141 -9.094 1 91.44 258 GLY B O 1
ATOM 5379 N N . ILE B 1 259 ? 7.754 -19.078 -7.523 1 90.38 259 ILE B N 1
ATOM 5380 C CA . ILE B 1 259 ? 8.195 -17.766 -7.969 1 90.38 259 ILE B CA 1
ATOM 5381 C C . ILE B 1 259 ? 9.711 -17.641 -7.793 1 90.38 259 ILE B C 1
ATOM 5383 O O . ILE B 1 259 ? 10.398 -17.141 -8.68 1 90.38 259 ILE B O 1
ATOM 5387 N N . GLN B 1 260 ? 10.211 -18.094 -6.707 1 90.12 260 GLN B N 1
ATOM 5388 C CA . GLN B 1 260 ? 11.656 -18.078 -6.473 1 90.12 260 GLN B CA 1
ATOM 5389 C C . GLN B 1 260 ? 12.391 -18.906 -7.531 1 90.12 260 GLN B C 1
ATOM 5391 O O . GLN B 1 260 ? 13.43 -18.484 -8.031 1 90.12 260 GLN B O 1
ATOM 5396 N N . ALA B 1 261 ? 11.883 -20.047 -7.852 1 92.06 261 ALA B N 1
ATOM 5397 C CA . ALA B 1 261 ? 12.492 -20.906 -8.867 1 92.06 261 ALA B CA 1
ATOM 5398 C C . ALA B 1 261 ? 12.531 -20.203 -10.219 1 92.06 261 ALA B C 1
ATOM 5400 O O . ALA B 1 261 ? 13.57 -20.188 -10.883 1 92.06 261 ALA B O 1
ATOM 5401 N N . ALA B 1 262 ? 11.422 -19.625 -10.578 1 90.88 262 ALA B N 1
ATOM 5402 C CA . ALA B 1 262 ? 11.328 -18.953 -11.875 1 90.88 262 ALA B CA 1
ATOM 5403 C C . ALA B 1 262 ? 12.234 -17.734 -11.93 1 90.88 262 ALA B C 1
ATOM 5405 O O . ALA B 1 262 ? 12.859 -17.453 -12.961 1 90.88 262 ALA B O 1
ATOM 5406 N N . THR B 1 263 ? 12.258 -17 -10.883 1 88.25 263 THR B N 1
ATOM 5407 C CA . THR B 1 263 ? 13.086 -15.797 -10.852 1 88.25 263 THR B CA 1
ATOM 5408 C C . THR B 1 263 ? 14.57 -16.172 -10.891 1 88.25 263 THR B C 1
ATOM 5410 O O . THR B 1 263 ? 15.375 -15.469 -11.516 1 88.25 263 THR B O 1
ATOM 5413 N N . THR B 1 264 ? 14.961 -17.25 -10.195 1 89.88 264 THR B N 1
ATOM 5414 C CA . THR B 1 264 ? 16.328 -17.734 -10.273 1 89.88 264 THR B CA 1
ATOM 5415 C C . THR B 1 264 ? 16.688 -18.125 -11.711 1 89.88 264 THR B C 1
ATOM 5417 O O . THR B 1 264 ? 17.75 -17.75 -12.211 1 89.88 264 THR B O 1
ATOM 5420 N N . ASN B 1 265 ? 15.797 -18.781 -12.352 1 93 265 ASN B N 1
ATOM 5421 C CA . ASN B 1 265 ? 16.016 -19.172 -13.734 1 93 265 ASN B CA 1
ATOM 5422 C C . ASN B 1 265 ? 16.031 -17.969 -14.672 1 93 265 ASN B C 1
ATOM 5424 O O . ASN B 1 265 ? 16.766 -17.969 -15.664 1 93 265 ASN B O 1
ATOM 5428 N N . ALA B 1 266 ? 15.188 -16.969 -14.352 1 87.5 266 ALA B N 1
ATOM 5429 C CA . ALA B 1 266 ? 15.203 -15.742 -15.141 1 87.5 266 ALA B CA 1
ATOM 5430 C C . ALA B 1 266 ? 16.594 -15.094 -15.109 1 87.5 266 ALA B C 1
ATOM 5432 O O . ALA B 1 266 ? 17.078 -14.633 -16.141 1 87.5 266 ALA B O 1
ATOM 5433 N N . ALA B 1 267 ? 17.172 -15.039 -13.961 1 83.31 267 ALA B N 1
ATOM 5434 C CA . ALA B 1 267 ? 18.516 -14.469 -13.805 1 83.31 267 ALA B CA 1
ATOM 5435 C C . ALA B 1 267 ? 19.547 -15.297 -14.562 1 83.31 267 ALA B C 1
ATOM 5437 O O . ALA B 1 267 ? 20.438 -14.742 -15.211 1 83.31 267 ALA B O 1
ATOM 5438 N N . LEU B 1 268 ? 19.469 -16.641 -14.5 1 88.81 268 LEU B N 1
ATOM 5439 C CA . LEU B 1 268 ? 20.375 -17.531 -15.211 1 88.81 268 LEU B CA 1
ATOM 5440 C C . LEU B 1 268 ? 20.234 -17.344 -16.719 1 88.81 268 LEU B C 1
ATOM 5442 O O . LEU B 1 268 ? 21.234 -17.266 -17.438 1 88.81 268 LEU B O 1
ATOM 5446 N N . HIS B 1 269 ? 18.984 -17.234 -17.109 1 85.88 269 HIS B N 1
ATOM 5447 C CA . HIS B 1 269 ? 18.703 -17.047 -18.516 1 85.88 269 HIS B CA 1
ATOM 5448 C C . HIS B 1 269 ? 19.281 -15.727 -19.031 1 85.88 269 HIS B C 1
ATOM 5450 O O . HIS B 1 269 ? 19.875 -15.672 -20.109 1 85.88 269 HIS B O 1
ATOM 5456 N N . ALA B 1 270 ? 19.062 -14.719 -18.266 1 77.56 270 ALA B N 1
ATOM 5457 C CA . ALA B 1 270 ? 19.531 -13.383 -18.641 1 77.56 270 ALA B CA 1
ATOM 5458 C C . ALA B 1 270 ? 21.062 -13.367 -18.75 1 77.56 270 ALA B C 1
ATOM 5460 O O . ALA B 1 270 ? 21.609 -12.617 -19.562 1 77.56 270 ALA B O 1
ATOM 5461 N N . ASN B 1 271 ? 21.734 -14.242 -18.016 1 82.25 271 ASN B N 1
ATOM 5462 C CA . ASN B 1 271 ? 23.188 -14.289 -18 1 82.25 271 ASN B CA 1
ATOM 5463 C C . ASN B 1 271 ? 23.734 -15.367 -18.938 1 82.25 271 ASN B C 1
ATOM 5465 O O . ASN B 1 271 ? 24.922 -15.656 -18.938 1 82.25 271 ASN B O 1
ATOM 5469 N N . GLY B 1 272 ? 22.844 -16.031 -19.641 1 83.31 272 GLY B N 1
ATOM 5470 C CA . GLY B 1 272 ? 23.25 -17.047 -20.594 1 83.31 272 GLY B CA 1
ATOM 5471 C C . GLY B 1 272 ? 23.672 -18.344 -19.922 1 83.31 272 GLY B C 1
ATOM 5472 O O . GLY B 1 272 ? 24.438 -19.125 -20.5 1 83.31 272 GLY B O 1
ATOM 5473 N N . GLN B 1 273 ? 23.312 -18.516 -18.75 1 90.38 273 GLN B N 1
ATOM 5474 C CA . GLN B 1 273 ? 23.625 -19.734 -18.016 1 90.38 273 GLN B CA 1
ATOM 5475 C C . GLN B 1 273 ? 22.5 -20.75 -18.125 1 90.38 273 GLN B C 1
ATOM 5477 O O . GLN B 1 273 ? 21.344 -20.375 -18.375 1 90.38 273 GLN B O 1
ATOM 5482 N N . PRO B 1 274 ? 22.891 -22 -17.969 1 91.75 274 PRO B N 1
ATOM 5483 C CA . PRO B 1 274 ? 21.828 -23.016 -18.031 1 91.75 274 PRO B CA 1
ATOM 5484 C C . PRO B 1 274 ? 20.828 -22.891 -16.875 1 91.75 274 PRO B C 1
ATOM 5486 O O . PRO B 1 274 ? 21.219 -22.688 -15.727 1 91.75 274 PRO B O 1
ATOM 5489 N N . MET B 1 275 ? 19.594 -23.031 -17.234 1 93.75 275 MET B N 1
ATOM 5490 C CA . MET B 1 275 ? 18.531 -23.016 -16.234 1 93.75 275 MET B CA 1
ATOM 5491 C C . MET B 1 275 ? 18.531 -24.297 -15.406 1 93.75 275 MET B C 1
ATOM 5493 O O . MET B 1 275 ? 19.078 -25.312 -15.828 1 93.75 275 MET B O 1
ATOM 5497 N N . GLN B 1 276 ? 17.938 -24.172 -14.211 1 92.94 276 GLN B N 1
ATOM 5498 C CA . GLN B 1 276 ? 17.922 -25.297 -13.281 1 92.94 276 GLN B CA 1
ATOM 5499 C C . GLN B 1 276 ? 16.516 -25.828 -13.07 1 92.94 276 GLN B C 1
ATOM 5501 O O . GLN B 1 276 ? 15.547 -25.062 -13.094 1 92.94 276 GLN B O 1
ATOM 5506 N N . PHE B 1 277 ? 16.516 -27.156 -12.953 1 94.31 277 PHE B N 1
ATOM 5507 C CA . PHE B 1 277 ? 15.258 -27.797 -12.57 1 94.31 277 PHE B CA 1
ATOM 5508 C C . PHE B 1 277 ? 15.055 -27.734 -11.062 1 94.31 277 PHE B C 1
ATOM 5510 O O . PHE B 1 277 ? 15.906 -28.188 -10.297 1 94.31 277 PHE B O 1
ATOM 5517 N N . PHE B 1 278 ? 13.938 -27.156 -10.672 1 94.06 278 PHE B N 1
ATOM 5518 C CA . PHE B 1 278 ? 13.5 -27.172 -9.281 1 94.06 278 PHE B CA 1
ATOM 5519 C C . PHE B 1 278 ? 12.273 -28.047 -9.109 1 94.06 278 PHE B C 1
ATOM 5521 O O . PHE B 1 278 ? 11.289 -27.906 -9.836 1 94.06 278 PHE B O 1
ATOM 5528 N N . PRO B 1 279 ? 12.25 -28.906 -8.117 1 93.75 279 PRO B N 1
ATOM 5529 C CA . PRO B 1 279 ? 11.148 -29.859 -7.941 1 93.75 279 PRO B CA 1
ATOM 5530 C C . PRO B 1 279 ? 9.789 -29.172 -7.789 1 93.75 279 PRO B C 1
ATOM 5532 O O . PRO B 1 279 ? 8.766 -29.734 -8.172 1 93.75 279 PRO B O 1
ATOM 5535 N N . VAL B 1 280 ? 9.805 -28 -7.262 1 92.19 280 VAL B N 1
ATOM 5536 C CA . VAL B 1 280 ? 8.555 -27.281 -7.035 1 92.19 280 VAL B CA 1
ATOM 5537 C C . VAL B 1 280 ? 7.832 -27.078 -8.359 1 92.19 280 VAL B C 1
ATOM 5539 O O . VAL B 1 280 ? 6.602 -27 -8.398 1 92.19 280 VAL B O 1
ATOM 5542 N N . LEU B 1 281 ? 8.523 -27.062 -9.422 1 91.06 281 LEU B N 1
ATOM 5543 C CA . LEU B 1 281 ? 7.926 -26.812 -10.734 1 91.06 281 LEU B CA 1
ATOM 5544 C C . LEU B 1 281 ? 7.07 -28 -11.164 1 91.06 281 LEU B C 1
ATOM 5546 O O . LEU B 1 281 ? 6.246 -27.875 -12.07 1 91.06 281 LEU B O 1
ATOM 5550 N N . LEU B 1 282 ? 7.195 -29.109 -10.477 1 93.5 282 LEU B N 1
ATOM 5551 C CA . LEU B 1 282 ? 6.379 -30.281 -10.773 1 93.5 282 LEU B CA 1
ATOM 5552 C C . LEU B 1 282 ? 4.934 -30.062 -10.336 1 93.5 282 LEU B C 1
ATOM 5554 O O . LEU B 1 282 ? 4.035 -30.797 -10.758 1 93.5 282 LEU B O 1
ATOM 5558 N N . TYR B 1 283 ? 4.73 -29.047 -9.523 1 92.56 283 TYR B N 1
ATOM 5559 C CA . TYR B 1 283 ? 3.383 -28.75 -9.062 1 92.56 283 TYR B CA 1
ATOM 5560 C C . TYR B 1 283 ? 2.453 -28.469 -10.234 1 92.56 283 TYR B C 1
ATOM 5562 O O . TYR B 1 283 ? 1.251 -28.734 -10.164 1 92.56 283 TYR B O 1
ATOM 5570 N N . THR B 1 284 ? 2.969 -27.969 -11.266 1 91.19 284 THR B N 1
ATOM 5571 C CA . THR B 1 284 ? 2.154 -27.609 -12.422 1 91.19 284 THR B CA 1
ATOM 5572 C C . THR B 1 284 ? 1.472 -28.844 -13.008 1 91.19 284 THR B C 1
ATOM 5574 O O . THR B 1 284 ? 0.405 -28.734 -13.617 1 91.19 284 THR B O 1
ATOM 5577 N N . SER B 1 285 ? 2.004 -30.016 -12.797 1 93.44 285 SER B N 1
ATOM 5578 C CA . SER B 1 285 ? 1.472 -31.266 -13.328 1 93.44 285 SER B CA 1
ATOM 5579 C C . SER B 1 285 ? 0.11 -31.578 -12.727 1 93.44 285 SER B C 1
ATOM 5581 O O . SER B 1 285 ? -0.624 -32.438 -13.25 1 93.44 285 SER B O 1
ATOM 5583 N N . MET B 1 286 ? -0.163 -30.875 -11.711 1 93.25 286 MET B N 1
ATOM 5584 C CA . MET B 1 286 ? -1.443 -31.109 -11.047 1 93.25 286 MET B CA 1
ATOM 5585 C C . MET B 1 286 ? -2.604 -30.688 -11.945 1 93.25 286 MET B C 1
ATOM 5587 O O . MET B 1 286 ? -3.721 -31.172 -11.797 1 93.25 286 MET B O 1
ATOM 5591 N N . ALA B 1 287 ? -2.252 -29.766 -12.898 1 91.75 287 ALA B N 1
ATOM 5592 C CA . ALA B 1 287 ? -3.361 -29.188 -13.648 1 91.75 287 ALA B CA 1
ATOM 5593 C C . ALA B 1 287 ? -2.967 -28.906 -15.094 1 91.75 287 ALA B C 1
ATOM 5595 O O . ALA B 1 287 ? -3.52 -28.016 -15.734 1 91.75 287 ALA B O 1
ATOM 5596 N N . LEU B 1 288 ? -2.055 -29.625 -15.602 1 92.94 288 LEU B N 1
ATOM 5597 C CA . LEU B 1 288 ? -1.568 -29.391 -16.953 1 92.94 288 LEU B CA 1
ATOM 5598 C C . LEU B 1 288 ? -2.65 -29.703 -17.984 1 92.94 288 LEU B C 1
ATOM 5600 O O . LEU B 1 288 ? -2.721 -29.062 -19.031 1 92.94 288 LEU B O 1
ATOM 5604 N N . VAL B 1 289 ? -3.414 -30.719 -17.656 1 94.06 289 VAL B N 1
ATOM 5605 C CA . VAL B 1 289 ? -4.453 -31.141 -18.578 1 94.06 289 VAL B CA 1
ATOM 5606 C C . VAL B 1 289 ? -5.809 -30.594 -18.125 1 94.06 289 VAL B C 1
ATOM 5608 O O . VAL B 1 289 ? -6.734 -31.359 -17.875 1 94.06 289 VAL B O 1
ATOM 5611 N N . GLY B 1 290 ? -5.926 -29.328 -18.031 1 89.81 290 GLY B N 1
ATOM 5612 C CA . GLY B 1 290 ? -7.176 -28.594 -17.906 1 89.81 290 GLY B CA 1
ATOM 5613 C C . GLY B 1 290 ? -7.746 -28.609 -16.5 1 89.81 290 GLY B C 1
ATOM 5614 O O . GLY B 1 290 ? -8.914 -28.969 -16.297 1 89.81 290 GLY B O 1
ATOM 5615 N N . GLY B 1 291 ? -6.992 -28.25 -15.469 1 88 291 GLY B N 1
ATOM 5616 C CA . GLY B 1 291 ? -7.484 -28.125 -14.102 1 88 291 GLY B CA 1
ATOM 5617 C C . GLY B 1 291 ? -6.898 -29.156 -13.164 1 88 291 GLY B C 1
ATOM 5618 O O . GLY B 1 291 ? -6.289 -30.141 -13.602 1 88 291 GLY B O 1
ATOM 5619 N N . THR B 1 292 ? -7.199 -28.953 -11.922 1 91.94 292 THR B N 1
ATOM 5620 C CA . THR B 1 292 ? -6.652 -29.859 -10.906 1 91.94 292 THR B CA 1
ATOM 5621 C C . THR B 1 292 ? -7.141 -31.281 -11.133 1 91.94 292 THR B C 1
ATOM 5623 O O . THR B 1 292 ? -8.328 -31.516 -11.359 1 91.94 292 THR B O 1
ATOM 5626 N N . GLY B 1 293 ? -6.234 -32.25 -11.055 1 94.25 293 GLY B N 1
ATOM 5627 C CA . GLY B 1 293 ? -6.555 -33.625 -11.328 1 94.25 293 GLY B CA 1
ATOM 5628 C C . GLY B 1 293 ? -6.543 -33.969 -12.812 1 94.25 293 GLY B C 1
ATOM 5629 O O . GLY B 1 293 ? -6.809 -35.094 -13.195 1 94.25 293 GLY B O 1
ATOM 5630 N N . ASN B 1 294 ? -6.262 -32.906 -13.602 1 96.19 294 ASN B N 1
ATOM 5631 C CA . ASN B 1 294 ? -6.227 -33.094 -15.047 1 96.19 294 ASN B CA 1
ATOM 5632 C C . ASN B 1 294 ? -7.562 -33.594 -15.578 1 96.19 294 ASN B C 1
ATOM 5634 O O . ASN B 1 294 ? -7.613 -34.562 -16.312 1 96.19 294 ASN B O 1
ATOM 5638 N N . THR B 1 295 ? -8.547 -32.938 -15.258 1 94.5 295 THR B N 1
ATOM 5639 C CA . THR B 1 295 ? -9.914 -33.406 -15.406 1 94.5 295 THR B CA 1
ATOM 5640 C C . THR B 1 295 ? -10.414 -33.188 -16.828 1 94.5 295 THR B C 1
ATOM 5642 O O . THR B 1 295 ? -11.469 -33.688 -17.219 1 94.5 295 THR B O 1
ATOM 5645 N N . TRP B 1 296 ? -9.672 -32.406 -17.594 1 95.81 296 TRP B N 1
ATOM 5646 C CA . TRP B 1 296 ? -10.102 -32.188 -18.969 1 95.81 296 TRP B CA 1
ATOM 5647 C C . TRP B 1 296 ? -10.148 -33.5 -19.75 1 95.81 296 TRP B C 1
ATOM 5649 O O . TRP B 1 296 ? -10.93 -33.625 -20.688 1 95.81 296 TRP B O 1
ATOM 5659 N N . ALA B 1 297 ? -9.336 -34.406 -19.359 1 95.69 297 ALA B N 1
ATOM 5660 C CA . ALA B 1 297 ? -9.391 -35.75 -19.953 1 95.69 297 ALA B CA 1
ATOM 5661 C C . ALA B 1 297 ? -10.758 -36.375 -19.734 1 95.69 297 ALA B C 1
ATOM 5663 O O . ALA B 1 297 ? -11.297 -37.031 -20.641 1 95.69 297 ALA B O 1
ATOM 5664 N N . LEU B 1 298 ? -11.281 -36.25 -18.594 1 94.5 298 LEU B N 1
ATOM 5665 C CA . LEU B 1 298 ? -12.609 -36.781 -18.281 1 94.5 298 LEU B CA 1
ATOM 5666 C C . LEU B 1 298 ? -13.672 -36.062 -19.109 1 94.5 298 LEU B C 1
ATOM 5668 O O . LEU B 1 298 ? -14.641 -36.688 -19.562 1 94.5 298 LEU B O 1
ATOM 5672 N N . VAL B 1 299 ? -13.508 -34.781 -19.234 1 95.31 299 VAL B N 1
ATOM 5673 C CA . VAL B 1 299 ? -14.445 -34 -20 1 95.31 299 VAL B CA 1
ATOM 5674 C C . VAL B 1 299 ? -14.484 -34.469 -21.453 1 95.31 299 VAL B C 1
ATOM 5676 O O . VAL B 1 299 ? -15.562 -34.625 -22.031 1 95.31 299 VAL B O 1
ATOM 5679 N N . LEU B 1 300 ? -13.359 -34.688 -22 1 96.75 300 LEU B N 1
ATOM 5680 C CA . LEU B 1 300 ? -13.273 -35.156 -23.375 1 96.75 300 LEU B CA 1
ATOM 5681 C C . LEU B 1 300 ? -13.938 -36.5 -23.547 1 96.75 300 LEU B C 1
ATOM 5683 O O . LEU B 1 300 ? -14.656 -36.75 -24.516 1 96.75 300 LEU B O 1
ATOM 5687 N N . MET B 1 301 ? -13.75 -37.406 -22.656 1 96.12 301 MET B N 1
ATOM 5688 C CA . MET B 1 301 ? -14.375 -38.719 -22.703 1 96.12 301 MET B CA 1
ATOM 5689 C C . MET B 1 301 ? -15.883 -38.594 -22.484 1 96.12 301 MET B C 1
ATOM 5691 O O . MET B 1 301 ? -16.656 -39.344 -23.125 1 96.12 301 MET B O 1
ATOM 5695 N N . GLY B 1 302 ? -16.281 -37.75 -21.656 1 95.62 302 GLY B N 1
ATOM 5696 C CA . GLY B 1 302 ? -17.688 -37.594 -21.312 1 95.62 302 GLY B CA 1
ATOM 5697 C C . GLY B 1 302 ? -18.516 -37.031 -22.453 1 95.62 302 GLY B C 1
ATOM 5698 O O . GLY B 1 302 ? -19.734 -37.219 -22.484 1 95.62 302 GLY B O 1
ATOM 5699 N N . LEU B 1 303 ? -17.875 -36.375 -23.375 1 96.06 303 LEU B N 1
ATOM 5700 C CA . LEU B 1 303 ? -18.594 -35.781 -24.5 1 96.06 303 LEU B CA 1
ATOM 5701 C C . LEU B 1 303 ? -19.281 -36.875 -25.328 1 96.06 303 LEU B C 1
ATOM 5703 O O . LEU B 1 303 ? -20.312 -36.625 -25.953 1 96.06 303 LEU B O 1
ATOM 5707 N N . ARG B 1 304 ? -18.781 -38.031 -25.25 1 94.88 304 ARG B N 1
ATOM 5708 C CA . ARG B 1 304 ? -19.344 -39.156 -26.031 1 94.88 304 ARG B CA 1
ATOM 5709 C C . ARG B 1 304 ? -20.016 -40.188 -25.141 1 94.88 304 ARG B C 1
ATOM 5711 O O . ARG B 1 304 ? -20.234 -41.312 -25.547 1 94.88 304 ARG B O 1
ATOM 5718 N N . SER B 1 305 ? -20.234 -39.812 -24 1 95.38 305 SER B N 1
ATOM 5719 C CA . SER B 1 305 ? -20.812 -40.75 -23.047 1 95.38 305 SER B CA 1
ATOM 5720 C C . SER B 1 305 ? -22.266 -41.062 -23.359 1 95.38 305 SER B C 1
ATOM 5722 O O . SER B 1 305 ? -23 -40.188 -23.859 1 95.38 305 SER B O 1
ATOM 5724 N N . LYS B 1 306 ? -22.719 -42.219 -23 1 94.38 306 LYS B N 1
ATOM 5725 C CA . LYS B 1 306 ? -24.109 -42.625 -23.156 1 94.38 306 LYS B CA 1
ATOM 5726 C C . LYS B 1 306 ? -24.984 -42.062 -22.031 1 94.38 306 LYS B C 1
ATOM 5728 O O . LYS B 1 306 ? -26.219 -42.031 -22.156 1 94.38 306 LYS B O 1
ATOM 5733 N N . SER B 1 307 ? -24.344 -41.75 -20.984 1 94.56 307 SER B N 1
ATOM 5734 C CA . SER B 1 307 ? -25.062 -41.125 -19.875 1 94.56 307 SER B CA 1
ATOM 5735 C C . SER B 1 307 ? -25.406 -39.656 -20.188 1 94.56 307 SER B C 1
ATOM 5737 O O . SER B 1 307 ? -24.531 -38.875 -20.531 1 94.56 307 SER B O 1
ATOM 5739 N N . LYS B 1 308 ? -26.672 -39.25 -19.984 1 92.25 308 LYS B N 1
ATOM 5740 C CA . LYS B 1 308 ? -27.125 -37.906 -20.234 1 92.25 308 LYS B CA 1
ATOM 5741 C C . LYS B 1 308 ? -26.484 -36.906 -19.266 1 92.25 308 LYS B C 1
ATOM 5743 O O . LYS B 1 308 ? -26.156 -35.781 -19.641 1 92.25 308 LYS B O 1
ATOM 5748 N N . GLN B 1 309 ? -26.391 -37.281 -18.094 1 90.5 309 GLN B N 1
ATOM 5749 C CA . GLN B 1 309 ? -25.781 -36.438 -17.062 1 90.5 309 GLN B CA 1
ATOM 5750 C C . GLN B 1 309 ? -24.312 -36.156 -17.375 1 90.5 309 GLN B C 1
ATOM 5752 O O . GLN B 1 309 ? -23.875 -35 -17.344 1 90.5 309 GLN B O 1
ATOM 5757 N N . ILE B 1 310 ? -23.594 -37.25 -17.656 1 93.81 310 ILE B N 1
ATOM 5758 C CA . ILE B 1 310 ? -22.172 -37.094 -17.938 1 93.81 310 ILE B CA 1
ATOM 5759 C C . ILE B 1 310 ? -21.984 -36.25 -19.172 1 93.81 310 ILE B C 1
ATOM 5761 O O . ILE B 1 310 ? -21.125 -35.344 -19.188 1 93.81 310 ILE B O 1
ATOM 5765 N N . SER B 1 311 ? -22.719 -36.469 -20.125 1 94.5 311 SER B N 1
ATOM 5766 C CA . SER B 1 311 ? -22.625 -35.719 -21.375 1 94.5 311 SER B CA 1
ATOM 5767 C C . SER B 1 311 ? -22.938 -34.25 -21.156 1 94.5 311 SER B C 1
ATOM 5769 O O . SER B 1 311 ? -22.25 -33.375 -21.688 1 94.5 311 SER B O 1
ATOM 5771 N N . ALA B 1 312 ? -23.969 -33.969 -20.438 1 90.69 312 ALA B N 1
ATOM 5772 C CA . ALA B 1 312 ? -24.359 -32.594 -20.156 1 90.69 312 ALA B CA 1
ATOM 5773 C C . ALA B 1 312 ? -23.266 -31.844 -19.406 1 90.69 312 ALA B C 1
ATOM 5775 O O . ALA B 1 312 ? -22.938 -30.703 -19.734 1 90.69 312 ALA B O 1
ATOM 5776 N N . VAL B 1 313 ? -22.719 -32.406 -18.406 1 91.38 313 VAL B N 1
ATOM 5777 C CA . VAL B 1 313 ? -21.672 -31.797 -17.578 1 91.38 313 VAL B CA 1
ATOM 5778 C C . VAL B 1 313 ? -20.422 -31.578 -18.422 1 91.38 313 VAL B C 1
ATOM 5780 O O . VAL B 1 313 ? -19.75 -30.562 -18.297 1 91.38 313 VAL B O 1
ATOM 5783 N N . SER B 1 314 ? -20.094 -32.562 -19.25 1 93.81 314 SER B N 1
ATOM 5784 C CA . SER B 1 314 ? -18.906 -32.469 -20.078 1 93.81 314 SER B CA 1
ATOM 5785 C C . SER B 1 314 ? -19.031 -31.312 -21.078 1 93.81 314 SER B C 1
ATOM 5787 O O . SER B 1 314 ? -18.062 -30.594 -21.328 1 93.81 314 SER B O 1
ATOM 5789 N N . LYS B 1 315 ? -20.156 -31.141 -21.609 1 91.25 315 LYS B N 1
ATOM 5790 C CA . LYS B 1 315 ? -20.375 -30.062 -22.562 1 91.25 315 LYS B CA 1
ATOM 5791 C C . LYS B 1 315 ? -20.188 -28.703 -21.906 1 91.25 315 LYS B C 1
ATOM 5793 O O . LYS B 1 315 ? -19.547 -27.812 -22.469 1 91.25 315 LYS B O 1
ATOM 5798 N N . ILE B 1 316 ? -20.688 -28.562 -20.75 1 88.38 316 ILE B N 1
ATOM 5799 C CA . ILE B 1 316 ? -20.625 -27.281 -20.062 1 88.38 316 ILE B CA 1
ATOM 5800 C C . ILE B 1 316 ? -19.219 -27.047 -19.516 1 88.38 316 ILE B C 1
ATOM 5802 O O . ILE B 1 316 ? -18.797 -25.891 -19.344 1 88.38 316 ILE B O 1
ATOM 5806 N N . SER B 1 317 ? -18.375 -28.062 -19.328 1 90.19 317 SER B N 1
ATOM 5807 C CA . SER B 1 317 ? -17.062 -27.984 -18.703 1 90.19 317 SER B CA 1
ATOM 5808 C C . SER B 1 317 ? -15.961 -27.891 -19.75 1 90.19 317 SER B C 1
ATOM 5810 O O . SER B 1 317 ? -14.797 -27.625 -19.422 1 90.19 317 SER B O 1
ATOM 5812 N N . LEU B 1 318 ? -16.312 -28.016 -20.953 1 92.06 318 LEU B N 1
ATOM 5813 C CA . LEU B 1 318 ? -15.305 -28.094 -22.016 1 92.06 318 LEU B CA 1
ATOM 5814 C C . LEU B 1 318 ? -14.461 -26.828 -22.078 1 92.06 318 LEU B C 1
ATOM 5816 O O . LEU B 1 318 ? -13.227 -26.906 -21.984 1 92.06 318 LEU B O 1
ATOM 5820 N N . ILE B 1 319 ? -15.078 -25.766 -22.141 1 87.19 319 ILE B N 1
ATOM 5821 C CA . ILE B 1 319 ? -14.359 -24.516 -22.312 1 87.19 319 ILE B CA 1
ATOM 5822 C C . ILE B 1 319 ? -13.758 -24.078 -20.984 1 87.19 319 ILE B C 1
ATOM 5824 O O . ILE B 1 319 ? -12.555 -23.812 -20.891 1 87.19 319 ILE B O 1
ATOM 5828 N N . PRO B 1 320 ? -14.5 -24.094 -19.875 1 84.5 320 PRO B N 1
ATOM 5829 C CA . PRO B 1 320 ? -13.883 -23.734 -18.594 1 84.5 320 PRO B CA 1
ATOM 5830 C C . PRO B 1 320 ? -12.719 -24.656 -18.219 1 84.5 320 PRO B C 1
ATOM 5832 O O . PRO B 1 320 ? -11.711 -24.188 -17.688 1 84.5 320 PRO B O 1
ATOM 5835 N N . GLY B 1 321 ? -12.898 -25.891 -18.578 1 88.81 321 GLY B N 1
ATOM 5836 C CA . GLY B 1 321 ? -11.828 -26.828 -18.297 1 88.81 321 GLY B CA 1
ATOM 5837 C C . GLY B 1 321 ? -10.562 -26.547 -19.078 1 88.81 321 GLY B C 1
ATOM 5838 O O . GLY B 1 321 ? -9.453 -26.766 -18.578 1 88.81 321 GLY B O 1
ATOM 5839 N N . TRP B 1 322 ? -10.766 -26.031 -20.234 1 91 322 TRP B N 1
ATOM 5840 C CA . TRP B 1 322 ? -9.617 -25.672 -21.062 1 91 322 TRP B CA 1
ATOM 5841 C C . TRP B 1 322 ? -8.844 -24.516 -20.438 1 91 322 TRP B C 1
ATOM 5843 O O . TRP B 1 322 ? -7.637 -24.375 -20.656 1 91 322 TRP B O 1
ATOM 5853 N N . PHE B 1 323 ? -9.523 -23.75 -19.578 1 85.12 323 PHE B N 1
ATOM 5854 C CA . PHE B 1 323 ? -8.898 -22.641 -18.859 1 85.12 323 PHE B CA 1
ATOM 5855 C C . PHE B 1 323 ? -8.477 -23.078 -17.453 1 85.12 323 PHE B C 1
ATOM 5857 O O . PHE B 1 323 ? -8.047 -22.25 -16.656 1 85.12 323 PHE B O 1
ATOM 5864 N N . GLY B 1 324 ? -8.664 -24.281 -17.172 1 86.88 324 GLY B N 1
ATOM 5865 C CA . GLY B 1 324 ? -8.227 -24.797 -15.883 1 86.88 324 GLY B CA 1
ATOM 5866 C C . GLY B 1 324 ? -9.273 -24.656 -14.797 1 86.88 324 GLY B C 1
ATOM 5867 O O . GLY B 1 324 ? -8.992 -24.906 -13.617 1 86.88 324 GLY B O 1
ATOM 5868 N N . ILE B 1 325 ? -10.469 -24.281 -15.172 1 83.19 325 ILE B N 1
ATOM 5869 C CA . ILE B 1 325 ? -11.578 -24.203 -14.227 1 83.19 325 ILE B CA 1
ATOM 5870 C C . ILE B 1 325 ? -12.281 -25.547 -14.148 1 83.19 325 ILE B C 1
ATOM 5872 O O . ILE B 1 325 ? -13.039 -25.922 -15.047 1 83.19 325 ILE B O 1
ATOM 5876 N N . ASN B 1 326 ? -12.164 -26.219 -13.047 1 85.19 326 ASN B N 1
ATOM 5877 C CA . ASN B 1 326 ? -12.633 -27.594 -13.008 1 85.19 326 ASN B CA 1
ATOM 5878 C C . ASN B 1 326 ? -13.812 -27.766 -12.047 1 85.19 326 ASN B C 1
ATOM 5880 O O . ASN B 1 326 ? -14.297 -28.875 -11.844 1 85.19 326 ASN B O 1
ATOM 5884 N N . GLU B 1 327 ? -14.352 -26.734 -11.484 1 79.69 327 GLU B N 1
ATOM 5885 C CA . GLU B 1 327 ? -15.461 -26.812 -10.547 1 79.69 327 GLU B CA 1
ATOM 5886 C C . GLU B 1 327 ? -16.688 -27.453 -11.18 1 79.69 327 GLU B C 1
ATOM 5888 O O . GLU B 1 327 ? -17.328 -28.312 -10.578 1 79.69 327 GLU B O 1
ATOM 5893 N N . PRO B 1 328 ? -16.984 -27.141 -12.43 1 81.81 328 PRO B N 1
ATOM 5894 C CA . PRO B 1 328 ? -18.141 -27.797 -13.039 1 81.81 328 PRO B CA 1
ATOM 5895 C C . PRO B 1 328 ? -17.984 -29.312 -13.133 1 81.81 328 PRO B C 1
ATOM 5897 O O . PRO B 1 328 ? -18.953 -30.047 -12.93 1 81.81 328 PRO B O 1
ATOM 5900 N N . VAL B 1 329 ? -16.828 -29.766 -13.367 1 87.38 329 VAL B N 1
ATOM 5901 C CA . VAL B 1 329 ? -16.594 -31.203 -13.492 1 87.38 329 VAL B CA 1
ATOM 5902 C C . VAL B 1 329 ? -16.547 -31.828 -12.102 1 87.38 329 VAL B C 1
ATOM 5904 O O . VAL B 1 329 ? -17.125 -32.906 -11.875 1 87.38 329 VAL B O 1
ATOM 5907 N N . THR B 1 330 ? -15.867 -31.188 -11.195 1 84.69 330 THR B N 1
ATOM 5908 C CA . THR B 1 330 ? -15.672 -31.719 -9.852 1 84.69 330 THR B CA 1
ATOM 5909 C C . THR B 1 330 ? -17.016 -31.844 -9.125 1 84.69 330 THR B C 1
ATOM 5911 O O . THR B 1 330 ? -17.219 -32.781 -8.359 1 84.69 330 THR B O 1
ATOM 5914 N N . PHE B 1 331 ? -17.891 -30.984 -9.469 1 76.75 331 PHE B N 1
ATOM 5915 C CA . PHE B 1 331 ? -19.172 -30.984 -8.766 1 76.75 331 PHE B CA 1
ATOM 5916 C C . PHE B 1 331 ? -20.25 -31.656 -9.602 1 76.75 331 PHE B C 1
ATOM 5918 O O . PHE B 1 331 ? -21.188 -32.25 -9.062 1 76.75 331 PHE B O 1
ATOM 5925 N N . GLY B 1 332 ? -20.156 -31.625 -10.898 1 80.44 332 GLY B N 1
ATOM 5926 C CA . GLY B 1 332 ? -21.172 -32.188 -11.789 1 80.44 332 GLY B CA 1
ATOM 5927 C C . GLY B 1 332 ? -21 -33.656 -12.023 1 80.44 332 GLY B C 1
ATOM 5928 O O . GLY B 1 332 ? -21.984 -34.406 -12.062 1 80.44 332 GLY B O 1
ATOM 5929 N N . MET B 1 333 ? -19.891 -34.062 -12.328 1 80.06 333 MET B N 1
ATOM 5930 C CA . MET B 1 333 ? -19.5 -35.469 -12.375 1 80.06 333 MET B CA 1
ATOM 5931 C C . MET B 1 333 ? -18.828 -35.875 -11.078 1 80.06 333 MET B C 1
ATOM 5933 O O . MET B 1 333 ? -17.625 -36.188 -11.07 1 80.06 333 MET B O 1
ATOM 5937 N N . PRO B 1 334 ? -19.625 -35.75 -10.102 1 77.12 334 PRO B N 1
ATOM 5938 C CA . PRO B 1 334 ? -19.047 -35.375 -8.82 1 77.12 334 PRO B CA 1
ATOM 5939 C C . PRO B 1 334 ? -17.828 -36.188 -8.438 1 77.12 334 PRO B C 1
ATOM 5941 O O . PRO B 1 334 ? -17.969 -37.375 -8.07 1 77.12 334 PRO B O 1
ATOM 5944 N N . ILE B 1 335 ? -16.703 -35.656 -8.656 1 85.56 335 ILE B N 1
ATOM 5945 C CA . ILE B 1 335 ? -15.469 -36.219 -8.141 1 85.56 335 ILE B CA 1
ATOM 5946 C C . ILE B 1 335 ? -15.484 -36.219 -6.617 1 85.56 335 ILE B C 1
ATOM 5948 O O . ILE B 1 335 ? -15.047 -37.156 -5.973 1 85.56 335 ILE B O 1
ATOM 5952 N N . MET B 1 336 ? -16.078 -35.188 -6.199 1 83.19 336 MET B N 1
ATOM 5953 C CA . MET B 1 336 ? -16.188 -35.062 -4.746 1 83.19 336 MET B CA 1
ATOM 5954 C C . MET B 1 336 ? -17.109 -36.125 -4.184 1 83.19 336 MET B C 1
ATOM 5956 O O . MET B 1 336 ? -18.203 -36.375 -4.711 1 83.19 336 MET B O 1
ATOM 5960 N N . PHE B 1 337 ? -16.656 -36.875 -3.264 1 79.31 337 PHE B N 1
ATOM 5961 C CA . PHE B 1 337 ? -17.391 -37.906 -2.531 1 79.31 337 PHE B CA 1
ATOM 5962 C C . PHE B 1 337 ? -17.734 -39.094 -3.439 1 79.31 337 PHE B C 1
ATOM 5964 O O . PHE B 1 337 ? -18.703 -39.812 -3.189 1 79.31 337 PHE B O 1
ATOM 5971 N N . ASN B 1 338 ? -17.141 -39.219 -4.586 1 85.56 338 ASN B N 1
ATOM 5972 C CA . ASN B 1 338 ? -17.266 -40.375 -5.488 1 85.56 338 ASN B CA 1
ATOM 5973 C C . ASN B 1 338 ? -15.992 -41.219 -5.473 1 85.56 338 ASN B C 1
ATOM 5975 O O . ASN B 1 338 ? -15.031 -40.938 -6.188 1 85.56 338 ASN B O 1
ATOM 5979 N N . PRO B 1 339 ? -16.031 -42.25 -4.773 1 84.75 339 PRO B N 1
ATOM 5980 C CA . PRO B 1 339 ? -14.82 -43.062 -4.621 1 84.75 339 PRO B CA 1
ATOM 5981 C C . PRO B 1 339 ? -14.32 -43.625 -5.945 1 84.75 339 PRO B C 1
ATOM 5983 O O . PRO B 1 339 ? -13.109 -43.812 -6.129 1 84.75 339 PRO B O 1
ATOM 5986 N N . ILE B 1 340 ? -15.164 -43.812 -6.852 1 88.69 340 ILE B N 1
ATOM 5987 C CA . ILE B 1 340 ? -14.781 -44.406 -8.141 1 88.69 340 ILE B CA 1
ATOM 5988 C C . ILE B 1 340 ? -13.938 -43.375 -8.914 1 88.69 340 ILE B C 1
ATOM 5990 O O . ILE B 1 340 ? -12.914 -43.75 -9.5 1 88.69 340 ILE B O 1
ATOM 5994 N N . LEU B 1 341 ? -14.344 -42.188 -8.867 1 92 341 LEU B N 1
ATOM 5995 C CA . LEU B 1 341 ? -13.648 -41.188 -9.656 1 92 341 LEU B CA 1
ATOM 5996 C C . LEU B 1 341 ? -12.508 -40.562 -8.859 1 92 341 LEU B C 1
ATOM 5998 O O . LEU B 1 341 ? -11.594 -39.969 -9.438 1 92 341 LEU B O 1
ATOM 6002 N N . CYS B 1 342 ? -12.492 -40.625 -7.57 1 92.12 342 CYS B N 1
ATOM 6003 C CA . CYS B 1 342 ? -11.453 -40.062 -6.727 1 92.12 342 CYS B CA 1
ATOM 6004 C C . CYS B 1 342 ? -10.117 -40.781 -6.965 1 92.12 342 CYS B C 1
ATOM 6006 O O . CYS B 1 342 ? -9.062 -40.125 -6.902 1 92.12 342 CYS B O 1
ATOM 6008 N N . ILE B 1 343 ? -10.172 -41.969 -7.23 1 91.62 343 ILE B N 1
ATOM 6009 C CA . ILE B 1 343 ? -8.961 -42.781 -7.387 1 91.62 343 ILE B CA 1
ATOM 6010 C C . ILE B 1 343 ? -8.156 -42.25 -8.578 1 91.62 343 ILE B C 1
ATOM 6012 O O . ILE B 1 343 ? -6.996 -41.875 -8.43 1 91.62 343 ILE B O 1
ATOM 6016 N N . PRO B 1 344 ? -8.805 -42.25 -9.758 1 94.31 344 PRO B N 1
ATOM 6017 C CA . PRO B 1 344 ? -8.031 -41.719 -10.883 1 94.31 344 PRO B CA 1
ATOM 6018 C C . PRO B 1 344 ? -7.715 -40.219 -10.734 1 94.31 344 PRO B C 1
ATOM 6020 O O . PRO B 1 344 ? -6.68 -39.75 -11.219 1 94.31 344 PRO B O 1
ATOM 6023 N N . TYR B 1 345 ? -8.57 -39.469 -10.039 1 94.81 345 TYR B N 1
ATOM 6024 C CA . TYR B 1 345 ? -8.344 -38.031 -9.797 1 94.81 345 TYR B CA 1
ATOM 6025 C C . TYR B 1 345 ? -7.031 -37.812 -9.055 1 94.81 345 TYR B C 1
ATOM 6027 O O . TYR B 1 345 ? -6.266 -36.906 -9.398 1 94.81 345 TYR B O 1
ATOM 6035 N N . VAL B 1 346 ? -6.719 -38.656 -8.125 1 94.44 346 VAL B N 1
ATOM 6036 C CA . VAL B 1 346 ? -5.52 -38.531 -7.301 1 94.44 346 VAL B CA 1
ATOM 6037 C C . VAL B 1 346 ? -4.34 -39.188 -7.996 1 94.44 346 VAL B C 1
ATOM 6039 O O . VAL B 1 346 ? -3.234 -38.656 -8.023 1 94.44 346 VAL B O 1
ATOM 6042 N N . LEU B 1 347 ? -4.566 -40.281 -8.617 1 94.25 347 LEU B N 1
ATOM 6043 C CA . LEU B 1 347 ? -3.508 -41.094 -9.211 1 94.25 347 LEU B CA 1
ATOM 6044 C C . LEU B 1 347 ? -2.941 -40.438 -10.453 1 94.25 347 LEU B C 1
ATOM 6046 O O . LEU B 1 347 ? -1.772 -40.625 -10.797 1 94.25 347 LEU B O 1
ATOM 6050 N N . ASN B 1 348 ? -3.705 -39.719 -11.125 1 95.75 348 ASN B N 1
ATOM 6051 C CA . ASN B 1 348 ? -3.299 -39.094 -12.367 1 95.75 348 ASN B CA 1
ATOM 6052 C C . ASN B 1 348 ? -2.117 -38.156 -12.148 1 95.75 348 ASN B C 1
ATOM 6054 O O . ASN B 1 348 ? -1.21 -38.062 -12.984 1 95.75 348 ASN B O 1
ATOM 6058 N N . VAL B 1 349 ? -2.047 -37.469 -11.047 1 95.94 349 VAL B N 1
ATOM 6059 C CA . VAL B 1 349 ? -1.128 -36.344 -10.836 1 95.94 349 VAL B CA 1
ATOM 6060 C C . VAL B 1 349 ? 0.29 -36.875 -10.633 1 95.94 349 VAL B C 1
ATOM 6062 O O . VAL B 1 349 ? 1.229 -36.438 -11.289 1 95.94 349 VAL B O 1
ATOM 6065 N N . PRO B 1 350 ? 0.488 -37.875 -9.766 1 95.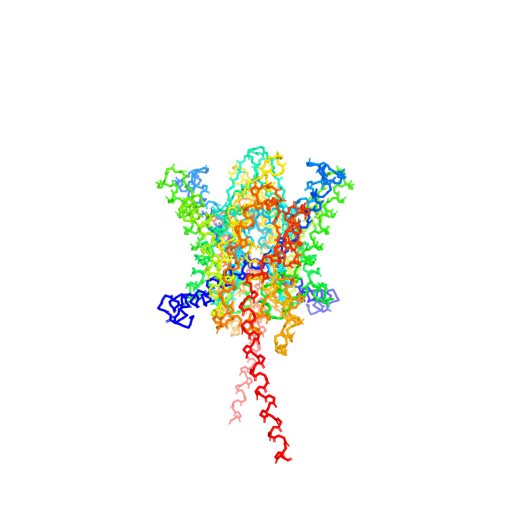94 350 PRO B N 1
ATOM 6066 C CA . PRO B 1 350 ? 1.854 -38.406 -9.648 1 95.94 350 PRO B CA 1
ATOM 6067 C C . PRO B 1 350 ? 2.391 -38.969 -10.961 1 95.94 350 PRO B C 1
ATOM 6069 O O . PRO B 1 350 ? 3.588 -38.875 -11.242 1 95.94 350 PRO B O 1
ATOM 6072 N N . ILE B 1 351 ? 1.59 -39.562 -11.711 1 96.62 351 ILE B N 1
ATOM 6073 C CA . ILE B 1 351 ? 2.021 -40.094 -13 1 96.62 351 ILE B CA 1
ATOM 6074 C C . ILE B 1 351 ? 2.398 -38.938 -13.938 1 96.62 351 ILE B C 1
ATOM 6076 O O . ILE B 1 351 ? 3.43 -39 -14.609 1 96.62 351 ILE B O 1
ATOM 6080 N N . MET B 1 352 ? 1.573 -37.938 -13.969 1 97.06 352 MET B N 1
ATOM 6081 C CA . MET B 1 352 ? 1.894 -36.75 -14.773 1 97.06 352 MET B CA 1
ATOM 6082 C C . MET B 1 352 ? 3.201 -36.125 -14.312 1 97.06 352 MET B C 1
ATOM 6084 O O . MET B 1 352 ? 3.969 -35.625 -15.133 1 97.06 352 MET B O 1
ATOM 6088 N N . MET B 1 353 ? 3.445 -36.125 -13.031 1 96.5 353 MET B N 1
ATOM 6089 C CA . MET B 1 353 ? 4.676 -35.562 -12.484 1 96.5 353 MET B CA 1
ATOM 6090 C C . MET B 1 353 ? 5.891 -36.375 -12.945 1 96.5 353 MET B C 1
ATOM 6092 O O . MET B 1 353 ? 6.926 -35.812 -13.289 1 96.5 353 MET B O 1
ATOM 6096 N N . ILE B 1 354 ? 5.727 -37.656 -12.914 1 96.38 354 ILE B N 1
ATOM 6097 C CA . ILE B 1 354 ? 6.812 -38.531 -13.352 1 96.38 354 ILE B CA 1
ATOM 6098 C C . ILE B 1 354 ? 7.109 -38.281 -14.828 1 96.38 354 ILE B C 1
ATOM 6100 O O . ILE B 1 354 ? 8.266 -38.125 -15.219 1 96.38 354 ILE 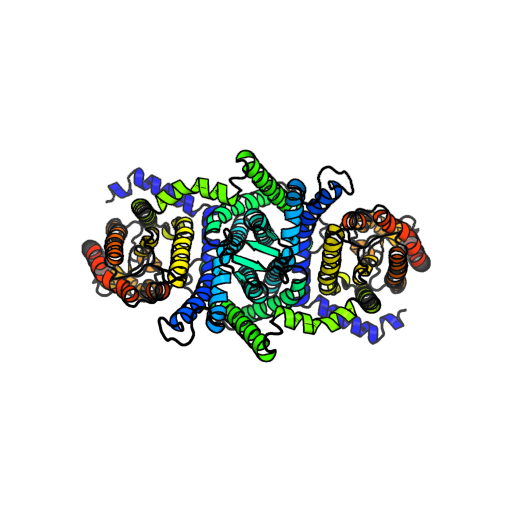B O 1
ATOM 6104 N N . LEU B 1 355 ? 6.109 -38.219 -15.617 1 97.12 355 LEU B N 1
ATOM 6105 C CA . LEU B 1 355 ? 6.285 -38 -17.047 1 97.12 355 LEU B CA 1
ATOM 6106 C C . LEU B 1 355 ? 6.914 -36.625 -17.297 1 97.12 355 LEU B C 1
ATOM 6108 O O . LEU B 1 355 ? 7.797 -36.469 -18.141 1 97.12 355 LEU B O 1
ATOM 6112 N N . THR B 1 356 ? 6.438 -35.656 -16.562 1 96.31 356 THR B N 1
ATOM 6113 C CA . THR B 1 356 ? 6.961 -34.312 -16.719 1 96.31 356 THR B CA 1
ATOM 6114 C C . THR B 1 356 ? 8.422 -34.219 -16.266 1 96.31 356 THR B C 1
ATOM 6116 O O . THR B 1 356 ? 9.234 -33.562 -16.891 1 96.31 356 THR B O 1
ATOM 6119 N N . TYR B 1 357 ? 8.703 -34.906 -15.211 1 95.06 357 TYR B N 1
ATOM 6120 C CA . TYR B 1 357 ? 10.086 -34.969 -14.75 1 95.06 357 TYR B CA 1
ATOM 6121 C C . TYR B 1 357 ? 10.992 -35.562 -15.82 1 95.06 357 TYR B C 1
ATOM 6123 O O . TYR B 1 357 ? 12.086 -35.031 -16.078 1 95.06 357 TYR B O 1
ATOM 6131 N N . PHE B 1 358 ? 10.555 -36.562 -16.438 1 95.69 358 PHE B N 1
ATOM 6132 C CA . PHE B 1 358 ? 11.328 -37.188 -17.5 1 95.69 358 PHE B CA 1
ATOM 6133 C C . PHE B 1 358 ? 11.477 -36.25 -18.688 1 95.69 358 PHE B C 1
ATOM 6135 O O . PHE B 1 358 ? 12.516 -36.219 -19.344 1 95.69 358 PHE B O 1
ATOM 6142 N N . ALA B 1 359 ? 10.445 -35.531 -18.938 1 96.31 359 ALA B N 1
ATOM 6143 C CA . ALA B 1 359 ? 10.508 -34.562 -20.016 1 96.31 359 ALA B CA 1
ATOM 6144 C C . ALA B 1 359 ? 11.555 -33.469 -19.734 1 96.31 359 ALA B C 1
ATOM 6146 O O . ALA B 1 359 ? 12.25 -33.031 -20.641 1 96.31 359 ALA B O 1
ATOM 6147 N N . TYR B 1 360 ? 11.664 -33.094 -18.516 1 94.31 360 TYR B N 1
ATOM 6148 C CA . TYR B 1 360 ? 12.703 -32.125 -18.125 1 94.31 360 TYR B CA 1
ATOM 6149 C C . TYR B 1 360 ? 14.086 -32.75 -18.297 1 94.31 360 TYR B C 1
ATOM 6151 O O . TYR B 1 360 ? 14.992 -32.125 -18.844 1 94.31 360 TYR B O 1
ATOM 6159 N N . GLN B 1 361 ? 14.281 -34 -17.875 1 93.06 361 GLN B N 1
ATOM 6160 C CA . GLN B 1 361 ? 15.578 -34.656 -17.875 1 93.06 361 GLN B CA 1
ATOM 6161 C C . GLN B 1 361 ? 16.078 -34.875 -19.312 1 93.06 361 GLN B C 1
ATOM 6163 O O . GLN B 1 361 ? 17.281 -34.812 -19.562 1 93.06 361 GLN B O 1
ATOM 6168 N N . THR B 1 362 ? 15.18 -35 -20.188 1 95 362 THR B N 1
ATOM 6169 C CA . THR B 1 362 ? 15.562 -35.25 -21.562 1 95 362 THR B CA 1
ATOM 6170 C C . THR B 1 362 ? 15.727 -33.938 -22.328 1 95 362 THR B C 1
ATOM 6172 O O . THR B 1 362 ? 16.234 -33.938 -23.453 1 95 362 THR B O 1
ATOM 6175 N N . GLY B 1 363 ? 15.227 -32.938 -21.719 1 93.88 363 GLY B N 1
ATOM 6176 C CA . GLY B 1 363 ? 15.344 -31.641 -22.359 1 93.88 363 GLY B CA 1
ATOM 6177 C C . GLY B 1 363 ? 14.219 -31.344 -23.344 1 93.88 363 GLY B C 1
ATOM 6178 O O . GLY B 1 363 ? 14.266 -30.344 -24.062 1 93.88 363 GLY B O 1
ATOM 6179 N N . PHE B 1 364 ? 13.312 -32.281 -23.375 1 96.5 364 PHE B N 1
ATOM 6180 C CA . PHE B 1 364 ? 12.18 -32 -24.266 1 96.5 364 PHE B CA 1
ATOM 6181 C C . PHE B 1 364 ? 11.477 -30.719 -23.859 1 96.5 364 PHE B C 1
ATOM 6183 O O . PHE B 1 364 ? 11.094 -29.922 -24.719 1 96.5 364 PHE B O 1
ATOM 6190 N N . ILE B 1 365 ? 11.266 -30.516 -22.578 1 96.5 365 ILE B N 1
ATOM 6191 C CA . ILE B 1 365 ? 10.742 -29.25 -22.062 1 96.5 365 ILE B CA 1
ATOM 6192 C C . ILE B 1 365 ? 11.797 -28.578 -21.188 1 96.5 365 ILE B C 1
ATOM 6194 O O . ILE B 1 365 ? 12.773 -29.219 -20.781 1 96.5 365 ILE B O 1
ATOM 6198 N N . ILE B 1 366 ? 11.688 -27.344 -20.984 1 95.38 366 ILE B N 1
ATOM 6199 C CA . ILE B 1 366 ? 12.609 -26.578 -20.141 1 95.38 366 ILE B CA 1
ATOM 6200 C C . ILE B 1 366 ? 11.844 -25.953 -18.984 1 95.38 366 ILE B C 1
ATOM 6202 O O . ILE B 1 366 ? 10.625 -25.812 -19.031 1 95.38 366 ILE B O 1
ATOM 6206 N N . PRO B 1 367 ? 12.531 -25.703 -17.906 1 94.69 367 PRO B N 1
ATOM 6207 C CA . PRO B 1 367 ? 11.859 -25.109 -16.734 1 94.69 367 PRO B CA 1
ATOM 6208 C C . PRO B 1 367 ? 11.43 -23.672 -16.984 1 94.69 367 PRO B C 1
ATOM 6210 O O . PRO B 1 367 ? 12.008 -22.984 -17.828 1 94.69 367 PRO B O 1
ATOM 6213 N N . ALA B 1 368 ? 10.438 -23.281 -16.172 1 92.06 368 ALA B N 1
ATOM 6214 C CA . ALA B 1 368 ? 9.898 -21.922 -16.266 1 92.06 368 ALA B CA 1
ATOM 6215 C C . ALA B 1 368 ? 10.93 -20.891 -15.812 1 92.06 368 ALA B C 1
ATOM 6217 O O . ALA B 1 368 ? 11.664 -21.109 -14.852 1 92.06 368 ALA B O 1
ATOM 6218 N N . TRP B 1 369 ? 11.047 -19.781 -16.562 1 91 369 TRP B N 1
ATOM 6219 C CA . TRP B 1 369 ? 11.93 -18.672 -16.188 1 91 369 TRP B CA 1
ATOM 6220 C C . TRP B 1 369 ? 11.195 -17.344 -16.266 1 91 369 TRP B C 1
ATOM 6222 O O . TRP B 1 369 ? 11.781 -16.297 -15.984 1 91 369 TRP B O 1
ATOM 6232 N N . ILE B 1 370 ? 9.922 -17.375 -16.719 1 86.44 370 ILE B N 1
ATOM 6233 C CA . ILE B 1 370 ? 9.008 -16.234 -16.672 1 86.44 370 ILE B CA 1
ATOM 6234 C C . ILE B 1 370 ? 7.828 -16.562 -15.758 1 86.44 370 ILE B C 1
ATOM 6236 O O . ILE B 1 370 ? 7.23 -17.641 -15.867 1 86.44 370 ILE B O 1
ATOM 6240 N N . VAL B 1 371 ? 7.586 -15.75 -14.836 1 85.69 371 VAL B N 1
ATOM 6241 C CA . VAL B 1 371 ? 6.445 -15.945 -13.953 1 85.69 371 VAL B CA 1
ATOM 6242 C C . VAL B 1 371 ? 5.168 -15.469 -14.641 1 85.69 371 VAL B C 1
ATOM 6244 O O . VAL B 1 371 ? 5.078 -14.32 -15.062 1 85.69 371 VAL B O 1
ATOM 6247 N N . VAL B 1 372 ? 4.242 -16.359 -14.82 1 77.38 372 VAL B N 1
ATOM 6248 C CA . VAL B 1 372 ? 2.955 -16.016 -15.414 1 77.38 372 VAL B CA 1
ATOM 6249 C C . VAL B 1 372 ? 1.823 -16.484 -14.5 1 77.38 372 VAL B C 1
ATOM 6251 O O . VAL B 1 372 ? 1.857 -17.594 -13.977 1 77.38 372 VAL B O 1
ATOM 6254 N N . SER B 1 373 ? 0.98 -15.594 -14.117 1 66.19 373 SER B N 1
ATOM 6255 C CA . SER B 1 373 ? -0.063 -15.969 -13.164 1 66.19 373 SER B CA 1
ATOM 6256 C C . SER B 1 373 ? -1.431 -16.016 -13.836 1 66.19 373 SER B C 1
ATOM 6258 O O . SER B 1 373 ? -2.42 -16.406 -13.211 1 66.19 373 SER B O 1
ATOM 6260 N N . ALA B 1 374 ? -1.562 -15.898 -14.969 1 59.69 374 ALA B N 1
ATOM 6261 C CA . ALA B 1 374 ? -2.891 -15.836 -15.57 1 59.69 374 ALA B CA 1
ATOM 6262 C C . ALA B 1 374 ? -3.426 -17.234 -15.852 1 59.69 374 ALA B C 1
ATOM 6264 O O . ALA B 1 374 ? -2.654 -18.172 -16.109 1 59.69 374 ALA B O 1
ATOM 6265 N N . GLN B 1 375 ? -4.613 -17.312 -15.438 1 66.44 375 GLN B N 1
ATOM 6266 C CA . GLN B 1 375 ? -5.305 -18.5 -15.938 1 66.44 375 GLN B CA 1
ATOM 6267 C C . GLN B 1 375 ? -5.457 -18.438 -17.453 1 66.44 375 GLN B C 1
ATOM 6269 O O . GLN B 1 375 ? -6.254 -17.656 -17.969 1 66.44 375 GLN B O 1
ATOM 6274 N N . LEU B 1 376 ? -4.66 -19.141 -18.094 1 79.12 376 LEU B N 1
ATOM 6275 C CA . LEU B 1 376 ? -4.664 -19.188 -19.547 1 79.12 376 LEU B CA 1
ATOM 6276 C C . LEU B 1 376 ? -5.09 -20.562 -20.047 1 79.12 376 LEU B C 1
ATOM 6278 O O . LEU B 1 376 ? -5.066 -21.547 -19.281 1 79.12 376 LEU B O 1
ATOM 6282 N N . PRO B 1 377 ? -5.539 -20.5 -21.281 1 84.44 377 PRO B N 1
ATOM 6283 C CA . PRO B 1 377 ? -5.891 -21.797 -21.859 1 84.44 377 PRO B CA 1
ATOM 6284 C C . PRO B 1 377 ? -4.719 -22.781 -21.844 1 84.44 377 PRO B C 1
ATOM 6286 O O . PRO B 1 377 ? -3.559 -22.359 -21.875 1 84.44 377 PRO B O 1
ATOM 6289 N N . MET B 1 378 ? -5.074 -24.016 -21.875 1 91.12 378 MET B N 1
ATOM 6290 C CA . MET B 1 378 ? -4.098 -25.094 -21.828 1 91.12 378 MET B CA 1
ATOM 6291 C C . MET B 1 378 ? -2.992 -24.875 -22.859 1 91.12 378 MET B C 1
ATOM 6293 O O . MET B 1 378 ? -3.27 -24.531 -24 1 91.12 378 MET B O 1
ATOM 6297 N N . GLY B 1 379 ? -1.789 -25.016 -22.375 1 92.12 379 GLY B N 1
ATOM 6298 C CA . GLY B 1 379 ? -0.633 -24.891 -23.25 1 92.12 379 GLY B CA 1
ATOM 6299 C C . GLY B 1 379 ? -0.043 -23.484 -23.266 1 92.12 379 GLY B C 1
ATOM 6300 O O . GLY B 1 379 ? 1.175 -23.328 -23.359 1 92.12 379 GLY B O 1
ATOM 6301 N N . PHE B 1 380 ? -0.853 -22.516 -23.094 1 88.81 380 PHE B N 1
ATOM 6302 C CA . PHE B 1 380 ? -0.395 -21.141 -23.25 1 88.81 380 PHE B CA 1
ATOM 6303 C C . PHE B 1 380 ? 0.424 -20.703 -22.047 1 88.81 380 PHE B C 1
ATOM 6305 O O . PHE B 1 380 ? 1.432 -20.016 -22.188 1 88.81 380 PHE B O 1
ATOM 6312 N N . SER B 1 381 ? 0.006 -21.094 -20.891 1 86.5 381 SER B N 1
ATOM 6313 C CA . SER B 1 381 ? 0.783 -20.75 -19.703 1 86.5 381 SER B CA 1
ATOM 6314 C C . SER B 1 381 ? 2.184 -21.359 -19.766 1 86.5 381 SER B C 1
ATOM 6316 O O . SER B 1 381 ? 3.172 -20.672 -19.516 1 86.5 381 SER B O 1
ATOM 6318 N N . ASN B 1 382 ? 2.223 -22.641 -20.156 1 91 382 ASN B N 1
ATOM 6319 C CA . ASN B 1 382 ? 3.512 -23.312 -20.25 1 91 382 ASN B CA 1
ATOM 6320 C C . ASN B 1 382 ? 4.383 -22.703 -21.344 1 91 382 ASN B C 1
ATOM 6322 O O . ASN B 1 382 ? 5.609 -22.672 -21.219 1 91 382 ASN B O 1
ATOM 6326 N N . TYR B 1 383 ? 3.793 -22.297 -22.375 1 91.31 383 TYR B N 1
ATOM 6327 C CA . TYR B 1 383 ? 4.551 -21.625 -23.438 1 91.31 383 TYR B CA 1
ATOM 6328 C C . TYR B 1 383 ? 5.102 -20.297 -22.953 1 91.31 383 TYR B C 1
ATOM 6330 O O . TYR B 1 383 ? 6.293 -20.016 -23.109 1 91.31 383 TYR B O 1
ATOM 6338 N N . LEU B 1 384 ? 4.258 -19.516 -22.375 1 88.44 384 LEU B N 1
ATOM 6339 C CA . LEU B 1 384 ? 4.625 -18.156 -22.016 1 88.44 384 LEU B CA 1
ATOM 6340 C C . LEU B 1 384 ? 5.68 -18.141 -20.906 1 88.44 384 LEU B C 1
ATOM 6342 O O . LEU B 1 384 ? 6.508 -17.234 -20.844 1 88.44 384 LEU B O 1
ATOM 6346 N N . THR B 1 385 ? 5.691 -19.141 -20.094 1 91.56 385 THR B N 1
ATOM 6347 C CA . THR B 1 385 ? 6.656 -19.172 -19 1 91.56 385 THR B CA 1
ATOM 6348 C C . THR B 1 385 ? 8.023 -19.625 -19.5 1 91.56 385 THR B C 1
ATOM 6350 O O . THR B 1 385 ? 9.031 -19.469 -18.812 1 91.56 385 THR B O 1
ATOM 6353 N N . THR B 1 386 ? 8.109 -20.156 -20.75 1 91.81 386 THR B N 1
ATOM 6354 C CA . THR B 1 386 ? 9.359 -20.75 -21.219 1 91.81 386 THR B CA 1
ATOM 6355 C C . THR B 1 386 ? 9.703 -20.234 -22.609 1 91.81 386 THR B C 1
ATOM 6357 O O . THR B 1 386 ? 10.852 -20.328 -23.047 1 91.81 386 THR B O 1
ATOM 6360 N N . LEU B 1 387 ? 8.68 -19.828 -23.359 1 90.25 387 LEU B N 1
ATOM 6361 C CA . LEU B 1 387 ? 8.781 -19.406 -24.766 1 90.25 387 LEU B CA 1
ATOM 6362 C C . LEU B 1 387 ? 9.32 -20.531 -25.625 1 90.25 387 LEU B C 1
ATOM 6364 O O . LEU B 1 387 ? 10.078 -20.281 -26.562 1 90.25 387 LEU B O 1
ATOM 6368 N N . ARG B 1 388 ? 9.031 -21.734 -25.266 1 93.12 388 ARG B N 1
ATOM 6369 C CA . ARG B 1 388 ? 9.391 -22.922 -26.016 1 93.12 388 ARG B CA 1
ATOM 6370 C C . ARG B 1 388 ? 8.148 -23.672 -26.484 1 93.12 388 ARG B C 1
ATOM 6372 O O . ARG B 1 388 ? 7.266 -23.984 -25.688 1 93.12 388 ARG B O 1
ATOM 6379 N N . TRP B 1 389 ? 8.102 -24.031 -27.734 1 94.38 389 TRP B N 1
ATOM 6380 C CA . TRP B 1 389 ? 6.91 -24.641 -28.312 1 94.38 389 TRP B CA 1
ATOM 6381 C C . TRP B 1 389 ? 6.691 -26.047 -27.75 1 94.38 389 TRP B C 1
ATOM 6383 O O . TRP B 1 389 ? 5.551 -26.5 -27.641 1 94.38 389 TRP B O 1
ATOM 6393 N N . GLN B 1 390 ? 7.758 -26.719 -27.375 1 96.69 390 GLN B N 1
ATOM 6394 C CA . GLN B 1 390 ? 7.629 -28.047 -26.797 1 96.69 390 GLN B CA 1
ATOM 6395 C C . GLN B 1 390 ? 6.844 -28 -25.484 1 96.69 390 GLN B C 1
ATOM 6397 O O . GLN B 1 390 ? 6.07 -28.906 -25.188 1 96.69 390 GLN B O 1
ATOM 6402 N N . ASN B 1 391 ? 7.125 -26.922 -24.719 1 95.75 391 ASN B N 1
ATOM 6403 C CA . ASN B 1 391 ? 6.363 -26.75 -23.5 1 95.75 391 ASN B CA 1
ATOM 6404 C C . ASN B 1 391 ? 4.883 -26.516 -23.781 1 95.75 391 ASN B C 1
ATOM 6406 O O . ASN B 1 391 ? 4.023 -26.969 -23.016 1 95.75 391 ASN B O 1
ATOM 6410 N N . PHE B 1 392 ? 4.582 -25.875 -24.844 1 95.19 392 PHE B N 1
ATOM 6411 C CA . PHE B 1 392 ? 3.197 -25.656 -25.266 1 95.19 392 PHE B CA 1
ATOM 6412 C C . PHE B 1 392 ? 2.514 -26.984 -25.562 1 95.19 392 PHE B C 1
ATOM 6414 O O . PHE B 1 392 ? 1.419 -27.25 -25.062 1 95.19 392 PHE B O 1
ATOM 6421 N N . VAL B 1 393 ? 3.086 -27.797 -26.328 1 97.31 393 VAL B N 1
ATOM 6422 C CA . VAL B 1 393 ? 2.471 -29.016 -26.844 1 97.31 393 VAL B CA 1
ATOM 6423 C C . VAL B 1 393 ? 2.436 -30.078 -25.734 1 97.31 393 VAL B C 1
ATOM 6425 O O . VAL B 1 393 ? 1.644 -31.016 -25.797 1 97.31 393 VAL B O 1
ATOM 6428 N N . TRP B 1 394 ? 3.268 -29.922 -24.703 1 96.81 394 TRP B N 1
ATOM 6429 C CA . TRP B 1 394 ? 3.379 -30.906 -23.641 1 96.81 394 TRP B CA 1
ATOM 6430 C C . TRP B 1 394 ? 2.031 -31.125 -22.969 1 96.81 394 TRP B C 1
ATOM 6432 O O . TRP B 1 394 ? 1.652 -32.281 -22.688 1 96.81 394 TRP B O 1
ATOM 6442 N N . ASP B 1 395 ? 1.313 -30.062 -22.703 1 96.06 395 ASP B N 1
ATOM 6443 C CA . ASP B 1 395 ? -0.006 -30.188 -22.094 1 96.06 395 ASP B CA 1
ATOM 6444 C C . ASP B 1 395 ? -0.916 -31.094 -22.906 1 96.06 395 ASP B C 1
ATOM 6446 O O . ASP B 1 395 ? -1.673 -31.891 -22.344 1 96.06 395 ASP B O 1
ATOM 6450 N N . TYR B 1 396 ? -0.829 -30.984 -24.172 1 97 396 TYR B N 1
ATOM 6451 C CA . TYR B 1 396 ? -1.706 -31.734 -25.062 1 97 396 TYR B CA 1
ATOM 6452 C C . TYR B 1 396 ? -1.231 -33.156 -25.203 1 97 396 TYR B C 1
ATOM 6454 O O . TYR B 1 396 ? -2.043 -34.094 -25.359 1 97 396 TYR B O 1
ATOM 6462 N N . ILE B 1 397 ? 0.005 -33.375 -25.172 1 97.5 397 ILE B N 1
ATOM 6463 C CA . ILE B 1 397 ? 0.56 -34.719 -25.219 1 97.5 397 ILE B CA 1
ATOM 6464 C C . ILE B 1 397 ? 0.095 -35.5 -23.984 1 97.5 397 ILE B C 1
ATOM 6466 O O . ILE B 1 397 ? -0.184 -36.719 -24.078 1 97.5 397 ILE B O 1
ATOM 6470 N N . LEU B 1 398 ? -0.017 -34.844 -22.891 1 97.75 398 LEU B N 1
ATOM 6471 C CA . LEU B 1 398 ? -0.329 -35.5 -21.625 1 97.75 398 LEU B CA 1
ATOM 6472 C C . LEU B 1 398 ? -1.81 -35.844 -21.547 1 97.75 398 LEU B C 1
ATOM 6474 O O . LEU B 1 398 ? -2.236 -36.562 -20.625 1 97.75 398 LEU B O 1
ATOM 6478 N N . ILE B 1 399 ? -2.619 -35.406 -22.531 1 97.56 399 ILE B N 1
ATOM 6479 C CA . ILE B 1 399 ? -4.039 -35.75 -22.562 1 97.56 399 ILE B CA 1
ATOM 6480 C C . ILE B 1 399 ? -4.199 -37.281 -22.656 1 97.56 399 ILE B C 1
ATOM 6482 O O . ILE B 1 399 ? -5.035 -37.844 -21.969 1 97.56 399 ILE B O 1
ATOM 6486 N N . LEU B 1 400 ? -3.375 -37.844 -23.406 1 97.5 400 LEU B N 1
ATOM 6487 C CA . LEU B 1 400 ? -3.502 -39.25 -23.672 1 97.5 400 LEU B CA 1
ATOM 6488 C C . LEU B 1 400 ? -3.238 -40.062 -22.406 1 97.5 400 LEU B C 1
ATOM 6490 O O . LEU B 1 400 ? -4.062 -40.906 -22.016 1 97.5 400 LEU B O 1
ATOM 6494 N N . PRO B 1 401 ? -2.086 -39.906 -21.781 1 97.44 401 PRO B N 1
ATOM 6495 C CA . PRO B 1 401 ? -1.911 -40.656 -20.531 1 97.44 401 PRO B CA 1
ATOM 6496 C C . PRO B 1 401 ? -2.977 -40.312 -19.484 1 97.44 401 PRO B C 1
ATOM 6498 O O . PRO B 1 401 ? -3.381 -41.188 -18.719 1 97.44 401 PRO B O 1
ATOM 6501 N N . ALA B 1 402 ? -3.41 -39.125 -19.375 1 97.5 402 ALA B N 1
ATOM 6502 C CA . ALA B 1 402 ? -4.473 -38.781 -18.453 1 97.5 402 ALA B CA 1
ATOM 6503 C C . ALA B 1 402 ? -5.75 -39.562 -18.75 1 97.5 402 ALA B C 1
ATOM 6505 O O . ALA B 1 402 ? -6.398 -40.062 -17.828 1 97.5 402 ALA B O 1
ATOM 6506 N N . MET B 1 403 ? -6.121 -39.656 -19.984 1 97.25 403 MET B N 1
ATOM 6507 C CA . MET B 1 403 ? -7.312 -40.406 -20.406 1 97.25 403 MET B CA 1
ATOM 6508 C C . MET B 1 403 ? -7.184 -41.875 -20.078 1 97.25 403 MET B C 1
ATOM 6510 O O . MET B 1 403 ? -8.148 -42.5 -19.656 1 97.25 403 MET B O 1
ATOM 6514 N N . LEU B 1 404 ? -6.039 -42.344 -20.297 1 97.69 404 LEU B N 1
ATOM 6515 C CA . LEU B 1 404 ? -5.812 -43.781 -20.047 1 97.69 404 LEU B CA 1
ATOM 6516 C C . LEU B 1 404 ? -6.012 -44.125 -18.562 1 97.69 404 LEU B C 1
ATOM 6518 O O . LEU B 1 404 ? -6.52 -45.188 -18.234 1 97.69 404 LEU B O 1
ATOM 6522 N N . ILE B 1 405 ? -5.625 -43.219 -17.734 1 96.81 405 ILE B N 1
ATOM 6523 C CA . ILE B 1 405 ? -5.758 -43.406 -16.297 1 96.81 405 ILE B CA 1
ATOM 6524 C C . ILE B 1 405 ? -7.227 -43.312 -15.891 1 96.81 405 ILE B C 1
ATOM 6526 O O . ILE B 1 405 ? -7.723 -44.125 -15.102 1 96.81 405 ILE B O 1
ATOM 6530 N N . TYR B 1 406 ? -7.906 -42.375 -16.438 1 96.5 406 TYR B N 1
ATOM 6531 C CA . TYR B 1 406 ? -9.297 -42.094 -16.078 1 96.5 406 TYR B CA 1
ATOM 6532 C C . TYR B 1 406 ? -10.219 -43.156 -16.688 1 96.5 406 TYR B C 1
ATOM 6534 O O . TYR B 1 406 ? -11.289 -43.438 -16.156 1 96.5 406 TYR B O 1
ATOM 6542 N N . TYR B 1 407 ? -9.914 -43.812 -17.734 1 96.62 407 TYR B N 1
ATOM 6543 C CA . TYR B 1 407 ? -10.797 -44.562 -18.625 1 96.62 407 TYR B CA 1
ATOM 6544 C C . TYR B 1 407 ? -11.5 -45.688 -17.875 1 96.62 407 TYR B C 1
ATOM 6546 O O . TYR B 1 407 ? -12.727 -45.781 -17.906 1 96.62 407 TYR B O 1
ATOM 6554 N N . PRO B 1 408 ? -10.734 -46.594 -17.188 1 96.38 408 PRO B N 1
ATOM 6555 C CA . PRO B 1 408 ? -11.43 -47.688 -16.531 1 96.38 408 PRO B CA 1
ATOM 6556 C C . PRO B 1 408 ? -12.438 -47.219 -15.484 1 96.38 408 PRO B C 1
ATOM 6558 O O . PRO B 1 408 ? -13.516 -47.812 -15.352 1 96.38 408 PRO B O 1
ATOM 6561 N N . PHE B 1 409 ? -12.141 -46.25 -14.781 1 95.19 409 PHE B N 1
ATOM 6562 C CA . PHE B 1 409 ? -13.016 -45.75 -13.734 1 95.19 409 PHE B CA 1
ATOM 6563 C C . PHE B 1 409 ? -14.188 -45 -14.336 1 95.19 409 PHE B C 1
ATOM 6565 O O . PHE B 1 409 ? -15.312 -45.062 -13.836 1 95.19 409 PHE B O 1
ATOM 6572 N N . PHE B 1 410 ? -13.891 -44.219 -15.359 1 95.25 410 PHE B N 1
ATOM 6573 C CA . PHE B 1 410 ? -14.93 -43.5 -16.094 1 95.25 410 PHE B CA 1
ATOM 6574 C C . PHE B 1 410 ? -15.977 -44.469 -16.625 1 95.25 410 PHE B C 1
ATOM 6576 O O . PHE B 1 410 ? -17.172 -44.219 -16.5 1 95.25 410 PHE B O 1
ATOM 6583 N N . LYS B 1 411 ? -15.531 -45.531 -17.219 1 95.75 411 LYS B N 1
ATOM 6584 C CA . LYS B 1 411 ? -16.438 -46.5 -17.797 1 95.75 411 LYS B CA 1
ATOM 6585 C C . LYS B 1 411 ? -17.312 -47.156 -16.719 1 95.75 411 LYS B C 1
ATOM 6587 O O . LYS B 1 411 ? -18.5 -47.406 -16.938 1 95.75 411 LYS B O 1
ATOM 6592 N N . LYS B 1 412 ? -16.688 -47.438 -15.664 1 94.19 412 LYS B N 1
ATOM 6593 C CA . LYS B 1 412 ? -17.453 -48.031 -14.555 1 94.19 412 LYS B CA 1
ATOM 6594 C C . LYS B 1 412 ? -18.516 -47.031 -14.055 1 94.19 412 LYS B C 1
ATOM 6596 O O . LYS B 1 412 ? -19.656 -47.438 -13.789 1 94.19 412 LYS B O 1
ATOM 6601 N N . TYR B 1 413 ? -18.188 -45.844 -13.891 1 93.75 413 TYR B N 1
ATOM 6602 C CA . TYR B 1 413 ? -19.125 -44.844 -13.438 1 93.75 413 TYR B CA 1
ATOM 6603 C C . TYR B 1 413 ? -20.219 -44.594 -14.469 1 93.75 413 TYR B C 1
ATOM 6605 O O . TYR B 1 413 ? -21.391 -44.469 -14.117 1 93.75 413 TYR B O 1
ATOM 6613 N N . GLU B 1 414 ? -19.797 -44.531 -15.719 1 94.94 414 GLU B N 1
ATOM 6614 C CA . GLU B 1 414 ? -20.75 -44.375 -16.797 1 94.94 414 GLU B CA 1
ATOM 6615 C C . GLU B 1 414 ? -21.781 -45.5 -16.797 1 94.94 414 GLU B C 1
ATOM 6617 O O . GLU B 1 414 ? -22.984 -45.25 -16.953 1 94.94 414 GLU B O 1
ATOM 6622 N N . GLU B 1 415 ? -21.297 -46.656 -16.672 1 94.75 415 GLU B N 1
ATOM 6623 C CA . GLU B 1 415 ? -22.203 -47.812 -16.641 1 94.75 415 GLU B CA 1
ATOM 6624 C C . GLU B 1 415 ? -23.219 -47.688 -15.516 1 94.75 415 GLU B C 1
ATOM 6626 O O . GLU B 1 415 ? -24.391 -48 -15.695 1 94.75 415 GLU B O 1
ATOM 6631 N N . GLN B 1 416 ? -22.703 -47.344 -14.438 1 92.5 416 GLN B N 1
ATOM 6632 C CA . GLN B 1 416 ? -23.578 -47.156 -13.281 1 92.5 416 GLN B CA 1
ATOM 6633 C C . GLN B 1 416 ? -24.656 -46.125 -13.562 1 92.5 416 GLN B C 1
ATOM 6635 O O . GLN B 1 416 ? -25.828 -46.312 -13.234 1 92.5 416 GLN B O 1
ATOM 6640 N N . LEU B 1 417 ? -24.328 -45.031 -14.125 1 92.56 417 LEU B N 1
ATOM 6641 C CA . LEU B 1 417 ? -25.266 -43.938 -14.359 1 92.56 417 LEU B CA 1
ATOM 6642 C C . LEU B 1 417 ? -26.25 -44.312 -15.469 1 92.56 417 LEU B C 1
ATOM 6644 O O . LEU B 1 417 ? -27.422 -43.938 -15.398 1 92.56 417 LEU B O 1
ATOM 6648 N N . VAL B 1 418 ? -25.75 -44.969 -16.469 1 93.94 418 VAL B N 1
ATOM 6649 C CA . VAL B 1 418 ? -26.609 -45.375 -17.562 1 93.94 418 VAL B CA 1
ATOM 6650 C C . VAL B 1 418 ? -27.688 -46.312 -17.031 1 93.94 418 VAL B C 1
ATOM 6652 O O . VAL B 1 418 ? -28.859 -46.25 -17.438 1 93.94 418 VAL B O 1
ATOM 6655 N N . LYS B 1 419 ? -27.312 -47.188 -16.203 1 93.56 419 LYS B N 1
ATOM 6656 C CA . LYS B 1 419 ? -28.266 -48.125 -15.602 1 93.56 419 LYS B CA 1
ATOM 6657 C C . LYS B 1 419 ? -29.297 -47.375 -14.773 1 93.56 419 LYS B C 1
ATOM 6659 O O . LYS B 1 419 ? -30.484 -47.688 -14.828 1 93.56 419 LYS B O 1
ATOM 6664 N N . GLN B 1 420 ? -28.797 -46.469 -14.016 1 92.69 420 GLN B N 1
ATOM 6665 C CA . GLN B 1 420 ? -29.688 -45.656 -13.18 1 92.69 420 GLN B CA 1
ATOM 6666 C C . GLN B 1 420 ? -30.656 -44.844 -14.031 1 92.69 420 GLN B C 1
ATOM 6668 O O . GLN B 1 420 ? -31.844 -44.719 -13.695 1 92.69 420 GLN B O 1
ATOM 6673 N N . GLU B 1 421 ? -30.156 -44.281 -15.07 1 92.31 421 GLU B N 1
ATOM 6674 C CA . GLU B 1 421 ? -30.969 -43.469 -15.977 1 92.31 421 GLU B CA 1
ATOM 6675 C C . GLU B 1 421 ? -32 -44.344 -16.688 1 92.31 421 GLU B C 1
ATOM 6677 O O . GLU B 1 421 ? -33.156 -43.906 -16.891 1 92.31 421 GLU B O 1
ATOM 6682 N N . ALA B 1 422 ? -31.625 -45.469 -17.047 1 90.94 422 ALA B N 1
ATOM 6683 C CA . ALA B 1 422 ? -32.562 -46.406 -17.688 1 90.94 422 ALA B CA 1
ATOM 6684 C C . ALA B 1 422 ? -33.656 -46.844 -16.719 1 90.94 422 ALA B C 1
ATOM 6686 O O . ALA B 1 422 ? -34.812 -46.969 -17.125 1 90.94 422 ALA B O 1
ATOM 6687 N N . GLU B 1 423 ? -33.219 -47.062 -15.555 1 91 423 GLU B N 1
ATOM 6688 C CA . GLU B 1 423 ? -34.219 -47.438 -14.539 1 91 423 GLU B CA 1
ATOM 6689 C C . GLU B 1 423 ? -35.188 -46.281 -14.273 1 91 423 GLU B C 1
ATOM 6691 O O . GLU B 1 423 ? -36.375 -46.5 -14.086 1 91 423 GLU B O 1
ATOM 6696 N N . ALA B 1 424 ? -34.688 -45.156 -14.211 1 89.19 424 ALA B N 1
ATOM 6697 C CA . ALA B 1 424 ? -35.531 -43.969 -13.984 1 89.19 424 ALA B CA 1
ATOM 6698 C C . ALA B 1 424 ? -36.5 -43.781 -15.141 1 89.19 424 ALA B C 1
ATOM 6700 O O . ALA B 1 424 ? -37.656 -43.406 -14.93 1 89.19 424 ALA B O 1
ATOM 6701 N N . GLU B 1 425 ? -36.031 -43.969 -16.344 1 88.06 425 GLU B N 1
ATOM 6702 C CA . GLU B 1 425 ? -36.906 -43.844 -17.531 1 88.06 425 GLU B CA 1
ATOM 6703 C C . GLU B 1 425 ? -37.969 -44.906 -17.562 1 88.06 425 GLU B C 1
ATOM 6705 O O . GLU B 1 425 ? -39.094 -44.656 -18 1 88.06 425 GLU B O 1
ATOM 6710 N N . ALA B 1 426 ? -37.656 -46 -17.125 1 89.88 426 ALA B N 1
ATOM 6711 C CA . ALA B 1 426 ? -38.625 -47.094 -17.062 1 89.88 426 ALA B CA 1
ATOM 6712 C C . ALA B 1 426 ? -39.719 -46.812 -16.031 1 89.88 426 ALA B C 1
ATOM 6714 O O . ALA B 1 426 ? -40.875 -47.156 -16.266 1 89.88 426 ALA B O 1
ATOM 6715 N N . ILE B 1 427 ? -39.344 -46.312 -14.984 1 86.75 427 ILE B N 1
ATOM 6716 C CA . ILE B 1 427 ? -40.281 -45.969 -13.938 1 86.75 427 ILE B CA 1
ATOM 6717 C C . ILE B 1 427 ? -41.219 -44.875 -14.414 1 86.75 427 ILE B C 1
ATOM 6719 O O . ILE B 1 427 ? -42.438 -44.906 -14.172 1 86.75 427 ILE B O 1
ATOM 6723 N N . GLU B 1 428 ? -40.656 -43.844 -15.031 1 79.5 428 GLU B N 1
ATOM 6724 C CA . GLU B 1 428 ? -41.469 -42.75 -15.547 1 79.5 428 GLU B CA 1
ATOM 6725 C C . GLU B 1 428 ? -42.406 -43.25 -16.625 1 79.5 428 GLU B C 1
ATOM 6727 O O . GLU B 1 428 ? -43.562 -42.781 -16.703 1 79.5 428 GLU B O 1
ATOM 6732 N N . ALA B 1 429 ? -42.062 -44.188 -17.453 1 82.38 429 ALA B N 1
ATOM 6733 C CA . ALA B 1 429 ? -42.906 -44.719 -18.5 1 82.38 429 ALA B CA 1
ATOM 6734 C C . ALA B 1 429 ? -44.062 -45.562 -17.891 1 82.38 429 ALA B C 1
ATOM 6736 O O . ALA B 1 429 ? -45.156 -45.562 -18.422 1 82.38 429 ALA B O 1
ATOM 6737 N N . LYS B 1 430 ? -43.625 -46.094 -16.875 1 75.31 430 LYS B N 1
ATOM 6738 C CA . LYS B 1 430 ? -44.688 -46.875 -16.234 1 75.31 430 LYS B CA 1
ATOM 6739 C C . LYS B 1 430 ? -45.656 -45.969 -15.469 1 75.31 430 LYS B C 1
ATOM 6741 O O . LYS B 1 430 ? -46.844 -46.25 -15.367 1 75.31 430 LYS B O 1
ATOM 6746 N N . GLY B 1 431 ? -45.281 -45 -14.797 1 67.56 431 GLY B N 1
ATOM 6747 C CA . GLY B 1 431 ? -46.125 -44.062 -14.062 1 67.56 431 GLY B CA 1
ATOM 6748 C C . GLY B 1 431 ? -46.969 -43.188 -14.969 1 67.56 431 GLY B C 1
ATOM 6749 O O . GLY B 1 431 ? -48.062 -42.781 -14.609 1 67.56 431 GLY B O 1
ATOM 6750 N N . GLY B 1 432 ? -46.594 -42.719 -16.016 1 58.72 432 GLY B N 1
ATOM 6751 C CA . GLY B 1 432 ? -47.406 -41.969 -16.969 1 58.72 432 GLY B CA 1
ATOM 6752 C C . GLY B 1 432 ? -48.5 -42.844 -17.594 1 58.72 432 GLY B C 1
ATOM 6753 O O . GLY B 1 432 ? -49.531 -42.312 -18 1 58.72 432 GLY B O 1
ATOM 6754 N N . ALA B 1 433 ? -48.594 -44 -17.766 1 60.09 433 ALA B N 1
ATOM 6755 C CA . ALA B 1 433 ? -49.719 -44.844 -18.25 1 60.09 433 ALA B CA 1
ATOM 6756 C C . ALA B 1 433 ? -50.781 -45 -17.156 1 60.09 433 ALA B C 1
ATOM 6758 O O . ALA B 1 433 ? -51.938 -45.312 -17.453 1 60.09 433 ALA B O 1
ATOM 6759 N N . ALA B 1 434 ? -50.406 -44.688 -16 1 52.66 434 ALA B N 1
ATOM 6760 C CA . ALA B 1 434 ? -51.406 -44.781 -14.961 1 52.66 434 ALA B CA 1
ATOM 6761 C C . ALA B 1 434 ? -52.094 -43.406 -14.758 1 52.66 434 ALA B C 1
ATOM 6763 O O . ALA B 1 434 ? -53.156 -43.312 -14.133 1 52.66 434 ALA B O 1
ATOM 6764 N N . ALA B 1 435 ? -51.438 -42.5 -15.289 1 40.41 435 ALA B N 1
ATOM 6765 C CA . ALA B 1 435 ? -52.188 -41.25 -15.188 1 40.41 435 ALA B CA 1
ATOM 6766 C C . ALA B 1 435 ? -53.125 -41.031 -16.375 1 40.41 435 ALA B C 1
ATOM 6768 O O . ALA B 1 435 ? -54.188 -40.438 -16.25 1 40.41 435 ALA B O 1
#

Radius of gyration: 32.64 Å; Cα contacts (8 Å, |Δi|>4): 1408; chains: 2; bounding box: 81×93×68 Å

Secondary structure (DSSP, 8-state):
-HHHHTSHHHHHHHHHHHHHHT-HHHHHHHHHHHHTHHHHHHHHHHHHHHHHHSTTTT-SS-TTSHHHHHHHHHHHHHHTTHHHHHHHHHHHHHHHHTT-S-HHHHHHHHHHHHHHHH-EEEE-SS-EEEE-TTTSGGGHHHHHHHHHHHHHHHHHHHHTT-S----TTS-HHHHHHHHTHHHHHHHHHHHHHHHHHHHHHTTTS--HHHHHHHHHHHHHHHHTSHHHHHHHHHHHHHHHHTT--HHHHHHHHHHHHHHHHHHHHHHHHHTTPPP---GGGGGGGGSTTTSTT-THHHHHHHTT-S-HHHHHHHHHHHHHHHTT--HHHHHHTT-TT-HHHHHHHHHHHHHHHHHHHHHHHHTSS----S---S---TTHHHHHHH--HHHHHHHHHTHHHHHHHHHHHHHHHHHHHHHHHHHHHHHHHHHHH--/-HHHHTSHHHHHHHHHHHHHHT-HHHHHHHHHHHHTHHHHHHHHHHHHHHHHHSTTTT-SS-TTSHHHHHHHHHHHHHHTTHHHHHHHHHHHHHHHHTT-S-HHHHHHHHHHHHHHHH-EEEE-SS-EEEE-TTTSGGGHHHHHHHHHHHHHHHHHHHHTT-S----TTS-HHHHHHHHTHHHHHHHHHHHHHHHHHHHHHTTTS--HHHHHHHHHHHHHHHHTSHHHHHHHHHHHHHHHHTT--HHHHHHHHHHHHHHHHHHHHHHHHHTTPPP---GGGGGGGGSTTTSTT-THHHHHHHTT-S-HHHHHHHHHHHHHHHTT--HHHHHHTT-TT-HHHHHHHHHHHHHHHHHHHHHHHHTSS----S---S---TTHHHHHHH--HHHHHHHHHTHHHHHHHHHHHHHHHHHHHHHHHHHHHHHHHHHHTT-

Nearest PDB structures (foldseek):
  3qnq-assembly2_C  TM=8.819E-01  e=1.152E-19  Bacillus cereus ATCC 10987
  9g2r-assembly1_F  TM=1.511E-01  e=7.184E+00  Homo sapiens
  3qnq-assembly2_C  TM=8.821E-01  e=1.164E-19  Bacillus cereus ATCC 10987
  9g2r-assembly1_F  TM=1.512E-01  e=7.190E+00  Homo sapiens